Protein AF-A0A7C4BN73-F1 (afdb_monomer_lite)

pLDDT: mean 90.17, std 16.04, range [26.48, 98.81]

Radius of gyration: 32.13 Å; chains: 1; bounding box: 74×80×97 Å

Secondary structure (DSSP, 8-state):
-PPPTTSGGGSSSS-----SSTTSSSS-SS----S-EEEEEE--B--TTTT-SS-HHHHHHHHHHTT-SEEEE-PBSSEE-B-TTS-BTTTTB--BGGGSSS----SS--EETTEEPEEHHHHIIIIIHHHHHHHHHH-TTSEEEE-EEEE-TTS-EEEEEE-TTSSSSS---HHHHHHHHHH-SS---SSHHHHTT-----S-TTHHHHHHHHHHHHHH-TTTEEEEEESTTTTS---HHHHHHHHHH-TTT--EEEEE-S-TTSSSGGG--GGGT-TTSS-BTTB-HHHHSTTSHHHHHHHTT---EEEE---BS-TTT-PPTTTSEEEEEEES-TT-HHHHHHHHHHT-EEEEETTS-SEEEEEEEESS--S---EETT-EE--SS--EEEEEEEE--SS--S--SSS--S----EEEEEEEEE--PPPTTSGGGG----TT-EEEEEEESS---B-TT--B-EEPEE-STTEEEEEEEE---SSEEEEEEEEES--TT-TTTB-TTSPBPBGGGGPSP-HHHHHHS-EEEEPPEEE-SSHHHHHHHHHHH-TT-TT-S--EEE-----B--GGGEEE-SHHHHHHHHH--S--TTHHHHHHHHHHHHHHH--SEEEEES--BSS-BHHHHHHHHHHHHHHHTTSS-EEEEE--TTTBS-TT-EEEETTEEEE-PBBPHHHHHHHTIIIIISSEEEE-SSSS-EEEEEETTEEEEEE----GGGHHHHTS---S----HHHHHHHHHHHHHHHHTT-EEEEEESSBSS-SSTTHHHH-GGGB-TTHHHHHHHHHHHT---EE--SS-------EEPTTSS-EE-

Structure (mmCIF, N/CA/C/O backbone):
data_AF-A0A7C4BN73-F1
#
_entry.id   AF-A0A7C4BN73-F1
#
loop_
_atom_site.group_PDB
_atom_site.id
_atom_site.type_symbol
_atom_site.label_atom_id
_atom_site.label_alt_id
_atom_site.label_comp_id
_atom_site.label_asym_id
_atom_site.label_entity_id
_atom_site.label_seq_id
_atom_site.pdbx_PDB_ins_code
_atom_site.Cartn_x
_atom_site.Cartn_y
_atom_site.Cartn_z
_atom_site.occupancy
_atom_site.B_iso_or_equiv
_atom_site.auth_seq_id
_atom_site.auth_comp_id
_atom_site.auth_asym_id
_atom_site.auth_atom_id
_atom_site.pdbx_PDB_model_num
ATOM 1 N N . MET A 1 1 ? -32.381 -41.373 -34.565 1.00 36.59 1 MET A N 1
ATOM 2 C CA . MET A 1 1 ? -31.867 -42.638 -33.985 1.00 36.59 1 MET A CA 1
ATOM 3 C C . MET A 1 1 ? -30.921 -42.307 -32.837 1.00 36.59 1 MET A C 1
ATOM 5 O O . MET A 1 1 ? -29.964 -41.585 -33.066 1.00 36.59 1 MET A O 1
ATOM 9 N N . ARG A 1 2 ? -31.190 -42.766 -31.606 1.00 29.98 2 ARG A N 1
ATOM 10 C CA . ARG A 1 2 ? -30.279 -42.602 -30.453 1.00 29.98 2 ARG A CA 1
ATOM 11 C C . ARG A 1 2 ? -29.381 -43.839 -30.338 1.00 29.98 2 ARG A C 1
ATOM 13 O O . ARG A 1 2 ? -29.903 -44.927 -30.103 1.00 29.98 2 ARG A O 1
ATOM 20 N N . MET A 1 3 ? -28.063 -43.681 -30.475 1.00 30.33 3 MET A N 1
ATOM 21 C CA . MET A 1 3 ? -27.096 -44.742 -30.153 1.00 30.33 3 MET A CA 1
ATOM 22 C C . MET A 1 3 ? -26.883 -44.843 -28.638 1.00 30.33 3 MET A C 1
ATOM 24 O O . MET A 1 3 ? -26.876 -43.837 -27.928 1.00 30.33 3 MET A O 1
ATOM 28 N N . LYS A 1 4 ? -26.744 -46.075 -28.138 1.00 37.09 4 LYS A N 1
ATOM 29 C CA . LYS A 1 4 ? -26.616 -46.392 -26.711 1.00 37.09 4 LYS A CA 1
ATOM 30 C C . LYS A 1 4 ? -25.144 -46.400 -26.282 1.00 37.09 4 LYS A C 1
ATOM 32 O O . LYS A 1 4 ? -24.266 -46.854 -27.004 1.00 37.09 4 LYS A O 1
ATOM 37 N N . LYS A 1 5 ? -24.916 -45.991 -25.031 1.00 34.56 5 LYS A N 1
ATOM 38 C CA . LYS A 1 5 ? -23.640 -45.841 -24.295 1.00 34.56 5 LYS A CA 1
ATOM 39 C C . LYS A 1 5 ? -22.666 -47.045 -24.310 1.00 34.56 5 LYS A C 1
ATOM 41 O O . LYS A 1 5 ? -21.581 -46.931 -23.756 1.00 34.56 5 LYS A O 1
ATOM 46 N N . LYS A 1 6 ? -23.035 -48.193 -24.892 1.00 36.44 6 LYS A N 1
ATOM 47 C CA . LYS A 1 6 ? -22.225 -49.426 -24.902 1.00 36.44 6 LYS A CA 1
ATOM 48 C C . LYS A 1 6 ? -21.278 -49.543 -26.103 1.00 36.44 6 LYS A C 1
ATOM 50 O O . LYS A 1 6 ? -20.287 -50.257 -25.990 1.00 36.44 6 LYS A O 1
ATOM 55 N N . ASP A 1 7 ? -21.516 -48.806 -27.188 1.00 40.28 7 ASP A N 1
ATOM 56 C CA . ASP A 1 7 ? -20.699 -48.918 -28.409 1.00 40.28 7 ASP A CA 1
ATOM 57 C C . ASP A 1 7 ? -19.445 -48.023 -28.392 1.00 40.28 7 ASP A C 1
ATOM 59 O O . ASP A 1 7 ? -18.469 -48.303 -29.082 1.00 40.28 7 ASP A O 1
ATOM 63 N N . ILE A 1 8 ? -19.400 -47.017 -27.510 1.00 41.88 8 ILE A N 1
ATOM 64 C CA . ILE A 1 8 ? -18.224 -46.145 -27.310 1.00 41.88 8 ILE A CA 1
ATOM 65 C C . ILE A 1 8 ? -17.083 -46.885 -26.581 1.00 41.88 8 ILE A C 1
ATOM 67 O O . ILE A 1 8 ? -15.913 -46.541 -26.732 1.00 41.88 8 ILE A O 1
ATOM 71 N N . LEU A 1 9 ? -17.382 -47.962 -25.845 1.00 35.47 9 LEU A N 1
ATOM 72 C CA . LEU A 1 9 ? -16.394 -48.648 -25.003 1.00 35.47 9 LEU A CA 1
ATOM 73 C C . LEU A 1 9 ? -15.526 -49.679 -25.754 1.00 35.47 9 LEU A C 1
ATOM 75 O O . LEU A 1 9 ? -14.582 -50.214 -25.179 1.00 35.47 9 LEU A O 1
ATOM 79 N N . LYS A 1 10 ? -15.805 -49.967 -27.034 1.00 33.62 10 LYS A N 1
ATOM 80 C CA . LYS A 1 10 ? -15.037 -50.948 -27.830 1.00 33.62 10 LYS A CA 1
ATOM 81 C C . LYS A 1 10 ? -13.948 -50.344 -28.721 1.00 33.62 10 LYS A C 1
ATOM 83 O O . LYS A 1 10 ? -13.121 -51.096 -29.224 1.00 33.62 10 LYS A O 1
ATOM 88 N N . ILE A 1 11 ? -13.891 -49.019 -28.873 1.00 34.25 11 ILE A N 1
ATOM 89 C CA . ILE A 1 11 ? -12.892 -48.349 -29.731 1.00 34.25 11 ILE A CA 1
ATOM 90 C C . ILE A 1 11 ? -11.586 -48.021 -28.971 1.00 34.25 11 ILE A C 1
ATOM 92 O O . ILE A 1 11 ? -10.553 -47.793 -29.587 1.00 34.25 11 ILE A O 1
ATOM 96 N N . LEU A 1 12 ? -11.572 -48.106 -27.636 1.00 33.25 12 LEU A N 1
ATOM 97 C CA . LEU A 1 12 ? -10.432 -47.690 -26.799 1.00 33.25 12 LEU A CA 1
ATOM 98 C C . LEU A 1 12 ? -9.424 -48.800 -26.421 1.00 33.25 12 LEU A C 1
ATOM 100 O O . LEU A 1 12 ? -8.554 -48.567 -25.591 1.00 33.25 12 LEU A O 1
ATOM 104 N N . THR A 1 13 ? -9.494 -50.005 -27.003 1.00 32.34 13 THR A N 1
ATOM 105 C CA . THR A 1 13 ? -8.655 -51.155 -26.571 1.00 32.34 13 THR A CA 1
ATOM 106 C C . THR A 1 13 ? -7.479 -51.519 -27.486 1.00 32.34 13 THR A C 1
ATOM 108 O O . THR A 1 13 ? -6.888 -52.584 -27.317 1.00 32.34 13 THR A O 1
ATOM 111 N N . LYS A 1 14 ? -7.064 -50.659 -28.428 1.00 33.34 14 LYS A N 1
ATOM 112 C CA . LYS A 1 14 ? -5.874 -50.924 -29.262 1.00 33.34 14 LYS A CA 1
ATOM 113 C C . LYS A 1 14 ? -5.010 -49.683 -29.502 1.00 33.34 14 LYS A C 1
ATOM 115 O O . LYS A 1 14 ? -5.049 -49.128 -30.589 1.00 33.34 14 LYS A O 1
ATOM 120 N N . MET A 1 15 ? -4.205 -49.294 -28.510 1.00 30.91 15 MET A N 1
ATOM 121 C CA . MET A 1 15 ? -2.920 -48.594 -28.708 1.00 30.91 15 MET A CA 1
ATOM 122 C C . MET A 1 15 ? -2.142 -48.525 -27.377 1.00 30.91 15 MET A C 1
ATOM 124 O O . MET A 1 15 ? -2.587 -47.838 -26.460 1.00 30.91 15 MET A O 1
ATOM 128 N N . PRO A 1 16 ? -1.009 -49.238 -27.222 1.00 30.89 16 PRO A N 1
ATOM 129 C CA . PRO A 1 16 ? -0.291 -49.316 -25.957 1.00 30.89 16 PRO A CA 1
ATOM 130 C C . PRO A 1 16 ? 0.960 -48.426 -25.961 1.00 30.89 16 PRO A C 1
ATOM 132 O O . PRO A 1 16 ? 2.054 -48.959 -25.970 1.00 30.89 16 PRO A O 1
ATOM 135 N N . VAL A 1 17 ? 0.832 -47.094 -25.950 1.00 35.38 17 VAL A N 1
ATOM 136 C CA . VAL A 1 17 ? 1.925 -46.172 -25.555 1.00 35.38 17 VAL A CA 1
ATOM 137 C C . VAL A 1 17 ? 1.315 -44.834 -25.107 1.00 35.38 17 VAL A C 1
ATOM 139 O O . VAL A 1 17 ? 1.201 -43.933 -25.923 1.00 35.38 17 VAL A O 1
ATOM 142 N N . LEU A 1 18 ? 0.866 -44.721 -23.848 1.00 29.20 18 LEU A N 1
ATOM 143 C CA . LEU A 1 18 ? 0.820 -43.474 -23.044 1.00 29.20 18 LEU A CA 1
ATOM 144 C C . LEU A 1 18 ? 0.177 -43.748 -21.661 1.00 29.20 18 LEU A C 1
ATOM 146 O O . LEU A 1 18 ? -0.865 -43.207 -21.308 1.00 29.20 18 LEU A O 1
ATOM 150 N N . LEU A 1 19 ? 0.773 -44.626 -20.849 1.00 26.98 19 LEU A N 1
ATOM 151 C CA . LEU A 1 19 ? 0.310 -44.877 -19.473 1.00 26.98 19 LEU A CA 1
ATOM 152 C C . LEU A 1 19 ? 1.430 -44.619 -18.458 1.00 26.98 19 LEU A C 1
ATOM 154 O O . LEU A 1 19 ? 1.793 -45.486 -17.675 1.00 26.98 19 LEU A O 1
ATOM 158 N N . ALA A 1 20 ? 1.985 -43.407 -18.509 1.00 29.42 20 ALA A N 1
ATOM 159 C CA . ALA A 1 20 ? 2.851 -42.850 -17.464 1.00 29.42 20 ALA A CA 1
ATOM 160 C C . ALA A 1 20 ? 2.551 -41.365 -17.153 1.00 29.42 20 ALA A C 1
ATOM 162 O O . ALA A 1 20 ? 3.291 -40.742 -16.403 1.00 29.42 20 ALA A O 1
ATOM 163 N N . ILE A 1 21 ? 1.472 -40.782 -17.704 1.00 30.62 21 ILE A N 1
ATOM 164 C CA . ILE A 1 21 ? 1.154 -39.345 -17.537 1.00 30.62 21 ILE A CA 1
ATOM 165 C C . ILE A 1 21 ? -0.250 -39.098 -16.931 1.00 30.62 21 ILE A C 1
ATOM 167 O O . ILE A 1 21 ? -0.549 -37.995 -16.487 1.00 30.62 21 ILE A O 1
ATOM 171 N N . CYS A 1 22 ? -1.111 -40.113 -16.788 1.00 26.48 22 CYS A N 1
ATOM 172 C CA . CYS A 1 22 ? -2.506 -39.905 -16.351 1.00 26.48 22 CYS A CA 1
ATOM 173 C C . CYS A 1 22 ? -2.832 -40.229 -14.880 1.00 26.48 22 CYS A C 1
ATOM 175 O O . CYS A 1 22 ? -3.998 -40.163 -14.503 1.00 26.48 22 CYS A O 1
ATOM 177 N N . THR A 1 23 ? -1.851 -40.499 -14.015 1.00 26.88 23 THR A N 1
ATOM 178 C CA . THR A 1 23 ? -2.078 -40.597 -12.554 1.00 26.88 23 THR A CA 1
ATOM 179 C C . THR A 1 23 ? -1.884 -39.273 -11.802 1.00 26.88 23 THR A C 1
ATOM 181 O O . THR A 1 23 ? -2.045 -39.244 -10.588 1.00 26.88 23 THR A O 1
ATOM 184 N N . ALA A 1 24 ? -1.631 -38.161 -12.504 1.00 30.88 24 ALA A N 1
ATOM 185 C CA . ALA A 1 24 ? -1.492 -36.827 -11.905 1.00 30.88 24 ALA A CA 1
ATOM 186 C C . ALA A 1 24 ? -2.750 -35.930 -12.002 1.00 30.88 24 ALA A C 1
ATOM 188 O O . ALA A 1 24 ? -2.722 -34.807 -11.516 1.00 30.88 24 ALA A O 1
ATOM 189 N N . PHE A 1 25 ? -3.859 -36.390 -12.601 1.00 31.61 25 PHE A N 1
ATOM 190 C CA . PHE A 1 25 ? -4.995 -35.508 -12.945 1.00 31.61 25 PHE A CA 1
ATOM 191 C C . PHE A 1 25 ? -6.347 -35.831 -12.287 1.00 31.61 25 PHE A C 1
ATOM 193 O O . PHE A 1 25 ? -7.369 -35.284 -12.690 1.00 31.61 25 PHE A O 1
ATOM 200 N N . LEU A 1 26 ? -6.383 -36.665 -11.242 1.00 29.56 26 LEU A N 1
ATOM 201 C CA . LEU A 1 26 ? -7.618 -36.939 -10.480 1.00 29.56 26 LEU A CA 1
ATOM 202 C C . LEU A 1 26 ? -7.457 -36.786 -8.959 1.00 29.56 26 LEU A C 1
ATOM 204 O O . LEU A 1 26 ? -8.172 -37.408 -8.180 1.00 29.56 26 LEU A O 1
ATOM 208 N N . GLY A 1 27 ? -6.544 -35.914 -8.535 1.00 31.61 27 GLY A N 1
ATOM 209 C CA . GLY A 1 27 ? -6.328 -35.581 -7.130 1.00 31.61 27 GLY A CA 1
ATOM 210 C C . GLY A 1 27 ? -6.063 -34.096 -6.926 1.00 31.61 27 GLY A C 1
ATOM 211 O O . GLY A 1 27 ? -4.999 -33.753 -6.436 1.00 31.61 27 GLY A O 1
ATOM 212 N N . ASN A 1 28 ? -6.981 -33.218 -7.345 1.00 29.73 28 ASN A N 1
ATOM 213 C CA . ASN A 1 28 ? -7.044 -31.845 -6.824 1.00 29.73 28 ASN A CA 1
ATOM 214 C C . ASN A 1 28 ? -8.364 -31.151 -7.195 1.00 29.73 28 ASN A C 1
ATOM 216 O O . ASN A 1 28 ? -8.415 -30.224 -7.994 1.00 29.73 28 ASN A O 1
ATOM 220 N N . THR A 1 29 ? -9.471 -31.600 -6.607 1.00 32.28 29 THR A N 1
ATOM 221 C CA . THR A 1 29 ? -10.732 -30.835 -6.611 1.00 32.28 29 THR A CA 1
ATOM 222 C C . THR A 1 29 ? -11.151 -30.448 -5.197 1.00 32.28 29 THR A C 1
ATOM 224 O O . THR A 1 29 ? -12.337 -30.459 -4.903 1.00 32.28 29 THR A O 1
ATOM 227 N N . ASN A 1 30 ? -10.183 -30.141 -4.320 1.00 32.31 30 ASN A N 1
ATOM 228 C CA . ASN A 1 30 ? -10.411 -29.525 -3.004 1.00 32.31 30 ASN A CA 1
ATOM 229 C C . ASN A 1 30 ? -9.125 -28.884 -2.430 1.00 32.31 30 ASN A C 1
ATOM 231 O O . ASN A 1 30 ? -8.695 -29.207 -1.327 1.00 32.31 30 ASN A O 1
ATOM 235 N N . THR A 1 31 ? -8.509 -27.950 -3.163 1.00 30.16 31 THR A N 1
ATOM 236 C CA . THR A 1 31 ? -7.467 -27.052 -2.616 1.00 30.16 31 THR A CA 1
ATOM 237 C C . THR A 1 31 ? -7.703 -25.582 -2.966 1.00 30.16 31 THR A C 1
ATOM 239 O O . THR A 1 31 ? -6.758 -24.807 -3.032 1.00 30.16 31 THR A O 1
ATOM 242 N N . ASN A 1 32 ? -8.962 -25.149 -3.105 1.00 31.64 32 ASN A N 1
ATOM 243 C CA . ASN A 1 32 ? -9.311 -23.735 -2.898 1.00 31.64 32 ASN A CA 1
ATOM 244 C C . ASN A 1 32 ? -9.328 -23.440 -1.385 1.00 31.64 32 ASN A C 1
ATOM 246 O O . ASN A 1 32 ? -10.339 -23.033 -0.816 1.00 31.64 32 ASN A O 1
ATOM 250 N N . CYS A 1 33 ? -8.205 -23.694 -0.710 1.00 37.94 33 CYS A N 1
ATOM 251 C CA . CYS A 1 33 ? -7.929 -23.038 0.559 1.00 37.94 33 CYS A CA 1
ATOM 252 C C . CYS A 1 33 ? -7.683 -21.568 0.210 1.00 37.94 33 CYS A C 1
ATOM 254 O O . CYS A 1 33 ? -6.913 -21.284 -0.702 1.00 37.94 33 CYS A O 1
ATOM 256 N N . GLN A 1 34 ? -8.413 -20.648 0.834 1.00 53.56 34 GLN A N 1
ATOM 257 C CA . GLN A 1 34 ? -8.552 -19.274 0.352 1.00 53.56 34 GLN A CA 1
ATOM 258 C C . GLN A 1 34 ? -7.195 -18.604 0.055 1.00 53.56 34 GLN A C 1
ATOM 260 O O . GLN A 1 34 ? -6.381 -18.385 0.961 1.00 53.56 34 GLN A O 1
ATOM 265 N N . ASN A 1 35 ? -6.982 -18.237 -1.216 1.00 75.06 35 ASN A N 1
ATOM 266 C CA . ASN A 1 35 ? -5.818 -17.472 -1.679 1.00 75.06 35 ASN A CA 1
ATOM 267 C C . ASN A 1 35 ? -5.765 -16.046 -1.096 1.00 75.06 35 ASN A C 1
ATOM 269 O O . ASN A 1 35 ? -4.787 -15.351 -1.327 1.00 75.06 35 ASN A O 1
ATOM 273 N N . SER A 1 36 ? -6.755 -15.627 -0.299 1.00 87.00 36 SER A N 1
ATOM 274 C CA . SER A 1 36 ? -6.812 -14.335 0.393 1.00 87.00 36 SER A CA 1
ATOM 275 C C . SER A 1 36 ? -6.899 -14.472 1.919 1.00 87.00 36 SER A C 1
ATOM 277 O O . SER A 1 36 ? -7.209 -15.545 2.443 1.00 87.00 36 SER A O 1
ATOM 279 N N . GLY A 1 37 ? -6.643 -13.388 2.652 1.00 91.19 37 GLY A N 1
ATOM 280 C CA . GLY A 1 37 ? -6.858 -13.297 4.102 1.00 91.19 37 GLY A CA 1
ATOM 281 C C . GLY A 1 37 ? -5.882 -12.359 4.810 1.00 91.19 37 GLY A C 1
ATOM 282 O O . GLY A 1 37 ? -4.941 -11.864 4.195 1.00 91.19 37 GLY A O 1
ATOM 283 N N . TYR A 1 38 ? -6.094 -12.134 6.110 1.00 96.62 38 TYR A N 1
ATOM 284 C CA . TYR A 1 38 ? -5.131 -11.414 6.945 1.00 96.62 38 TYR A CA 1
ATOM 285 C C . TYR A 1 38 ? -3.873 -12.254 7.153 1.00 96.62 38 TYR A C 1
ATOM 287 O O . TYR A 1 38 ? -3.960 -13.397 7.601 1.00 96.62 38 TYR A O 1
ATOM 295 N N . LEU A 1 39 ? -2.722 -11.675 6.829 1.00 97.12 39 LEU A N 1
ATOM 296 C CA . LEU A 1 39 ? -1.406 -12.271 7.016 1.00 97.12 39 LEU A CA 1
ATOM 297 C C . LEU A 1 39 ? -0.564 -11.430 7.973 1.00 97.12 39 LEU A C 1
ATOM 299 O O . LEU A 1 39 ? -0.588 -10.199 7.898 1.00 97.12 39 LEU A O 1
ATOM 303 N N . LYS A 1 40 ? 0.199 -12.107 8.834 1.00 97.31 40 LYS A N 1
ATOM 304 C CA . LYS A 1 40 ? 1.104 -11.481 9.807 1.00 97.31 40 LYS A CA 1
ATOM 305 C C . LYS A 1 40 ? 2.393 -11.050 9.123 1.00 97.31 40 LYS A C 1
ATOM 307 O O . LYS A 1 40 ? 2.999 -11.867 8.426 1.00 97.31 40 LYS A O 1
ATOM 312 N N . GLY A 1 41 ? 2.852 -9.832 9.367 1.00 96.81 41 GLY A N 1
ATOM 313 C CA . GLY A 1 41 ? 4.158 -9.405 8.889 1.00 96.81 41 GLY A CA 1
ATOM 314 C C . GLY A 1 41 ? 4.848 -8.355 9.735 1.00 96.81 41 GLY A C 1
ATOM 315 O O . GLY A 1 41 ? 4.288 -7.847 10.710 1.00 96.81 41 GLY A O 1
ATOM 316 N N . ASP A 1 42 ? 6.081 -8.087 9.316 1.00 95.12 42 ASP A N 1
ATOM 317 C CA . ASP A 1 42 ? 7.015 -7.134 9.905 1.00 95.12 42 ASP A CA 1
ATOM 318 C C . ASP A 1 42 ? 7.756 -6.382 8.787 1.00 95.12 42 ASP A C 1
ATOM 320 O O . ASP A 1 42 ? 8.092 -6.960 7.747 1.00 95.12 42 ASP A O 1
ATOM 324 N N . PHE A 1 43 ? 7.974 -5.086 8.982 1.00 84.88 43 PHE A N 1
ATOM 325 C CA . PHE A 1 43 ? 8.518 -4.181 7.972 1.00 84.88 43 PHE A CA 1
ATOM 326 C C . PHE A 1 43 ? 9.966 -3.799 8.234 1.00 84.88 43 PHE A C 1
ATOM 328 O O . PHE A 1 43 ? 10.608 -3.297 7.316 1.00 84.88 43 PHE A O 1
ATOM 335 N N . HIS A 1 44 ? 10.460 -3.977 9.458 1.00 92.44 44 HIS A N 1
ATOM 336 C CA . HIS A 1 44 ? 11.616 -3.235 9.944 1.00 92.44 44 HIS A CA 1
ATOM 337 C C . HIS A 1 44 ? 12.414 -4.081 10.928 1.00 92.44 44 HIS A C 1
ATOM 339 O O . HIS A 1 44 ? 11.932 -4.444 12.000 1.00 92.44 44 HIS A O 1
ATOM 345 N N . GLN A 1 45 ? 13.626 -4.432 10.516 1.00 95.44 45 GLN A N 1
ATOM 346 C CA . GLN A 1 45 ? 14.541 -5.303 11.238 1.00 95.44 45 GLN A CA 1
ATOM 347 C C . GLN A 1 45 ? 15.952 -5.131 10.677 1.00 95.44 45 GLN A C 1
ATOM 349 O O . GLN A 1 45 ? 16.113 -4.825 9.490 1.00 95.44 45 GLN A O 1
ATOM 354 N N . HIS A 1 46 ? 16.939 -5.437 11.514 1.00 97.56 46 HIS A N 1
ATOM 355 C CA . HIS A 1 46 ? 18.355 -5.305 11.209 1.00 97.56 46 HIS A CA 1
ATOM 356 C C . HIS A 1 46 ? 19.124 -6.587 11.455 1.00 97.56 46 HIS A C 1
ATOM 358 O O . HIS A 1 46 ? 18.844 -7.375 12.362 1.00 97.56 46 HIS A O 1
ATOM 364 N N . SER A 1 47 ? 20.166 -6.757 10.661 1.00 97.75 47 SER A N 1
ATOM 365 C CA . SER A 1 47 ? 21.176 -7.788 10.811 1.00 97.75 47 SER A CA 1
ATOM 366 C C . SER A 1 47 ? 22.566 -7.160 10.781 1.00 97.75 47 SER A C 1
ATOM 368 O O . SER A 1 47 ? 22.744 -5.943 10.750 1.00 97.75 47 SER A O 1
ATOM 370 N N . THR A 1 48 ? 23.606 -7.987 10.770 1.00 97.69 48 THR A N 1
ATOM 371 C CA . THR A 1 48 ? 24.979 -7.481 10.642 1.00 97.69 48 THR A CA 1
ATOM 372 C C . THR A 1 48 ? 25.308 -6.853 9.285 1.00 97.69 48 THR A C 1
ATOM 374 O O . THR A 1 48 ? 26.445 -6.414 9.102 1.00 97.69 48 THR A O 1
ATOM 377 N N . TYR A 1 49 ? 24.362 -6.776 8.336 1.00 97.31 49 TYR A N 1
ATOM 378 C CA . TYR A 1 49 ? 24.524 -5.889 7.179 1.00 97.31 49 TYR A CA 1
ATOM 379 C C . TYR A 1 49 ? 24.682 -4.426 7.606 1.00 97.31 49 TYR A C 1
ATOM 381 O O . TYR A 1 49 ? 25.358 -3.674 6.902 1.00 97.31 49 TYR A O 1
ATOM 389 N N . THR A 1 50 ? 24.107 -4.049 8.751 1.00 97.25 50 THR A N 1
ATOM 390 C CA . THR A 1 50 ? 24.230 -2.718 9.345 1.00 97.25 50 THR A CA 1
ATOM 391 C C . THR A 1 50 ? 24.692 -2.828 10.798 1.00 97.25 50 THR A C 1
ATOM 393 O O . THR A 1 50 ? 25.786 -3.336 11.077 1.00 97.25 50 THR A O 1
ATOM 396 N N . ASP A 1 51 ? 23.905 -2.345 11.745 1.00 95.69 51 ASP A N 1
ATOM 397 C CA . ASP A 1 51 ? 24.174 -2.291 13.177 1.00 95.69 51 ASP A CA 1
ATOM 398 C C . ASP A 1 51 ? 23.459 -3.391 13.978 1.00 95.69 51 ASP A C 1
ATOM 400 O O . ASP A 1 51 ? 23.695 -3.520 15.180 1.00 95.69 51 ASP A O 1
ATOM 404 N N . GLY A 1 52 ? 22.712 -4.281 13.318 1.00 97.56 52 GLY A N 1
ATOM 405 C CA . GLY A 1 52 ? 22.162 -5.479 13.945 1.00 97.56 52 GLY A CA 1
ATOM 406 C C . GLY A 1 52 ? 23.247 -6.397 14.529 1.00 97.56 52 GLY A C 1
ATOM 407 O O . GLY A 1 52 ? 24.393 -6.451 14.071 1.00 97.56 52 GLY A O 1
ATOM 408 N N . SER A 1 53 ? 22.905 -7.140 15.578 1.00 97.88 53 SER A N 1
ATOM 409 C CA . SER A 1 53 ? 23.848 -7.993 16.320 1.00 97.88 53 SER A CA 1
ATOM 410 C C . SER A 1 53 ? 23.940 -9.427 15.796 1.00 97.88 53 SER A C 1
ATOM 412 O O . SER A 1 53 ? 24.884 -10.138 16.140 1.00 97.88 53 SER A O 1
ATOM 414 N N . TYR A 1 54 ? 22.995 -9.854 14.960 1.00 98.38 54 TYR A N 1
ATOM 415 C CA . TYR A 1 54 ? 22.876 -11.228 14.466 1.00 98.38 54 TYR A CA 1
ATOM 416 C C . TYR A 1 54 ? 23.025 -11.299 12.947 1.00 98.38 54 TYR A C 1
ATOM 418 O O . TYR A 1 54 ? 22.689 -10.348 12.237 1.00 98.38 54 TYR A O 1
ATOM 426 N N . SER A 1 55 ? 23.538 -12.420 12.436 1.00 98.06 55 SER A N 1
ATOM 427 C CA . SER A 1 55 ? 23.619 -12.646 10.989 1.00 98.06 55 SER A CA 1
ATOM 428 C C . SER A 1 55 ? 22.234 -12.593 10.331 1.00 98.06 55 SER A C 1
ATOM 430 O O . SER A 1 55 ? 21.222 -12.942 10.952 1.00 98.06 55 SER A O 1
ATOM 432 N N . ILE A 1 56 ? 22.179 -12.196 9.054 1.00 97.69 56 ILE A N 1
ATOM 433 C CA . ILE A 1 56 ? 20.911 -12.115 8.307 1.00 97.69 56 ILE A CA 1
ATOM 434 C C . ILE A 1 56 ? 20.155 -13.454 8.309 1.00 97.69 56 ILE A C 1
ATOM 436 O O . ILE A 1 56 ? 18.937 -13.486 8.469 1.00 97.69 56 ILE A O 1
ATOM 440 N N . ASP A 1 57 ? 20.872 -14.577 8.219 1.00 96.50 57 ASP A N 1
ATOM 441 C CA . ASP A 1 57 ? 20.267 -15.909 8.231 1.00 96.50 57 ASP A CA 1
ATOM 442 C C . ASP A 1 57 ? 19.544 -16.182 9.557 1.00 96.50 57 ASP A C 1
ATOM 444 O O . ASP A 1 57 ? 18.462 -16.771 9.556 1.00 96.50 57 ASP A O 1
ATOM 448 N N . THR A 1 58 ? 20.124 -15.767 10.685 1.00 97.88 58 THR A N 1
ATOM 449 C CA . THR A 1 58 ? 19.523 -15.945 12.013 1.00 97.88 58 THR A CA 1
ATOM 450 C C . THR A 1 58 ? 18.279 -15.079 12.174 1.00 97.88 58 THR A C 1
ATOM 452 O O . THR A 1 58 ? 17.238 -15.596 12.585 1.00 97.88 58 THR A O 1
ATOM 455 N N . VAL A 1 59 ? 18.342 -13.806 11.775 1.00 97.94 59 VAL A N 1
ATOM 456 C CA . VAL A 1 59 ? 17.192 -12.889 11.833 1.00 97.94 59 VAL A CA 1
ATOM 457 C C . VAL A 1 59 ? 16.035 -13.419 10.979 1.00 97.94 59 VAL A C 1
ATOM 459 O O . VAL A 1 59 ? 14.953 -13.684 11.498 1.00 97.94 59 VAL A O 1
ATOM 462 N N . LEU A 1 60 ? 16.267 -13.718 9.695 1.00 96.56 60 LEU A N 1
ATOM 463 C CA . LEU A 1 60 ? 15.198 -14.161 8.788 1.00 96.56 60 LEU A CA 1
ATOM 464 C C . LEU A 1 60 ? 14.626 -15.547 9.155 1.00 96.56 60 LEU A C 1
ATOM 466 O O . LEU A 1 60 ? 13.457 -15.827 8.880 1.00 96.56 60 LEU A O 1
ATOM 470 N N . LYS A 1 61 ? 15.403 -16.425 9.807 1.00 96.88 61 LYS A N 1
ATOM 471 C CA . LYS A 1 61 ? 14.878 -17.683 10.378 1.00 96.88 61 LYS A CA 1
ATOM 472 C C . LYS A 1 61 ? 14.014 -17.436 11.615 1.00 96.88 61 LYS A C 1
ATOM 474 O O . LYS A 1 61 ? 13.015 -18.140 11.784 1.00 96.88 61 LYS A O 1
ATOM 479 N N . SER A 1 62 ? 14.348 -16.452 12.449 1.00 97.00 62 SER A N 1
ATOM 480 C CA . SER A 1 62 ? 13.514 -16.055 13.589 1.00 97.00 62 SER A CA 1
ATOM 481 C C . SER A 1 62 ? 12.140 -15.551 13.138 1.00 97.00 62 SER A C 1
ATOM 483 O O . SER A 1 62 ? 11.138 -15.943 13.731 1.00 97.00 62 SER A O 1
ATOM 485 N N . ASN A 1 63 ? 12.054 -14.824 12.021 1.00 97.19 63 ASN A N 1
ATOM 486 C CA . ASN A 1 63 ? 10.776 -14.372 11.447 1.00 97.19 63 ASN A CA 1
ATOM 487 C C . ASN A 1 63 ? 9.828 -15.543 11.171 1.00 97.19 63 ASN A C 1
ATOM 489 O O . ASN A 1 63 ? 8.647 -15.522 11.526 1.00 97.19 63 ASN A O 1
ATOM 493 N N . HIS A 1 64 ? 10.366 -16.602 10.560 1.00 96.44 64 HIS A N 1
ATOM 494 C CA . HIS A 1 64 ? 9.622 -17.833 10.330 1.00 96.44 64 HIS A CA 1
ATOM 495 C C . HIS A 1 64 ? 9.244 -18.521 11.650 1.00 96.44 64 HIS A C 1
ATOM 497 O O . HIS A 1 64 ? 8.088 -18.916 11.819 1.00 96.44 64 HIS A O 1
ATOM 503 N N . LYS A 1 65 ? 10.194 -18.633 12.590 1.00 96.94 65 LYS A N 1
ATOM 504 C CA . LYS A 1 65 ? 9.997 -19.255 13.911 1.00 96.94 65 LYS A CA 1
ATOM 505 C C . LYS A 1 65 ? 8.845 -18.612 14.685 1.00 96.94 65 LYS A C 1
ATOM 507 O O . LYS A 1 65 ? 8.039 -19.336 15.261 1.00 96.94 65 LYS A O 1
ATOM 512 N N . PHE A 1 66 ? 8.741 -17.285 14.669 1.00 96.62 66 PHE A N 1
ATOM 513 C CA . PHE A 1 66 ? 7.673 -16.540 15.347 1.00 96.62 66 PHE A CA 1
ATOM 514 C C . PHE A 1 66 ? 6.431 -16.316 14.470 1.00 96.62 66 PHE A C 1
ATOM 516 O O . PHE A 1 66 ? 5.531 -15.540 14.795 1.00 96.62 66 PHE A O 1
ATOM 523 N N . GLY A 1 67 ? 6.328 -17.074 13.376 1.00 95.19 67 GLY A N 1
ATOM 524 C CA . GLY A 1 67 ? 5.086 -17.260 12.646 1.00 95.19 67 GLY A CA 1
ATOM 525 C C . GLY A 1 67 ? 4.694 -16.093 11.749 1.00 95.19 67 GLY A C 1
ATOM 526 O O . GLY A 1 67 ? 3.507 -15.990 11.432 1.00 95.19 67 GLY A O 1
ATOM 527 N N . LEU A 1 68 ? 5.635 -15.245 11.324 1.00 97.75 68 LEU A N 1
ATOM 528 C CA . LEU A 1 68 ? 5.371 -14.256 10.281 1.00 97.75 68 LEU A CA 1
ATOM 529 C C . LEU A 1 68 ? 5.076 -14.957 8.950 1.00 97.75 68 LEU A C 1
ATOM 531 O O . LEU A 1 68 ? 5.679 -15.977 8.603 1.00 97.75 68 LEU A O 1
ATOM 535 N N . ASP A 1 69 ? 4.108 -14.435 8.206 1.00 97.75 69 ASP A N 1
ATOM 536 C CA . ASP A 1 69 ? 3.720 -14.905 6.873 1.00 97.75 69 ASP A CA 1
ATOM 537 C C . ASP A 1 69 ? 4.459 -14.155 5.770 1.00 97.75 69 ASP A C 1
ATOM 539 O O . ASP A 1 69 ? 4.697 -14.701 4.689 1.00 97.75 69 ASP A O 1
ATOM 543 N N . TRP A 1 70 ? 4.859 -12.925 6.070 1.00 97.50 70 TRP A N 1
ATOM 544 C CA . TRP A 1 70 ? 5.692 -12.110 5.213 1.00 97.50 70 TRP A CA 1
ATOM 545 C C . TRP A 1 70 ? 6.571 -11.163 6.027 1.00 97.50 70 TRP A C 1
ATOM 547 O O . TRP A 1 70 ? 6.276 -10.896 7.189 1.00 97.50 70 TRP A O 1
ATOM 557 N N . TRP A 1 71 ? 7.658 -10.674 5.438 1.00 97.75 71 TRP A N 1
ATOM 558 C CA . TRP A 1 71 ? 8.486 -9.638 6.056 1.00 97.75 71 TRP A CA 1
ATOM 559 C C . TRP A 1 71 ? 9.299 -8.861 5.025 1.00 97.75 71 TRP A C 1
ATOM 561 O O . TRP A 1 71 ? 9.565 -9.350 3.923 1.00 97.75 71 TRP A O 1
ATOM 571 N N . ALA A 1 72 ? 9.722 -7.659 5.398 1.00 96.44 72 ALA A N 1
ATOM 572 C CA . ALA A 1 72 ? 10.683 -6.869 4.646 1.00 96.44 72 ALA A CA 1
ATOM 573 C C . ALA A 1 72 ? 12.034 -6.831 5.378 1.00 96.44 72 ALA A C 1
ATOM 575 O O . ALA A 1 72 ? 12.099 -6.725 6.599 1.00 96.44 72 ALA A O 1
ATOM 576 N N . ASN A 1 73 ? 13.128 -6.980 4.636 1.00 95.44 73 ASN A N 1
ATOM 577 C CA . ASN A 1 73 ? 14.472 -6.745 5.151 1.00 95.44 73 ASN A CA 1
ATOM 578 C C . ASN A 1 73 ? 14.828 -5.269 4.956 1.00 95.44 73 ASN A C 1
ATOM 580 O O . ASN A 1 73 ? 15.132 -4.884 3.825 1.00 95.44 73 ASN A O 1
ATOM 584 N N . SER A 1 74 ? 14.773 -4.473 6.023 1.00 92.50 74 SER A N 1
ATOM 585 C CA . SER A 1 74 ? 14.859 -3.004 5.980 1.00 92.50 74 SER A CA 1
ATOM 586 C C . SER A 1 74 ? 16.008 -2.505 6.844 1.00 92.50 74 SER A C 1
ATOM 588 O O . SER A 1 74 ? 15.816 -1.798 7.817 1.00 92.50 74 SER A O 1
ATOM 590 N N . GLU A 1 75 ? 17.210 -2.909 6.468 1.00 95.88 75 GLU A N 1
ATOM 591 C CA . GLU A 1 75 ? 18.456 -2.452 7.081 1.00 95.88 75 GLU A CA 1
ATOM 592 C C . GLU A 1 75 ? 18.678 -0.944 6.832 1.00 95.88 75 GLU A C 1
ATOM 594 O O . GLU A 1 75 ? 18.255 -0.440 5.784 1.00 95.88 75 GLU A O 1
ATOM 599 N N . HIS A 1 76 ? 19.420 -0.254 7.704 1.00 97.81 76 HIS A N 1
ATOM 600 C CA . HIS A 1 76 ? 19.821 1.151 7.515 1.00 97.81 76 HIS A CA 1
ATOM 601 C C . HIS A 1 76 ? 20.515 1.455 6.171 1.00 97.81 76 HIS A C 1
ATOM 603 O O . HIS A 1 76 ? 21.339 0.679 5.675 1.00 97.81 76 HIS A O 1
ATOM 609 N N . GLY A 1 77 ? 20.252 2.647 5.623 1.00 97.50 77 GLY A N 1
ATOM 610 C CA . GLY A 1 77 ? 21.058 3.269 4.561 1.00 97.50 77 GLY A CA 1
ATOM 611 C C . GLY A 1 77 ? 22.432 3.768 5.034 1.00 97.50 77 GLY A C 1
ATOM 612 O O . GLY A 1 77 ? 22.729 3.782 6.232 1.00 97.50 77 GLY A O 1
ATOM 613 N N . GLY A 1 78 ? 23.287 4.199 4.105 1.00 97.38 78 GLY A N 1
ATOM 614 C CA . GLY A 1 78 ? 24.643 4.681 4.387 1.00 97.38 78 GLY A CA 1
ATOM 615 C C . GLY A 1 78 ? 25.728 3.656 4.052 1.00 97.38 78 GLY A C 1
ATOM 616 O O . GLY A 1 78 ? 25.698 3.041 2.993 1.00 97.38 78 GLY A O 1
ATOM 617 N N . GLY A 1 79 ? 26.738 3.484 4.910 1.00 97.31 79 GLY A N 1
ATOM 618 C CA . GLY A 1 79 ? 27.864 2.583 4.634 1.00 97.31 79 GLY A CA 1
ATOM 619 C C . GLY A 1 79 ? 28.369 1.847 5.870 1.00 97.31 79 GLY A C 1
ATOM 620 O O . GLY A 1 79 ? 28.566 2.457 6.918 1.00 97.31 79 GLY A O 1
ATOM 621 N N . PHE A 1 80 ? 28.623 0.542 5.727 1.00 98.12 80 PHE A N 1
ATOM 622 C CA . PHE A 1 80 ? 28.925 -0.362 6.842 1.00 98.12 80 PHE A CA 1
ATOM 623 C C . PHE A 1 80 ? 30.091 -1.296 6.513 1.00 98.12 80 PHE A C 1
ATOM 625 O O . PHE A 1 80 ? 30.270 -1.705 5.366 1.00 98.12 80 PHE A O 1
ATOM 632 N N . ASN A 1 81 ? 30.904 -1.635 7.514 1.00 97.75 81 ASN A N 1
ATOM 633 C CA . ASN A 1 81 ? 32.142 -2.400 7.323 1.00 97.75 81 ASN A CA 1
ATOM 634 C C . ASN A 1 81 ? 31.981 -3.924 7.482 1.00 97.75 81 ASN A C 1
ATOM 636 O O . ASN A 1 81 ? 32.824 -4.672 6.985 1.00 97.75 81 ASN A O 1
ATOM 640 N N . ARG A 1 82 ? 30.923 -4.396 8.154 1.00 97.12 82 ARG A N 1
ATOM 641 C CA . ARG A 1 82 ? 30.689 -5.822 8.430 1.00 97.12 82 ARG A CA 1
ATOM 642 C C . ARG A 1 82 ? 29.978 -6.524 7.280 1.00 97.12 82 ARG A C 1
ATOM 644 O O . ARG A 1 82 ? 29.065 -5.979 6.668 1.00 97.12 82 ARG A O 1
ATOM 651 N N . HIS A 1 83 ? 30.352 -7.779 7.057 1.00 96.88 83 HIS A N 1
ATOM 652 C CA . HIS A 1 83 ? 29.656 -8.684 6.153 1.00 96.88 83 HIS A CA 1
ATOM 653 C C . HIS A 1 83 ? 28.422 -9.287 6.840 1.00 96.88 83 HIS A C 1
ATOM 655 O O . HIS A 1 83 ? 28.574 -10.020 7.820 1.00 96.88 83 HIS A O 1
ATOM 661 N N . GLY A 1 84 ? 27.227 -9.082 6.270 1.00 95.19 84 GLY A N 1
ATOM 662 C CA . GLY A 1 84 ? 25.938 -9.437 6.893 1.00 95.19 84 GLY A CA 1
ATOM 663 C C . GLY A 1 84 ? 25.675 -10.928 7.152 1.00 95.19 84 GLY A C 1
ATOM 664 O O . GLY A 1 84 ? 24.918 -11.306 8.047 1.00 95.19 84 GLY A O 1
ATOM 665 N N . LYS A 1 85 ? 26.312 -11.806 6.370 1.00 95.19 85 LYS A N 1
ATOM 666 C CA . LYS A 1 85 ? 26.220 -13.268 6.542 1.00 95.19 85 LYS A CA 1
ATOM 667 C C . LYS A 1 85 ? 27.283 -13.890 7.453 1.00 95.19 85 LYS A C 1
ATOM 669 O O . LYS A 1 85 ? 27.036 -14.927 8.053 1.00 95.19 85 LYS A O 1
ATOM 674 N N . PHE A 1 86 ? 28.475 -13.298 7.524 1.00 96.75 86 PHE A N 1
ATOM 675 C CA . PHE A 1 86 ? 29.654 -13.897 8.174 1.00 96.75 86 PHE A CA 1
ATOM 676 C C . PHE A 1 86 ? 30.073 -13.127 9.428 1.00 96.75 86 PHE A C 1
ATOM 678 O O . PHE A 1 86 ? 31.215 -13.219 9.877 1.00 96.75 86 PHE A O 1
ATOM 685 N N . SER A 1 87 ? 29.144 -12.349 9.975 1.00 97.88 87 SER A N 1
ATOM 686 C CA . SER A 1 87 ? 29.306 -11.607 11.215 1.00 97.88 87 SER A CA 1
ATOM 687 C C . SER A 1 87 ? 28.094 -11.838 12.107 1.00 97.88 87 SER A C 1
ATOM 689 O O . SER A 1 87 ? 26.987 -12.034 11.607 1.00 97.88 87 SER A O 1
ATOM 691 N N . GLY A 1 88 ? 28.291 -11.767 13.420 1.00 97.56 88 GLY A N 1
ATOM 692 C CA . GLY A 1 88 ? 27.196 -11.767 14.388 1.00 97.56 88 GLY A CA 1
ATOM 693 C C . GLY A 1 88 ? 27.530 -12.496 15.680 1.00 97.56 88 GLY A C 1
ATOM 694 O O . GLY A 1 88 ? 28.456 -13.309 15.743 1.00 97.56 88 GLY A O 1
ATOM 695 N N . LEU A 1 89 ? 26.747 -12.212 16.720 1.00 97.69 89 LEU A N 1
ATOM 696 C CA . LEU A 1 89 ? 26.832 -12.890 18.015 1.00 97.69 89 LEU A CA 1
ATOM 697 C C . LEU A 1 89 ? 26.570 -14.395 17.890 1.00 97.69 89 LEU A C 1
ATOM 699 O O . LEU A 1 89 ? 27.209 -15.185 18.578 1.00 97.69 89 LEU A O 1
ATOM 703 N N . ASP A 1 90 ? 25.693 -14.794 16.967 1.00 97.94 90 ASP A N 1
ATOM 704 C CA . ASP A 1 90 ? 25.408 -16.192 16.635 1.00 97.94 90 ASP A CA 1
ATOM 705 C C . ASP A 1 90 ? 26.607 -16.937 16.036 1.00 97.94 90 ASP A C 1
ATOM 707 O O . ASP A 1 90 ? 26.696 -18.158 16.161 1.00 97.94 90 ASP A O 1
ATOM 711 N N . LEU A 1 91 ? 27.539 -16.214 15.414 1.00 97.62 91 LEU A N 1
ATOM 712 C CA . LEU A 1 91 ? 28.745 -16.782 14.811 1.00 97.62 91 LEU A CA 1
ATOM 713 C C . LEU A 1 91 ? 29.991 -16.600 15.690 1.00 97.62 91 LEU A C 1
ATOM 715 O O . LEU A 1 91 ? 31.017 -17.229 15.437 1.00 97.62 91 LEU A O 1
ATOM 719 N N . GLY A 1 92 ? 29.922 -15.736 16.708 1.00 97.75 92 GLY A N 1
ATOM 720 C CA . GLY A 1 92 ? 31.048 -15.410 17.588 1.00 97.75 92 GLY A CA 1
ATOM 721 C C . GLY A 1 92 ? 32.199 -14.670 16.892 1.00 97.75 92 GLY A C 1
ATOM 722 O O . GLY A 1 92 ? 33.311 -14.643 17.417 1.00 97.75 92 GLY A O 1
ATOM 723 N N . ILE A 1 93 ? 31.959 -14.089 15.712 1.00 97.31 93 ILE A N 1
ATOM 724 C CA . ILE A 1 93 ? 32.971 -13.417 14.886 1.00 97.31 93 ILE A CA 1
ATOM 725 C C . ILE A 1 93 ? 32.365 -12.219 14.145 1.00 97.31 93 ILE A C 1
ATOM 727 O O . ILE A 1 93 ? 31.177 -12.212 13.831 1.00 97.31 93 ILE A O 1
ATOM 731 N N . ASN A 1 94 ? 33.190 -11.211 13.845 1.00 96.88 94 ASN A N 1
ATOM 732 C CA . ASN A 1 94 ? 32.885 -10.159 12.874 1.00 96.88 94 ASN A CA 1
ATOM 733 C C . ASN A 1 94 ? 33.852 -10.283 11.691 1.00 96.88 94 ASN A C 1
ATOM 735 O O . ASN A 1 94 ? 35.067 -10.231 11.884 1.00 96.88 94 ASN A O 1
ATOM 739 N N . THR A 1 95 ? 33.308 -10.429 10.485 1.00 97.38 95 THR A N 1
ATOM 740 C CA . THR A 1 95 ? 34.064 -10.475 9.227 1.00 97.38 95 THR A CA 1
ATOM 741 C C . THR A 1 95 ? 33.810 -9.186 8.452 1.00 97.38 95 THR A C 1
ATOM 743 O O . THR A 1 95 ? 32.663 -8.766 8.319 1.00 97.38 95 THR A O 1
ATOM 746 N N . TYR A 1 96 ? 34.857 -8.562 7.915 1.00 98.06 96 TYR A N 1
ATOM 747 C CA . TYR A 1 96 ? 34.765 -7.253 7.259 1.00 98.06 96 TYR A CA 1
ATOM 748 C C . TYR A 1 96 ? 34.888 -7.354 5.738 1.00 98.06 96 TYR A C 1
ATOM 750 O O . TYR A 1 96 ? 35.578 -8.238 5.227 1.00 98.06 96 TYR A O 1
ATOM 758 N N . TRP A 1 97 ? 34.241 -6.449 5.001 1.00 97.62 97 TRP A N 1
ATOM 759 C CA . TRP A 1 97 ? 34.236 -6.461 3.531 1.00 97.62 97 TRP A CA 1
ATOM 760 C C . TRP A 1 97 ? 35.636 -6.360 2.911 1.00 97.62 97 TRP A C 1
ATOM 762 O O . TRP A 1 97 ? 35.920 -7.025 1.919 1.00 97.62 97 TRP A O 1
ATOM 772 N N . ASP A 1 98 ? 36.528 -5.577 3.514 1.00 97.50 98 ASP A N 1
ATOM 773 C CA . ASP A 1 98 ? 37.900 -5.376 3.032 1.00 97.50 98 ASP A CA 1
ATOM 774 C C . ASP A 1 98 ? 38.862 -6.528 3.347 1.00 97.50 98 ASP A C 1
ATOM 776 O O . ASP A 1 98 ? 40.005 -6.520 2.890 1.00 97.50 98 ASP A O 1
ATOM 780 N N . SER A 1 99 ? 38.402 -7.543 4.084 1.00 96.50 99 SER A N 1
ATOM 781 C CA . SER A 1 99 ? 39.170 -8.767 4.324 1.00 96.50 99 SER A CA 1
ATOM 782 C C . SER A 1 99 ? 39.102 -9.766 3.159 1.00 96.50 99 SER A C 1
ATOM 784 O O . SER A 1 99 ? 39.899 -10.705 3.105 1.00 96.50 99 SER A O 1
ATOM 786 N N . PHE A 1 100 ? 38.180 -9.570 2.209 1.00 96.00 100 PHE A N 1
ATOM 787 C CA . PHE A 1 100 ? 38.015 -10.432 1.039 1.00 96.00 100 PHE A CA 1
ATOM 788 C C . PHE A 1 100 ? 38.972 -10.036 -0.095 1.00 96.00 100 PHE A C 1
ATOM 790 O O . PHE A 1 100 ? 39.251 -8.858 -0.316 1.00 96.00 100 PHE A O 1
ATOM 797 N N . LEU A 1 101 ? 39.461 -11.033 -0.843 1.00 93.00 101 LEU A N 1
ATOM 798 C CA . LEU A 1 101 ? 40.330 -10.837 -2.005 1.00 93.00 101 LEU A CA 1
ATOM 799 C C . LEU A 1 101 ? 39.697 -11.442 -3.273 1.00 93.00 101 LEU A C 1
ATOM 801 O O . LEU A 1 101 ? 39.427 -12.645 -3.286 1.00 93.00 101 LEU A O 1
ATOM 805 N N . PRO A 1 102 ? 39.512 -10.653 -4.352 1.00 94.75 102 PRO A N 1
ATOM 806 C CA . PRO A 1 102 ? 39.726 -9.200 -4.420 1.00 94.75 102 PRO A CA 1
ATOM 807 C C . PRO A 1 102 ? 38.749 -8.427 -3.515 1.00 94.75 102 PRO A C 1
ATOM 809 O O . PRO A 1 102 ? 37.662 -8.924 -3.229 1.00 94.75 102 PRO A O 1
ATOM 812 N N . ASN A 1 103 ? 39.134 -7.216 -3.086 1.00 96.06 103 ASN A N 1
ATOM 813 C CA . ASN A 1 103 ? 38.256 -6.356 -2.286 1.00 96.06 103 ASN A CA 1
ATOM 814 C C . ASN A 1 103 ? 36.984 -6.043 -3.103 1.00 96.06 103 ASN A C 1
ATOM 816 O O . ASN A 1 103 ? 37.099 -5.479 -4.195 1.00 96.06 103 ASN A O 1
ATOM 820 N N . PRO A 1 104 ? 35.789 -6.418 -2.614 1.00 97.00 104 PRO A N 1
ATOM 821 C CA . PRO A 1 104 ? 34.553 -6.301 -3.374 1.00 97.00 104 PRO A CA 1
ATOM 822 C C . PRO A 1 104 ? 33.988 -4.878 -3.439 1.00 97.00 104 PRO A C 1
ATOM 824 O O . PRO A 1 104 ? 33.027 -4.649 -4.169 1.00 97.00 104 PRO A O 1
ATOM 827 N N . ILE A 1 105 ? 34.500 -3.933 -2.651 1.00 97.94 105 ILE A N 1
ATOM 828 C CA . ILE A 1 105 ? 33.913 -2.597 -2.500 1.00 97.94 105 ILE A CA 1
ATOM 829 C C . ILE A 1 105 ? 34.230 -1.743 -3.731 1.00 97.94 105 ILE A C 1
ATOM 831 O O . ILE A 1 105 ? 35.397 -1.568 -4.082 1.00 97.94 105 ILE A O 1
ATOM 835 N N . ILE A 1 106 ? 33.196 -1.178 -4.365 1.00 96.69 106 ILE A N 1
ATOM 836 C CA . ILE A 1 106 ? 33.350 -0.386 -5.604 1.00 96.69 106 ILE A CA 1
ATOM 837 C C . ILE A 1 106 ? 32.981 1.094 -5.454 1.00 96.69 106 ILE A C 1
ATOM 839 O O . ILE A 1 106 ? 33.225 1.877 -6.371 1.00 96.69 106 ILE A O 1
ATOM 843 N N . GLY A 1 107 ? 32.369 1.487 -4.336 1.00 95.56 107 GLY A N 1
ATOM 844 C CA . GLY A 1 107 ? 32.033 2.888 -4.080 1.00 95.56 107 GLY A CA 1
ATOM 845 C C . GLY A 1 107 ? 33.197 3.707 -3.522 1.00 95.56 107 GLY A C 1
ATOM 846 O O . GLY A 1 107 ? 34.296 3.202 -3.286 1.00 95.56 107 GLY A O 1
ATOM 847 N N . THR A 1 108 ? 32.954 4.999 -3.311 1.00 97.25 108 THR A N 1
ATOM 848 C CA . THR A 1 108 ? 33.927 5.936 -2.740 1.00 97.25 108 THR A CA 1
ATOM 849 C C . THR A 1 108 ? 34.481 5.412 -1.415 1.00 97.25 108 THR A C 1
ATOM 851 O O . THR A 1 108 ? 33.723 4.952 -0.561 1.00 97.25 108 THR A O 1
ATOM 854 N N . LEU A 1 109 ? 35.804 5.512 -1.236 1.00 97.12 109 LEU A N 1
ATOM 855 C CA . LEU A 1 109 ? 36.491 5.094 -0.015 1.00 97.12 109 LEU A CA 1
ATOM 856 C C . LEU A 1 109 ? 35.875 5.777 1.215 1.00 97.12 109 LEU A C 1
ATOM 858 O O . LEU A 1 109 ? 35.881 7.001 1.329 1.00 97.12 109 LEU A O 1
ATOM 862 N N . SER A 1 110 ? 35.388 4.963 2.144 1.00 97.19 110 SER A N 1
ATOM 863 C CA . SER A 1 110 ? 34.850 5.365 3.441 1.00 97.19 110 SER A CA 1
ATOM 864 C C . SER A 1 110 ? 35.321 4.343 4.469 1.00 97.19 110 SER A C 1
ATOM 866 O O . SER A 1 110 ? 35.352 3.154 4.162 1.00 97.19 110 SER A O 1
ATOM 868 N N . MET A 1 111 ? 35.732 4.789 5.656 1.00 97.38 111 MET A N 1
ATOM 869 C CA . MET A 1 111 ? 36.307 3.925 6.691 1.00 97.38 111 MET A CA 1
ATOM 870 C C . MET A 1 111 ? 35.526 4.071 7.994 1.00 97.38 111 MET A C 1
ATOM 872 O O . MET A 1 111 ? 35.193 5.185 8.397 1.00 97.38 111 MET A O 1
ATOM 876 N N . SER A 1 112 ? 35.300 2.966 8.696 1.00 96.19 112 SER A N 1
ATOM 877 C CA . SER A 1 112 ? 34.832 2.970 10.082 1.00 96.19 112 SER A CA 1
ATOM 878 C C . SER A 1 112 ? 35.514 1.847 10.860 1.00 96.19 112 SER A C 1
ATOM 880 O O . SER A 1 112 ? 35.743 0.759 10.334 1.00 96.19 112 SER A O 1
ATOM 882 N N . SER A 1 113 ? 35.902 2.120 12.107 1.00 95.06 113 SER A N 1
ATOM 883 C CA . SER A 1 113 ? 36.5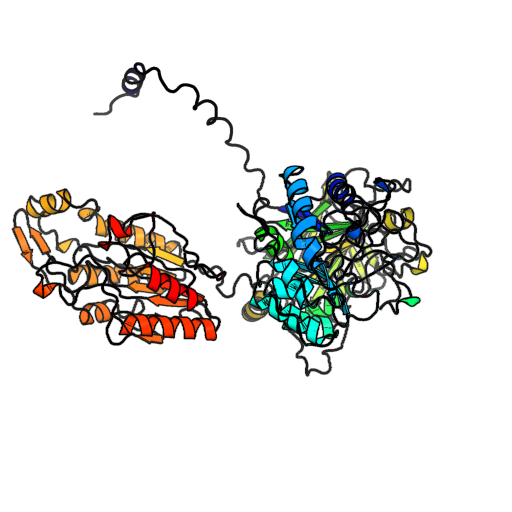63 1.141 12.990 1.00 95.06 113 SER A CA 1
ATOM 884 C C . SER A 1 113 ? 37.778 0.428 12.369 1.00 95.06 113 SER A C 1
ATOM 886 O O . SER A 1 113 ? 38.014 -0.744 12.635 1.00 95.06 113 SER A O 1
ATOM 888 N N . GLY A 1 114 ? 38.551 1.131 11.533 1.00 96.75 114 GLY A N 1
ATOM 889 C CA . GLY A 1 114 ? 39.744 0.585 10.873 1.00 96.75 114 GLY A CA 1
ATOM 890 C C . GLY A 1 114 ? 39.481 -0.236 9.606 1.00 96.75 114 GLY A C 1
ATOM 891 O O . GLY A 1 114 ? 40.447 -0.665 8.985 1.00 96.75 114 GLY A O 1
ATOM 892 N N . HIS A 1 115 ? 38.221 -0.391 9.196 1.00 98.00 115 HIS A N 1
ATOM 893 C CA . HIS A 1 115 ? 37.814 -1.169 8.026 1.00 98.00 115 HIS A CA 1
ATOM 894 C C . HIS A 1 115 ? 37.081 -0.315 6.991 1.00 98.00 115 HIS A C 1
ATOM 896 O O . HIS A 1 115 ? 36.416 0.666 7.337 1.00 98.00 115 HIS A O 1
ATOM 902 N N . GLN A 1 116 ? 37.191 -0.687 5.718 1.00 98.12 116 GLN A N 1
ATOM 903 C CA . GLN A 1 116 ? 36.470 -0.031 4.633 1.00 98.12 116 GLN A CA 1
ATOM 904 C C . GLN A 1 116 ? 34.976 -0.371 4.683 1.00 98.12 116 GLN A C 1
ATOM 906 O O . GLN A 1 116 ? 34.576 -1.529 4.803 1.00 98.12 116 GLN A O 1
ATOM 911 N N . ASN A 1 117 ? 34.147 0.660 4.558 1.00 98.12 117 ASN A N 1
ATOM 912 C CA . ASN A 1 117 ? 32.702 0.544 4.457 1.00 98.12 117 ASN A CA 1
ATOM 913 C C . ASN A 1 117 ? 32.291 0.161 3.031 1.00 98.12 117 ASN A C 1
ATOM 915 O O . ASN A 1 117 ? 32.771 0.751 2.061 1.00 98.12 117 ASN A O 1
ATOM 919 N N . MET A 1 118 ? 31.339 -0.760 2.912 1.00 98.38 118 MET A N 1
ATOM 920 C CA . MET A 1 118 ? 30.543 -0.943 1.704 1.00 98.38 118 MET A CA 1
ATOM 921 C C . MET A 1 118 ? 29.291 -0.069 1.801 1.00 98.38 118 MET A C 1
ATOM 923 O O . MET A 1 118 ? 28.580 -0.119 2.806 1.00 98.38 118 MET A O 1
ATOM 927 N N . TRP A 1 119 ? 29.017 0.721 0.762 1.00 98.38 119 TRP A N 1
ATOM 928 C CA . TRP A 1 119 ? 27.790 1.517 0.673 1.00 98.38 119 TRP A CA 1
ATOM 929 C C . TRP A 1 119 ? 26.558 0.621 0.554 1.00 98.38 119 TRP A C 1
ATOM 931 O O . TRP A 1 119 ? 26.614 -0.458 -0.050 1.00 98.38 119 TRP A O 1
ATOM 941 N N . ARG A 1 120 ? 25.441 1.047 1.141 1.00 98.00 120 ARG A N 1
ATOM 942 C CA . ARG A 1 120 ? 24.263 0.203 1.298 1.00 98.00 120 ARG A CA 1
ATOM 943 C C . ARG A 1 120 ? 23.612 -0.100 -0.044 1.00 98.00 120 ARG A C 1
ATOM 945 O O . ARG A 1 120 ? 23.252 -1.255 -0.241 1.00 98.00 120 ARG A O 1
ATOM 952 N N . TRP A 1 121 ? 23.561 0.821 -1.011 1.00 98.44 121 TRP A N 1
ATOM 953 C CA . TRP A 1 121 ? 23.095 0.500 -2.367 1.00 98.44 121 TRP A CA 1
ATOM 954 C C . TRP A 1 121 ? 23.855 -0.689 -2.971 1.00 98.44 121 TRP A C 1
ATOM 956 O O . TRP A 1 121 ? 23.252 -1.539 -3.632 1.00 98.44 121 TRP A O 1
ATOM 966 N N . GLN A 1 122 ? 25.167 -0.788 -2.714 1.00 98.50 122 GLN A N 1
ATOM 967 C CA . GLN A 1 122 ? 25.997 -1.879 -3.214 1.00 98.50 122 GLN A CA 1
ATOM 968 C C . GLN A 1 122 ? 25.655 -3.172 -2.476 1.00 98.50 122 GLN A C 1
ATOM 970 O O . GLN A 1 122 ? 25.389 -4.190 -3.115 1.00 98.50 122 GLN A O 1
ATOM 975 N N . SER A 1 123 ? 25.620 -3.141 -1.140 1.00 98.19 123 SER A N 1
ATOM 976 C CA . SER A 1 123 ? 25.309 -4.344 -0.366 1.00 98.19 123 SER A CA 1
ATOM 977 C C . SER A 1 123 ? 23.873 -4.827 -0.586 1.00 98.19 123 SER A C 1
ATOM 979 O O . SER A 1 123 ? 23.652 -6.033 -0.577 1.00 98.19 123 SER A O 1
ATOM 981 N N . ILE A 1 124 ? 22.914 -3.936 -0.873 1.00 98.31 124 ILE A N 1
ATOM 982 C CA . ILE A 1 124 ? 21.549 -4.276 -1.309 1.00 98.31 124 ILE A CA 1
ATOM 983 C C . ILE A 1 124 ? 21.597 -5.064 -2.613 1.00 98.31 124 ILE A C 1
ATOM 985 O O . ILE A 1 124 ? 21.049 -6.164 -2.692 1.00 98.31 124 ILE A O 1
ATOM 989 N N . ARG A 1 125 ? 22.251 -4.499 -3.631 1.00 97.81 125 ARG A N 1
ATOM 990 C CA . ARG A 1 125 ? 22.256 -5.037 -4.992 1.00 97.81 125 ARG A CA 1
ATOM 991 C C . ARG A 1 125 ? 23.020 -6.354 -5.106 1.00 97.81 125 ARG A C 1
ATOM 993 O O . ARG A 1 125 ? 22.535 -7.274 -5.759 1.00 97.81 125 ARG A O 1
ATOM 1000 N N . ASP A 1 126 ? 24.195 -6.427 -4.487 1.00 97.31 126 ASP A N 1
ATOM 1001 C CA . ASP A 1 126 ? 25.165 -7.494 -4.749 1.00 97.31 126 ASP A CA 1
ATOM 1002 C C . ASP A 1 126 ? 25.113 -8.627 -3.712 1.00 97.31 126 ASP A C 1
ATOM 1004 O O . ASP A 1 126 ? 25.506 -9.754 -4.022 1.00 97.31 126 ASP A O 1
ATOM 1008 N N . TYR A 1 127 ? 24.617 -8.362 -2.496 1.00 98.06 127 TYR A N 1
ATOM 1009 C CA . TYR A 1 127 ? 24.745 -9.294 -1.368 1.00 98.06 127 TYR A CA 1
ATOM 1010 C C . TYR A 1 127 ? 23.415 -9.580 -0.662 1.00 98.06 127 TYR A C 1
ATOM 1012 O O . TYR A 1 127 ? 22.907 -10.696 -0.769 1.00 98.06 127 TYR A O 1
ATOM 1020 N N . SER A 1 128 ? 22.796 -8.601 0.007 1.00 97.62 128 SER A N 1
ATOM 1021 C CA . SER A 1 128 ? 21.629 -8.864 0.859 1.00 97.62 128 SER A CA 1
ATOM 1022 C C . SER A 1 128 ? 20.438 -9.385 0.058 1.00 97.62 128 SER A C 1
ATOM 1024 O O . SER A 1 128 ? 19.727 -10.266 0.532 1.00 97.62 128 SER A O 1
ATOM 1026 N N . PHE A 1 129 ? 20.259 -8.950 -1.195 1.00 98.25 129 PHE A N 1
ATOM 1027 C CA . PHE A 1 129 ? 19.215 -9.509 -2.053 1.00 98.25 129 PHE A CA 1
ATOM 1028 C C . PHE A 1 129 ? 19.430 -10.990 -2.393 1.00 98.25 129 PHE A C 1
ATOM 1030 O O . PHE A 1 129 ? 18.459 -11.742 -2.463 1.00 98.25 129 PHE A O 1
ATOM 1037 N N . ASN A 1 130 ? 20.678 -11.445 -2.533 1.00 97.56 130 ASN A N 1
ATOM 1038 C CA . ASN A 1 130 ? 20.967 -12.866 -2.739 1.00 97.56 130 ASN A CA 1
ATOM 1039 C C . ASN A 1 130 ? 20.598 -13.699 -1.502 1.00 97.56 130 ASN A C 1
ATOM 1041 O O . ASN A 1 130 ? 20.047 -14.792 -1.645 1.00 97.56 130 ASN A O 1
ATOM 1045 N N . ASP A 1 131 ? 20.818 -13.171 -0.295 1.00 97.50 131 ASP A N 1
ATOM 1046 C CA . ASP A 1 131 ? 20.355 -13.816 0.940 1.00 97.50 131 ASP A CA 1
ATOM 1047 C C . ASP A 1 131 ? 18.816 -13.852 1.016 1.00 97.50 131 ASP A C 1
ATOM 1049 O O . ASP A 1 131 ? 18.234 -14.863 1.417 1.00 97.50 131 ASP A O 1
ATOM 1053 N N . ILE A 1 132 ? 18.129 -12.810 0.529 1.00 97.75 132 ILE A N 1
ATOM 1054 C CA . ILE A 1 132 ? 16.663 -12.809 0.402 1.00 97.75 132 ILE A CA 1
ATOM 1055 C C . ILE A 1 132 ? 16.179 -13.886 -0.575 1.00 97.75 132 ILE A C 1
ATOM 1057 O O . ILE A 1 132 ? 15.228 -14.608 -0.266 1.00 97.75 132 ILE A O 1
ATOM 1061 N N . LEU A 1 133 ? 16.833 -14.050 -1.730 1.00 97.56 133 LEU A N 1
ATOM 1062 C CA . LEU A 1 133 ? 16.513 -15.126 -2.674 1.00 97.56 133 LEU A CA 1
ATOM 1063 C C . LEU A 1 133 ? 16.723 -16.513 -2.046 1.00 97.56 133 LEU A C 1
ATOM 1065 O O . LEU A 1 133 ? 15.872 -17.391 -2.206 1.00 97.56 133 LEU A O 1
ATOM 1069 N N . ALA A 1 134 ? 17.803 -16.698 -1.282 1.00 96.75 134 ALA A N 1
ATOM 1070 C CA . ALA A 1 134 ? 18.069 -17.945 -0.568 1.00 96.75 134 ALA A CA 1
ATOM 1071 C C . ALA A 1 134 ? 16.986 -18.253 0.481 1.00 96.75 134 ALA A C 1
ATOM 1073 O O . ALA A 1 134 ? 16.517 -19.388 0.583 1.00 96.75 134 ALA A O 1
ATOM 1074 N N . ILE A 1 135 ? 16.526 -17.242 1.219 1.00 96.25 135 ILE A N 1
ATOM 1075 C CA . ILE A 1 135 ? 15.453 -17.398 2.206 1.00 96.25 135 ILE A CA 1
ATOM 1076 C C . ILE A 1 135 ? 14.097 -17.691 1.559 1.00 96.25 135 ILE A C 1
ATOM 1078 O O . ILE A 1 135 ? 13.359 -18.534 2.069 1.00 96.25 135 ILE A O 1
ATOM 1082 N N . ARG A 1 136 ? 13.776 -17.078 0.414 1.00 96.06 136 ARG A N 1
ATOM 1083 C CA . ARG A 1 136 ? 12.568 -17.427 -0.357 1.00 96.06 136 ARG A CA 1
ATOM 1084 C C . ARG A 1 136 ? 12.599 -18.882 -0.827 1.00 96.06 136 ARG A C 1
ATOM 1086 O O . ARG A 1 136 ? 11.570 -19.549 -0.800 1.00 96.06 136 ARG A O 1
ATOM 1093 N N . ALA A 1 137 ? 13.770 -19.391 -1.213 1.00 96.25 137 ALA A N 1
ATOM 1094 C CA . ALA A 1 137 ? 13.932 -20.799 -1.572 1.00 96.25 137 ALA A CA 1
ATOM 1095 C C . ALA A 1 137 ? 13.760 -21.737 -0.361 1.00 96.25 137 ALA A C 1
ATOM 1097 O O . ALA A 1 137 ? 13.198 -22.821 -0.504 1.00 96.25 137 ALA A O 1
ATOM 1098 N N . LEU A 1 138 ? 14.203 -21.316 0.829 1.00 96.75 138 LEU A N 1
ATOM 1099 C CA . LEU A 1 138 ? 14.037 -22.078 2.070 1.00 96.75 138 LEU A CA 1
ATOM 1100 C C . LEU A 1 138 ? 12.578 -22.094 2.561 1.00 96.75 138 LEU A C 1
ATOM 1102 O O . LEU A 1 138 ? 12.110 -23.110 3.075 1.00 96.75 138 LEU A O 1
ATOM 1106 N N . TYR A 1 139 ? 11.851 -20.989 2.380 1.00 96.12 139 TYR A N 1
ATOM 1107 C CA . TYR A 1 139 ? 10.465 -20.821 2.817 1.00 96.12 139 TYR A CA 1
ATOM 1108 C C . TYR A 1 139 ? 9.550 -20.390 1.655 1.00 96.12 139 TYR A C 1
ATOM 1110 O O . TYR A 1 139 ? 9.058 -19.262 1.648 1.00 96.12 139 TYR A O 1
ATOM 1118 N N . PRO A 1 140 ? 9.237 -21.285 0.698 1.00 92.19 140 PRO A N 1
ATOM 1119 C CA . PRO A 1 140 ? 8.522 -20.930 -0.538 1.00 92.19 140 PRO A CA 1
ATOM 1120 C C . PRO A 1 140 ? 7.078 -20.448 -0.328 1.00 92.19 140 PRO A C 1
ATOM 1122 O O . PRO A 1 140 ? 6.492 -19.845 -1.220 1.00 92.19 140 PRO A O 1
ATOM 1125 N N . ASN A 1 141 ? 6.501 -20.697 0.852 1.00 90.81 141 ASN A N 1
ATOM 1126 C CA . ASN A 1 141 ? 5.159 -20.238 1.225 1.00 90.81 141 ASN A CA 1
ATOM 1127 C C . ASN A 1 141 ? 5.166 -18.883 1.956 1.00 90.81 141 ASN A C 1
ATOM 1129 O O . ASN A 1 141 ? 4.124 -18.458 2.455 1.00 90.81 141 ASN A O 1
ATOM 1133 N N . LYS A 1 142 ? 6.333 -18.246 2.103 1.00 94.94 142 LYS A N 1
ATOM 1134 C CA . LYS A 1 142 ? 6.496 -16.947 2.761 1.00 94.94 142 LYS A CA 1
ATOM 1135 C C . LYS A 1 142 ? 6.824 -15.884 1.726 1.00 94.94 142 LYS A C 1
ATOM 1137 O O . LYS A 1 142 ? 7.551 -16.141 0.769 1.00 94.94 142 LYS A O 1
ATOM 1142 N N . MET A 1 143 ? 6.306 -14.679 1.941 1.00 96.50 143 MET A N 1
ATOM 1143 C CA . MET A 1 143 ? 6.618 -13.538 1.087 1.00 96.50 143 MET A CA 1
ATOM 1144 C C . MET A 1 143 ? 7.689 -12.677 1.750 1.00 96.50 143 MET A C 1
ATOM 1146 O O . MET A 1 143 ? 7.473 -12.111 2.814 1.00 96.50 143 MET A O 1
ATOM 1150 N N . VAL A 1 144 ? 8.859 -12.579 1.134 1.00 97.75 144 VAL A N 1
ATOM 1151 C CA . VAL A 1 144 ? 9.996 -11.856 1.717 1.00 97.75 144 VAL A CA 1
ATOM 1152 C C . VAL A 1 144 ? 10.422 -10.763 0.766 1.00 97.75 144 VAL A C 1
ATOM 1154 O O . VAL A 1 144 ? 10.658 -11.064 -0.398 1.00 97.75 144 VAL A O 1
ATOM 1157 N N . PHE A 1 145 ? 10.547 -9.523 1.218 1.00 98.00 145 PHE A N 1
ATOM 1158 C CA . PHE A 1 145 ? 10.965 -8.387 0.394 1.00 98.00 145 PHE A CA 1
ATOM 1159 C C . PHE A 1 145 ? 12.360 -7.911 0.790 1.00 98.00 145 PHE A C 1
ATOM 1161 O O . PHE A 1 145 ? 12.712 -7.936 1.968 1.00 98.00 145 PHE A O 1
ATOM 1168 N N . GLN A 1 146 ? 13.138 -7.430 -0.179 1.00 98.19 146 GLN A N 1
ATOM 1169 C CA . GLN A 1 146 ? 14.261 -6.551 0.130 1.00 98.19 146 GLN A CA 1
ATOM 1170 C C . GLN A 1 146 ? 13.743 -5.114 0.159 1.00 98.19 146 GLN A C 1
ATOM 1172 O O . GLN A 1 146 ? 13.114 -4.650 -0.788 1.00 98.19 146 GLN A O 1
ATOM 1177 N N . ALA A 1 147 ? 13.989 -4.421 1.253 1.00 97.56 147 ALA A N 1
ATOM 1178 C CA . ALA A 1 147 ? 13.568 -3.051 1.492 1.00 97.56 147 ALA A CA 1
ATOM 1179 C C . ALA A 1 147 ? 14.759 -2.268 2.071 1.00 97.56 147 ALA A C 1
ATOM 1181 O O . ALA A 1 147 ? 15.913 -2.692 1.917 1.00 97.56 147 ALA A O 1
ATOM 1182 N N . LEU A 1 148 ? 14.484 -1.112 2.663 1.00 97.44 148 LEU A N 1
ATOM 1183 C CA . LEU A 1 148 ? 15.459 -0.186 3.219 1.00 97.44 148 LEU A CA 1
ATOM 1184 C C . LEU A 1 148 ? 14.832 0.529 4.419 1.00 97.44 148 LEU A C 1
ATOM 1186 O O . LEU A 1 148 ? 13.731 1.068 4.299 1.00 97.44 148 LEU A O 1
ATOM 1190 N N . GLU A 1 149 ? 15.546 0.597 5.539 1.00 97.50 149 GLU A N 1
ATOM 1191 C CA . GLU A 1 149 ? 15.302 1.675 6.489 1.00 97.50 149 GLU A CA 1
ATOM 1192 C C . GLU A 1 149 ? 16.072 2.898 6.007 1.00 97.50 149 GLU A C 1
ATOM 1194 O O . GLU A 1 149 ? 17.292 3.024 6.135 1.00 97.50 149 GLU A O 1
ATOM 1199 N N . TRP A 1 150 ? 15.329 3.793 5.377 1.00 98.25 150 TRP A N 1
ATOM 1200 C CA . TRP A 1 150 ? 15.867 5.011 4.815 1.00 98.25 150 TRP A CA 1
ATOM 1201 C C . TRP A 1 150 ? 16.204 5.985 5.940 1.00 98.25 150 TRP A C 1
ATOM 1203 O O . TRP A 1 150 ? 15.328 6.340 6.736 1.00 98.25 150 TRP A O 1
ATOM 1213 N N . ASN A 1 151 ? 17.447 6.475 5.967 1.00 98.12 151 ASN A N 1
ATOM 1214 C CA . ASN A 1 151 ? 17.816 7.623 6.786 1.00 98.12 151 ASN A CA 1
ATOM 1215 C C . ASN A 1 151 ? 17.185 8.867 6.154 1.00 98.12 151 ASN A C 1
ATOM 1217 O O . ASN A 1 151 ? 17.765 9.487 5.255 1.00 98.12 151 ASN A O 1
ATOM 1221 N N . MET A 1 152 ? 15.969 9.200 6.581 1.00 97.62 152 MET A N 1
ATOM 1222 C CA . MET A 1 152 ? 15.117 10.185 5.928 1.00 97.62 152 MET A CA 1
ATOM 1223 C C . MET A 1 152 ? 15.656 11.611 6.169 1.00 97.62 152 MET A C 1
ATOM 1225 O O . MET A 1 152 ? 15.654 12.097 7.301 1.00 97.62 152 MET A O 1
ATOM 1229 N N . PRO A 1 153 ? 16.103 12.341 5.129 1.00 97.94 153 PRO A N 1
ATOM 1230 C CA . PRO A 1 153 ? 16.680 13.673 5.278 1.00 97.94 153 PRO A CA 1
ATOM 1231 C C . PRO A 1 153 ? 15.779 14.671 6.021 1.00 97.94 153 PRO A C 1
ATOM 1233 O O . PRO A 1 153 ? 14.650 14.952 5.614 1.00 97.94 153 PRO A O 1
ATOM 1236 N N . GLY A 1 154 ? 16.303 15.275 7.090 1.00 96.25 154 GLY A N 1
ATOM 1237 C CA . GLY A 1 154 ? 15.569 16.241 7.918 1.00 96.25 154 GLY A CA 1
ATOM 1238 C C . GLY A 1 154 ? 14.499 15.638 8.829 1.00 96.25 154 GLY A C 1
ATOM 1239 O O . GLY A 1 154 ? 13.798 16.399 9.491 1.00 96.25 154 GLY A O 1
ATOM 1240 N N . HIS A 1 155 ? 14.390 14.313 8.865 1.00 96.44 155 HIS A N 1
ATOM 1241 C CA . HIS A 1 155 ? 13.513 13.556 9.750 1.00 96.44 155 HIS A CA 1
ATOM 1242 C C . HIS A 1 155 ? 14.320 12.445 10.422 1.00 96.44 155 HIS A C 1
ATOM 1244 O O . HIS A 1 155 ? 15.550 12.482 10.442 1.00 96.44 155 HIS A O 1
ATOM 1250 N N . GLU A 1 156 ? 13.622 11.481 11.016 1.00 93.88 156 GLU A N 1
ATOM 1251 C CA . GLU A 1 156 ? 14.247 10.282 11.559 1.00 93.88 156 GLU A CA 1
ATOM 1252 C C . GLU A 1 156 ? 14.407 9.203 10.475 1.00 93.88 156 GLU A C 1
ATOM 1254 O O . GLU A 1 156 ? 15.016 9.461 9.440 1.00 93.88 156 GLU A O 1
ATOM 1259 N N . HIS A 1 157 ? 13.895 7.996 10.688 1.00 96.44 157 HIS A N 1
ATOM 1260 C CA . HIS A 1 157 ? 14.015 6.908 9.734 1.00 96.44 157 HIS A CA 1
ATOM 1261 C C . HIS A 1 157 ? 12.663 6.561 9.121 1.00 96.44 157 HIS A C 1
ATOM 1263 O O . HIS A 1 157 ? 11.613 7.065 9.532 1.00 96.44 157 HIS A O 1
ATOM 1269 N N . CYS A 1 158 ? 12.692 5.724 8.092 1.00 97.12 158 CYS A N 1
ATOM 1270 C CA . CYS A 1 158 ? 11.511 5.345 7.344 1.00 97.12 158 CYS A CA 1
ATOM 1271 C C . CYS A 1 158 ? 11.652 3.946 6.753 1.00 97.12 158 CYS A C 1
ATOM 1273 O O . CYS A 1 158 ? 12.565 3.696 5.969 1.00 97.12 158 CYS A O 1
ATOM 1275 N N . SER A 1 159 ? 10.670 3.089 7.013 1.00 97.25 159 SER A N 1
ATOM 1276 C CA . SER A 1 159 ? 10.489 1.821 6.313 1.00 97.25 159 SER A CA 1
ATOM 1277 C C . SER A 1 159 ? 10.076 2.088 4.867 1.00 97.25 159 SER A C 1
ATOM 1279 O O . SER A 1 159 ? 8.981 2.592 4.593 1.00 97.25 159 SER A O 1
ATOM 1281 N N . MET A 1 160 ? 10.956 1.774 3.919 1.00 97.44 160 MET A N 1
ATOM 1282 C CA . MET A 1 160 ? 10.771 2.055 2.497 1.00 97.44 160 MET A CA 1
ATOM 1283 C C . MET A 1 160 ? 11.046 0.813 1.651 1.00 97.44 160 MET A C 1
ATOM 1285 O O . MET A 1 160 ? 12.024 0.102 1.861 1.00 97.44 160 MET A O 1
ATOM 1289 N N . GLY A 1 161 ? 10.200 0.549 0.655 1.00 97.81 161 GLY A N 1
ATOM 1290 C CA . GLY A 1 161 ? 10.419 -0.558 -0.275 1.00 97.81 161 GLY A CA 1
ATOM 1291 C C . GLY A 1 161 ? 9.866 -0.295 -1.668 1.00 97.81 161 GLY A C 1
ATOM 1292 O O . GLY A 1 161 ? 8.907 0.455 -1.832 1.00 97.81 161 GLY A O 1
ATOM 1293 N N . ILE A 1 162 ? 10.474 -0.935 -2.671 1.00 98.31 162 ILE A N 1
ATOM 1294 C CA . ILE A 1 162 ? 10.040 -0.954 -4.078 1.00 98.31 162 ILE A CA 1
ATOM 1295 C C . ILE A 1 162 ? 10.137 -2.397 -4.574 1.00 98.31 162 ILE A C 1
ATOM 1297 O O . ILE A 1 162 ? 11.235 -2.953 -4.605 1.00 98.31 162 ILE A O 1
ATOM 1301 N N . ILE A 1 163 ? 9.020 -3.012 -4.970 1.00 96.69 163 ILE A N 1
ATOM 1302 C CA . ILE A 1 163 ? 8.993 -4.437 -5.349 1.00 96.69 163 ILE A CA 1
ATOM 1303 C C . ILE A 1 163 ? 9.340 -4.700 -6.817 1.00 96.69 163 ILE A C 1
ATOM 1305 O O . ILE A 1 163 ? 9.533 -5.861 -7.190 1.00 96.69 163 ILE A O 1
ATOM 1309 N N . ASP A 1 164 ? 9.419 -3.659 -7.652 1.00 91.44 164 ASP A N 1
ATOM 1310 C CA . ASP A 1 164 ? 9.797 -3.791 -9.059 1.00 91.44 164 ASP A CA 1
ATOM 1311 C C . ASP A 1 164 ? 11.106 -4.562 -9.213 1.00 91.44 164 ASP A C 1
ATOM 1313 O O . ASP A 1 164 ? 12.078 -4.350 -8.488 1.00 91.44 164 ASP A O 1
ATOM 1317 N N . ASN A 1 165 ? 11.110 -5.467 -10.190 1.00 93.06 165 ASN A N 1
ATOM 1318 C CA . ASN A 1 165 ? 12.196 -6.387 -10.522 1.00 93.06 165 ASN A CA 1
ATOM 1319 C C . ASN A 1 165 ? 12.574 -7.419 -9.449 1.00 93.06 165 ASN A C 1
ATOM 1321 O O . ASN A 1 165 ? 13.292 -8.359 -9.781 1.00 93.06 165 ASN A O 1
ATOM 1325 N N . GLN A 1 166 ? 12.087 -7.326 -8.207 1.00 97.06 166 GLN A N 1
ATOM 1326 C CA . GLN A 1 166 ? 12.477 -8.275 -7.154 1.00 97.06 166 GLN A CA 1
ATOM 1327 C C . GLN A 1 166 ? 11.940 -9.692 -7.370 1.00 97.06 166 GLN A C 1
ATOM 1329 O O . GLN A 1 166 ? 12.400 -10.636 -6.724 1.00 97.06 166 GLN A O 1
ATOM 1334 N N . PHE A 1 167 ? 10.949 -9.841 -8.243 1.00 91.75 167 PHE A N 1
ATOM 1335 C CA . PHE A 1 167 ? 10.272 -11.092 -8.552 1.00 91.75 167 PHE A CA 1
ATOM 1336 C C . PHE A 1 167 ? 10.276 -11.317 -10.067 1.00 91.75 167 PHE A C 1
ATOM 1338 O O . PHE A 1 167 ? 10.271 -10.363 -10.844 1.00 91.75 167 PHE A O 1
ATOM 1345 N N . GLY A 1 168 ? 10.277 -12.580 -10.494 1.00 85.88 168 GLY A N 1
ATOM 1346 C CA . GLY A 1 168 ? 10.327 -12.968 -11.905 1.00 85.88 168 GLY A CA 1
ATOM 1347 C C . GLY A 1 168 ? 11.455 -13.955 -12.196 1.00 85.88 168 GLY A C 1
ATOM 1348 O O . GLY A 1 168 ? 12.028 -14.539 -11.280 1.00 85.88 168 GLY A O 1
ATOM 1349 N N . THR A 1 169 ? 11.764 -14.156 -13.478 1.00 84.44 169 THR A N 1
ATOM 1350 C CA . THR A 1 169 ? 12.767 -15.142 -13.922 1.00 84.44 169 THR A CA 1
ATOM 1351 C C . THR A 1 169 ? 14.205 -14.709 -13.642 1.00 84.44 169 THR A C 1
ATOM 1353 O O . THR A 1 169 ? 15.030 -15.552 -13.316 1.00 84.44 169 THR A O 1
ATOM 1356 N N . ASN A 1 170 ? 14.488 -13.407 -13.737 1.00 89.62 170 ASN A N 1
ATOM 1357 C CA . ASN A 1 170 ? 15.807 -12.813 -13.503 1.00 89.62 170 ASN A CA 1
ATOM 1358 C C . ASN A 1 170 ? 15.682 -11.655 -12.498 1.00 89.62 170 ASN A C 1
ATOM 1360 O O . ASN A 1 170 ? 15.741 -10.486 -12.899 1.00 89.62 170 ASN A O 1
ATOM 1364 N N . PRO A 1 171 ? 15.415 -11.958 -11.217 1.00 93.62 171 PRO A N 1
ATOM 1365 C CA . PRO A 1 171 ? 15.112 -10.932 -10.235 1.00 93.62 171 PRO A CA 1
ATOM 1366 C C . PRO A 1 171 ? 16.341 -10.068 -9.914 1.00 93.62 171 PRO A C 1
ATOM 1368 O O . PRO A 1 171 ? 17.467 -10.557 -9.872 1.00 93.62 171 PRO A O 1
ATOM 1371 N N . ASN A 1 172 ? 16.118 -8.781 -9.653 1.00 95.25 172 ASN A N 1
ATOM 1372 C CA . ASN A 1 172 ? 17.108 -7.843 -9.119 1.00 95.25 172 ASN A CA 1
ATOM 1373 C C . ASN A 1 172 ? 16.432 -6.814 -8.201 1.00 95.25 172 ASN A C 1
ATOM 1375 O O . ASN A 1 172 ? 15.210 -6.756 -8.114 1.00 95.25 172 ASN A O 1
ATOM 1379 N N . VAL A 1 173 ? 17.229 -5.980 -7.537 1.00 97.44 173 VAL A N 1
ATOM 1380 C CA . VAL A 1 173 ? 16.740 -4.973 -6.581 1.00 97.44 173 VAL A CA 1
ATOM 1381 C C . VAL A 1 173 ? 17.281 -3.568 -6.877 1.00 97.44 173 VAL A C 1
ATOM 1383 O O . VAL A 1 173 ? 17.382 -2.710 -6.000 1.00 97.44 173 VAL A O 1
ATOM 1386 N N . ASN A 1 174 ? 17.622 -3.313 -8.143 1.00 97.94 174 ASN A N 1
ATOM 1387 C CA . ASN A 1 174 ? 18.177 -2.028 -8.568 1.00 97.94 174 ASN A CA 1
ATOM 1388 C C . ASN A 1 174 ? 17.313 -0.818 -8.173 1.00 97.94 174 ASN A C 1
ATOM 1390 O O . ASN A 1 174 ? 17.908 0.177 -7.782 1.00 97.94 174 ASN A O 1
ATOM 1394 N N . PRO A 1 175 ? 15.963 -0.862 -8.202 1.00 98.31 175 PRO A N 1
ATOM 1395 C CA . PRO A 1 175 ? 15.156 0.287 -7.787 1.00 98.31 175 PRO A CA 1
ATOM 1396 C C . PRO A 1 175 ? 15.384 0.741 -6.337 1.00 98.31 175 PRO A C 1
ATOM 1398 O O . PRO A 1 175 ? 15.463 1.941 -6.083 1.00 98.31 175 PRO A O 1
ATOM 1401 N N . VAL A 1 176 ? 15.520 -0.196 -5.389 1.00 98.62 176 VAL A N 1
ATOM 1402 C CA . VAL A 1 176 ? 15.785 0.137 -3.975 1.00 98.62 176 VAL A CA 1
ATOM 1403 C C . VAL A 1 176 ? 17.227 0.619 -3.805 1.00 98.62 176 VAL A C 1
ATOM 1405 O O . VAL A 1 176 ? 17.458 1.612 -3.124 1.00 98.62 176 VAL A O 1
ATOM 1408 N N . ALA A 1 177 ? 18.189 -0.035 -4.466 1.00 98.69 177 ALA A N 1
ATOM 1409 C CA . ALA A 1 177 ? 19.592 0.384 -4.443 1.00 98.69 177 ALA A CA 1
ATOM 1410 C C . ALA A 1 177 ? 19.789 1.790 -5.045 1.00 98.69 177 ALA A C 1
ATOM 1412 O O . ALA A 1 177 ? 20.489 2.618 -4.472 1.00 98.69 177 ALA A O 1
ATOM 1413 N N . GLU A 1 178 ? 19.129 2.089 -6.166 1.00 98.69 178 GLU A N 1
ATOM 1414 C CA . GLU A 1 178 ? 19.146 3.418 -6.773 1.00 98.69 178 GLU A CA 1
ATOM 1415 C C . GLU A 1 178 ? 18.547 4.459 -5.820 1.00 98.69 178 GLU A C 1
ATOM 1417 O O . GLU A 1 178 ? 19.116 5.537 -5.659 1.00 98.69 178 GLU A O 1
ATOM 1422 N N . PHE A 1 179 ? 17.412 4.159 -5.181 1.00 98.81 179 PHE A N 1
ATOM 1423 C CA . PHE A 1 179 ? 16.806 5.080 -4.221 1.00 98.81 179 PHE A CA 1
ATOM 1424 C C . PHE A 1 179 ? 17.750 5.400 -3.058 1.00 98.81 179 PHE A C 1
ATOM 1426 O O . PHE A 1 179 ? 17.929 6.575 -2.735 1.00 98.81 179 PHE A O 1
ATOM 1433 N N . GLU A 1 180 ? 18.362 4.370 -2.466 1.00 98.62 180 GLU A N 1
ATOM 1434 C CA . GLU A 1 180 ? 19.313 4.507 -1.359 1.00 98.62 180 GLU A CA 1
ATOM 1435 C C . GLU A 1 180 ? 20.460 5.444 -1.756 1.00 98.62 180 GLU A C 1
ATOM 1437 O O . GLU A 1 180 ? 20.625 6.503 -1.149 1.00 98.62 180 GLU A O 1
ATOM 1442 N N . TYR A 1 181 ? 21.125 5.153 -2.879 1.00 98.69 181 TYR A N 1
ATOM 1443 C CA . TYR A 1 181 ? 22.202 5.991 -3.402 1.00 98.69 181 TYR A CA 1
ATOM 1444 C C . TYR A 1 181 ? 21.757 7.441 -3.630 1.00 98.69 181 TYR A C 1
ATOM 1446 O O . TYR A 1 181 ? 22.509 8.380 -3.376 1.00 98.69 181 TYR A O 1
ATOM 1454 N N . LYS A 1 182 ? 20.547 7.666 -4.150 1.00 98.50 182 LYS A N 1
ATOM 1455 C CA . LYS A 1 182 ? 20.111 9.011 -4.553 1.00 98.50 182 LYS A CA 1
ATOM 1456 C C . LYS A 1 182 ? 19.675 9.880 -3.388 1.00 98.50 182 LYS A C 1
ATOM 1458 O O . LYS A 1 182 ? 19.900 11.094 -3.435 1.00 98.50 182 LYS A O 1
ATOM 1463 N N . PHE A 1 183 ? 19.023 9.286 -2.392 1.00 98.62 183 PHE A N 1
ATOM 1464 C CA . PHE A 1 183 ? 18.210 10.027 -1.432 1.00 98.62 183 PHE A CA 1
ATOM 1465 C C . PHE A 1 183 ? 18.521 9.738 0.033 1.00 98.62 183 PHE A C 1
ATOM 1467 O O . PHE A 1 183 ? 18.063 10.506 0.882 1.00 98.62 183 PHE A O 1
ATOM 1474 N N . ASP A 1 184 ? 19.300 8.710 0.366 1.00 98.56 184 ASP A N 1
ATOM 1475 C CA . ASP A 1 184 ? 19.681 8.473 1.757 1.00 98.56 184 ASP A CA 1
ATOM 1476 C C . ASP A 1 184 ? 20.479 9.662 2.322 1.00 98.56 184 ASP A C 1
ATOM 1478 O O . ASP A 1 184 ? 21.252 10.326 1.614 1.00 98.56 184 ASP A O 1
ATOM 1482 N N . ALA A 1 185 ? 20.223 10.018 3.584 1.00 97.94 185 ALA A N 1
ATOM 1483 C CA . ALA A 1 185 ? 20.931 11.111 4.247 1.00 97.94 185 ALA A CA 1
ATOM 1484 C C . ALA A 1 185 ? 22.390 10.752 4.566 1.00 97.94 185 ALA A C 1
ATOM 1486 O O . ALA A 1 185 ? 23.235 11.650 4.633 1.00 97.94 185 ALA A O 1
ATOM 1487 N N . SER A 1 186 ? 22.679 9.464 4.747 1.00 96.94 186 SER A N 1
ATOM 1488 C CA . SER A 1 186 ? 23.978 8.942 5.164 1.00 96.94 186 SER A CA 1
ATOM 1489 C C . SER A 1 186 ? 24.810 8.401 4.001 1.00 96.94 186 SER A C 1
ATOM 1491 O O . SER A 1 186 ? 25.985 8.097 4.206 1.00 96.94 186 SER A O 1
ATOM 1493 N N . ASP A 1 187 ? 24.261 8.303 2.784 1.00 97.44 187 ASP A N 1
ATOM 1494 C CA . ASP A 1 187 ? 25.039 7.899 1.611 1.00 97.44 187 ASP A CA 1
ATOM 1495 C C . ASP A 1 187 ? 25.877 9.068 1.054 1.00 97.44 187 ASP A C 1
ATOM 1497 O O . ASP A 1 187 ? 25.371 10.039 0.476 1.00 97.44 187 ASP A O 1
ATOM 1501 N N . LEU A 1 188 ? 27.202 8.951 1.182 1.00 96.12 188 LEU A N 1
ATOM 1502 C CA . LEU A 1 188 ? 28.185 9.916 0.677 1.00 96.12 188 LEU A CA 1
ATOM 1503 C C . LEU A 1 188 ? 28.975 9.381 -0.528 1.00 96.12 188 LEU A C 1
ATOM 1505 O O . LEU A 1 188 ? 29.986 9.974 -0.902 1.00 96.12 188 LEU A O 1
ATOM 1509 N N . ASP A 1 189 ? 28.533 8.290 -1.159 1.00 97.62 189 ASP A N 1
ATOM 1510 C CA . ASP A 1 189 ? 29.187 7.753 -2.351 1.00 97.62 189 ASP A CA 1
ATOM 1511 C C . ASP A 1 189 ? 29.098 8.734 -3.527 1.00 97.62 189 ASP A C 1
ATOM 1513 O O . ASP A 1 189 ? 28.040 9.292 -3.831 1.00 97.62 189 ASP A O 1
ATOM 1517 N N . LEU A 1 190 ? 30.209 8.935 -4.225 1.00 95.81 190 LEU A N 1
ATOM 1518 C CA . LEU A 1 190 ? 30.296 9.800 -5.403 1.00 95.81 190 LEU A CA 1
ATOM 1519 C C . LEU A 1 190 ? 30.681 9.029 -6.665 1.00 95.81 190 LEU A C 1
ATOM 1521 O O . LEU A 1 190 ? 30.536 9.559 -7.764 1.00 95.81 190 LEU A O 1
ATOM 1525 N N . LEU A 1 191 ? 31.191 7.805 -6.524 1.00 94.19 191 LEU A N 1
ATOM 1526 C CA . LEU A 1 191 ? 31.808 7.066 -7.624 1.00 94.19 191 LEU A CA 1
ATOM 1527 C C . LEU A 1 191 ? 31.015 5.816 -7.988 1.00 94.19 191 LEU A C 1
ATOM 1529 O O . LEU A 1 191 ? 30.752 5.577 -9.167 1.00 94.19 191 LEU A O 1
ATOM 1533 N N . GLY A 1 192 ? 30.628 5.022 -6.992 1.00 95.62 192 GLY A N 1
ATOM 1534 C CA . GLY A 1 192 ? 30.077 3.695 -7.224 1.00 95.62 192 GLY A CA 1
ATOM 1535 C C . GLY A 1 192 ? 28.691 3.750 -7.855 1.00 95.62 192 GLY A C 1
ATOM 1536 O O . GLY A 1 192 ? 28.532 3.278 -8.979 1.00 95.62 192 GLY A O 1
ATOM 1537 N N . GLY A 1 193 ? 27.717 4.394 -7.213 1.00 94.94 193 GLY A N 1
ATOM 1538 C CA . GLY A 1 193 ? 26.374 4.565 -7.781 1.00 94.94 193 GLY A CA 1
ATOM 1539 C C . GLY A 1 193 ? 26.379 5.347 -9.102 1.00 94.94 193 GLY A C 1
ATOM 1540 O O . GLY A 1 193 ? 25.669 4.989 -10.041 1.00 94.94 193 GLY A O 1
ATOM 1541 N N . ALA A 1 194 ? 27.269 6.335 -9.246 1.00 96.62 194 ALA A N 1
ATOM 1542 C CA . ALA A 1 194 ? 27.447 7.075 -10.499 1.00 96.62 194 ALA A CA 1
ATOM 1543 C C . ALA A 1 194 ? 27.918 6.168 -11.651 1.00 96.62 194 ALA A C 1
ATOM 1545 O O . ALA A 1 194 ? 27.434 6.293 -12.776 1.00 96.62 194 ALA A O 1
ATOM 1546 N N . SER A 1 195 ? 28.802 5.199 -11.379 1.00 96.50 195 SER A N 1
ATOM 1547 C CA . SER A 1 195 ? 29.222 4.197 -12.373 1.00 96.50 195 SER A CA 1
ATOM 1548 C C . SER A 1 195 ? 28.086 3.266 -12.822 1.00 96.50 195 SER A C 1
ATOM 1550 O O . SER A 1 195 ? 28.194 2.638 -13.873 1.00 96.50 195 SER A O 1
ATOM 1552 N N . GLN A 1 196 ? 26.980 3.212 -12.068 1.00 96.00 196 GLN A N 1
ATOM 1553 C CA . GLN A 1 196 ? 25.750 2.503 -12.444 1.00 96.00 196 GLN A CA 1
ATOM 1554 C C . GLN A 1 196 ? 24.808 3.355 -13.308 1.00 96.00 196 GLN A C 1
ATOM 1556 O O . GLN A 1 196 ? 23.749 2.882 -13.716 1.00 96.00 196 GLN A O 1
ATOM 1561 N N . GLY A 1 197 ? 25.178 4.608 -13.592 1.00 96.69 197 GLY A N 1
ATOM 1562 C CA . GLY A 1 197 ? 24.347 5.568 -14.317 1.00 96.69 197 GLY A CA 1
ATOM 1563 C C . GLY A 1 197 ? 23.316 6.287 -13.444 1.00 96.69 197 GLY A C 1
ATOM 1564 O O . GLY A 1 197 ? 22.428 6.948 -13.983 1.00 96.69 197 GLY A O 1
ATOM 1565 N N . TRP A 1 198 ? 23.406 6.175 -12.115 1.00 97.62 198 TRP A N 1
ATOM 1566 C CA . TRP A 1 198 ? 22.491 6.846 -11.192 1.00 97.62 198 TRP A CA 1
ATOM 1567 C C . TRP A 1 198 ? 22.946 8.270 -10.870 1.00 97.62 198 TRP A C 1
ATOM 1569 O O . TRP A 1 198 ? 24.137 8.570 -10.813 1.00 97.62 198 TRP A O 1
ATOM 1579 N N . ILE A 1 199 ? 21.977 9.158 -10.635 1.00 96.19 199 ILE A N 1
ATOM 1580 C CA . ILE A 1 199 ? 22.216 10.586 -10.388 1.00 96.19 199 ILE A CA 1
ATOM 1581 C C . ILE A 1 199 ? 21.758 10.935 -8.977 1.00 96.19 199 ILE A C 1
ATOM 1583 O O . ILE A 1 199 ? 20.557 10.945 -8.710 1.00 96.19 199 ILE A O 1
ATOM 1587 N N . LYS A 1 200 ? 22.709 11.240 -8.092 1.00 96.25 200 LYS A N 1
ATOM 1588 C CA . LYS A 1 200 ? 22.446 11.622 -6.700 1.00 96.25 200 LYS A CA 1
ATOM 1589 C C . LYS A 1 200 ? 21.703 12.963 -6.601 1.00 96.25 200 LYS A C 1
ATOM 1591 O O . LYS A 1 200 ? 21.931 13.858 -7.415 1.00 96.25 200 LYS A O 1
ATOM 1596 N N . SER A 1 201 ? 20.822 13.098 -5.606 1.00 97.38 201 SER A N 1
ATOM 1597 C CA . SER A 1 201 ? 20.131 14.364 -5.328 1.00 97.38 201 SER A CA 1
ATOM 1598 C C . SER A 1 201 ? 21.127 15.477 -4.985 1.00 97.38 201 SER A C 1
ATOM 1600 O O . SER A 1 201 ? 22.116 15.257 -4.284 1.00 97.38 201 SER A O 1
ATOM 1602 N N . THR A 1 202 ? 20.842 16.694 -5.449 1.00 96.56 202 THR A N 1
ATOM 1603 C CA . THR A 1 202 ? 21.605 17.906 -5.110 1.00 96.56 202 THR A CA 1
ATOM 1604 C C . THR A 1 202 ? 20.996 18.694 -3.948 1.00 96.56 202 THR A C 1
ATOM 1606 O O . THR A 1 202 ? 21.547 19.724 -3.558 1.00 96.56 202 THR A O 1
ATOM 1609 N N . ASN A 1 203 ? 19.848 18.267 -3.414 1.00 97.25 203 ASN A N 1
ATOM 1610 C CA . ASN A 1 203 ? 19.221 18.924 -2.270 1.00 97.25 203 ASN A CA 1
ATOM 1611 C C . ASN A 1 203 ? 20.001 18.636 -0.979 1.00 97.25 203 ASN A C 1
ATOM 1613 O O . ASN A 1 203 ? 20.596 17.572 -0.809 1.00 97.25 203 ASN A O 1
ATOM 1617 N N . GLY A 1 204 ? 19.982 19.588 -0.041 1.00 95.31 204 GLY A N 1
ATOM 1618 C CA . GLY A 1 204 ? 20.573 19.383 1.284 1.00 95.31 204 GLY A CA 1
ATOM 1619 C C . GLY A 1 204 ? 19.849 18.290 2.078 1.00 95.31 204 GLY A C 1
ATOM 1620 O O . GLY A 1 204 ? 18.689 17.990 1.807 1.00 95.31 204 GLY A O 1
ATOM 1621 N N . ASN A 1 205 ? 20.512 17.724 3.093 1.00 96.31 205 ASN A N 1
ATOM 1622 C CA . ASN A 1 205 ? 19.948 16.686 3.966 1.00 96.31 205 ASN A CA 1
ATOM 1623 C C . ASN A 1 205 ? 18.861 17.242 4.912 1.00 96.31 205 ASN A C 1
ATOM 1625 O O . ASN A 1 205 ? 19.056 17.359 6.119 1.00 96.31 205 ASN A O 1
ATOM 1629 N N . ASN A 1 206 ? 17.724 17.639 4.349 1.00 97.62 206 ASN A N 1
ATOM 1630 C CA . ASN A 1 206 ? 16.602 18.262 5.038 1.00 97.62 206 ASN A CA 1
ATOM 1631 C C . ASN A 1 206 ? 15.261 17.837 4.412 1.00 97.62 206 ASN A C 1
ATOM 1633 O O . ASN A 1 206 ? 15.225 17.079 3.440 1.00 97.62 206 ASN A O 1
ATOM 1637 N N . HIS A 1 207 ? 14.164 18.378 4.949 1.00 97.81 207 HIS A N 1
ATOM 1638 C CA . HIS A 1 207 ? 12.794 18.093 4.518 1.00 97.81 207 HIS A CA 1
ATOM 1639 C C . HIS A 1 207 ? 12.595 18.153 2.990 1.00 97.81 207 HIS A C 1
ATOM 1641 O O . HIS A 1 207 ? 11.898 17.311 2.431 1.00 97.81 207 HIS A O 1
ATOM 1647 N N . THR A 1 208 ? 13.248 19.084 2.285 1.00 98.31 208 THR A N 1
ATOM 1648 C CA . THR A 1 208 ? 13.123 19.229 0.824 1.00 98.31 208 THR A CA 1
ATOM 1649 C C . THR A 1 208 ? 13.628 17.999 0.071 1.00 98.31 208 THR A C 1
ATOM 1651 O O . THR A 1 208 ? 12.966 17.551 -0.864 1.00 98.31 208 THR A O 1
ATOM 1654 N N . LYS A 1 209 ? 14.760 17.414 0.488 1.00 98.50 209 LYS A N 1
ATOM 1655 C CA . LYS A 1 209 ? 15.278 16.169 -0.110 1.00 98.50 209 LYS A CA 1
ATOM 1656 C C . LYS A 1 209 ? 14.347 14.990 0.176 1.00 98.50 209 LYS A C 1
ATOM 1658 O O . LYS A 1 209 ? 14.166 14.138 -0.688 1.00 98.50 209 LYS A O 1
ATOM 1663 N N . THR A 1 210 ? 13.689 14.978 1.337 1.00 98.75 210 THR A N 1
ATOM 1664 C CA . THR A 1 210 ? 12.648 13.984 1.635 1.00 98.75 210 THR A CA 1
ATOM 1665 C C . THR A 1 210 ? 11.459 14.097 0.681 1.00 98.75 210 THR A C 1
ATOM 1667 O O . THR A 1 210 ? 11.031 13.092 0.115 1.00 98.75 210 THR A O 1
ATOM 1670 N N . LEU A 1 211 ? 10.948 15.309 0.438 1.00 98.69 211 LEU A N 1
ATOM 1671 C CA . LEU A 1 211 ? 9.841 15.508 -0.504 1.00 98.69 211 LEU A CA 1
ATOM 1672 C C . LEU A 1 211 ? 10.232 15.179 -1.949 1.00 98.69 211 LEU A C 1
ATOM 1674 O O . LEU A 1 211 ? 9.425 14.603 -2.675 1.00 98.69 211 LEU A O 1
ATOM 1678 N N . GLU A 1 212 ? 11.463 15.495 -2.359 1.00 98.69 212 GLU A N 1
ATOM 1679 C CA . GLU A 1 212 ? 12.003 15.093 -3.664 1.00 98.69 212 GLU A CA 1
ATOM 1680 C C . GLU A 1 212 ? 12.017 13.568 -3.814 1.00 98.69 212 GLU A C 1
ATOM 1682 O O . GLU A 1 212 ? 11.533 13.044 -4.817 1.00 98.69 212 GLU A O 1
ATOM 1687 N N . ALA A 1 213 ? 12.529 12.855 -2.810 1.00 98.81 213 ALA A N 1
ATOM 1688 C CA . ALA A 1 213 ? 12.602 11.401 -2.818 1.00 98.81 213 ALA A CA 1
ATOM 1689 C C . ALA A 1 213 ? 11.204 10.768 -2.900 1.00 98.81 213 ALA A C 1
ATOM 1691 O O . ALA A 1 213 ? 10.964 9.888 -3.729 1.00 98.81 213 ALA A O 1
ATOM 1692 N N . ILE A 1 214 ? 10.249 11.261 -2.104 1.00 98.75 214 ILE A N 1
ATOM 1693 C CA . ILE A 1 214 ? 8.854 10.804 -2.140 1.00 98.75 214 ILE A CA 1
ATOM 1694 C C . ILE A 1 214 ? 8.226 11.074 -3.511 1.00 98.75 214 ILE A C 1
ATOM 1696 O O . ILE A 1 214 ? 7.594 10.181 -4.077 1.00 98.75 214 ILE A O 1
ATOM 1700 N N . ALA A 1 215 ? 8.421 12.269 -4.075 1.00 95.75 215 ALA A N 1
ATOM 1701 C CA . ALA A 1 215 ? 7.916 12.613 -5.402 1.00 95.75 215 ALA A CA 1
ATOM 1702 C C . ALA A 1 215 ? 8.538 11.726 -6.495 1.00 95.75 215 ALA A C 1
ATOM 1704 O O . ALA A 1 215 ? 7.840 11.298 -7.416 1.00 95.75 215 ALA A O 1
ATOM 1705 N N . TRP A 1 216 ? 9.824 11.387 -6.371 1.00 98.06 216 TRP A N 1
ATOM 1706 C CA . TRP A 1 216 ? 10.497 10.462 -7.279 1.00 98.06 216 TRP A CA 1
ATOM 1707 C C . TRP A 1 216 ? 9.886 9.059 -7.203 1.00 98.06 216 TRP A C 1
ATOM 1709 O O . TRP A 1 216 ? 9.569 8.476 -8.240 1.00 98.06 216 TRP A O 1
ATOM 1719 N N . VAL A 1 217 ? 9.643 8.524 -6.004 1.00 96.38 217 VAL A N 1
ATOM 1720 C CA . VAL A 1 217 ? 8.994 7.211 -5.849 1.00 96.38 217 VAL A CA 1
ATOM 1721 C C . VAL A 1 217 ? 7.550 7.253 -6.364 1.00 96.38 217 VAL A C 1
ATOM 1723 O O . VAL A 1 217 ? 7.144 6.377 -7.121 1.00 96.38 217 VAL A O 1
ATOM 1726 N N . GLN A 1 218 ? 6.796 8.313 -6.064 1.00 92.06 218 GLN A N 1
ATOM 1727 C CA . GLN A 1 218 ? 5.440 8.534 -6.579 1.00 92.06 218 GLN A CA 1
ATOM 1728 C C . GLN A 1 218 ? 5.391 8.596 -8.115 1.00 92.06 218 GLN A C 1
ATOM 1730 O O . GLN A 1 218 ? 4.408 8.164 -8.719 1.00 92.06 218 GLN A O 1
ATOM 1735 N N . GLN A 1 219 ? 6.420 9.147 -8.758 1.00 84.50 219 GLN A N 1
ATOM 1736 C CA . GLN A 1 219 ? 6.500 9.246 -10.213 1.00 84.50 219 GLN A CA 1
ATOM 1737 C C . GLN A 1 219 ? 6.868 7.908 -10.868 1.00 84.50 219 GLN A C 1
ATOM 1739 O O . GLN A 1 219 ? 6.323 7.580 -11.923 1.00 84.50 219 GLN A O 1
ATOM 1744 N N . ASN A 1 220 ? 7.797 7.158 -10.271 1.00 83.06 220 ASN A N 1
ATOM 1745 C CA . ASN A 1 220 ? 8.404 5.986 -10.906 1.00 83.06 220 ASN A CA 1
ATOM 1746 C C . ASN A 1 220 ? 7.755 4.659 -10.483 1.00 83.06 220 ASN A C 1
ATOM 1748 O O . ASN A 1 220 ? 7.631 3.762 -11.313 1.00 83.06 220 ASN A O 1
ATOM 1752 N N . TYR A 1 221 ? 7.287 4.556 -9.236 1.00 90.06 221 TYR A N 1
ATOM 1753 C CA . TYR A 1 221 ? 6.777 3.322 -8.622 1.00 90.06 221 TYR A CA 1
ATOM 1754 C C . TYR A 1 221 ? 5.475 3.527 -7.813 1.00 90.06 221 TYR A C 1
ATOM 1756 O O . TYR A 1 221 ? 5.316 2.933 -6.751 1.00 90.06 221 TYR A O 1
ATOM 1764 N N . PRO A 1 222 ? 4.490 4.320 -8.290 1.00 84.25 222 PRO A N 1
ATOM 1765 C CA . PRO A 1 222 ? 3.328 4.756 -7.494 1.00 84.25 222 PRO A CA 1
ATOM 1766 C C . PRO A 1 222 ? 2.539 3.624 -6.820 1.00 84.25 222 PRO A C 1
ATOM 1768 O O . PRO A 1 222 ? 1.935 3.810 -5.767 1.00 84.25 222 PRO A O 1
ATOM 1771 N N . TYR A 1 223 ? 2.514 2.442 -7.438 1.00 85.88 223 TYR A N 1
ATOM 1772 C CA . TYR A 1 223 ? 1.689 1.324 -6.985 1.00 85.88 223 TYR A CA 1
ATOM 1773 C C . TYR A 1 223 ? 2.484 0.106 -6.536 1.00 85.88 223 TYR A C 1
ATOM 1775 O O . TYR A 1 223 ? 1.898 -0.856 -6.052 1.00 85.88 223 TYR A O 1
ATOM 1783 N N . SER A 1 224 ? 3.802 0.152 -6.606 1.00 90.81 224 SER A N 1
ATOM 1784 C CA . SER A 1 224 ? 4.689 -0.975 -6.314 1.00 90.81 224 SER A CA 1
ATOM 1785 C C . SER A 1 224 ? 5.694 -0.642 -5.207 1.00 90.81 224 SER A C 1
ATOM 1787 O O . SER A 1 224 ? 6.691 -1.338 -5.025 1.00 90.81 224 SER A O 1
ATOM 1789 N N . SER A 1 225 ? 5.416 0.407 -4.430 1.00 96.75 225 SER A N 1
ATOM 1790 C CA . SER A 1 225 ? 6.265 0.865 -3.334 1.00 96.75 225 SER A CA 1
ATOM 1791 C C . SER A 1 225 ? 5.480 1.332 -2.109 1.00 96.75 225 SER A C 1
ATOM 1793 O O . SER A 1 225 ? 4.274 1.592 -2.188 1.00 96.75 225 SER A O 1
ATOM 1795 N N . TRP A 1 226 ? 6.202 1.519 -1.005 1.00 97.88 226 TRP A N 1
ATOM 1796 C CA . TRP A 1 226 ? 5.736 2.175 0.218 1.00 97.88 226 TRP A CA 1
ATOM 1797 C C . TRP A 1 226 ? 6.856 3.008 0.862 1.00 97.88 226 TRP A C 1
ATOM 1799 O O . TRP A 1 226 ? 8.037 2.719 0.678 1.00 97.88 226 TRP A O 1
ATOM 1809 N N . ILE A 1 227 ? 6.463 4.037 1.613 1.00 98.12 227 ILE A N 1
ATOM 1810 C CA . ILE A 1 227 ? 7.292 4.937 2.425 1.00 98.12 227 ILE A CA 1
ATOM 1811 C C . ILE A 1 227 ? 6.515 5.205 3.716 1.00 98.12 227 ILE A C 1
ATOM 1813 O O . ILE A 1 227 ? 5.506 5.912 3.700 1.00 98.12 227 ILE A O 1
ATOM 1817 N N . ILE A 1 228 ? 6.970 4.636 4.825 1.00 97.81 228 ILE A N 1
ATOM 1818 C CA . ILE A 1 228 ? 6.299 4.673 6.125 1.00 97.81 228 ILE A CA 1
ATOM 1819 C C . ILE A 1 228 ? 7.302 5.196 7.166 1.00 97.81 228 ILE A C 1
ATOM 1821 O O . ILE A 1 228 ? 8.218 4.457 7.522 1.00 97.81 228 ILE A O 1
ATOM 1825 N N . PRO A 1 229 ? 7.190 6.454 7.647 1.00 97.75 229 PRO A N 1
ATOM 1826 C CA . PRO A 1 229 ? 8.061 6.970 8.700 1.00 97.75 229 PRO A CA 1
ATOM 1827 C C . PRO A 1 229 ? 8.062 6.048 9.922 1.00 97.75 229 PRO A C 1
ATOM 1829 O O . PRO A 1 229 ? 7.000 5.731 10.468 1.00 97.75 229 PRO A O 1
ATOM 1832 N N . ALA A 1 230 ? 9.257 5.626 10.325 1.00 95.94 230 ALA A N 1
ATOM 1833 C CA . ALA A 1 230 ? 9.479 4.687 11.411 1.00 95.94 230 ALA A CA 1
ATOM 1834 C C . ALA A 1 230 ? 9.643 5.439 12.734 1.00 95.94 230 ALA A C 1
ATOM 1836 O O . ALA A 1 230 ? 10.201 6.544 12.743 1.00 95.94 230 ALA A O 1
ATOM 1837 N N . HIS A 1 231 ? 9.110 4.861 13.822 1.00 95.25 231 HIS A N 1
ATOM 1838 C CA . HIS A 1 231 ? 9.193 5.358 15.208 1.00 95.25 231 HIS A CA 1
ATOM 1839 C C . HIS A 1 231 ? 9.220 6.903 15.320 1.00 95.25 231 HIS A C 1
ATOM 1841 O O . HIS A 1 231 ? 10.143 7.469 15.916 1.00 95.25 231 HIS A O 1
ATOM 1847 N N . PRO A 1 232 ? 8.255 7.618 14.708 1.00 95.88 232 PRO A N 1
ATOM 1848 C CA . PRO A 1 232 ? 8.454 9.007 14.309 1.00 95.88 232 PRO A CA 1
ATOM 1849 C C . PRO A 1 232 ? 8.565 9.999 15.472 1.00 95.88 232 PRO A C 1
ATOM 1851 O O . PRO A 1 232 ? 9.055 11.116 15.284 1.00 95.88 232 PRO A O 1
ATOM 1854 N N . GLU A 1 233 ? 8.108 9.616 16.661 1.00 96.19 233 GLU A N 1
ATOM 1855 C CA . GLU A 1 233 ? 8.204 10.407 17.879 1.00 96.19 233 GLU A CA 1
ATOM 1856 C C . GLU A 1 233 ? 9.607 10.409 18.500 1.00 96.19 233 GLU A C 1
ATOM 1858 O O . GLU A 1 233 ? 9.921 11.358 19.228 1.00 96.19 233 GLU A O 1
ATOM 1863 N N . ARG A 1 234 ? 10.446 9.390 18.239 1.00 94.88 234 ARG A N 1
ATOM 1864 C CA . ARG A 1 234 ? 11.650 9.085 19.036 1.00 94.88 234 ARG A CA 1
ATOM 1865 C C . ARG A 1 234 ? 12.610 10.265 19.115 1.00 94.88 234 ARG A C 1
ATOM 1867 O O . ARG A 1 234 ? 13.038 10.600 20.220 1.00 94.88 234 ARG A O 1
ATOM 1874 N N . LYS A 1 235 ? 12.888 10.940 17.992 1.00 94.00 235 LYS A N 1
ATOM 1875 C CA . LYS A 1 235 ? 13.779 12.122 17.952 1.00 94.00 235 LYS A CA 1
ATOM 1876 C C . LYS A 1 235 ? 13.075 13.486 17.907 1.00 94.00 235 LYS A C 1
ATOM 1878 O O . LYS A 1 235 ? 13.737 14.518 17.791 1.00 94.00 235 LYS A O 1
ATOM 1883 N N . GLY A 1 236 ? 11.740 13.515 17.934 1.00 90.38 236 GLY A N 1
ATOM 1884 C CA . GLY A 1 236 ? 10.955 14.756 17.836 1.00 90.38 236 GLY A CA 1
ATOM 1885 C C . GLY A 1 236 ? 11.154 15.540 16.527 1.00 90.38 236 GLY A C 1
ATOM 1886 O O . GLY A 1 236 ? 10.889 16.740 16.489 1.00 90.38 236 GLY A O 1
ATOM 1887 N N . MET A 1 237 ? 11.655 14.883 15.473 1.00 93.56 237 MET A N 1
ATOM 1888 C CA . MET A 1 237 ? 11.921 15.503 14.166 1.00 93.56 237 MET A CA 1
ATOM 1889 C C . MET A 1 237 ? 10.693 15.482 13.251 1.00 93.56 237 MET A C 1
ATOM 1891 O O . MET A 1 237 ? 10.493 16.405 12.464 1.00 93.56 237 MET A O 1
ATOM 1895 N N . ASN A 1 238 ? 9.844 14.460 13.382 1.00 95.50 238 ASN A N 1
ATOM 1896 C CA . ASN A 1 238 ? 8.576 14.400 12.669 1.00 95.50 238 ASN A CA 1
ATOM 1897 C C . ASN A 1 238 ? 7.522 15.265 13.366 1.00 95.50 238 ASN A C 1
ATOM 1899 O O . ASN A 1 238 ? 7.525 15.436 14.583 1.00 95.50 238 ASN A O 1
ATOM 1903 N N . ASN A 1 239 ? 6.592 15.804 12.585 1.00 95.38 239 ASN A N 1
ATOM 1904 C CA . ASN A 1 239 ? 5.431 16.530 13.083 1.00 95.38 239 ASN A CA 1
ATOM 1905 C C . ASN A 1 239 ? 4.292 16.442 12.060 1.00 95.38 239 ASN A C 1
ATOM 1907 O O . ASN A 1 239 ? 4.475 15.960 10.939 1.00 95.38 239 ASN A O 1
ATOM 1911 N N . ILE A 1 240 ? 3.106 16.922 12.439 1.00 97.69 240 ILE A N 1
ATOM 1912 C CA . ILE A 1 240 ? 1.922 16.785 11.590 1.00 97.69 240 ILE A CA 1
ATOM 1913 C C . ILE A 1 240 ? 2.049 17.511 10.244 1.00 97.69 240 ILE A C 1
ATOM 1915 O O . ILE A 1 240 ? 1.603 16.970 9.235 1.00 97.69 240 ILE A O 1
ATOM 1919 N N . ALA A 1 241 ? 2.680 18.689 10.197 1.00 97.62 241 ALA A N 1
ATOM 1920 C CA . ALA A 1 241 ? 2.902 19.404 8.941 1.00 97.62 241 ALA A CA 1
ATOM 1921 C C . ALA A 1 241 ? 3.807 18.587 8.011 1.00 97.62 241 ALA A C 1
ATOM 1923 O O . ALA A 1 241 ? 3.470 18.390 6.847 1.00 97.62 241 ALA A O 1
ATOM 1924 N N . GLY A 1 242 ? 4.873 17.995 8.560 1.00 97.75 242 GLY A N 1
ATOM 1925 C CA . GLY A 1 242 ? 5.754 17.093 7.827 1.00 97.75 242 GLY A CA 1
ATOM 1926 C C . GLY A 1 242 ? 5.013 15.896 7.228 1.00 97.75 242 GLY A C 1
ATOM 1927 O O . GLY A 1 242 ? 5.180 15.612 6.046 1.00 97.75 242 GLY A O 1
ATOM 1928 N N . PHE A 1 243 ? 4.134 15.239 7.990 1.00 98.38 243 PHE A N 1
ATOM 1929 C CA . PHE A 1 243 ? 3.315 14.136 7.466 1.00 98.38 243 PHE A CA 1
ATOM 1930 C C . PHE A 1 243 ? 2.327 14.581 6.385 1.00 98.38 243 PHE A C 1
ATOM 1932 O O . PHE A 1 243 ? 2.132 13.878 5.390 1.00 98.38 243 PHE A O 1
ATOM 1939 N N . ARG A 1 244 ? 1.716 15.761 6.544 1.00 97.81 244 ARG A N 1
ATOM 1940 C CA . ARG A 1 244 ? 0.840 16.346 5.520 1.00 97.81 244 ARG A CA 1
ATOM 1941 C C . ARG A 1 244 ? 1.620 16.597 4.228 1.00 97.81 244 ARG A C 1
ATOM 1943 O O . ARG A 1 244 ? 1.134 16.207 3.167 1.00 97.81 244 ARG A O 1
ATOM 1950 N N . ASP A 1 245 ? 2.821 17.165 4.317 1.00 98.31 245 ASP A N 1
ATOM 1951 C CA . ASP A 1 245 ? 3.696 17.440 3.172 1.00 98.31 245 ASP A CA 1
ATOM 1952 C C . ASP A 1 245 ? 4.133 16.151 2.466 1.00 98.31 245 ASP A C 1
ATOM 1954 O O . ASP A 1 245 ? 3.987 16.037 1.248 1.00 98.31 245 ASP A O 1
ATOM 1958 N N . MET A 1 246 ? 4.569 15.140 3.224 1.00 98.31 246 MET A N 1
ATOM 1959 C CA . MET A 1 246 ? 4.936 13.822 2.693 1.00 98.31 246 MET A CA 1
ATOM 1960 C C . MET A 1 246 ? 3.764 13.155 1.956 1.00 98.31 246 MET A C 1
ATOM 1962 O O . MET A 1 246 ? 3.909 12.711 0.815 1.00 98.31 246 MET A O 1
ATOM 1966 N N . ASN A 1 247 ? 2.573 13.135 2.564 1.00 96.94 247 ASN A N 1
ATOM 1967 C CA . ASN A 1 247 ? 1.379 12.571 1.932 1.00 96.94 247 ASN A CA 1
ATOM 1968 C C . ASN A 1 247 ? 0.917 13.389 0.713 1.00 96.94 247 ASN A C 1
ATOM 1970 O O . ASN A 1 247 ? 0.382 12.821 -0.235 1.00 96.94 247 ASN A O 1
ATOM 1974 N N . ASN A 1 248 ? 1.107 14.712 0.713 1.00 92.69 248 ASN A N 1
ATOM 1975 C CA . ASN A 1 248 ? 0.816 15.555 -0.449 1.00 92.69 248 ASN A CA 1
ATOM 1976 C C . ASN A 1 248 ? 1.786 15.268 -1.609 1.00 92.69 248 ASN A C 1
ATOM 1978 O O . ASN A 1 248 ? 1.350 15.226 -2.758 1.00 92.69 248 ASN A O 1
ATOM 1982 N N . ALA A 1 249 ? 3.073 15.052 -1.316 1.00 94.75 249 ALA A N 1
ATOM 1983 C CA . ALA A 1 249 ? 4.099 14.761 -2.317 1.00 94.75 249 ALA A CA 1
ATOM 1984 C C . ALA A 1 249 ? 3.927 13.377 -2.965 1.00 94.75 249 ALA A C 1
ATOM 1986 O O . ALA A 1 249 ? 4.206 13.213 -4.153 1.00 94.75 249 ALA A O 1
ATOM 1987 N N . GLY A 1 250 ? 3.445 12.386 -2.208 1.00 91.19 250 GLY A N 1
ATOM 1988 C CA . GLY A 1 250 ? 3.293 11.018 -2.698 1.00 91.19 250 GLY A CA 1
ATOM 1989 C C . GLY A 1 250 ? 2.149 10.251 -2.046 1.00 91.19 250 GLY A C 1
ATOM 1990 O O . GLY A 1 250 ? 2.413 9.304 -1.310 1.00 91.19 250 GLY A O 1
ATOM 1991 N N . PRO A 1 251 ? 0.876 10.580 -2.323 1.00 87.19 251 PRO A N 1
ATOM 1992 C CA . PRO A 1 251 ? -0.269 9.993 -1.621 1.00 87.19 251 PRO A CA 1
ATOM 1993 C C . PRO A 1 251 ? -0.451 8.487 -1.854 1.00 87.19 251 PRO A C 1
ATOM 1995 O O . PRO A 1 251 ? -1.174 7.841 -1.104 1.00 87.19 251 PRO A O 1
ATOM 1998 N N . THR A 1 252 ? 0.155 7.919 -2.903 1.00 84.31 252 THR A N 1
ATOM 1999 C CA . THR A 1 252 ? 0.068 6.471 -3.194 1.00 84.31 252 THR A CA 1
ATOM 2000 C C . THR A 1 252 ? 1.199 5.658 -2.580 1.00 84.31 252 THR A C 1
ATOM 2002 O O . THR A 1 252 ? 1.095 4.433 -2.502 1.00 84.31 252 THR A O 1
ATOM 2005 N N . VAL A 1 253 ? 2.252 6.340 -2.121 1.00 92.94 253 VAL A N 1
ATOM 2006 C CA . VAL A 1 253 ? 3.486 5.716 -1.635 1.00 92.94 253 VAL A CA 1
ATOM 2007 C C . VAL A 1 253 ? 3.750 6.046 -0.167 1.00 92.94 253 VAL A C 1
ATOM 2009 O O . VAL A 1 253 ? 4.217 5.174 0.549 1.00 92.94 253 VAL A O 1
ATOM 2012 N N . CYS A 1 254 ? 3.386 7.241 0.311 1.00 97.69 254 CYS A N 1
ATOM 2013 C CA . CYS A 1 254 ? 3.515 7.660 1.705 1.00 97.69 254 CYS A CA 1
ATOM 2014 C C . CYS A 1 254 ? 2.136 7.820 2.360 1.00 97.69 254 CYS A C 1
ATOM 2016 O O . CYS A 1 254 ? 1.460 8.843 2.203 1.00 97.69 254 CYS A O 1
ATOM 2018 N N . PHE A 1 255 ? 1.697 6.763 3.045 1.00 96.50 255 PHE A N 1
ATOM 2019 C CA . PHE A 1 255 ? 0.305 6.584 3.478 1.00 96.50 255 PHE A CA 1
ATOM 2020 C C . PHE A 1 255 ? 0.158 6.058 4.912 1.00 96.50 255 PHE A C 1
ATOM 2022 O O . PHE A 1 255 ? -0.874 5.494 5.262 1.00 96.50 255 PHE A O 1
ATOM 2029 N N . GLY A 1 256 ? 1.168 6.206 5.762 1.00 96.62 256 GLY A N 1
ATOM 2030 C CA . GLY A 1 256 ? 1.094 5.749 7.146 1.00 96.62 256 GLY A CA 1
ATOM 2031 C C . GLY A 1 256 ? 2.398 5.940 7.891 1.00 96.62 256 GLY A C 1
ATOM 2032 O O . GLY A 1 256 ? 3.328 6.517 7.341 1.00 96.62 256 GLY A O 1
ATOM 2033 N N . PHE A 1 257 ? 2.458 5.450 9.125 1.00 98.06 257 PHE A N 1
ATOM 2034 C CA . PHE A 1 257 ? 3.635 5.528 9.995 1.00 98.06 257 PHE A CA 1
ATOM 2035 C C . PHE A 1 257 ? 3.734 4.335 10.961 1.00 98.06 257 PHE A C 1
ATOM 2037 O O . PHE A 1 257 ? 2.770 3.590 11.148 1.00 98.06 257 PHE A O 1
ATOM 2044 N N . GLU A 1 258 ? 4.877 4.179 11.622 1.00 96.00 258 GLU A N 1
ATOM 2045 C CA . GLU A 1 258 ? 5.084 3.187 12.683 1.00 96.00 258 GLU A CA 1
ATOM 2046 C C . GLU A 1 258 ? 5.131 3.874 14.053 1.00 96.00 258 GLU A C 1
ATOM 2048 O O . GLU A 1 258 ? 6.161 3.939 14.718 1.00 96.00 258 GLU A O 1
ATOM 2053 N N . SER A 1 259 ? 3.986 4.416 14.480 1.00 95.75 259 SER A N 1
ATOM 2054 C CA . SER A 1 259 ? 3.799 4.966 15.837 1.00 95.75 259 SER A CA 1
ATOM 2055 C C . SER A 1 259 ? 3.583 3.850 16.879 1.00 95.75 259 SER A C 1
ATOM 2057 O O . SER A 1 259 ? 3.288 4.113 18.035 1.00 95.75 259 SER A O 1
ATOM 2059 N N . MET A 1 260 ? 3.755 2.581 16.508 1.00 93.88 260 MET A N 1
ATOM 2060 C CA . MET A 1 260 ? 3.966 1.469 17.438 1.00 93.88 260 MET A CA 1
ATOM 2061 C C . MET A 1 260 ? 5.408 0.975 17.245 1.00 93.88 260 MET A C 1
ATOM 2063 O O . MET A 1 260 ? 5.644 0.171 16.343 1.00 93.88 260 MET A O 1
ATOM 2067 N N . PRO A 1 261 ? 6.374 1.531 18.004 1.00 93.75 261 PRO A N 1
ATOM 2068 C CA . PRO A 1 261 ? 7.798 1.353 17.729 1.00 93.75 261 PRO A CA 1
ATOM 2069 C C . PRO A 1 261 ? 8.314 -0.035 18.126 1.00 93.75 261 PRO A C 1
ATOM 2071 O O . PRO A 1 261 ? 7.696 -0.739 18.931 1.00 93.75 261 PRO A O 1
ATOM 2074 N N . GLY A 1 262 ? 9.511 -0.370 17.640 1.00 94.25 262 GLY A N 1
ATOM 2075 C CA . GLY A 1 262 ? 10.336 -1.464 18.149 1.00 94.25 262 GLY A CA 1
ATOM 2076 C C . GLY A 1 262 ? 10.852 -1.259 19.572 1.00 94.25 262 GLY A C 1
ATOM 2077 O O . GLY A 1 262 ? 10.232 -0.558 20.366 1.00 94.25 262 GLY A O 1
ATOM 2078 N N . HIS A 1 263 ? 11.957 -1.915 19.943 1.00 95.81 263 HIS A N 1
ATOM 2079 C CA . HIS A 1 263 ? 12.602 -1.770 21.261 1.00 95.81 263 HIS A CA 1
ATOM 2080 C C . HIS A 1 263 ? 11.670 -1.905 22.483 1.00 95.81 263 HIS A C 1
ATOM 2082 O O . HIS A 1 263 ? 11.860 -1.293 23.542 1.00 95.81 263 HIS A O 1
ATOM 2088 N N . GLN A 1 264 ? 10.618 -2.714 22.354 1.00 95.88 264 GLN A N 1
ATOM 2089 C CA . GLN A 1 264 ? 9.562 -2.856 23.364 1.00 95.88 264 GLN A CA 1
ATOM 2090 C C . GLN A 1 264 ? 10.045 -3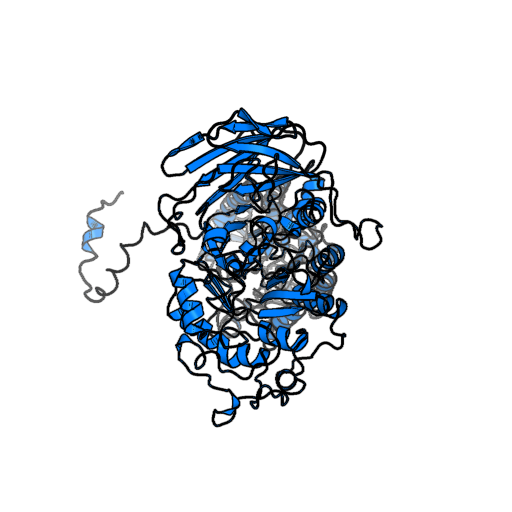.537 24.657 1.00 95.88 264 GLN A C 1
ATOM 2092 O O . GLN A 1 264 ? 9.361 -3.488 25.679 1.00 95.88 264 GLN A O 1
ATOM 2097 N N . LYS A 1 265 ? 11.223 -4.169 24.632 1.00 94.94 265 LYS A N 1
ATOM 2098 C CA . LYS A 1 265 ? 11.836 -4.853 25.777 1.00 94.94 265 LYS A CA 1
ATOM 2099 C C . LYS A 1 265 ? 12.808 -3.953 26.553 1.00 94.94 265 LYS A C 1
ATOM 2101 O O . LYS A 1 265 ? 13.080 -4.236 27.722 1.00 94.94 265 LYS A O 1
ATOM 2106 N N . GLY A 1 266 ? 13.291 -2.870 25.939 1.00 94.44 266 GLY A N 1
ATOM 2107 C CA . GLY A 1 266 ? 14.211 -1.912 26.550 1.00 94.44 266 GLY A CA 1
ATOM 2108 C C . GLY A 1 266 ? 13.633 -1.219 27.797 1.00 94.44 266 GLY A C 1
ATOM 2109 O O . GLY A 1 266 ? 12.411 -1.103 27.921 1.00 94.44 266 GLY A O 1
ATOM 2110 N N . PRO A 1 267 ? 14.488 -0.752 28.734 1.00 94.75 267 PRO A N 1
ATOM 2111 C CA . PRO A 1 267 ? 14.055 -0.103 29.979 1.00 94.75 267 PRO A CA 1
ATOM 2112 C C . PRO A 1 267 ? 13.326 1.225 29.739 1.00 94.75 267 PRO A C 1
ATOM 2114 O O . PRO A 1 267 ? 12.341 1.512 30.421 1.00 94.75 267 PRO A O 1
ATOM 2117 N N . ASP A 1 268 ? 13.785 1.991 28.748 1.00 94.12 268 ASP A N 1
ATOM 2118 C CA . ASP A 1 268 ? 13.012 3.036 28.084 1.00 94.12 268 ASP A CA 1
ATOM 2119 C C . ASP A 1 268 ? 12.248 2.358 26.940 1.00 94.12 268 ASP A C 1
ATOM 2121 O O . ASP A 1 268 ? 12.822 2.097 25.881 1.00 94.12 268 ASP A O 1
ATOM 2125 N N . ARG A 1 269 ? 10.986 1.984 27.169 1.00 94.69 269 ARG A N 1
ATOM 2126 C CA . ARG A 1 269 ? 10.187 1.238 26.185 1.00 94.69 269 ARG A CA 1
ATOM 2127 C C . ARG A 1 269 ? 10.075 2.029 24.876 1.00 94.69 269 ARG A C 1
ATOM 2129 O O . ARG A 1 269 ? 9.811 3.231 24.894 1.00 94.69 269 ARG A O 1
ATOM 2136 N N . GLY A 1 270 ? 10.353 1.371 23.749 1.00 93.75 270 GLY A N 1
ATOM 2137 C CA . GLY A 1 270 ? 10.420 2.032 22.440 1.00 93.75 270 GLY A CA 1
ATOM 2138 C C . GLY A 1 270 ? 11.699 2.834 22.181 1.00 93.75 270 GLY A C 1
ATOM 2139 O O . GLY A 1 270 ? 11.800 3.492 21.151 1.00 93.75 270 GLY A O 1
ATOM 2140 N N . GLU A 1 271 ? 12.651 2.839 23.121 1.00 93.00 271 GLU A N 1
ATOM 2141 C CA . GLU A 1 271 ? 13.759 3.805 23.205 1.00 93.00 271 GLU A CA 1
ATOM 2142 C C . GLU A 1 271 ? 13.311 5.275 23.232 1.00 93.00 271 GLU A C 1
ATOM 2144 O O . GLU A 1 271 ? 14.065 6.195 22.897 1.00 93.00 271 GLU A O 1
ATOM 2149 N N . TYR A 1 272 ? 12.076 5.520 23.671 1.00 93.75 272 TYR A N 1
ATOM 2150 C CA . TYR A 1 272 ? 11.527 6.864 23.794 1.00 93.75 272 TYR A CA 1
ATOM 2151 C C . TYR A 1 272 ? 11.943 7.435 25.142 1.00 93.75 272 TYR A C 1
ATOM 2153 O O . TYR A 1 272 ? 11.506 6.968 26.195 1.00 93.75 272 TYR A O 1
ATOM 2161 N N . LYS A 1 273 ? 12.814 8.445 25.106 1.00 90.31 273 LYS A N 1
ATOM 2162 C CA . LYS A 1 273 ? 13.417 9.035 26.301 1.00 90.31 273 LYS A CA 1
ATOM 2163 C C . LYS A 1 273 ? 13.726 10.508 26.101 1.00 90.31 273 LYS A C 1
ATOM 2165 O O . LYS A 1 273 ? 14.114 10.955 25.025 1.00 90.31 273 LYS A O 1
ATOM 2170 N N . THR A 1 274 ? 13.650 11.270 27.190 1.00 85.62 274 THR A N 1
ATOM 2171 C CA . THR A 1 274 ? 13.873 12.728 27.195 1.00 85.62 274 THR A CA 1
ATOM 2172 C C . THR A 1 274 ? 15.181 13.146 26.512 1.00 85.62 274 THR A C 1
ATOM 2174 O O . THR A 1 274 ? 15.211 14.168 25.831 1.00 85.62 274 THR A O 1
ATOM 2177 N N . ALA A 1 275 ? 16.251 12.352 26.642 1.00 87.69 275 ALA A N 1
ATOM 2178 C CA . ALA A 1 275 ? 17.553 12.640 26.035 1.00 87.69 275 ALA A CA 1
ATOM 2179 C C . ALA A 1 275 ? 17.530 12.690 24.494 1.00 87.69 275 ALA A C 1
ATOM 2181 O O . ALA A 1 275 ? 18.407 13.311 23.900 1.00 87.69 275 ALA A O 1
ATOM 2182 N N . TYR A 1 276 ? 16.539 12.069 23.849 1.00 87.88 276 TYR A N 1
ATOM 2183 C CA . TYR A 1 276 ? 16.350 12.106 22.396 1.00 87.88 276 TYR A CA 1
ATOM 2184 C C . TYR A 1 276 ? 15.390 13.204 21.944 1.00 87.88 276 TYR A C 1
ATOM 2186 O O . TYR A 1 276 ? 15.073 13.279 20.764 1.00 87.88 276 TYR A O 1
ATOM 2194 N N . ASN A 1 277 ? 14.940 14.077 22.853 1.00 89.19 277 ASN A N 1
ATOM 2195 C CA . ASN A 1 277 ? 13.902 15.063 22.558 1.00 89.19 277 ASN A CA 1
ATOM 2196 C C . ASN A 1 277 ? 12.612 14.398 22.028 1.00 89.19 277 ASN A C 1
ATOM 2198 O O . ASN A 1 277 ? 11.910 14.954 21.184 1.00 89.19 277 ASN A O 1
ATOM 2202 N N . THR A 1 278 ? 12.312 13.190 22.523 1.00 92.25 278 THR A N 1
ATOM 2203 C CA . THR A 1 278 ? 11.139 12.413 22.115 1.00 92.25 278 THR A CA 1
ATOM 2204 C C . THR A 1 278 ? 9.856 13.211 22.318 1.00 92.25 278 THR A C 1
ATOM 2206 O O . THR A 1 278 ? 9.576 13.705 23.419 1.00 92.25 278 THR A O 1
ATOM 2209 N N . TYR A 1 279 ? 9.029 13.289 21.277 1.00 92.69 279 TYR A N 1
ATOM 2210 C CA . TYR A 1 279 ? 7.700 13.874 21.397 1.00 92.69 279 TYR A CA 1
ATOM 2211 C C . TYR A 1 279 ? 6.811 12.974 22.267 1.00 92.69 279 TYR A C 1
ATOM 2213 O O . TYR A 1 279 ? 6.732 11.771 22.055 1.00 92.69 279 TYR A O 1
ATOM 2221 N N . GLY A 1 280 ? 6.156 13.536 23.286 1.00 91.06 280 GLY A N 1
ATOM 2222 C CA . GLY A 1 280 ? 5.425 12.736 24.282 1.00 91.06 280 GLY A CA 1
ATOM 2223 C C . GLY A 1 280 ? 6.308 12.054 25.333 1.00 91.06 280 GLY A C 1
ATOM 2224 O O . GLY A 1 280 ? 5.774 11.476 26.270 1.00 91.06 280 GLY A O 1
ATOM 2225 N N . ARG A 1 281 ? 7.642 12.194 25.247 1.00 91.75 281 ARG A N 1
ATOM 2226 C CA . ARG A 1 281 ? 8.667 11.711 26.199 1.00 91.75 281 ARG A CA 1
ATOM 2227 C C . ARG A 1 281 ? 8.822 10.191 26.342 1.00 91.75 281 ARG A C 1
ATOM 2229 O O . ARG A 1 281 ? 9.923 9.773 26.679 1.00 91.75 281 ARG A O 1
ATOM 2236 N N . THR A 1 282 ? 7.775 9.399 26.124 1.00 94.56 282 THR A N 1
ATOM 2237 C CA . THR A 1 282 ? 7.766 7.929 26.228 1.00 94.56 282 THR A CA 1
ATOM 2238 C C . THR A 1 282 ? 6.616 7.331 25.395 1.00 94.56 282 THR A C 1
ATOM 2240 O O . THR A 1 282 ? 5.891 8.070 24.721 1.00 94.56 282 THR A O 1
ATOM 2243 N N . THR A 1 283 ? 6.461 6.008 25.418 1.00 96.88 283 THR A N 1
ATOM 2244 C CA . THR A 1 283 ? 5.293 5.287 24.895 1.00 96.88 283 THR A CA 1
ATOM 2245 C C . THR A 1 283 ? 4.143 5.251 25.913 1.00 96.88 283 THR A C 1
ATOM 2247 O O . THR A 1 283 ? 4.303 5.587 27.085 1.00 96.88 283 THR A O 1
ATOM 2250 N N . TYR A 1 284 ? 2.958 4.879 25.443 1.00 97.94 284 TYR A N 1
ATOM 2251 C CA . TYR A 1 284 ? 1.710 4.798 26.192 1.00 97.94 284 TYR A CA 1
ATOM 2252 C C . TYR A 1 284 ? 1.045 3.468 25.847 1.00 97.94 284 TYR A C 1
ATOM 2254 O O . TYR A 1 284 ? 0.472 3.329 24.759 1.00 97.94 284 TYR A O 1
ATOM 2262 N N . GLY A 1 285 ? 1.161 2.469 26.716 1.00 96.62 285 GLY A N 1
ATOM 2263 C CA . GLY A 1 285 ? 0.724 1.119 26.369 1.00 96.62 285 GLY A CA 1
ATOM 2264 C C . GLY A 1 285 ? 1.631 0.459 25.320 1.00 96.62 285 GLY A C 1
ATOM 2265 O O . GLY A 1 285 ? 1.161 -0.287 24.459 1.00 96.62 285 GLY A O 1
ATOM 2266 N N . GLY A 1 286 ? 2.904 0.868 25.244 1.00 96.25 286 GLY A N 1
ATOM 2267 C CA . GLY A 1 286 ? 3.816 0.520 24.147 1.00 96.25 286 GLY A CA 1
ATOM 2268 C C . GLY A 1 286 ? 3.538 1.227 22.812 1.00 96.25 286 GLY A C 1
ATOM 2269 O O . GLY A 1 286 ? 4.284 1.022 21.857 1.00 96.25 286 GLY A O 1
ATOM 2270 N N . CYS A 1 287 ? 2.513 2.080 22.718 1.00 97.75 287 CYS A N 1
ATOM 2271 C CA . CYS A 1 287 ? 2.209 2.878 21.528 1.00 97.75 287 CYS A CA 1
ATOM 2272 C C . CYS A 1 287 ? 2.742 4.313 21.674 1.00 97.75 287 CYS A C 1
ATOM 2274 O O . CYS A 1 287 ? 2.631 4.935 22.727 1.00 97.75 287 CYS A O 1
ATOM 2276 N N . GLY A 1 288 ? 3.292 4.883 20.611 1.00 96.94 288 GLY A N 1
ATOM 2277 C CA . GLY A 1 288 ? 3.669 6.288 20.528 1.00 96.94 288 GLY A CA 1
ATOM 2278 C C . GLY A 1 288 ? 2.466 7.226 20.664 1.00 96.94 288 GLY A C 1
ATOM 2279 O O . GLY A 1 288 ? 1.321 6.888 20.335 1.00 96.94 288 GLY A O 1
ATOM 2280 N N . ILE A 1 289 ? 2.714 8.431 21.186 1.00 96.69 289 ILE A N 1
ATOM 2281 C CA . ILE A 1 289 ? 1.646 9.380 21.527 1.00 96.69 289 ILE A CA 1
ATOM 2282 C C . ILE A 1 289 ? 0.883 9.895 20.297 1.00 96.69 289 ILE A C 1
ATOM 2284 O O . ILE A 1 289 ? -0.258 10.343 20.442 1.00 96.69 289 ILE A O 1
ATOM 2288 N N . TYR A 1 290 ? 1.469 9.837 19.091 1.00 97.62 290 TYR A N 1
ATOM 2289 C CA . TYR A 1 290 ? 0.777 10.263 17.872 1.00 97.62 290 TYR A CA 1
ATOM 2290 C C . TYR A 1 290 ? -0.444 9.397 17.565 1.00 97.62 290 TYR A C 1
ATOM 2292 O O . TYR A 1 290 ? -1.428 9.936 17.051 1.00 97.62 290 TYR A O 1
ATOM 2300 N N . ALA A 1 291 ? -0.414 8.111 17.925 1.00 97.56 291 ALA A N 1
ATOM 2301 C CA . ALA A 1 291 ? -1.520 7.177 17.730 1.00 97.56 291 ALA A CA 1
ATOM 2302 C C . ALA A 1 291 ? -2.288 6.821 19.018 1.00 97.56 291 ALA A C 1
ATOM 2304 O O . ALA A 1 291 ? -3.510 6.643 18.966 1.00 97.56 291 ALA A O 1
ATOM 2305 N N . ALA A 1 292 ? -1.617 6.762 20.176 1.00 97.75 292 ALA A N 1
ATOM 2306 C CA . ALA A 1 292 ? -2.240 6.361 21.443 1.00 97.75 292 ALA A CA 1
ATOM 2307 C C . ALA A 1 292 ? -3.305 7.361 21.931 1.00 97.75 292 ALA A C 1
ATOM 2309 O O . ALA A 1 292 ? -4.342 6.973 22.484 1.00 97.75 292 ALA A O 1
ATOM 2310 N N . LYS A 1 293 ? -3.068 8.662 21.707 1.00 97.56 293 LYS A N 1
ATOM 2311 C CA . LYS A 1 293 ? -3.963 9.739 22.138 1.00 97.56 293 LYS A CA 1
ATOM 2312 C C . LYS A 1 293 ? -5.199 9.826 21.244 1.00 97.56 293 LYS A C 1
ATOM 2314 O O . LYS A 1 293 ? -5.095 10.098 20.051 1.00 97.56 293 LYS A O 1
ATOM 2319 N N . VAL A 1 294 ? -6.383 9.708 21.846 1.00 98.25 294 VAL A N 1
ATOM 2320 C CA . VAL A 1 294 ? -7.656 10.016 21.177 1.00 98.25 294 VAL A CA 1
ATOM 2321 C C . VAL A 1 294 ? -7.693 11.506 20.816 1.00 98.25 294 VAL A C 1
ATOM 2323 O O . VAL A 1 294 ? -7.503 12.365 21.676 1.00 98.25 294 VAL A O 1
ATOM 2326 N N . GLY A 1 295 ? -7.897 11.808 19.534 1.00 97.75 295 GLY A N 1
ATOM 2327 C CA . GLY A 1 295 ? -7.803 13.164 18.987 1.00 97.75 295 GLY A CA 1
ATOM 2328 C C . GLY A 1 295 ? -6.365 13.656 18.779 1.00 97.75 295 GLY A C 1
ATOM 2329 O O . GLY A 1 295 ? -6.168 14.859 18.630 1.00 97.75 295 GLY A O 1
ATOM 2330 N N . GLY A 1 296 ? -5.363 12.767 18.814 1.00 97.31 296 GLY A N 1
ATOM 2331 C CA . GLY A 1 296 ? -3.956 13.081 18.538 1.00 97.31 296 GLY A CA 1
ATOM 2332 C C . GLY A 1 296 ? -3.635 13.265 17.048 1.00 97.31 296 GLY A C 1
ATOM 2333 O O . GLY A 1 296 ? -4.530 13.434 16.219 1.00 97.31 296 GLY A O 1
ATOM 2334 N N . VAL A 1 297 ? -2.343 13.192 16.702 1.00 98.19 297 VAL A N 1
ATOM 2335 C CA . VAL A 1 297 ? -1.841 13.433 15.333 1.00 98.19 297 VAL A CA 1
ATOM 2336 C C . VAL A 1 297 ? -2.467 12.476 14.325 1.00 98.19 297 VAL A C 1
ATOM 2338 O O . VAL A 1 297 ? -2.866 12.908 13.244 1.00 98.19 297 VAL A O 1
ATOM 2341 N N . TRP A 1 298 ? -2.605 11.194 14.680 1.00 98.50 298 TRP A N 1
ATOM 2342 C CA . TRP A 1 298 ? -3.249 10.219 13.806 1.00 98.50 298 TRP A CA 1
ATOM 2343 C C . TRP A 1 298 ? -4.684 10.628 13.481 1.00 98.50 298 TRP A C 1
ATOM 2345 O O . TRP A 1 298 ? -5.064 10.734 12.319 1.00 98.50 298 TRP A O 1
ATOM 2355 N N . ASP A 1 299 ? -5.462 10.932 14.517 1.00 98.62 299 ASP A N 1
ATOM 2356 C CA . ASP A 1 299 ? -6.864 11.313 14.395 1.00 98.62 299 ASP A CA 1
ATOM 2357 C C . ASP A 1 299 ? -7.048 12.633 13.634 1.00 98.62 299 ASP A C 1
ATOM 2359 O O . ASP A 1 299 ? -8.012 12.773 12.880 1.00 98.62 299 ASP A O 1
ATOM 2363 N N . ALA A 1 300 ? -6.119 13.582 13.772 1.00 98.12 300 ALA A N 1
ATOM 2364 C CA . ALA A 1 300 ? -6.112 14.812 12.985 1.00 98.12 300 ALA A CA 1
ATOM 2365 C C . ALA A 1 300 ? -5.917 14.522 11.483 1.00 98.12 300 ALA A C 1
ATOM 2367 O O . ALA A 1 300 ? -6.687 15.022 10.663 1.00 98.12 300 ALA A O 1
ATOM 2368 N N . LEU A 1 301 ? -4.974 13.644 11.121 1.00 97.94 301 LEU A N 1
ATOM 2369 C CA . LEU A 1 301 ? -4.758 13.220 9.729 1.00 97.94 301 LEU A CA 1
ATOM 2370 C C . LEU A 1 301 ? -5.952 12.420 9.173 1.00 97.94 301 LEU A C 1
ATOM 2372 O O . LEU A 1 301 ? -6.355 12.625 8.026 1.00 97.94 301 LEU A O 1
ATOM 2376 N N . LEU A 1 302 ? -6.571 11.556 9.983 1.00 97.06 302 LEU A N 1
ATOM 2377 C CA . LEU A 1 302 ? -7.789 10.830 9.600 1.00 97.06 302 LEU A CA 1
ATOM 2378 C C . LEU A 1 302 ? -8.989 11.771 9.410 1.00 97.06 302 LEU A C 1
ATOM 2380 O O . LEU A 1 302 ? -9.768 11.601 8.472 1.00 97.06 302 LEU A O 1
ATOM 2384 N N . SER A 1 303 ? -9.106 12.808 10.243 1.00 95.94 303 SER A N 1
ATOM 2385 C CA . SER A 1 303 ? -10.135 13.856 10.129 1.00 95.94 303 SER A CA 1
ATOM 2386 C C . SER A 1 303 ? -9.972 14.718 8.871 1.00 95.94 303 SER A C 1
ATOM 2388 O O . SER A 1 303 ? -10.901 15.410 8.454 1.00 95.94 303 SER A O 1
ATOM 2390 N N . GLU A 1 304 ? -8.820 14.656 8.211 1.00 93.44 304 GLU A N 1
ATOM 2391 C CA . GLU A 1 304 ? -8.593 15.264 6.900 1.00 93.44 304 GLU A CA 1
ATOM 2392 C C . GLU A 1 304 ? -8.988 14.351 5.730 1.00 93.44 304 GLU A C 1
ATOM 2394 O O . GLU A 1 304 ? -8.932 14.769 4.572 1.00 93.44 304 GLU A O 1
ATOM 2399 N N . GLY A 1 305 ? -9.381 13.104 6.010 1.00 88.50 305 GLY A N 1
ATOM 2400 C CA . GLY A 1 305 ? -9.667 12.089 4.997 1.00 88.50 305 GLY A CA 1
ATOM 2401 C C . GLY A 1 305 ? -8.406 11.566 4.309 1.00 88.50 305 GLY A C 1
ATOM 2402 O O . GLY A 1 305 ? -8.480 11.079 3.181 1.00 88.50 305 GLY A O 1
ATOM 2403 N N . ARG A 1 306 ? -7.232 11.705 4.941 1.00 90.69 306 ARG A N 1
ATOM 2404 C CA . ARG A 1 306 ? -5.978 11.158 4.412 1.00 90.69 306 ARG A CA 1
ATOM 2405 C C . ARG A 1 306 ? -5.944 9.650 4.620 1.00 90.69 306 ARG A C 1
ATOM 2407 O O . ARG A 1 306 ? -6.268 9.165 5.703 1.00 90.69 306 ARG A O 1
ATOM 2414 N N . ALA A 1 307 ? -5.466 8.932 3.606 1.00 87.00 307 ALA A N 1
ATOM 2415 C CA . ALA A 1 307 ? -4.957 7.583 3.789 1.00 87.00 307 ALA A CA 1
ATOM 2416 C C . ALA A 1 307 ? -3.674 7.648 4.625 1.00 87.00 307 ALA A C 1
ATOM 2418 O O . ALA A 1 307 ? -2.590 7.856 4.082 1.00 87.00 307 ALA A O 1
ATOM 2419 N N . TRP A 1 308 ? -3.833 7.590 5.947 1.00 97.12 308 TRP A N 1
ATOM 2420 C CA . TRP A 1 308 ? -2.740 7.625 6.911 1.00 97.12 308 TRP A CA 1
ATOM 2421 C C . TRP A 1 308 ? -2.926 6.519 7.947 1.00 97.12 308 TRP A C 1
ATOM 2423 O O . TRP A 1 308 ? -3.702 6.637 8.898 1.00 97.12 308 TRP A O 1
ATOM 2433 N N . TRP A 1 309 ? -2.260 5.403 7.698 1.00 98.06 309 TRP A N 1
ATOM 2434 C CA . TRP A 1 309 ? -2.442 4.137 8.388 1.00 98.06 309 TRP A CA 1
ATOM 2435 C C . TRP A 1 309 ? -1.429 3.958 9.512 1.00 98.06 309 TRP A C 1
ATOM 2437 O O . TRP A 1 309 ? -0.294 4.430 9.432 1.00 98.06 309 TRP A O 1
ATOM 2447 N N . LEU A 1 310 ? -1.850 3.265 10.563 1.00 98.25 310 LEU A N 1
ATOM 2448 C CA . LEU A 1 310 ? -0.961 2.844 11.631 1.00 98.25 310 LEU A CA 1
ATOM 2449 C C . LEU A 1 310 ? -0.356 1.486 11.267 1.00 98.25 310 LEU A C 1
ATOM 2451 O O . LEU A 1 310 ? -1.074 0.568 10.858 1.00 98.25 310 LEU A O 1
ATOM 2455 N N . PHE A 1 311 ? 0.955 1.374 11.454 1.00 97.56 311 PHE A N 1
ATOM 2456 C CA . PHE A 1 311 ? 1.732 0.144 11.352 1.00 97.56 311 PHE A CA 1
ATOM 2457 C C . PHE A 1 311 ? 2.579 -0.057 12.616 1.00 97.56 311 PHE A C 1
ATOM 2459 O O . PHE A 1 311 ? 2.738 0.859 13.427 1.00 97.56 311 PHE A O 1
ATOM 2466 N N . ALA A 1 312 ? 3.095 -1.272 12.777 1.00 95.19 312 ALA A N 1
ATOM 2467 C CA . ALA A 1 312 ? 4.076 -1.627 13.793 1.00 95.19 312 ALA A CA 1
ATOM 2468 C C . ALA A 1 312 ? 5.169 -2.491 13.187 1.00 95.19 312 ALA A C 1
ATOM 2470 O O . ALA A 1 312 ? 4.931 -3.217 12.210 1.00 95.19 312 ALA A O 1
ATOM 2471 N N . SER A 1 313 ? 6.339 -2.440 13.803 1.00 93.25 313 SER A N 1
ATOM 2472 C CA . SER A 1 313 ? 7.525 -3.116 13.315 1.00 93.25 313 SER A CA 1
ATOM 2473 C C . SER A 1 313 ? 8.467 -3.458 14.464 1.00 93.25 313 SER A C 1
ATOM 2475 O O . SER A 1 313 ? 8.454 -2.804 15.507 1.00 93.25 313 SER A O 1
ATOM 2477 N N . SER A 1 314 ? 9.258 -4.522 14.306 1.00 95.06 314 SER A N 1
ATOM 2478 C CA . SER A 1 314 ? 10.132 -4.976 15.389 1.00 95.06 314 SER A CA 1
ATOM 2479 C C . SER A 1 314 ? 11.241 -3.991 15.746 1.00 95.06 314 SER A C 1
ATOM 2481 O O . SER A 1 314 ? 11.636 -3.963 16.913 1.00 95.06 314 SER A O 1
ATOM 2483 N N . ASP A 1 315 ? 11.731 -3.232 14.757 1.00 95.75 315 ASP A N 1
ATOM 2484 C CA . ASP A 1 315 ? 12.999 -2.489 14.797 1.00 95.75 315 ASP A CA 1
ATOM 2485 C C . ASP A 1 315 ? 14.119 -3.336 15.432 1.00 95.75 315 ASP A C 1
ATOM 2487 O O . ASP A 1 315 ? 14.886 -2.884 16.282 1.00 95.75 315 ASP A O 1
ATOM 2491 N N . PHE A 1 316 ? 14.141 -4.636 15.112 1.00 97.62 316 PHE A N 1
ATOM 2492 C CA . PHE A 1 316 ? 15.017 -5.583 15.791 1.00 97.62 316 PHE A CA 1
ATOM 2493 C C . PHE A 1 316 ? 16.480 -5.295 15.456 1.00 97.62 316 PHE A C 1
ATOM 2495 O O . PHE A 1 316 ? 16.884 -5.459 14.309 1.00 97.62 316 PHE A O 1
ATOM 2502 N N . HIS A 1 317 ? 17.283 -4.973 16.466 1.00 97.19 317 HIS A N 1
ATOM 2503 C CA . HIS A 1 317 ? 18.737 -4.856 16.376 1.00 97.19 317 HIS A CA 1
ATOM 2504 C C . HIS A 1 317 ? 19.435 -5.951 17.189 1.00 97.19 317 HIS A C 1
ATOM 2506 O O . HIS A 1 317 ? 20.484 -6.467 16.788 1.00 97.19 317 HIS A O 1
ATOM 2512 N N . SER A 1 318 ? 18.886 -6.322 18.350 1.00 96.75 318 SER A N 1
ATOM 2513 C CA . SER A 1 318 ? 19.418 -7.401 19.188 1.00 96.75 318 SER A CA 1
ATOM 2514 C C . SER A 1 318 ? 18.385 -7.933 20.178 1.00 96.75 318 SER A C 1
ATOM 2516 O O . SER A 1 318 ? 17.468 -7.239 20.590 1.00 96.75 318 SER A O 1
ATOM 2518 N N . ASP A 1 319 ? 18.582 -9.145 20.684 1.00 94.25 319 ASP A N 1
ATOM 2519 C CA . ASP A 1 319 ? 17.683 -9.771 21.658 1.00 94.25 319 ASP A CA 1
ATOM 2520 C C . ASP A 1 319 ? 17.789 -9.188 23.081 1.00 94.25 319 ASP A C 1
ATOM 2522 O O . ASP A 1 319 ? 17.236 -9.759 24.023 1.00 94.25 319 ASP A O 1
ATOM 2526 N N . SER A 1 320 ? 18.483 -8.061 23.268 1.00 93.00 320 SER A N 1
ATOM 2527 C CA . SER A 1 320 ? 18.584 -7.361 24.552 1.00 93.00 320 SER A CA 1
ATOM 2528 C C . SER A 1 320 ? 17.473 -6.306 24.729 1.00 93.00 320 SER A C 1
ATOM 2530 O O . SER A 1 320 ? 16.616 -6.533 25.589 1.00 93.00 320 SER A O 1
ATOM 2532 N N . PRO A 1 321 ? 17.406 -5.209 23.941 1.00 93.94 321 PRO A N 1
ATOM 2533 C CA . PRO A 1 321 ? 16.305 -4.247 23.986 1.00 93.94 321 PRO A CA 1
ATOM 2534 C C . PRO A 1 321 ? 15.096 -4.660 23.131 1.00 93.94 321 PRO A C 1
ATOM 2536 O O . PRO A 1 321 ? 14.030 -4.057 23.288 1.00 93.94 321 PRO A O 1
ATOM 2539 N N . ASP A 1 322 ? 15.227 -5.692 22.286 1.00 96.88 322 ASP A N 1
ATOM 2540 C CA . ASP A 1 322 ? 14.195 -6.086 21.325 1.00 96.88 322 ASP A CA 1
ATOM 2541 C C . ASP A 1 322 ? 13.626 -7.473 21.600 1.00 96.88 322 ASP A C 1
ATOM 2543 O O . ASP A 1 322 ? 14.278 -8.373 22.143 1.00 96.88 322 ASP A O 1
ATOM 2547 N N . PHE A 1 323 ? 12.381 -7.638 21.170 1.00 97.50 323 PHE A N 1
ATOM 2548 C CA . PHE A 1 323 ? 11.817 -8.949 20.886 1.00 97.50 323 PHE A CA 1
ATOM 2549 C C . PHE A 1 323 ? 12.131 -9.311 19.439 1.00 97.50 323 PHE A C 1
ATOM 2551 O O . PHE A 1 323 ? 12.178 -8.429 18.581 1.00 97.50 323 PHE A O 1
ATOM 2558 N N . TRP A 1 324 ? 12.301 -10.600 19.156 1.00 97.69 324 TRP A N 1
ATOM 2559 C CA . TRP A 1 324 ? 12.510 -11.062 17.785 1.00 97.69 324 TRP A CA 1
ATOM 2560 C C . TRP A 1 324 ? 11.337 -10.648 16.878 1.00 97.69 324 TRP A C 1
ATOM 2562 O O . TRP A 1 324 ? 10.199 -10.557 17.357 1.00 97.69 324 TRP A O 1
ATOM 2572 N N . PRO A 1 325 ? 11.555 -10.447 15.565 1.00 97.50 325 PRO A N 1
ATOM 2573 C CA . PRO A 1 325 ? 10.472 -10.072 14.664 1.00 97.50 325 PRO A CA 1
ATOM 2574 C C . PRO A 1 325 ? 9.325 -11.092 14.701 1.00 97.50 325 PRO A C 1
ATOM 2576 O O . PRO A 1 325 ? 9.523 -12.296 14.517 1.00 97.50 325 PRO A O 1
ATOM 2579 N N . GLY A 1 326 ? 8.114 -10.605 14.986 1.00 96.25 326 GLY A N 1
ATOM 2580 C CA . GLY A 1 326 ? 6.911 -11.415 15.191 1.00 96.25 326 GLY A CA 1
ATOM 2581 C C . GLY A 1 326 ? 6.728 -12.032 16.585 1.00 96.25 326 GLY A C 1
ATOM 2582 O O . GLY A 1 326 ? 5.645 -12.545 16.866 1.00 96.25 326 GLY A O 1
ATOM 2583 N N . GLU A 1 327 ? 7.716 -11.987 17.482 1.00 97.12 327 GLU A N 1
ATOM 2584 C CA . GLU A 1 327 ? 7.601 -12.559 18.835 1.00 97.12 327 GLU A CA 1
ATOM 2585 C C . GLU A 1 327 ? 6.569 -11.804 19.681 1.00 97.12 327 GLU A C 1
ATOM 2587 O O . GLU A 1 327 ? 5.696 -12.422 20.292 1.00 97.12 327 GLU A O 1
ATOM 2592 N N . TYR A 1 328 ? 6.640 -10.472 19.667 1.00 96.62 328 TYR A N 1
ATOM 2593 C CA . TYR A 1 328 ? 5.779 -9.599 20.464 1.00 96.62 328 TYR A CA 1
ATOM 2594 C C . TYR A 1 328 ? 4.776 -8.830 19.606 1.00 96.62 328 TYR A C 1
ATOM 2596 O O . TYR A 1 328 ? 3.576 -8.924 19.839 1.00 96.62 328 TYR A O 1
ATOM 2604 N N . GLN A 1 329 ? 5.242 -8.102 18.595 1.00 94.44 329 GLN A N 1
ATOM 2605 C CA . GLN A 1 329 ? 4.395 -7.251 17.762 1.00 94.44 329 GLN A CA 1
ATOM 2606 C C . GLN A 1 329 ? 4.195 -7.834 16.370 1.00 94.44 329 GLN A C 1
ATOM 2608 O O . GLN A 1 329 ? 5.112 -8.415 15.787 1.00 94.44 329 GLN A O 1
ATOM 2613 N N . LYS A 1 330 ? 2.973 -7.700 15.850 1.00 95.56 330 LYS A N 1
ATOM 2614 C CA . LYS A 1 330 ? 2.596 -8.176 14.518 1.00 95.56 330 LYS A CA 1
ATOM 2615 C C . LYS A 1 330 ? 1.652 -7.183 13.854 1.00 95.56 330 LYS A C 1
ATOM 2617 O O . LYS A 1 330 ? 0.641 -6.796 14.443 1.00 95.56 3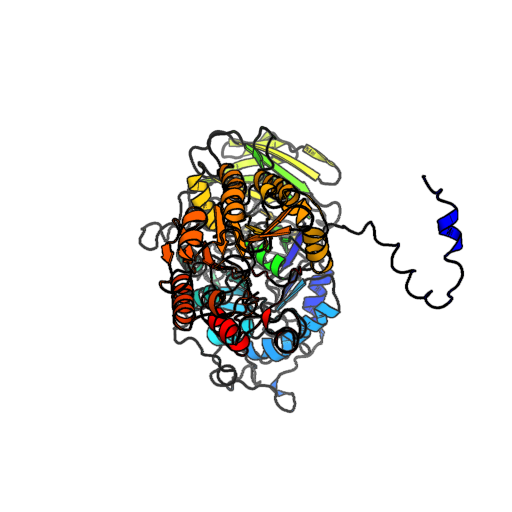30 LYS A O 1
ATOM 2622 N N . THR A 1 331 ? 1.924 -6.859 12.593 1.00 97.19 331 THR A N 1
ATOM 2623 C CA . THR A 1 331 ? 0.948 -6.200 11.720 1.00 97.19 331 THR A CA 1
ATOM 2624 C C . THR A 1 331 ? 0.199 -7.262 10.917 1.00 97.19 331 THR A C 1
ATOM 2626 O O . THR A 1 331 ? 0.804 -8.037 10.177 1.00 97.19 331 THR A O 1
ATOM 2629 N N . TYR A 1 332 ? -1.125 -7.295 11.035 1.00 98.31 332 TYR A N 1
ATOM 2630 C CA . TYR A 1 332 ? -2.006 -8.129 10.223 1.00 98.31 332 TYR A CA 1
ATOM 2631 C C . TYR A 1 332 ? -2.540 -7.308 9.055 1.00 98.31 332 TYR A C 1
ATOM 2633 O O . TYR A 1 332 ? -3.250 -6.333 9.273 1.00 98.31 332 TYR A O 1
ATOM 2641 N N . THR A 1 333 ? -2.260 -7.726 7.821 1.00 97.69 333 THR A N 1
ATOM 2642 C CA . THR A 1 333 ? -2.708 -7.033 6.599 1.00 97.69 333 THR A CA 1
ATOM 2643 C C . THR A 1 333 ? -3.500 -7.983 5.716 1.00 97.69 333 THR A C 1
ATOM 2645 O O . THR A 1 333 ? -3.089 -9.125 5.507 1.00 97.69 333 THR A O 1
ATOM 2648 N N . TYR A 1 334 ? -4.642 -7.534 5.194 1.00 95.88 334 TYR A N 1
ATOM 2649 C CA . TYR A 1 334 ? -5.448 -8.343 4.283 1.00 95.88 334 TYR A CA 1
ATOM 2650 C C . TYR A 1 334 ? -4.805 -8.429 2.896 1.00 95.88 334 TYR A C 1
ATOM 2652 O O . TYR A 1 334 ? -4.683 -7.427 2.193 1.00 95.88 334 TYR A O 1
ATOM 2660 N N . ILE A 1 335 ? -4.452 -9.643 2.480 1.00 93.50 335 ILE A N 1
ATOM 2661 C CA . ILE A 1 335 ? -3.855 -9.941 1.177 1.00 93.50 335 ILE A CA 1
ATOM 2662 C C . ILE A 1 335 ? -4.902 -10.607 0.286 1.00 93.50 335 ILE A C 1
ATOM 2664 O O . ILE A 1 335 ? -5.585 -11.537 0.716 1.00 93.50 335 ILE A O 1
ATOM 2668 N N . THR A 1 336 ? -5.057 -10.128 -0.949 1.00 83.94 336 THR A N 1
ATOM 2669 C CA . THR A 1 336 ? -6.050 -10.643 -1.913 1.00 83.94 336 THR A CA 1
ATOM 2670 C C . THR A 1 336 ? -5.582 -11.893 -2.653 1.00 83.94 336 THR A C 1
ATOM 2672 O O . THR A 1 336 ? -6.405 -12.739 -2.991 1.00 83.94 336 THR A O 1
ATOM 2675 N N . ASP A 1 337 ? -4.276 -12.020 -2.867 1.00 84.31 337 ASP A N 1
ATOM 2676 C CA . ASP A 1 337 ? -3.630 -13.188 -3.454 1.00 84.31 337 ASP A CA 1
ATOM 2677 C C . ASP A 1 337 ? -2.256 -13.389 -2.803 1.00 84.31 337 ASP A C 1
ATOM 2679 O O . ASP A 1 337 ? -1.320 -12.628 -3.036 1.00 84.31 337 ASP A O 1
ATOM 2683 N N . LYS A 1 338 ? -2.134 -14.419 -1.964 1.00 89.25 338 LYS A N 1
ATOM 2684 C CA . LYS A 1 338 ? -0.901 -14.748 -1.226 1.00 89.25 338 LYS A CA 1
ATOM 2685 C C . LYS A 1 338 ? 0.266 -15.129 -2.142 1.00 89.25 338 LYS A C 1
ATOM 2687 O O . LYS A 1 338 ? 1.410 -15.115 -1.701 1.00 89.25 338 LYS A O 1
ATOM 2692 N N . THR A 1 339 ? -0.007 -15.481 -3.399 1.00 85.81 339 THR A N 1
ATOM 2693 C CA . THR A 1 339 ? 1.023 -15.845 -4.382 1.00 85.81 339 THR A CA 1
ATOM 2694 C C . THR A 1 339 ? 1.540 -14.645 -5.171 1.00 85.81 339 THR A C 1
ATOM 2696 O O . THR A 1 339 ? 2.591 -14.736 -5.804 1.00 85.81 339 THR A O 1
ATOM 2699 N N . ASN A 1 340 ? 0.840 -13.509 -5.107 1.00 85.94 340 ASN A N 1
ATOM 2700 C CA . ASN A 1 340 ? 1.171 -12.307 -5.854 1.00 85.94 340 ASN A CA 1
ATOM 2701 C C . ASN A 1 340 ? 1.861 -11.267 -4.949 1.00 85.94 340 ASN A C 1
ATOM 2703 O O . ASN A 1 340 ? 1.211 -10.690 -4.075 1.00 85.94 340 ASN A O 1
ATOM 2707 N N . PRO A 1 341 ? 3.148 -10.942 -5.173 1.00 89.00 341 PRO A N 1
ATOM 2708 C CA . PRO A 1 341 ? 3.852 -9.906 -4.413 1.00 89.00 341 PRO A CA 1
ATOM 2709 C C . PRO A 1 341 ? 3.154 -8.540 -4.429 1.00 89.00 341 PRO A C 1
ATOM 2711 O O . PRO A 1 341 ? 3.169 -7.825 -3.428 1.00 89.00 341 PRO A O 1
ATOM 2714 N N . GLN A 1 342 ? 2.488 -8.193 -5.536 1.00 91.38 342 GLN A N 1
ATOM 2715 C CA . GLN A 1 342 ? 1.752 -6.936 -5.674 1.00 91.38 342 GLN A CA 1
ATOM 2716 C C . GLN A 1 342 ? 0.599 -6.830 -4.665 1.00 91.38 342 GLN A C 1
ATOM 2718 O O . GLN A 1 342 ? 0.353 -5.755 -4.118 1.00 91.38 342 GLN A O 1
ATOM 2723 N N . SER A 1 343 ? -0.053 -7.950 -4.340 1.00 87.62 343 SER A N 1
ATOM 2724 C CA . SER A 1 343 ? -1.156 -7.985 -3.376 1.00 87.62 343 SER A CA 1
ATOM 2725 C C . SER A 1 343 ? -0.731 -7.608 -1.955 1.00 87.62 343 SER A C 1
ATOM 2727 O O . SER A 1 343 ? -1.577 -7.167 -1.181 1.00 87.62 343 SER A O 1
ATOM 2729 N N . TYR A 1 344 ? 0.554 -7.738 -1.607 1.00 95.06 344 TYR A N 1
ATOM 2730 C CA . TYR A 1 344 ? 1.087 -7.280 -0.321 1.00 95.06 344 TYR A CA 1
ATOM 2731 C C . TYR A 1 344 ? 1.184 -5.761 -0.273 1.00 95.06 344 TYR A C 1
ATOM 2733 O O . TYR A 1 344 ? 0.642 -5.149 0.642 1.00 95.06 344 TYR A O 1
ATOM 2741 N N . VAL A 1 345 ? 1.781 -5.141 -1.294 1.00 92.88 345 VAL A N 1
ATOM 2742 C CA . VAL A 1 345 ? 1.876 -3.675 -1.390 1.00 92.88 345 VAL A CA 1
ATOM 2743 C C . VAL A 1 345 ? 0.485 -3.042 -1.459 1.00 92.88 345 VAL A C 1
ATOM 2745 O O . VAL A 1 345 ? 0.211 -2.047 -0.790 1.00 92.88 345 VAL A O 1
ATOM 2748 N N . ASP A 1 346 ? -0.422 -3.648 -2.223 1.00 88.38 346 ASP A N 1
ATOM 2749 C CA . ASP A 1 346 ? -1.811 -3.205 -2.312 1.00 88.38 346 ASP A CA 1
ATOM 2750 C C . ASP A 1 346 ? -2.558 -3.361 -0.984 1.00 88.38 346 ASP A C 1
ATOM 2752 O O . ASP A 1 346 ? -3.293 -2.456 -0.589 1.00 88.38 346 ASP A O 1
ATOM 2756 N N . GLY A 1 347 ? -2.336 -4.468 -0.267 1.00 91.88 347 GLY A N 1
ATOM 2757 C CA . GLY A 1 347 ? -2.880 -4.689 1.072 1.00 91.88 347 GLY A CA 1
ATOM 2758 C C . GLY A 1 347 ? -2.443 -3.596 2.047 1.00 91.88 347 GLY A C 1
ATOM 2759 O O . GLY A 1 347 ? -3.289 -2.989 2.702 1.00 91.88 347 GLY A O 1
ATOM 2760 N N . LEU A 1 348 ? -1.147 -3.277 2.071 1.00 95.31 348 LEU A N 1
ATOM 2761 C CA . LEU A 1 348 ? -0.582 -2.199 2.887 1.00 95.31 348 LEU A CA 1
ATOM 2762 C C . LEU A 1 348 ? -1.197 -0.840 2.548 1.00 95.31 348 LEU A C 1
ATOM 2764 O O . LEU A 1 348 ? -1.696 -0.142 3.432 1.00 95.31 348 LEU A O 1
ATOM 2768 N N . ARG A 1 349 ? -1.225 -0.486 1.258 1.00 94.75 349 ARG A N 1
ATOM 2769 C CA . ARG A 1 349 ? -1.789 0.784 0.783 1.00 94.75 349 ARG A CA 1
ATOM 2770 C C . ARG A 1 349 ? -3.278 0.904 1.080 1.00 94.75 349 ARG A C 1
ATOM 2772 O O . ARG A 1 349 ? -3.756 2.004 1.349 1.00 94.75 349 ARG A O 1
ATOM 2779 N N . SER A 1 350 ? -4.012 -0.209 1.039 1.00 93.19 350 SER A N 1
ATOM 2780 C CA . SER A 1 350 ? -5.454 -0.213 1.289 1.00 93.19 350 SER A CA 1
ATOM 2781 C C . SER A 1 350 ? -5.816 0.217 2.705 1.00 93.19 350 SER A C 1
ATOM 2783 O O . SER A 1 350 ? -6.945 0.637 2.918 1.00 93.19 350 SER A O 1
ATOM 2785 N N . GLY A 1 351 ? -4.895 0.089 3.667 1.00 95.62 351 GLY A N 1
ATOM 2786 C CA . GLY A 1 351 ? -5.176 0.333 5.079 1.00 95.62 351 GLY A CA 1
ATOM 2787 C C . GLY A 1 351 ? -6.011 -0.763 5.732 1.00 95.62 351 GLY A C 1
ATOM 2788 O O . GLY A 1 351 ? -6.373 -0.621 6.897 1.00 95.62 351 GLY A O 1
ATOM 2789 N N . ASN A 1 352 ? -6.300 -1.870 5.037 1.00 96.69 352 ASN A N 1
ATOM 2790 C CA . ASN A 1 352 ? -7.002 -3.012 5.611 1.00 96.69 352 ASN A CA 1
ATOM 2791 C C . ASN A 1 352 ? -6.071 -3.846 6.505 1.00 96.69 352 ASN A C 1
ATOM 2793 O O . ASN A 1 352 ? -5.746 -5.002 6.207 1.00 96.69 352 ASN A O 1
ATOM 2797 N N . SER A 1 353 ? -5.647 -3.215 7.599 1.00 97.56 353 SER A N 1
ATOM 2798 C CA . SER A 1 353 ? -4.673 -3.732 8.546 1.00 97.56 353 SER A CA 1
ATOM 2799 C C . SER A 1 353 ? -5.042 -3.400 9.987 1.00 97.56 353 SER A C 1
ATOM 2801 O O . SER A 1 353 ? -5.717 -2.409 10.274 1.00 97.56 353 SER A O 1
ATOM 2803 N N . PHE A 1 354 ? -4.559 -4.232 10.899 1.00 98.50 354 PHE A N 1
ATOM 2804 C CA . PHE A 1 354 ? -4.597 -4.000 12.337 1.00 98.50 354 PHE A CA 1
ATOM 2805 C C . PHE A 1 354 ? -3.306 -4.520 12.969 1.00 98.50 354 PHE A C 1
ATOM 2807 O O . PHE A 1 354 ? -2.614 -5.359 12.392 1.00 98.50 354 PHE A O 1
ATOM 2814 N N . ILE A 1 355 ? -2.974 -4.013 14.146 1.00 97.62 355 ILE A N 1
ATOM 2815 C CA . ILE A 1 355 ? -1.739 -4.334 14.859 1.00 97.62 355 ILE A CA 1
ATOM 2816 C C . ILE A 1 355 ? -2.084 -4.963 16.187 1.00 97.62 355 ILE A C 1
ATOM 2818 O O . ILE A 1 355 ? -3.061 -4.559 16.818 1.00 97.62 355 ILE A O 1
ATOM 2822 N N . VAL A 1 356 ? -1.259 -5.913 16.612 1.00 97.56 356 VAL A N 1
ATOM 2823 C CA . VAL A 1 356 ? -1.415 -6.608 17.883 1.00 97.56 356 VAL A CA 1
ATOM 2824 C C . VAL A 1 356 ? -0.071 -6.743 18.586 1.00 97.56 356 VAL A C 1
ATOM 2826 O O . VAL A 1 356 ? 0.904 -7.185 17.973 1.00 97.56 356 VAL A O 1
ATOM 2829 N N . ASN A 1 357 ? -0.066 -6.461 19.889 1.00 97.19 357 ASN A N 1
ATOM 2830 C CA . ASN A 1 357 ? 1.026 -6.799 20.794 1.00 97.19 357 ASN A CA 1
ATOM 2831 C C . ASN A 1 357 ? 0.691 -8.060 21.603 1.00 97.19 357 ASN A C 1
ATOM 2833 O O . ASN A 1 357 ? -0.442 -8.256 22.045 1.00 97.19 357 ASN A O 1
ATOM 2837 N N . GLY A 1 358 ? 1.695 -8.907 21.815 1.00 96.12 358 GLY A N 1
ATOM 2838 C CA . GLY A 1 358 ? 1.654 -10.083 22.684 1.00 96.12 358 GLY A CA 1
ATOM 2839 C C . GLY A 1 358 ? 0.606 -11.129 22.313 1.00 96.12 358 GLY A C 1
ATOM 2840 O O . GLY A 1 358 ? 0.167 -11.862 23.195 1.00 96.12 358 GLY A O 1
ATOM 2841 N N . ASP A 1 359 ? 0.190 -11.181 21.043 1.00 96.19 359 ASP A N 1
ATOM 2842 C CA . ASP A 1 359 ? -0.891 -12.052 20.562 1.00 96.19 359 ASP A CA 1
ATOM 2843 C C . ASP A 1 359 ? -2.200 -11.904 21.360 1.00 96.19 359 ASP A C 1
ATOM 2845 O O . ASP A 1 359 ? -2.941 -12.867 21.517 1.00 96.19 359 ASP A O 1
ATOM 2849 N N . LEU A 1 360 ? -2.515 -10.687 21.832 1.00 97.94 360 LEU A N 1
ATOM 2850 C CA . LEU A 1 360 ? -3.768 -10.399 22.546 1.00 97.94 360 LEU A CA 1
ATOM 2851 C C . LEU A 1 360 ? -5.017 -10.794 21.737 1.00 97.94 360 LEU A C 1
ATOM 2853 O O . LEU A 1 360 ? -6.031 -11.204 22.296 1.00 97.94 360 LEU A O 1
ATOM 2857 N N . ILE A 1 361 ? -4.950 -10.639 20.413 1.00 98.12 361 ILE A N 1
ATOM 2858 C CA . ILE A 1 361 ? -5.941 -11.146 19.462 1.00 98.12 361 ILE A CA 1
ATOM 2859 C C . ILE A 1 361 ? -5.219 -11.751 18.254 1.00 98.12 361 ILE A C 1
ATOM 2861 O O . ILE A 1 361 ? -4.139 -11.300 17.878 1.00 98.12 361 ILE A O 1
ATOM 2865 N N . ASP A 1 362 ? -5.822 -12.727 17.584 1.00 96.44 362 ASP A N 1
ATOM 2866 C CA . ASP A 1 362 ? -5.240 -13.338 16.375 1.00 96.44 362 ASP A CA 1
ATOM 2867 C C . ASP A 1 362 ? -6.160 -13.245 15.145 1.00 96.44 362 ASP A C 1
ATOM 2869 O O . ASP A 1 362 ? -5.845 -13.747 14.062 1.00 96.44 362 ASP A O 1
ATOM 2873 N N . SER A 1 363 ? -7.334 -12.629 15.295 1.00 97.31 363 SER A N 1
ATOM 2874 C CA . SER A 1 363 ? -8.295 -12.406 14.214 1.00 97.31 363 SER A CA 1
ATOM 2875 C C . SER A 1 363 ? -9.218 -11.234 14.522 1.00 97.31 363 SER A C 1
ATOM 2877 O O . SER A 1 363 ? -9.732 -11.108 15.633 1.00 97.31 363 SER A O 1
ATOM 2879 N N . LEU A 1 364 ? -9.492 -10.426 13.496 1.00 98.44 364 LEU A N 1
ATOM 2880 C CA . LEU A 1 364 ? -10.432 -9.313 13.545 1.00 98.44 364 LEU A CA 1
ATOM 2881 C C . LEU A 1 364 ? -11.261 -9.268 12.257 1.00 98.44 364 LEU A C 1
ATOM 2883 O O . LEU A 1 364 ? -10.729 -9.287 11.149 1.00 98.44 364 LEU A O 1
ATOM 2887 N N . ILE A 1 365 ? -12.575 -9.176 12.416 1.00 97.00 365 ILE A N 1
ATOM 2888 C CA . ILE A 1 365 ? -13.517 -8.726 11.399 1.00 97.00 365 ILE A CA 1
ATOM 2889 C C . ILE A 1 365 ? -14.061 -7.403 11.910 1.00 97.00 365 ILE A C 1
ATOM 2891 O O . ILE A 1 365 ? -14.668 -7.347 12.979 1.00 97.00 365 ILE A O 1
ATOM 2895 N N . PHE A 1 366 ? -13.818 -6.348 11.148 1.00 97.75 366 PHE A N 1
ATOM 2896 C CA . PHE A 1 366 ? -14.317 -5.018 11.431 1.00 97.75 366 PHE A CA 1
ATOM 2897 C C . PHE A 1 366 ? -14.915 -4.468 10.144 1.00 97.75 366 PHE A C 1
ATOM 2899 O O . PHE A 1 366 ? -14.206 -4.284 9.150 1.00 97.75 366 PHE A O 1
ATOM 2906 N N . GLU A 1 367 ? -16.231 -4.288 10.145 1.00 93.94 367 GLU A N 1
ATOM 2907 C CA . GLU A 1 367 ? -16.974 -3.904 8.953 1.00 93.94 367 GLU A CA 1
ATOM 2908 C C . GLU A 1 367 ? -18.185 -3.031 9.284 1.00 93.94 367 GLU A C 1
ATOM 2910 O O . GLU A 1 367 ? -18.769 -3.126 10.365 1.00 93.94 367 GLU A O 1
ATOM 2915 N N . ILE A 1 368 ? -18.564 -2.165 8.347 1.00 90.31 368 ILE A N 1
ATOM 2916 C CA . ILE A 1 368 ? -19.776 -1.349 8.428 1.00 90.31 368 ILE A CA 1
ATOM 2917 C C . ILE A 1 368 ? -20.654 -1.673 7.225 1.00 90.31 368 ILE A C 1
ATOM 2919 O O . ILE A 1 368 ? -20.193 -1.638 6.081 1.00 90.31 368 ILE A O 1
ATOM 2923 N N . ALA A 1 369 ? -21.927 -1.955 7.493 1.00 85.75 369 ALA A N 1
ATOM 2924 C CA . ALA A 1 369 ? -22.922 -2.305 6.488 1.00 85.75 369 ALA A CA 1
ATOM 2925 C C . ALA A 1 369 ? -24.246 -1.537 6.697 1.00 85.75 369 ALA A C 1
ATOM 2927 O O . ALA A 1 369 ? -24.531 -1.046 7.798 1.00 85.75 369 ALA A O 1
ATOM 2928 N N . PRO A 1 370 ? -25.088 -1.404 5.657 1.00 78.69 370 PRO A N 1
ATOM 2929 C CA . PRO A 1 370 ? -26.479 -0.986 5.797 1.00 78.69 370 PRO A CA 1
ATOM 2930 C C . PRO A 1 370 ? -27.266 -1.926 6.717 1.00 78.69 370 PRO A C 1
ATOM 2932 O O . PRO A 1 370 ? -27.129 -3.142 6.634 1.00 78.69 370 PRO A O 1
ATOM 2935 N N . GLN A 1 371 ? -28.144 -1.371 7.560 1.00 76.75 371 GLN A N 1
ATOM 2936 C CA . GLN A 1 371 ? -28.977 -2.171 8.470 1.00 76.75 371 GLN A CA 1
ATOM 2937 C C . GLN A 1 371 ? -29.929 -3.125 7.725 1.00 76.75 371 GLN A C 1
ATOM 2939 O O . GLN A 1 371 ? -30.144 -4.258 8.154 1.00 76.75 371 GLN A O 1
ATOM 2944 N N . ASN A 1 372 ? -30.493 -2.673 6.602 1.00 67.00 372 ASN A N 1
ATOM 2945 C CA . ASN A 1 372 ? -31.337 -3.494 5.741 1.00 67.00 372 ASN A CA 1
ATOM 2946 C C . ASN A 1 372 ? -30.429 -4.194 4.727 1.00 67.00 372 ASN A C 1
ATOM 2948 O O . ASN A 1 372 ? -29.962 -3.576 3.773 1.00 67.00 372 ASN A O 1
ATOM 2952 N N . ASN A 1 373 ? -30.157 -5.471 4.986 1.00 50.84 373 ASN A N 1
ATOM 2953 C CA . ASN A 1 373 ? -29.151 -6.320 4.342 1.00 50.84 373 ASN A CA 1
ATOM 2954 C C . ASN A 1 373 ? -29.503 -6.715 2.885 1.00 50.84 373 ASN A C 1
ATOM 2956 O O . ASN A 1 373 ? -29.440 -7.881 2.506 1.00 50.84 373 ASN A O 1
ATOM 2960 N N . THR A 1 374 ? -29.960 -5.760 2.070 1.00 44.91 374 THR A N 1
ATOM 2961 C CA . THR A 1 374 ? -30.427 -5.972 0.688 1.00 44.91 374 THR A CA 1
ATOM 2962 C C . THR A 1 374 ? -29.378 -5.612 -0.367 1.00 44.91 374 THR A C 1
ATOM 2964 O O . THR A 1 374 ? -29.677 -5.652 -1.558 1.00 44.91 374 THR A O 1
ATOM 2967 N N . SER A 1 375 ? -28.161 -5.233 0.033 1.00 51.16 375 SER A N 1
ATOM 2968 C CA . SER A 1 375 ? -27.070 -4.876 -0.880 1.00 51.16 375 SER A CA 1
ATOM 2969 C C . SER A 1 375 ? -25.729 -5.445 -0.407 1.00 51.16 375 SER A C 1
ATOM 2971 O O . SER A 1 375 ? -25.455 -5.498 0.786 1.00 51.16 375 SER A O 1
ATOM 2973 N N . ASN A 1 376 ? -24.854 -5.822 -1.348 1.00 55.34 376 ASN A N 1
ATOM 2974 C CA . ASN A 1 376 ? -23.472 -6.262 -1.084 1.00 55.34 376 ASN A CA 1
ATOM 2975 C C . ASN A 1 376 ? -22.539 -5.101 -0.651 1.00 55.34 376 ASN A C 1
ATOM 2977 O O . ASN A 1 376 ? -21.332 -5.149 -0.881 1.00 55.34 376 ASN A O 1
ATOM 2981 N N . LEU A 1 377 ? -23.086 -4.015 -0.095 1.00 68.88 377 LEU A N 1
ATOM 2982 C CA . LEU A 1 377 ? -22.342 -2.807 0.258 1.00 68.88 377 LEU A CA 1
ATOM 2983 C C . LEU A 1 377 ? -21.794 -2.934 1.682 1.00 68.88 377 LEU A C 1
ATOM 2985 O O . LEU A 1 377 ? -22.456 -2.558 2.642 1.00 68.88 377 LEU A O 1
ATOM 2989 N N . VAL A 1 378 ? -20.576 -3.452 1.811 1.00 79.06 378 VAL A N 1
ATOM 2990 C CA . VAL A 1 378 ? -19.853 -3.560 3.085 1.00 79.06 378 VAL A CA 1
ATOM 2991 C C . VAL A 1 378 ? -18.525 -2.826 2.955 1.00 79.06 378 VAL A C 1
ATOM 2993 O O . VAL A 1 378 ? -17.791 -3.063 1.996 1.00 79.06 378 VAL A O 1
ATOM 2996 N N . ALA A 1 379 ? -18.211 -1.951 3.910 1.00 86.38 379 ALA A N 1
ATOM 2997 C CA . ALA A 1 379 ? -16.898 -1.320 4.011 1.00 86.38 379 ALA A CA 1
ATOM 2998 C C . ALA A 1 379 ? -16.081 -1.962 5.132 1.00 86.38 379 ALA A C 1
ATOM 3000 O O . ALA A 1 379 ? -16.596 -2.209 6.221 1.00 86.38 379 ALA A O 1
ATOM 3001 N N . LYS A 1 380 ? -14.802 -2.206 4.853 1.00 90.06 380 LYS A N 1
ATOM 3002 C CA . LYS A 1 380 ? -13.793 -2.725 5.788 1.00 90.06 380 LYS A CA 1
ATOM 3003 C C . LYS A 1 380 ? -12.748 -1.654 6.094 1.00 90.06 380 LYS A C 1
ATOM 3005 O O . LYS A 1 380 ? -12.836 -0.542 5.578 1.00 90.06 380 LYS A O 1
ATOM 3010 N N . MET A 1 381 ? -11.762 -1.980 6.930 1.00 94.75 381 MET A N 1
ATOM 3011 C CA . MET A 1 381 ? -10.663 -1.067 7.271 1.00 94.75 381 MET A CA 1
ATOM 3012 C C . MET A 1 381 ? -10.012 -0.476 6.014 1.00 94.75 381 MET A C 1
ATOM 3014 O O . MET A 1 381 ? -9.815 -1.169 5.015 1.00 94.75 381 MET A O 1
ATOM 3018 N N . GLY A 1 382 ? -9.752 0.826 6.066 1.00 90.44 382 GLY A N 1
ATOM 3019 C CA . GLY A 1 382 ? -9.318 1.667 4.960 1.00 90.44 382 GLY A CA 1
ATOM 3020 C C . GLY A 1 382 ? -10.433 2.092 4.003 1.00 90.44 382 GLY A C 1
ATOM 3021 O O . GLY A 1 382 ? -10.334 3.131 3.371 1.00 90.44 382 GLY A O 1
ATOM 3022 N N . GLN A 1 383 ? -11.543 1.368 3.890 1.00 86.69 383 GLN A N 1
ATOM 3023 C CA . GLN A 1 383 ? -12.570 1.685 2.897 1.00 86.69 383 GLN A CA 1
ATOM 3024 C C . GLN A 1 383 ? -13.536 2.777 3.367 1.00 86.69 383 GLN A C 1
ATOM 3026 O O . GLN A 1 383 ? -13.787 2.957 4.560 1.00 86.69 383 GLN A O 1
ATOM 3031 N N . THR A 1 384 ? -14.147 3.448 2.390 1.00 82.38 384 THR A N 1
ATOM 3032 C CA . THR A 1 384 ? -15.256 4.380 2.595 1.00 82.38 384 THR A CA 1
ATOM 3033 C C . THR A 1 384 ? -16.560 3.742 2.148 1.00 82.38 384 THR A C 1
ATOM 3035 O O . THR A 1 384 ? -16.693 3.356 0.987 1.00 82.38 384 THR A O 1
ATOM 3038 N N . LEU A 1 385 ? -17.551 3.686 3.037 1.00 79.19 385 LEU A N 1
ATOM 3039 C CA . LEU A 1 385 ? -18.918 3.338 2.671 1.00 79.19 385 LEU A CA 1
ATOM 3040 C C . LEU A 1 385 ? -19.650 4.587 2.142 1.00 79.19 385 LEU A C 1
ATOM 3042 O O . LEU A 1 385 ? -19.839 5.541 2.906 1.00 79.19 385 LEU A O 1
ATOM 3046 N N . PRO A 1 386 ? -20.080 4.615 0.866 1.00 68.88 386 PRO A N 1
ATOM 3047 C CA . PRO A 1 386 ? -20.856 5.727 0.336 1.00 68.88 386 PRO A CA 1
ATOM 3048 C C . PRO A 1 386 ? -22.308 5.712 0.863 1.00 68.88 386 PRO A C 1
ATOM 3050 O O . PRO A 1 386 ? -22.931 4.658 0.979 1.00 68.88 386 PRO A O 1
ATOM 3053 N N . VAL A 1 387 ? -22.869 6.912 1.060 1.00 63.41 387 VAL A N 1
ATOM 3054 C CA . VAL A 1 387 ? -24.307 7.285 1.003 1.00 63.41 387 VAL A CA 1
ATOM 3055 C C . VAL A 1 387 ? -25.041 7.614 2.321 1.00 63.41 387 VAL A C 1
ATOM 3057 O O . VAL A 1 387 ? -25.046 6.853 3.289 1.00 63.41 387 VAL A O 1
ATOM 3060 N N . CYS A 1 388 ? -25.745 8.758 2.217 1.00 51.03 388 CYS A N 1
ATOM 3061 C CA . CYS A 1 388 ? -26.571 9.567 3.122 1.00 51.03 388 CYS A CA 1
ATOM 3062 C C . CYS A 1 388 ? -27.530 8.870 4.088 1.00 51.03 388 CYS A C 1
ATOM 3064 O O . CYS A 1 388 ? -28.364 8.068 3.671 1.00 51.03 388 CYS A O 1
ATOM 3066 N N . GLY A 1 389 ? -27.550 9.382 5.328 1.00 55.94 389 GLY A N 1
ATOM 3067 C CA . GLY A 1 389 ? -28.763 9.558 6.147 1.00 55.94 389 GLY A CA 1
ATOM 3068 C C . GLY A 1 389 ? -29.508 8.298 6.589 1.00 55.94 389 GLY A C 1
ATOM 3069 O O . GLY A 1 389 ? -30.554 8.394 7.220 1.00 55.94 389 GLY A O 1
ATOM 3070 N N . GLN A 1 390 ? -28.991 7.122 6.258 1.00 67.81 390 GLN A N 1
ATOM 3071 C CA . GLN A 1 390 ? -29.585 5.839 6.591 1.00 67.81 390 GLN A CA 1
ATOM 3072 C C . GLN A 1 390 ? -28.818 5.195 7.743 1.00 67.81 390 GLN A C 1
ATOM 3074 O O . GLN A 1 390 ? -27.593 5.307 7.827 1.00 67.81 390 GLN A O 1
ATOM 3079 N N . THR A 1 391 ? -29.535 4.462 8.587 1.00 80.00 391 THR A N 1
ATOM 3080 C CA . THR A 1 391 ? -28.937 3.696 9.677 1.00 80.00 391 THR A CA 1
ATOM 3081 C C . THR A 1 391 ? -27.910 2.692 9.147 1.00 80.00 391 THR A C 1
ATOM 3083 O O . THR A 1 391 ? -28.110 2.014 8.128 1.00 80.00 391 THR A O 1
ATOM 3086 N N . ARG A 1 392 ? -26.775 2.622 9.839 1.00 85.25 392 ARG A N 1
ATOM 3087 C CA . ARG A 1 392 ? -25.695 1.665 9.585 1.00 85.25 392 ARG A CA 1
ATOM 3088 C C . ARG A 1 392 ? -25.513 0.778 10.798 1.00 85.25 392 ARG A C 1
ATOM 3090 O O . ARG A 1 392 ? -25.896 1.141 11.909 1.00 85.25 392 ARG A O 1
ATOM 3097 N N . VAL A 1 393 ? -24.907 -0.375 10.576 1.00 90.44 393 VAL A N 1
ATOM 3098 C CA . VAL A 1 393 ? -24.475 -1.252 11.654 1.00 90.44 393 VAL A CA 1
ATOM 3099 C C . VAL A 1 393 ? -22.990 -1.496 11.487 1.00 90.44 393 VAL A C 1
ATOM 3101 O O . VAL A 1 393 ? -22.518 -1.889 10.422 1.00 90.44 393 VAL A O 1
ATOM 3104 N N . LEU A 1 394 ? -22.261 -1.197 12.550 1.00 94.94 394 LEU A N 1
ATOM 3105 C CA . LEU A 1 394 ? -20.867 -1.550 12.706 1.00 94.94 394 LEU A CA 1
ATOM 3106 C C . LEU A 1 394 ? -20.820 -2.929 13.350 1.00 94.94 394 LEU A C 1
ATOM 3108 O O . LEU A 1 394 ? -21.382 -3.124 14.428 1.00 94.94 394 LEU A O 1
ATOM 3112 N N . HIS A 1 395 ? -20.161 -3.868 12.687 1.00 96.44 395 HIS A N 1
ATOM 3113 C CA . HIS A 1 395 ? -19.965 -5.230 13.152 1.00 96.44 395 HIS A CA 1
ATOM 3114 C C . HIS A 1 395 ? -18.502 -5.428 13.532 1.00 96.44 395 HIS A C 1
ATOM 3116 O O . HIS A 1 395 ? -17.593 -5.122 12.756 1.00 96.44 395 HIS A O 1
ATOM 3122 N N . ILE A 1 396 ? -18.285 -5.949 14.739 1.00 98.56 396 ILE A N 1
ATOM 3123 C CA . ILE A 1 396 ? -16.965 -6.367 15.203 1.00 98.56 396 ILE A CA 1
ATOM 3124 C C . ILE A 1 396 ? -17.060 -7.835 15.574 1.00 98.56 396 ILE A C 1
ATOM 3126 O O . ILE A 1 396 ? -17.950 -8.245 16.322 1.00 98.56 396 ILE A O 1
ATOM 3130 N N . LYS A 1 397 ? -16.120 -8.624 15.073 1.00 98.25 397 LYS A N 1
ATOM 3131 C CA . LYS A 1 397 ? -15.884 -9.978 15.547 1.00 98.25 397 LYS A CA 1
ATOM 3132 C C . LYS A 1 397 ? -14.393 -10.159 15.759 1.00 98.25 397 LYS A C 1
ATOM 3134 O O . LYS A 1 397 ? -13.613 -9.984 14.830 1.00 98.25 397 LYS A O 1
ATOM 3139 N N . VAL A 1 398 ? -13.999 -10.495 16.974 1.00 98.56 398 VAL A N 1
ATOM 3140 C CA . VAL A 1 398 ? -12.595 -10.610 17.377 1.00 98.56 398 VAL A CA 1
ATOM 3141 C C . VAL A 1 398 ? -12.356 -11.982 17.988 1.00 98.56 398 VAL A C 1
ATOM 3143 O O . VAL A 1 398 ? -13.272 -12.539 18.597 1.00 98.56 398 VAL A O 1
ATOM 3146 N N . ARG A 1 399 ? -11.157 -12.542 17.813 1.00 98.12 399 ARG A N 1
ATOM 3147 C CA . ARG A 1 399 ? -10.756 -13.772 18.498 1.00 98.12 399 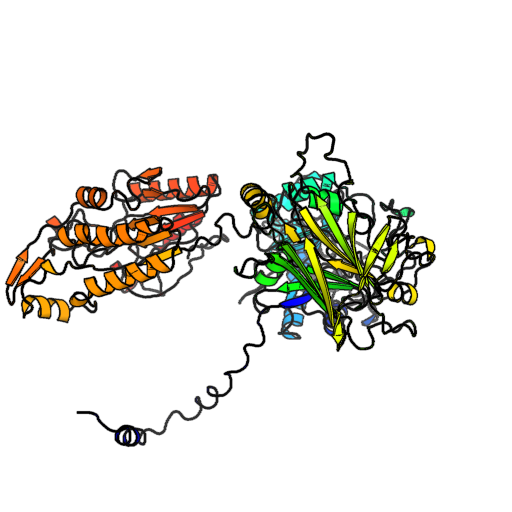ARG A CA 1
ATOM 3148 C C . ARG A 1 399 ? -9.604 -13.501 19.451 1.00 98.12 399 ARG A C 1
ATOM 3150 O O . ARG A 1 399 ? -8.534 -13.070 19.034 1.00 98.12 399 ARG A O 1
ATOM 3157 N N . ASP A 1 400 ? -9.882 -13.778 20.713 1.00 96.38 400 ASP A N 1
ATOM 3158 C CA . ASP A 1 400 ? -8.929 -13.911 21.807 1.00 96.38 400 ASP A CA 1
ATOM 3159 C C . ASP A 1 400 ? -8.369 -15.352 21.754 1.00 96.38 400 ASP A C 1
ATOM 3161 O O . ASP A 1 400 ? -9.138 -16.305 21.964 1.00 96.38 400 ASP A O 1
ATOM 3165 N N . PRO A 1 401 ? -7.119 -15.564 21.300 1.00 94.56 401 PRO A N 1
ATOM 3166 C CA . PRO A 1 401 ? -6.618 -16.897 20.989 1.00 94.56 401 PRO A CA 1
ATOM 3167 C C . PRO A 1 401 ? -6.618 -17.797 22.223 1.00 94.56 401 PRO A C 1
ATOM 3169 O O . PRO A 1 401 ? -6.322 -17.389 23.336 1.00 94.56 401 PRO A O 1
ATOM 3172 N N . GLN A 1 402 ? -6.947 -19.070 22.021 1.00 87.38 402 GLN A N 1
ATOM 3173 C CA . GLN A 1 402 ? -6.904 -20.046 23.103 1.00 87.38 402 GLN A CA 1
ATOM 3174 C C . GLN A 1 402 ? -5.467 -20.551 23.274 1.00 87.38 402 GLN A C 1
ATOM 3176 O O . GLN A 1 402 ? -4.943 -21.203 22.370 1.00 87.38 402 GLN A O 1
ATOM 3181 N N . GLY A 1 403 ? -4.855 -20.310 24.435 1.00 84.69 403 GLY A N 1
ATOM 3182 C CA . GLY A 1 403 ? -3.563 -20.891 24.806 1.00 84.69 403 GLY A CA 1
ATOM 3183 C C . GLY A 1 403 ? -2.464 -19.861 25.047 1.00 84.69 403 GLY A C 1
ATOM 3184 O O . GLY A 1 403 ? -2.689 -18.660 25.023 1.00 84.69 403 GLY A O 1
ATOM 3185 N N . ILE A 1 404 ? -1.253 -20.353 25.313 1.00 91.31 404 ILE A N 1
ATOM 3186 C CA . ILE A 1 404 ? -0.142 -19.483 25.700 1.00 91.31 404 ILE A CA 1
ATOM 3187 C C . ILE A 1 404 ? 0.446 -18.719 24.502 1.00 91.31 404 ILE A C 1
ATOM 3189 O O . ILE A 1 404 ? 0.627 -19.288 23.425 1.00 91.31 404 ILE A O 1
ATOM 3193 N N . ASN A 1 405 ? 0.780 -17.447 24.706 1.00 94.38 405 ASN A N 1
ATOM 3194 C CA . ASN A 1 405 ? 1.537 -16.612 23.781 1.00 94.38 405 ASN A CA 1
ATOM 3195 C C . ASN A 1 405 ? 3.058 -16.835 23.939 1.00 94.38 405 ASN A C 1
ATOM 3197 O O . ASN A 1 405 ? 3.513 -17.726 24.659 1.00 94.38 405 ASN A O 1
ATOM 3201 N N . ASN A 1 406 ? 3.864 -16.001 23.275 1.00 95.31 406 ASN A N 1
ATOM 3202 C CA . ASN A 1 406 ? 5.329 -16.090 23.313 1.00 95.31 406 ASN A CA 1
ATOM 3203 C C . ASN A 1 406 ? 5.972 -15.574 24.619 1.00 95.31 406 ASN A C 1
ATOM 3205 O O . ASN A 1 406 ? 7.197 -15.478 24.693 1.00 95.31 406 ASN A O 1
ATOM 3209 N N . ASN A 1 407 ? 5.198 -15.230 25.656 1.00 96.25 407 ASN A N 1
ATOM 3210 C CA . ASN A 1 407 ? 5.767 -14.742 26.907 1.00 96.25 407 ASN A CA 1
ATOM 3211 C C . ASN A 1 407 ? 6.455 -15.872 27.691 1.00 96.25 407 ASN A C 1
ATOM 3213 O O . ASN A 1 407 ? 5.820 -16.648 28.405 1.00 96.25 407 ASN A O 1
ATOM 3217 N N . ILE A 1 408 ? 7.783 -15.909 27.603 1.00 95.88 408 ILE A N 1
ATOM 3218 C CA . ILE A 1 408 ? 8.649 -16.789 28.402 1.00 95.88 408 ILE A CA 1
ATOM 3219 C C . ILE A 1 408 ? 9.255 -16.087 29.629 1.00 95.88 408 ILE A C 1
ATOM 3221 O O . ILE A 1 408 ? 10.046 -16.681 30.359 1.00 95.88 408 ILE A O 1
ATOM 3225 N N . TYR A 1 409 ? 8.928 -14.810 29.841 1.00 95.94 409 TYR A N 1
ATOM 3226 C CA . TYR A 1 409 ? 9.575 -13.934 30.822 1.00 95.94 409 TYR A CA 1
ATOM 3227 C C . TYR A 1 409 ? 8.804 -13.831 32.141 1.00 95.94 409 TYR A C 1
ATOM 3229 O O . TYR A 1 409 ? 9.328 -13.316 33.128 1.00 95.94 409 TYR A O 1
ATOM 3237 N N . SER A 1 410 ? 7.562 -14.312 32.173 1.00 96.56 410 SER A N 1
ATOM 3238 C CA . SER A 1 410 ? 6.750 -14.435 33.381 1.00 96.56 410 SER A CA 1
ATOM 3239 C C . SER A 1 410 ? 5.739 -15.575 33.242 1.00 96.56 410 SER A C 1
ATOM 3241 O O . SER A 1 410 ? 5.616 -16.194 32.189 1.00 96.56 410 SER A O 1
ATOM 3243 N N . SER A 1 411 ? 4.990 -15.859 34.309 1.00 95.25 411 SER A N 1
ATOM 3244 C CA . SER A 1 411 ? 3.883 -16.821 34.266 1.00 95.25 411 SER A CA 1
ATOM 3245 C C . SER A 1 411 ? 2.607 -16.263 33.618 1.00 95.25 411 SER A C 1
ATOM 3247 O O . SER A 1 411 ? 1.640 -17.005 33.472 1.00 95.25 411 SER A O 1
ATOM 3249 N N . TYR A 1 412 ? 2.565 -14.972 33.262 1.00 94.12 412 TYR A N 1
ATOM 3250 C CA . TYR A 1 412 ? 1.415 -14.340 32.606 1.00 94.12 412 TYR A CA 1
ATOM 3251 C C . TYR A 1 412 ? 1.509 -14.516 31.087 1.00 94.12 412 TYR A C 1
ATOM 3253 O O . TYR A 1 412 ? 1.870 -13.599 30.356 1.00 94.12 412 TYR A O 1
ATOM 3261 N N . ASN A 1 413 ? 1.251 -15.731 30.614 1.00 92.75 413 ASN A N 1
ATOM 3262 C CA . ASN A 1 413 ? 1.453 -16.113 29.216 1.00 92.75 413 ASN A CA 1
ATOM 3263 C C . ASN A 1 413 ? 0.157 -16.431 28.466 1.00 92.75 413 ASN A C 1
ATOM 3265 O O . ASN A 1 413 ? 0.224 -16.881 27.338 1.00 92.75 413 ASN A O 1
ATOM 3269 N N . ASN A 1 414 ? -1.012 -16.186 29.053 1.00 93.06 414 ASN A N 1
ATOM 3270 C CA . ASN A 1 414 ? -2.313 -16.316 28.394 1.00 93.06 414 ASN A CA 1
ATOM 3271 C C . ASN A 1 414 ? -3.129 -15.047 28.695 1.00 93.06 414 ASN A C 1
ATOM 3273 O O . ASN A 1 414 ? -3.955 -15.067 29.612 1.00 93.06 414 ASN A O 1
ATOM 3277 N N . PRO A 1 415 ? -2.796 -13.910 28.056 1.00 93.19 415 PRO A N 1
ATOM 3278 C CA . PRO A 1 415 ? -3.491 -12.655 28.299 1.00 93.19 415 PRO A CA 1
ATOM 3279 C C . PRO A 1 415 ? -4.932 -12.742 27.796 1.00 93.19 415 PRO A C 1
ATOM 3281 O O . PRO A 1 415 ? -5.192 -13.357 26.771 1.00 93.19 415 PRO A O 1
ATOM 3284 N N . GLU A 1 416 ? -5.856 -12.090 28.495 1.00 95.56 416 GLU A N 1
ATOM 3285 C CA . GLU A 1 416 ? -7.263 -12.037 28.096 1.00 95.56 416 GLU A CA 1
ATOM 3286 C C . GLU A 1 416 ? -7.612 -10.629 27.624 1.00 95.56 416 GLU A C 1
ATOM 3288 O O . GLU A 1 416 ? -7.290 -9.639 28.286 1.00 95.56 416 GLU A O 1
ATOM 3293 N N . LEU A 1 417 ? -8.321 -10.523 26.502 1.00 98.19 417 LEU A N 1
ATOM 3294 C CA . LEU A 1 417 ? -8.841 -9.243 26.035 1.00 98.19 417 LEU A CA 1
ATOM 3295 C C . LEU A 1 417 ? -9.947 -8.753 26.983 1.00 98.19 417 LEU A C 1
ATOM 3297 O O . LEU A 1 417 ? -11.015 -9.374 27.065 1.00 98.19 417 LEU A O 1
ATOM 3301 N N . ASN A 1 418 ? -9.704 -7.613 27.637 1.00 98.25 418 ASN A N 1
ATOM 3302 C CA . ASN A 1 418 ? -10.588 -7.016 28.636 1.00 98.25 418 ASN A CA 1
ATOM 3303 C C . ASN A 1 418 ? -11.734 -6.229 27.999 1.00 98.25 418 ASN A C 1
ATOM 3305 O O . ASN A 1 418 ? -12.898 -6.506 28.287 1.00 98.25 418 ASN A O 1
ATOM 3309 N N . HIS A 1 419 ? -11.409 -5.272 27.127 1.00 98.62 419 HIS A N 1
ATOM 3310 C CA . HIS A 1 419 ? -12.405 -4.449 26.450 1.00 98.62 419 HIS A CA 1
ATOM 3311 C C . HIS A 1 419 ? -11.931 -3.951 25.079 1.00 98.62 419 HIS A C 1
ATOM 3313 O O . HIS A 1 419 ? -10.741 -3.974 24.754 1.00 98.62 419 HIS A O 1
ATOM 3319 N N . ILE A 1 420 ? -12.891 -3.499 24.267 1.00 98.81 420 ILE A N 1
ATOM 3320 C CA . ILE A 1 420 ? -12.667 -2.822 22.985 1.00 98.81 420 ILE A CA 1
ATOM 3321 C C . ILE A 1 420 ? -13.415 -1.493 22.975 1.00 98.81 420 ILE A C 1
ATOM 3323 O O . ILE A 1 420 ? -14.633 -1.457 23.163 1.00 98.81 420 ILE A O 1
ATOM 3327 N N . ASP A 1 421 ? -12.687 -0.429 22.664 1.00 98.81 421 ASP A N 1
ATOM 3328 C CA . ASP A 1 421 ? -13.196 0.907 22.395 1.00 98.81 421 ASP A CA 1
ATOM 3329 C C . ASP A 1 421 ? -13.467 1.095 20.901 1.00 98.81 421 ASP A C 1
ATOM 3331 O O . ASP A 1 421 ? -12.617 0.807 20.054 1.00 98.81 421 ASP A O 1
ATOM 3335 N N . VAL A 1 422 ? -14.631 1.660 20.580 1.00 98.69 422 VAL A N 1
ATOM 3336 C CA . VAL A 1 422 ? -14.936 2.220 19.259 1.00 98.69 422 VAL A CA 1
ATOM 3337 C C . VAL A 1 422 ? -14.696 3.721 19.318 1.00 98.69 422 VAL A C 1
ATOM 3339 O O . VAL A 1 422 ? -15.418 4.452 20.000 1.00 98.69 422 VAL A O 1
ATOM 3342 N N . ILE A 1 423 ? -13.690 4.187 18.585 1.00 98.69 423 ILE A N 1
ATOM 3343 C CA . ILE A 1 423 ? -13.296 5.594 18.506 1.00 98.69 423 ILE A CA 1
ATOM 3344 C C . ILE A 1 423 ? -13.808 6.170 17.191 1.00 98.69 423 ILE A C 1
ATOM 3346 O O . ILE A 1 423 ? -13.641 5.563 16.134 1.00 98.69 423 ILE A O 1
ATOM 3350 N N . CYS A 1 424 ? -14.430 7.343 17.253 1.00 96.62 424 CYS A N 1
ATOM 3351 C CA . CYS A 1 424 ? -15.042 7.990 16.102 1.00 96.62 424 CYS A CA 1
ATOM 3352 C C . CYS A 1 424 ? -14.667 9.469 16.031 1.00 96.62 424 CYS A C 1
ATOM 3354 O O . CYS A 1 424 ? -14.676 10.152 17.057 1.00 96.62 424 CYS A O 1
ATOM 3356 N N . GLY A 1 425 ? -14.381 9.959 14.823 1.00 95.25 425 GLY A N 1
ATOM 3357 C CA . GLY A 1 425 ? -14.094 11.365 14.537 1.00 95.25 425 GLY A CA 1
ATOM 3358 C C . GLY A 1 425 ? -14.755 11.841 13.243 1.00 95.25 425 GLY A C 1
ATOM 3359 O O . GLY A 1 425 ? -15.162 11.035 12.404 1.00 95.25 425 GLY A O 1
ATOM 3360 N N . ARG A 1 426 ? -14.897 13.165 13.101 1.00 93.06 426 ARG A N 1
ATOM 3361 C CA . ARG A 1 426 ? -15.479 13.813 11.914 1.00 93.06 426 ARG A CA 1
ATOM 3362 C C . ARG A 1 426 ? -14.406 14.065 10.864 1.00 93.06 426 ARG A C 1
ATOM 3364 O O . ARG A 1 426 ? -13.334 14.557 11.195 1.00 93.06 426 ARG A O 1
ATOM 3371 N N . VAL A 1 427 ? -14.737 13.835 9.602 1.00 91.50 427 VAL A N 1
ATOM 3372 C CA . VAL A 1 427 ? -13.891 14.168 8.457 1.00 91.50 427 VAL A CA 1
ATOM 3373 C C . VAL A 1 427 ? -14.324 15.514 7.879 1.00 91.50 427 VAL A C 1
ATOM 3375 O O . VAL A 1 427 ? -15.469 15.674 7.462 1.00 91.50 427 VAL A O 1
ATOM 3378 N N . LYS A 1 428 ? -13.408 16.486 7.859 1.00 85.94 428 LYS A N 1
ATOM 3379 C CA . LYS A 1 428 ? -13.632 17.862 7.375 1.00 85.94 428 LYS A CA 1
ATOM 3380 C C . LYS A 1 428 ? -12.894 18.187 6.070 1.00 85.94 428 LYS A C 1
ATOM 3382 O O . LYS A 1 428 ? -13.120 19.251 5.502 1.00 85.94 428 LYS A O 1
ATOM 3387 N N . GLY A 1 429 ? -12.051 17.272 5.589 1.00 85.31 429 GLY A N 1
ATOM 3388 C CA . GLY A 1 429 ? -11.226 17.446 4.389 1.00 85.31 429 GLY A CA 1
ATOM 3389 C C . GLY A 1 429 ? -9.814 17.959 4.690 1.00 85.31 429 GLY A C 1
ATOM 3390 O O . GLY A 1 429 ? -9.517 18.382 5.806 1.00 85.31 429 GLY A O 1
ATOM 3391 N N . LYS A 1 430 ? -8.926 17.878 3.691 1.00 87.38 430 LYS A N 1
ATOM 3392 C CA . LYS A 1 430 ? -7.501 18.210 3.839 1.00 87.38 430 LYS A CA 1
ATOM 3393 C C . LYS A 1 430 ? -7.282 19.690 4.118 1.00 87.38 430 LYS A C 1
ATOM 3395 O O . LYS A 1 430 ? -7.787 20.550 3.396 1.00 87.38 430 LYS A O 1
ATOM 3400 N N . ILE A 1 431 ? -6.437 19.960 5.105 1.00 89.06 431 ILE A N 1
ATOM 3401 C CA . ILE A 1 431 ? -5.981 21.310 5.420 1.00 89.06 431 ILE A CA 1
ATOM 3402 C C . ILE A 1 431 ? -4.902 21.697 4.400 1.00 89.06 431 ILE A C 1
ATOM 3404 O O . ILE A 1 431 ? -3.996 20.909 4.119 1.00 89.06 431 ILE A O 1
ATOM 3408 N N . GLN A 1 432 ? -5.024 22.885 3.805 1.00 91.38 432 GLN A N 1
ATOM 3409 C CA . GLN A 1 432 ? -4.055 23.387 2.826 1.00 91.38 432 GLN A CA 1
ATOM 3410 C C . GLN A 1 432 ? -2.804 23.939 3.530 1.00 91.38 432 GLN A C 1
ATOM 3412 O O . GLN A 1 432 ? -2.935 24.466 4.634 1.00 91.38 432 GLN A O 1
ATOM 3417 N N . PRO A 1 433 ? -1.608 23.892 2.907 1.00 93.44 433 PRO A N 1
ATOM 3418 C CA . PRO A 1 433 ? -0.359 24.344 3.538 1.00 93.44 433 PRO A CA 1
ATOM 3419 C C . PRO A 1 433 ? -0.358 25.791 4.054 1.00 93.44 433 PRO A C 1
ATOM 3421 O O . PRO A 1 433 ? 0.404 26.131 4.951 1.00 93.44 433 PRO A O 1
ATOM 3424 N N . ASN A 1 434 ? -1.197 26.658 3.485 1.00 93.38 434 ASN A N 1
ATOM 3425 C CA . ASN A 1 434 ? -1.329 28.059 3.884 1.00 93.38 434 ASN A CA 1
ATOM 3426 C C . ASN A 1 434 ? -2.376 28.303 4.988 1.00 93.38 434 ASN A C 1
ATOM 3428 O O . ASN A 1 434 ? -2.562 29.449 5.397 1.00 93.38 434 ASN A O 1
ATOM 3432 N N . ASP A 1 435 ? -3.078 27.268 5.452 1.00 95.81 435 ASP A N 1
ATOM 3433 C CA . ASP A 1 435 ? -4.059 27.379 6.529 1.00 95.81 435 ASP A CA 1
ATOM 3434 C C . ASP A 1 435 ? -3.352 27.488 7.898 1.00 95.81 435 ASP A C 1
ATOM 3436 O O . ASP A 1 435 ? -2.425 26.717 8.170 1.00 95.81 435 ASP A O 1
ATOM 3440 N N . PRO A 1 436 ? -3.788 28.382 8.805 1.00 92.88 436 PRO A N 1
ATOM 3441 C CA . PRO A 1 436 ? -3.221 28.493 10.153 1.00 92.88 436 PRO A CA 1
ATOM 3442 C C . PRO A 1 436 ? -3.224 27.181 10.954 1.00 92.88 436 PRO A C 1
ATOM 3444 O O . PRO A 1 436 ? -2.362 26.980 11.809 1.00 92.88 436 PRO A O 1
ATOM 3447 N N . ASN A 1 437 ? -4.158 26.272 10.665 1.00 93.56 437 ASN A N 1
ATOM 3448 C CA . ASN A 1 437 ? -4.288 24.983 11.342 1.00 93.56 437 ASN A CA 1
ATOM 3449 C C . ASN A 1 437 ? -3.388 23.889 10.737 1.00 93.56 437 ASN A C 1
ATOM 3451 O O . ASN A 1 437 ? -3.399 22.754 11.216 1.00 93.56 437 ASN A O 1
ATOM 3455 N N . TYR A 1 438 ? -2.567 24.190 9.721 1.00 96.31 438 TYR A N 1
ATOM 3456 C CA . TYR A 1 438 ? -1.671 23.206 9.092 1.00 96.31 438 TYR A CA 1
ATOM 3457 C C . TYR A 1 438 ? -0.573 22.674 10.028 1.00 96.31 438 TYR A C 1
ATOM 3459 O O . TYR A 1 438 ? 0.057 21.661 9.730 1.00 96.31 438 TYR A O 1
ATOM 3467 N N . ASN A 1 439 ? -0.382 23.288 11.195 1.00 96.44 439 ASN A N 1
ATOM 3468 C CA . ASN A 1 439 ? 0.511 22.788 12.243 1.00 96.44 439 ASN A CA 1
ATOM 3469 C C . ASN A 1 439 ? -0.230 22.208 13.456 1.00 96.44 439 ASN A C 1
ATOM 3471 O O . ASN A 1 439 ? 0.429 21.729 14.372 1.00 96.44 439 ASN A O 1
ATOM 3475 N N . GLU A 1 440 ? -1.567 22.235 13.483 1.00 96.19 440 GLU A N 1
ATOM 3476 C CA . GLU A 1 440 ? -2.355 21.775 14.632 1.00 96.19 440 GLU A CA 1
ATOM 3477 C C . GLU A 1 440 ? -2.304 20.241 14.738 1.00 96.19 440 GLU A C 1
ATOM 3479 O O . GLU A 1 440 ? -2.820 19.574 13.834 1.00 96.19 440 GLU A O 1
ATOM 3484 N N . PRO A 1 441 ? -1.686 19.666 15.794 1.00 94.75 441 PRO A N 1
ATOM 3485 C CA . PRO A 1 441 ? -1.463 18.225 15.920 1.00 94.75 441 PRO A CA 1
ATOM 3486 C C . PRO A 1 441 ? -2.642 17.478 16.555 1.00 94.75 441 PRO A C 1
ATOM 3488 O O . PRO A 1 441 ? -2.505 16.294 16.869 1.00 94.75 441 PRO A O 1
ATOM 3491 N N . SER A 1 442 ? -3.766 18.149 16.816 1.00 95.38 442 SER A N 1
ATOM 3492 C CA . SER A 1 442 ? -4.909 17.551 17.495 1.00 95.38 442 SER A CA 1
ATOM 3493 C C . SER A 1 442 ? -6.250 17.902 16.861 1.00 95.38 442 SER A C 1
ATOM 3495 O O . SER A 1 442 ? -6.395 18.867 16.114 1.00 95.38 442 SER A O 1
ATOM 3497 N N . VAL A 1 443 ? -7.262 17.091 17.161 1.00 96.06 443 VAL A N 1
ATOM 3498 C CA . VAL A 1 443 ? -8.632 17.319 16.709 1.00 96.06 443 VAL A CA 1
ATOM 3499 C C . VAL A 1 443 ? -9.622 16.991 17.824 1.00 96.06 443 VAL A C 1
ATOM 3501 O O . VAL A 1 443 ? -9.642 15.898 18.383 1.00 96.06 443 VAL A O 1
ATOM 3504 N N . SER A 1 444 ? -10.485 17.952 18.150 1.00 95.62 444 SER A N 1
ATOM 3505 C CA . SER A 1 444 ? -11.441 17.833 19.261 1.00 95.62 444 SER A CA 1
ATOM 3506 C C . SER A 1 444 ? -12.694 17.023 18.927 1.00 95.62 444 SER A C 1
ATOM 3508 O O . SER A 1 444 ? -13.483 16.702 19.813 1.00 95.62 444 SER A O 1
ATOM 3510 N N . THR A 1 445 ? -12.918 16.700 17.651 1.00 94.44 445 THR A N 1
ATOM 3511 C CA . THR A 1 445 ? -14.116 15.966 17.219 1.00 94.44 445 THR A CA 1
ATOM 3512 C C . THR A 1 445 ? -14.040 14.468 17.479 1.00 94.44 445 THR A C 1
ATOM 3514 O O . THR A 1 445 ? -15.052 13.789 17.307 1.00 94.44 445 THR A O 1
ATOM 3517 N N . THR A 1 446 ? -12.867 13.956 17.851 1.00 97.56 446 THR A N 1
ATOM 3518 C CA . THR A 1 446 ? -12.641 12.524 18.032 1.00 97.56 446 THR A CA 1
ATOM 3519 C C . THR A 1 446 ? -12.855 12.104 19.478 1.00 97.56 446 THR A C 1
ATOM 3521 O O . THR A 1 446 ? -12.353 12.743 20.398 1.00 97.56 446 THR A O 1
ATOM 3524 N N . LYS A 1 447 ? -13.604 11.018 19.680 1.00 96.81 447 LYS A N 1
ATOM 3525 C CA . LYS A 1 447 ? -13.932 10.479 21.006 1.00 96.81 447 LYS A CA 1
ATOM 3526 C C . LYS A 1 447 ? -14.226 8.982 20.962 1.00 96.81 447 LYS A C 1
ATOM 3528 O O . LYS A 1 447 ? -14.580 8.448 19.910 1.00 96.81 447 LYS A O 1
ATOM 3533 N N . VAL A 1 448 ? -14.146 8.325 22.116 1.00 98.25 448 VAL A N 1
ATOM 3534 C CA . VAL A 1 448 ? -14.721 6.987 22.309 1.00 98.25 448 VAL A CA 1
ATOM 3535 C C . VAL A 1 448 ? -16.248 7.122 22.311 1.00 98.25 448 VAL A C 1
ATOM 3537 O O . VAL A 1 448 ? -16.796 7.971 23.013 1.00 98.25 448 VAL A O 1
ATOM 3540 N N . ILE A 1 449 ? -16.936 6.337 21.482 1.00 96.75 449 ILE A N 1
ATOM 3541 C CA . ILE A 1 449 ? -18.405 6.376 21.343 1.00 96.75 449 ILE A CA 1
ATOM 3542 C C . ILE A 1 449 ? -19.097 5.107 21.837 1.00 96.75 449 ILE A C 1
ATOM 3544 O O . ILE A 1 449 ? -20.306 5.122 22.053 1.00 96.75 449 ILE A O 1
ATOM 3548 N N . ALA A 1 450 ? -18.354 4.014 21.982 1.00 98.25 450 ALA A N 1
ATOM 3549 C CA . ALA A 1 450 ? -18.839 2.761 22.533 1.00 98.25 450 ALA A CA 1
ATOM 3550 C C . ALA A 1 450 ? -17.668 1.984 23.126 1.00 98.25 450 ALA A C 1
ATOM 3552 O O . ALA A 1 450 ? -16.547 2.071 22.624 1.00 98.25 450 ALA A O 1
ATOM 3553 N N . ARG A 1 451 ? -17.961 1.196 24.157 1.00 98.56 451 ARG A N 1
ATOM 3554 C CA . ARG A 1 451 ? -17.041 0.239 24.764 1.00 98.56 451 ARG A CA 1
ATOM 3555 C C . ARG A 1 451 ? -17.740 -1.103 24.876 1.00 98.56 451 ARG A C 1
ATOM 3557 O O . ARG A 1 451 ? -18.911 -1.147 25.256 1.00 98.56 451 ARG A O 1
ATOM 3564 N N . PHE A 1 452 ? -17.031 -2.177 24.563 1.00 98.75 452 PHE A N 1
ATOM 3565 C CA . PHE A 1 452 ? -17.526 -3.539 24.719 1.00 98.75 452 PHE A CA 1
ATOM 3566 C C . PHE A 1 452 ? -16.609 -4.349 25.625 1.00 98.75 452 PHE A C 1
ATOM 3568 O O . PHE A 1 452 ? -15.397 -4.294 25.439 1.00 98.75 452 PHE A O 1
ATOM 3575 N N . ASP A 1 453 ? -17.183 -5.102 26.561 1.00 98.44 453 ASP A N 1
ATOM 3576 C CA . ASP A 1 453 ? -16.452 -5.992 27.473 1.00 98.44 453 ASP A CA 1
ATOM 3577 C C . ASP A 1 453 ? -17.267 -7.263 27.811 1.00 98.44 453 ASP A C 1
ATOM 3579 O O . ASP A 1 453 ? -18.363 -7.483 27.280 1.00 98.44 453 ASP A O 1
ATOM 3583 N N . SER A 1 454 ? -16.725 -8.136 28.665 1.00 97.19 454 SER A N 1
ATOM 3584 C CA . SER A 1 454 ? -17.354 -9.407 29.059 1.00 97.19 454 SER A CA 1
ATOM 3585 C C . SER A 1 454 ? -18.516 -9.265 30.051 1.00 97.19 454 SER A C 1
ATOM 3587 O O . SER A 1 454 ? -19.354 -10.172 30.157 1.00 97.19 454 SER A O 1
ATOM 3589 N N . ASN A 1 455 ? -18.599 -8.141 30.761 1.00 96.19 455 ASN A N 1
ATOM 3590 C CA . ASN A 1 455 ? -19.549 -7.909 31.846 1.00 96.19 455 ASN A CA 1
ATOM 3591 C C . ASN A 1 455 ? -20.751 -7.065 31.389 1.00 96.19 455 ASN A C 1
ATOM 3593 O O . ASN A 1 455 ? -21.895 -7.409 31.688 1.00 96.19 455 ASN A O 1
ATOM 3597 N N . GLY A 1 456 ? -20.497 -6.005 30.621 1.00 96.44 456 GLY A N 1
ATOM 3598 C CA . GLY A 1 456 ? -21.389 -4.877 30.386 1.00 96.44 456 GLY A CA 1
ATOM 3599 C C . GLY A 1 456 ? -21.618 -4.040 31.648 1.00 96.44 456 GLY A C 1
ATOM 3600 O O . GLY A 1 456 ? -21.397 -4.490 32.771 1.00 96.44 456 GLY A O 1
ATOM 3601 N N . GLY A 1 457 ? -22.113 -2.815 31.474 1.00 97.19 457 GLY A N 1
ATOM 3602 C CA . GLY A 1 457 ? -22.562 -1.974 32.587 1.00 97.19 457 GLY A CA 1
ATOM 3603 C C . GLY A 1 457 ? -21.454 -1.240 33.350 1.00 97.19 457 GLY A C 1
ATOM 3604 O O . GLY A 1 457 ? -21.753 -0.614 34.364 1.00 97.19 457 GLY A O 1
ATOM 3605 N N . ILE A 1 458 ? -20.201 -1.283 32.887 1.00 95.88 458 ILE A N 1
ATOM 3606 C CA . ILE A 1 458 ? -19.092 -0.536 33.496 1.00 95.88 458 ILE A CA 1
ATOM 3607 C C . ILE A 1 458 ? -19.089 0.877 32.911 1.00 95.88 458 ILE A C 1
ATOM 3609 O O . ILE A 1 458 ? -18.970 1.039 31.699 1.00 95.88 458 ILE A O 1
ATOM 3613 N N . THR A 1 459 ? -19.227 1.893 33.761 1.00 96.56 459 THR A N 1
ATOM 3614 C CA . THR A 1 459 ? -19.285 3.302 33.343 1.00 96.56 459 THR A CA 1
ATOM 3615 C C . THR A 1 459 ? -17.968 4.005 33.634 1.00 96.56 459 THR A C 1
ATOM 3617 O O . THR A 1 459 ? -17.471 3.924 34.757 1.00 96.56 459 THR A O 1
ATOM 3620 N N . ASP A 1 460 ? -17.419 4.690 32.634 1.00 95.56 460 ASP A N 1
ATOM 3621 C CA . ASP A 1 460 ? -16.221 5.514 32.797 1.00 95.56 460 ASP A CA 1
ATOM 3622 C C . ASP A 1 460 ? -16.519 6.921 33.346 1.00 95.56 460 ASP A C 1
ATOM 3624 O O . ASP A 1 460 ? -17.676 7.303 33.547 1.00 95.56 460 ASP A O 1
ATOM 3628 N N . ASN A 1 461 ? -15.476 7.719 33.589 1.00 94.88 461 ASN A N 1
ATOM 3629 C CA . ASN A 1 461 ? -15.632 9.067 34.146 1.00 94.88 461 ASN A CA 1
ATOM 3630 C C . ASN A 1 461 ? -16.267 10.071 33.155 1.00 94.88 461 ASN A C 1
ATOM 3632 O O . ASN A 1 461 ? -16.770 11.119 33.558 1.00 94.88 461 ASN A O 1
ATOM 3636 N N . ASN A 1 462 ? -16.314 9.740 31.861 1.00 94.06 462 ASN A N 1
ATOM 3637 C CA . ASN A 1 462 ? -17.045 10.503 30.845 1.00 94.06 462 ASN A CA 1
ATOM 3638 C C . ASN A 1 462 ? -18.519 10.071 30.715 1.00 94.06 462 ASN A C 1
ATOM 3640 O O . ASN A 1 462 ? -19.253 10.631 29.894 1.00 94.06 462 ASN A O 1
ATOM 3644 N N . GLY A 1 463 ? -18.966 9.095 31.510 1.00 96.12 463 GLY A N 1
ATOM 3645 C CA . GLY A 1 463 ? -20.334 8.585 31.501 1.00 96.12 463 GLY A CA 1
ATOM 3646 C C . GLY A 1 463 ? -20.621 7.560 30.401 1.00 96.12 463 GLY A C 1
ATOM 3647 O O . GLY A 1 463 ? -21.789 7.251 30.159 1.00 96.12 463 GLY A O 1
ATOM 3648 N N . LEU A 1 464 ? -19.601 7.025 29.721 1.00 97.50 464 LEU A N 1
ATOM 3649 C CA . LEU A 1 464 ? -19.770 5.952 28.744 1.00 97.50 464 LEU A CA 1
ATOM 3650 C C . LEU A 1 464 ? -19.911 4.610 29.469 1.00 97.50 464 LEU A C 1
ATOM 3652 O O . LEU A 1 464 ? -18.971 4.136 30.103 1.00 97.50 464 LEU A O 1
ATOM 3656 N N . THR A 1 465 ? -21.074 3.973 29.335 1.00 98.06 465 THR A N 1
ATOM 3657 C CA . THR A 1 465 ? -21.334 2.632 29.876 1.00 98.06 465 THR A CA 1
ATOM 3658 C C . THR A 1 465 ? -21.030 1.551 28.842 1.00 98.06 465 THR A C 1
ATOM 3660 O O . THR A 1 465 ? -21.531 1.595 27.715 1.00 98.06 465 THR A O 1
ATOM 3663 N N . SER A 1 466 ? -20.237 0.553 29.227 1.00 98.31 466 SER A N 1
ATOM 3664 C CA . SER A 1 466 ? -19.878 -0.564 28.361 1.00 98.31 466 SER A CA 1
ATOM 3665 C C . SER A 1 466 ? -21.063 -1.481 28.048 1.00 98.31 466 SER A C 1
ATOM 3667 O O . SER A 1 466 ? -21.976 -1.684 28.853 1.00 98.31 466 SER A O 1
ATOM 3669 N N . THR A 1 467 ? -21.046 -2.069 26.855 1.00 98.62 467 THR A N 1
ATOM 3670 C CA . THR A 1 467 ? -22.017 -3.073 26.413 1.00 98.62 467 THR A CA 1
ATOM 3671 C C . THR A 1 467 ? -21.382 -4.455 26.442 1.00 98.62 467 THR A C 1
ATOM 3673 O O . THR A 1 467 ? -20.277 -4.652 25.943 1.00 98.62 467 THR A O 1
ATOM 3676 N N . LYS A 1 468 ? -22.098 -5.441 26.981 1.00 98.50 468 LYS A N 1
ATOM 3677 C CA . LYS A 1 468 ? -21.623 -6.823 26.982 1.00 98.50 468 LYS A CA 1
ATOM 3678 C C . LYS A 1 468 ? -21.538 -7.370 25.552 1.00 98.50 468 LYS A C 1
ATOM 3680 O O . LYS A 1 468 ? -22.524 -7.301 24.815 1.00 98.50 468 LYS A O 1
ATOM 3685 N N . TRP A 1 469 ? -20.398 -7.936 25.160 1.00 98.31 469 TRP A N 1
ATOM 3686 C CA . TRP A 1 469 ? -20.288 -8.661 23.889 1.00 98.31 469 TRP A CA 1
ATOM 3687 C C . TRP A 1 469 ? -20.950 -10.041 23.950 1.00 98.31 469 TRP A C 1
ATOM 3689 O O . TRP A 1 469 ? -21.145 -10.627 25.017 1.00 98.31 469 TRP A O 1
ATOM 3699 N N . VAL A 1 470 ? -21.261 -10.596 22.781 1.00 98.44 470 VAL A N 1
ATOM 3700 C CA . VAL A 1 470 ? -21.715 -11.983 22.652 1.00 98.44 470 VAL A CA 1
ATOM 3701 C C . VAL A 1 470 ? -20.492 -12.889 22.557 1.00 98.44 470 VAL A C 1
ATOM 3703 O O . VAL A 1 470 ? -19.716 -12.780 21.609 1.00 98.44 470 VAL A O 1
ATOM 3706 N N . ASP A 1 471 ? -20.328 -13.787 23.524 1.00 97.06 471 ASP A N 1
ATOM 3707 C CA . ASP A 1 471 ? -19.335 -14.860 23.460 1.00 97.06 471 ASP A CA 1
ATOM 3708 C C . ASP A 1 471 ? -19.864 -15.992 22.566 1.00 97.06 471 ASP A C 1
ATOM 3710 O O . ASP A 1 471 ? -20.949 -16.530 22.796 1.00 97.06 471 ASP A O 1
ATOM 3714 N N . LEU A 1 472 ? -19.119 -16.316 21.512 1.00 97.31 472 LEU A N 1
ATOM 3715 C CA . LEU A 1 472 ? -19.444 -17.365 20.544 1.00 97.31 472 LEU A CA 1
ATOM 3716 C C . LEU A 1 472 ? -18.684 -18.674 20.819 1.00 97.31 472 LEU A C 1
ATOM 3718 O O . LEU A 1 472 ? -18.799 -19.622 20.037 1.00 97.31 472 LEU A O 1
ATOM 3722 N N . GLY A 1 473 ? -17.909 -18.731 21.903 1.00 95.06 473 GLY A N 1
ATOM 3723 C CA . GLY A 1 473 ? -17.020 -19.834 22.241 1.00 95.06 473 GLY A CA 1
ATOM 3724 C C . GLY A 1 473 ? -15.705 -19.814 21.457 1.00 95.06 473 GLY A C 1
ATOM 3725 O O . GLY A 1 473 ? -15.558 -19.146 20.430 1.00 95.06 473 GLY A O 1
ATOM 3726 N N . ASN A 1 474 ? -14.724 -20.584 21.944 1.00 94.25 474 ASN A N 1
ATOM 3727 C CA . ASN A 1 474 ? -13.376 -20.689 21.364 1.00 94.25 474 ASN A CA 1
ATOM 3728 C C . ASN A 1 474 ? -12.692 -19.320 21.171 1.00 94.25 474 ASN A C 1
ATOM 3730 O O . ASN A 1 474 ? -12.057 -19.077 20.144 1.00 94.25 474 ASN A O 1
ATOM 3734 N N . GLY A 1 475 ? -12.886 -18.411 22.132 1.00 95.19 475 GLY A N 1
ATOM 3735 C CA . GLY A 1 475 ? -12.290 -17.075 22.130 1.00 95.19 475 GLY A CA 1
ATOM 3736 C C . GLY A 1 475 ? -12.960 -16.049 21.213 1.00 95.19 475 GLY A C 1
ATOM 3737 O O . GLY A 1 475 ? -12.572 -14.881 21.220 1.00 95.19 475 GLY A O 1
ATOM 3738 N N . TRP A 1 476 ? -13.959 -16.441 20.416 1.00 97.88 476 TRP A N 1
ATOM 3739 C CA . TRP A 1 476 ? -14.660 -15.518 19.527 1.00 97.88 476 TRP A CA 1
ATOM 3740 C C . TRP A 1 476 ? -15.658 -14.647 20.291 1.00 97.88 476 TRP A C 1
ATOM 3742 O O . TRP A 1 476 ? -16.601 -15.148 20.896 1.00 97.88 476 TRP A O 1
ATOM 3752 N N . LYS A 1 477 ? -15.507 -13.329 20.164 1.00 98.19 477 LYS A N 1
ATOM 3753 C CA . LYS A 1 477 ? -16.389 -12.307 20.738 1.00 98.19 477 LYS A CA 1
ATOM 3754 C C . LYS A 1 477 ? -17.029 -11.521 19.593 1.00 98.19 477 LYS A C 1
ATOM 3756 O O . LYS A 1 477 ? -16.343 -11.154 18.636 1.00 98.19 477 LYS A O 1
ATOM 3761 N N . GLN A 1 478 ? -18.338 -11.289 19.655 1.00 98.38 478 GLN A N 1
ATOM 3762 C CA . GLN A 1 478 ? -19.094 -10.552 18.641 1.00 98.38 478 GLN A CA 1
ATOM 3763 C C . GLN A 1 478 ? -19.798 -9.340 19.250 1.00 98.38 478 GLN A C 1
ATOM 3765 O O . GLN A 1 478 ? -20.475 -9.435 20.274 1.00 98.38 478 GLN A O 1
ATOM 3770 N N . MET A 1 479 ? -19.681 -8.203 18.568 1.00 98.12 479 MET A N 1
ATOM 3771 C CA . MET A 1 479 ? -20.294 -6.935 18.944 1.00 98.12 479 MET A CA 1
ATOM 3772 C C . MET A 1 479 ? -20.989 -6.304 17.745 1.00 98.12 479 MET A C 1
ATOM 3774 O O . MET A 1 479 ? -20.655 -6.557 16.583 1.00 98.12 479 MET A O 1
ATOM 3778 N N . SER A 1 480 ? -21.988 -5.473 18.013 1.00 96.19 480 SER A N 1
ATOM 3779 C CA . SER A 1 480 ? -22.618 -4.656 16.983 1.00 96.19 480 SER A CA 1
ATOM 3780 C C . SER A 1 480 ? -23.042 -3.317 17.560 1.00 96.19 480 SER A C 1
ATOM 3782 O O . SER A 1 480 ? -23.520 -3.247 18.690 1.00 96.19 480 SER A O 1
ATOM 3784 N N . LEU A 1 481 ? -22.862 -2.261 16.775 1.00 95.25 481 LEU A N 1
ATOM 3785 C CA . LEU A 1 481 ? -23.241 -0.905 17.139 1.00 95.25 481 LEU A CA 1
ATOM 3786 C C . LEU A 1 481 ? -24.098 -0.318 16.023 1.00 95.25 481 LEU A C 1
ATOM 3788 O O . LEU A 1 481 ? -23.659 -0.217 14.877 1.00 95.25 481 LEU A O 1
ATOM 3792 N N . VAL A 1 482 ? -25.325 0.068 16.364 1.00 92.19 482 VAL A N 1
ATOM 3793 C CA . VAL A 1 482 ? -26.190 0.809 15.447 1.00 92.19 482 VAL A CA 1
ATOM 3794 C C . VAL A 1 482 ? -25.701 2.246 15.395 1.00 92.19 482 VAL A C 1
ATOM 3796 O O . VAL A 1 482 ? -25.579 2.914 16.420 1.00 92.19 482 VAL A O 1
ATOM 3799 N N . LEU A 1 483 ? -25.441 2.722 14.190 1.00 87.88 483 LEU A N 1
ATOM 3800 C CA . LEU A 1 483 ? -24.980 4.069 13.944 1.00 87.88 483 LEU A CA 1
ATOM 3801 C C . LEU A 1 483 ? -26.087 4.852 13.223 1.00 87.88 483 LEU A C 1
ATOM 3803 O O . LEU A 1 483 ? -26.525 4.481 12.131 1.00 87.88 483 LEU A O 1
ATOM 3807 N N . ASN A 1 484 ? -26.559 5.922 13.860 1.00 77.69 484 ASN A N 1
ATOM 3808 C CA . ASN A 1 484 ? -27.703 6.713 13.409 1.00 77.69 484 ASN A CA 1
ATOM 3809 C C . ASN A 1 484 ? -27.279 8.123 12.977 1.00 77.69 484 ASN A C 1
ATOM 3811 O O . ASN A 1 484 ? -26.365 8.692 13.566 1.00 77.69 484 ASN A O 1
ATOM 3815 N N . ASN A 1 485 ? -28.029 8.701 12.028 1.00 60.91 485 ASN A N 1
ATOM 3816 C CA . ASN A 1 485 ? -28.046 10.131 11.687 1.00 60.91 485 ASN A CA 1
ATOM 3817 C C . ASN A 1 485 ? -26.671 10.780 11.459 1.00 60.91 485 ASN A C 1
ATOM 3819 O O . ASN A 1 485 ? -26.165 11.519 12.303 1.00 60.91 485 ASN A O 1
ATOM 3823 N N . TYR A 1 486 ? -26.114 10.590 10.264 1.00 64.75 486 TYR A N 1
ATOM 3824 C CA . TYR A 1 486 ? -24.899 11.286 9.840 1.00 64.75 486 TYR A CA 1
ATOM 3825 C C . TYR A 1 486 ? -25.232 12.538 9.037 1.00 64.75 486 TYR A C 1
ATOM 3827 O O . TYR A 1 486 ? -25.655 12.440 7.885 1.00 64.75 486 TYR A O 1
ATOM 3835 N N . SER A 1 487 ? -25.028 13.712 9.635 1.00 66.94 487 SER A N 1
ATOM 3836 C CA . SER A 1 487 ? -24.900 14.960 8.871 1.00 66.94 487 SER A CA 1
ATOM 3837 C C . SER A 1 487 ? -23.504 15.114 8.262 1.00 66.94 487 SER A C 1
ATOM 3839 O O . SER A 1 487 ? -23.359 15.768 7.234 1.00 66.94 487 SER A O 1
ATOM 3841 N N . ASP A 1 488 ? -22.500 14.483 8.881 1.00 80.62 488 ASP A N 1
ATOM 3842 C CA . ASP A 1 488 ? -21.078 14.667 8.592 1.00 80.62 488 ASP A CA 1
ATOM 3843 C C . ASP A 1 488 ? -20.443 13.336 8.154 1.00 80.62 488 ASP A C 1
ATOM 3845 O O . ASP A 1 488 ? -20.919 12.258 8.521 1.00 80.62 488 ASP A O 1
ATOM 3849 N N . THR A 1 489 ? -19.354 13.402 7.385 1.00 86.56 489 THR A N 1
ATOM 3850 C CA . THR A 1 489 ? -18.521 12.228 7.091 1.00 86.56 489 THR A CA 1
ATOM 3851 C C . THR A 1 489 ? -17.751 11.848 8.350 1.00 86.56 489 THR A C 1
ATOM 3853 O O . THR A 1 489 ? -17.212 12.715 9.036 1.00 86.56 489 THR A O 1
ATOM 3856 N N . MET A 1 490 ? -17.688 10.556 8.659 1.00 90.44 490 MET A N 1
ATOM 3857 C CA . MET A 1 490 ? -17.091 10.036 9.889 1.00 90.44 490 MET A CA 1
ATOM 3858 C C . MET A 1 490 ? -16.044 8.970 9.579 1.00 90.44 490 MET A C 1
ATOM 3860 O O . MET A 1 490 ? -16.119 8.299 8.550 1.00 90.44 490 MET A O 1
ATOM 3864 N N . TYR A 1 491 ? -15.114 8.759 10.504 1.00 94.75 491 TYR A N 1
ATOM 3865 C CA . TYR A 1 491 ? -14.290 7.554 10.543 1.00 94.75 491 TYR A CA 1
ATOM 3866 C C . TYR A 1 491 ? -14.471 6.821 11.876 1.00 94.75 491 TYR A C 1
ATOM 3868 O O . TYR A 1 491 ? -14.827 7.435 12.885 1.00 94.75 491 TYR A O 1
ATOM 3876 N N . TYR A 1 492 ? -14.223 5.512 11.870 1.00 96.94 492 TYR A N 1
ATOM 3877 C CA . TYR A 1 492 ? -14.335 4.618 13.023 1.00 96.94 492 TYR A CA 1
ATOM 3878 C C . TYR A 1 492 ? -13.100 3.742 13.116 1.00 96.94 492 TYR A C 1
ATOM 3880 O O . TYR A 1 492 ? -12.816 3.021 12.166 1.00 96.94 492 TYR A O 1
ATOM 3888 N N . ARG A 1 493 ? -12.403 3.749 14.248 1.00 98.50 493 ARG A N 1
ATOM 3889 C CA . ARG A 1 493 ? -11.272 2.851 14.523 1.00 98.50 493 ARG A CA 1
ATOM 3890 C C . ARG A 1 493 ? -11.455 2.150 15.859 1.00 98.50 493 ARG A C 1
ATOM 3892 O O . ARG A 1 493 ? -12.211 2.624 16.708 1.00 98.50 493 ARG A O 1
ATOM 3899 N N . LEU A 1 494 ? -10.756 1.040 16.041 1.00 98.81 494 LEU A N 1
ATOM 3900 C CA . LEU A 1 494 ? -10.790 0.258 17.268 1.00 98.81 494 LEU A CA 1
ATOM 3901 C C . LEU A 1 494 ? -9.476 0.392 18.032 1.00 98.81 494 LEU A C 1
ATOM 3903 O O . LEU A 1 494 ? -8.401 0.507 17.436 1.00 98.81 494 LEU A O 1
ATOM 3907 N N . ARG A 1 495 ? -9.586 0.322 19.354 1.00 98.56 495 ARG A N 1
ATOM 3908 C CA . ARG A 1 495 ? -8.476 0.085 20.279 1.00 98.56 495 ARG A CA 1
ATOM 3909 C C . ARG A 1 495 ? -8.951 -0.922 21.318 1.00 98.56 495 ARG A C 1
ATOM 3911 O O . ARG A 1 495 ? -10.061 -0.776 21.819 1.00 98.56 495 ARG A O 1
ATOM 3918 N N . GLY A 1 496 ? -8.145 -1.917 21.654 1.00 98.62 496 GLY A N 1
ATOM 3919 C CA . GLY A 1 496 ? -8.454 -2.831 22.755 1.00 98.62 496 GLY A CA 1
ATOM 3920 C C . GLY A 1 496 ? -7.218 -3.201 23.555 1.00 98.62 496 GLY A C 1
ATOM 3921 O O . GLY A 1 496 ? -6.099 -3.039 23.071 1.00 98.62 496 GLY A O 1
ATOM 3922 N N . THR A 1 497 ? -7.437 -3.671 24.780 1.00 98.75 497 THR A N 1
ATOM 3923 C CA . THR A 1 497 ? -6.377 -3.969 25.753 1.00 98.75 497 THR A CA 1
ATOM 3924 C C . THR A 1 497 ? -6.775 -5.113 26.686 1.00 98.75 497 THR A C 1
ATOM 3926 O O . THR A 1 497 ? -7.957 -5.446 26.813 1.00 98.75 497 THR A O 1
ATOM 3929 N N . ASN A 1 498 ? -5.788 -5.722 27.341 1.00 98.31 498 ASN A N 1
ATOM 3930 C CA . ASN A 1 498 ? -5.986 -6.632 28.468 1.00 98.31 498 ASN A CA 1
ATOM 3931 C C . ASN A 1 498 ? -6.223 -5.906 29.810 1.00 98.31 498 ASN A C 1
ATOM 3933 O O . ASN A 1 498 ? -6.558 -6.555 30.803 1.00 98.31 498 ASN A O 1
ATOM 3937 N N . HIS A 1 499 ? -6.095 -4.577 29.862 1.00 97.94 499 HIS A N 1
ATOM 3938 C CA . HIS A 1 499 ? -6.338 -3.794 31.072 1.00 97.94 499 HIS A CA 1
ATOM 3939 C C . HIS A 1 499 ? -7.803 -3.377 31.247 1.00 97.94 499 HIS A C 1
ATOM 3941 O O . HIS A 1 499 ? -8.521 -3.095 30.290 1.00 97.94 499 HIS A O 1
ATOM 3947 N N . GLY A 1 500 ? -8.245 -3.332 32.507 1.00 97.31 500 GLY A N 1
ATOM 3948 C CA . GLY A 1 500 ? -9.502 -2.688 32.892 1.00 97.31 500 GLY A CA 1
ATOM 3949 C C . GLY A 1 500 ? -9.397 -1.161 32.871 1.00 97.31 500 GLY A C 1
ATOM 3950 O O . GLY A 1 500 ? -8.414 -0.599 32.404 1.00 97.31 500 GLY A O 1
ATOM 3951 N N . LEU A 1 501 ? -10.406 -0.483 33.418 1.00 97.44 501 LEU A N 1
ATOM 3952 C CA . LEU A 1 501 ? -10.359 0.969 33.624 1.00 97.44 501 LEU A CA 1
ATOM 3953 C C . LEU A 1 501 ? -9.639 1.299 34.933 1.00 97.44 501 LEU A C 1
ATOM 3955 O O . LEU A 1 501 ? -9.739 0.538 35.897 1.00 97.44 501 LEU A O 1
ATOM 3959 N N . ASN A 1 502 ? -8.981 2.459 34.987 1.00 97.25 502 ASN A N 1
ATOM 3960 C CA . ASN A 1 502 ? -8.306 2.976 36.179 1.00 97.25 502 ASN A CA 1
ATOM 3961 C C . ASN A 1 502 ? -7.293 1.995 36.805 1.00 97.25 502 ASN A C 1
ATOM 3963 O O . ASN A 1 502 ? -7.103 1.959 38.024 1.00 97.25 502 ASN A O 1
ATOM 3967 N N . VAL A 1 503 ? -6.667 1.151 35.984 1.00 97.94 503 VAL A N 1
ATOM 3968 C CA . VAL A 1 503 ? -5.558 0.302 36.423 1.00 97.94 503 VAL A CA 1
ATOM 3969 C C . VAL A 1 503 ? -4.370 1.198 36.739 1.00 97.94 503 VAL A C 1
ATOM 3971 O O . VAL A 1 503 ? -3.878 1.917 35.868 1.00 97.94 503 VAL A O 1
ATOM 3974 N N . GLN A 1 504 ? -3.914 1.144 37.991 1.00 97.81 504 GLN A N 1
ATOM 3975 C CA . GLN A 1 504 ? -2.811 1.956 38.490 1.00 97.81 504 GLN A CA 1
ATOM 3976 C C . GLN A 1 504 ? -1.621 1.929 37.523 1.00 97.81 504 GLN A C 1
ATOM 3978 O O . GLN A 1 504 ? -1.114 0.859 37.204 1.00 97.81 504 GLN A O 1
ATOM 3983 N N . ASN A 1 505 ? -1.172 3.119 37.117 1.00 97.50 505 ASN A N 1
ATOM 3984 C CA . ASN A 1 505 ? -0.039 3.372 36.220 1.00 97.50 505 ASN A CA 1
ATOM 3985 C C . ASN A 1 505 ? -0.175 2.883 34.765 1.00 97.50 505 ASN A C 1
ATOM 3987 O O . ASN A 1 505 ? 0.642 3.307 33.957 1.00 97.50 505 ASN A O 1
ATOM 3991 N N . GLU A 1 506 ? -1.193 2.092 34.422 1.00 97.94 506 GLU A N 1
ATOM 3992 C CA . GLU A 1 506 ? -1.378 1.525 33.073 1.00 97.94 506 GLU A CA 1
ATOM 3993 C C . GLU A 1 506 ? -2.515 2.211 32.303 1.00 97.94 506 GLU A C 1
ATOM 3995 O O . GLU A 1 506 ? -2.375 2.540 31.128 1.00 97.94 506 GLU A O 1
ATOM 4000 N N . THR A 1 507 ? -3.646 2.490 32.962 1.00 98.44 507 THR A N 1
ATOM 4001 C CA . THR A 1 507 ? -4.819 3.108 32.316 1.00 98.44 507 THR A CA 1
ATOM 4002 C C . THR A 1 507 ? -5.459 4.186 33.183 1.00 98.44 507 THR A C 1
ATOM 4004 O O . THR A 1 507 ? -5.523 4.044 34.403 1.00 98.44 507 THR A O 1
ATOM 4007 N N . ASP A 1 508 ? -5.978 5.243 32.559 1.00 98.00 508 ASP A N 1
ATOM 4008 C CA . ASP A 1 508 ? -6.760 6.269 33.253 1.00 98.00 508 ASP A CA 1
ATOM 4009 C C . ASP A 1 508 ? -8.194 5.796 33.580 1.00 98.00 508 ASP A C 1
ATOM 4011 O O . ASP A 1 508 ? -8.624 4.697 33.219 1.00 98.00 508 ASP A O 1
ATOM 4015 N N . GLU A 1 509 ? -8.970 6.648 34.254 1.00 97.38 509 GLU A N 1
ATOM 4016 C CA . GLU A 1 509 ? -10.379 6.390 34.606 1.00 97.38 509 GLU A CA 1
ATOM 4017 C C . GLU A 1 509 ? -11.296 6.166 33.392 1.00 97.38 509 GLU A C 1
ATOM 4019 O O . GLU A 1 509 ? -12.408 5.656 33.533 1.00 97.38 509 GLU A O 1
ATOM 4024 N N . ASN A 1 510 ? -10.831 6.534 32.198 1.00 97.06 510 ASN A N 1
ATOM 4025 C CA . ASN A 1 510 ? -11.522 6.355 30.932 1.00 97.06 510 ASN A CA 1
ATOM 4026 C C . ASN A 1 510 ? -10.962 5.189 30.111 1.00 97.06 510 ASN A C 1
ATOM 4028 O O . ASN A 1 510 ? -11.421 4.988 28.990 1.00 97.06 510 ASN A O 1
ATOM 4032 N N . GLY A 1 511 ? -10.005 4.417 30.635 1.00 96.88 511 GLY A N 1
ATOM 4033 C CA . GLY A 1 511 ? -9.375 3.294 29.936 1.00 96.88 511 GLY A CA 1
ATOM 4034 C C . GLY A 1 511 ? -8.367 3.700 28.857 1.00 96.88 511 GLY A C 1
ATOM 4035 O O . GLY A 1 511 ? -8.008 2.876 28.022 1.00 96.88 511 GLY A O 1
ATOM 4036 N N . ASN A 1 512 ? -7.915 4.957 28.817 1.00 98.12 512 ASN A N 1
ATOM 4037 C CA . ASN A 1 512 ? -6.809 5.344 27.939 1.00 98.12 512 ASN A CA 1
ATOM 4038 C C . ASN A 1 512 ? -5.478 4.873 28.528 1.00 98.12 512 ASN A C 1
ATOM 4040 O O . ASN A 1 512 ? -5.330 4.930 29.750 1.00 98.12 512 ASN A O 1
ATOM 4044 N N . PRO A 1 513 ? -4.497 4.490 27.691 1.00 98.12 513 PRO A N 1
ATOM 4045 C CA . PRO A 1 513 ? -3.172 4.146 28.181 1.00 98.12 513 PRO A CA 1
ATOM 4046 C C . PRO A 1 513 ? -2.520 5.352 28.864 1.00 98.12 513 PRO A C 1
ATOM 4048 O O . PRO A 1 513 ? -2.588 6.485 28.370 1.00 98.12 513 PRO A O 1
ATOM 4051 N N . LEU A 1 514 ? -1.878 5.101 30.000 1.00 98.12 514 LEU A N 1
ATOM 4052 C CA . LEU A 1 514 ? -1.031 6.065 30.689 1.00 98.12 514 LEU A CA 1
ATOM 4053 C C . LEU A 1 514 ? 0.405 6.008 30.153 1.00 98.12 514 LEU A C 1
ATOM 4055 O O . LEU A 1 514 ? 0.751 5.200 29.304 1.00 98.12 514 LEU A O 1
ATOM 4059 N N . SER A 1 515 ? 1.227 6.947 30.617 1.00 97.19 515 SER A N 1
ATOM 4060 C CA . SER A 1 515 ? 2.640 7.060 30.251 1.00 97.19 515 SER A CA 1
ATOM 4061 C C . SER A 1 515 ? 3.438 5.873 30.797 1.00 97.19 515 SER A C 1
ATOM 4063 O O . SER A 1 515 ? 3.493 5.704 32.017 1.00 97.19 515 SER A O 1
ATOM 4065 N N . ASP A 1 516 ? 4.157 5.139 29.943 1.00 96.81 516 ASP A N 1
ATOM 4066 C CA . ASP A 1 516 ? 4.945 3.957 30.343 1.00 96.81 516 ASP A CA 1
ATOM 4067 C C . ASP A 1 516 ? 6.086 4.310 31.318 1.00 96.81 516 ASP A C 1
ATOM 4069 O O . ASP A 1 516 ? 6.598 3.464 32.053 1.00 96.81 516 ASP A O 1
ATOM 4073 N N . SER A 1 517 ? 6.440 5.596 31.422 1.00 95.00 517 SER A N 1
ATOM 4074 C CA . SER A 1 517 ? 7.350 6.111 32.452 1.00 95.00 517 SER A CA 1
ATOM 4075 C C . SER A 1 517 ? 6.861 5.853 33.883 1.00 95.00 517 SER A C 1
ATOM 4077 O O . SER A 1 517 ? 7.672 5.832 34.806 1.00 95.00 517 SER A O 1
ATOM 4079 N N . LEU A 1 518 ? 5.549 5.684 34.094 1.00 96.38 518 LEU A N 1
ATOM 4080 C CA . LEU A 1 518 ? 4.978 5.328 35.399 1.00 96.38 518 LEU A CA 1
ATOM 4081 C C . LEU A 1 518 ? 5.321 3.888 35.806 1.00 96.38 518 LEU A C 1
ATOM 4083 O O . LEU A 1 518 ? 5.280 3.558 36.991 1.00 96.38 518 LEU A O 1
ATOM 4087 N N . MET A 1 519 ? 5.707 3.060 34.834 1.00 95.06 519 MET A N 1
ATOM 4088 C CA . MET A 1 519 ? 6.122 1.672 35.011 1.00 95.06 519 MET A CA 1
ATOM 4089 C C . MET A 1 519 ? 7.635 1.473 34.827 1.00 95.06 519 MET A C 1
ATOM 4091 O O . MET A 1 519 ? 8.104 0.332 34.779 1.00 95.06 519 MET A O 1
ATOM 4095 N N . TYR A 1 520 ? 8.423 2.554 34.798 1.00 94.44 520 TYR A N 1
ATOM 4096 C CA . TYR A 1 520 ? 9.880 2.505 34.641 1.00 94.44 520 TYR A CA 1
ATOM 4097 C C . TYR A 1 520 ? 10.600 1.784 35.814 1.00 94.44 520 TYR A C 1
ATOM 4099 O O . TYR A 1 520 ? 10.200 1.930 36.972 1.00 94.44 520 TYR A O 1
ATOM 4107 N N . PRO A 1 521 ? 11.699 1.041 35.559 1.00 95.62 521 PRO A N 1
ATOM 4108 C CA . PRO A 1 521 ? 12.160 0.630 34.237 1.00 95.62 521 PRO A CA 1
ATOM 4109 C C . PRO A 1 521 ? 11.233 -0.437 33.659 1.00 95.62 521 PRO A C 1
ATOM 4111 O O . PRO A 1 521 ? 10.750 -1.317 34.387 1.00 95.62 521 PRO A O 1
ATOM 4114 N N . ASN A 1 522 ? 11.002 -0.365 32.352 1.00 97.12 522 ASN A N 1
ATOM 4115 C CA . ASN A 1 522 ? 10.316 -1.427 31.634 1.00 97.12 522 ASN A CA 1
ATOM 4116 C C . ASN A 1 522 ? 11.160 -2.719 31.642 1.00 97.12 522 ASN A C 1
ATOM 4118 O O . ASN A 1 522 ? 12.380 -2.700 31.814 1.00 97.12 522 ASN A O 1
ATOM 4122 N N . THR A 1 523 ? 10.487 -3.858 31.509 1.00 96.94 523 THR A N 1
ATOM 4123 C CA . THR A 1 523 ? 11.094 -5.191 31.401 1.00 96.94 523 THR A CA 1
ATOM 4124 C C . THR A 1 523 ? 10.281 -6.007 30.397 1.00 96.94 523 THR A C 1
ATOM 4126 O O . THR A 1 523 ? 9.108 -5.696 30.187 1.00 96.94 523 THR A O 1
ATOM 4129 N N . PRO A 1 524 ? 10.814 -7.098 29.818 1.00 96.75 524 PRO A N 1
ATOM 4130 C CA . PRO A 1 524 ? 10.022 -7.922 28.904 1.00 96.75 524 PRO A CA 1
ATOM 4131 C C . PRO A 1 524 ? 8.747 -8.481 29.556 1.00 96.75 524 PRO A C 1
ATOM 4133 O O . PRO A 1 524 ? 7.705 -8.550 28.914 1.00 96.75 524 PRO A O 1
ATOM 4136 N N . ALA A 1 525 ? 8.801 -8.822 30.849 1.00 97.06 525 ALA A N 1
ATOM 4137 C CA . ALA A 1 525 ? 7.633 -9.277 31.600 1.00 97.06 525 ALA A CA 1
ATOM 4138 C C . ALA A 1 525 ? 6.561 -8.184 31.754 1.00 97.06 525 ALA A C 1
ATOM 4140 O O . ALA A 1 525 ? 5.378 -8.503 31.699 1.00 97.06 525 ALA A O 1
ATOM 4141 N N . LYS A 1 526 ? 6.963 -6.916 31.935 1.00 96.94 526 LYS A N 1
ATOM 4142 C CA . LYS A 1 526 ? 6.039 -5.771 31.970 1.00 96.94 526 LYS A CA 1
ATOM 4143 C C . LYS A 1 526 ? 5.446 -5.497 30.588 1.00 96.94 526 LYS A C 1
ATOM 4145 O O . LYS A 1 526 ? 4.236 -5.378 30.476 1.00 96.94 526 LYS A O 1
ATOM 4150 N N . ALA A 1 527 ? 6.262 -5.525 29.535 1.00 97.19 527 ALA A N 1
ATOM 4151 C CA . ALA A 1 527 ? 5.782 -5.351 28.165 1.00 97.19 527 ALA A CA 1
ATOM 4152 C C . ALA A 1 527 ? 4.737 -6.409 27.761 1.00 97.19 527 ALA A C 1
ATOM 4154 O O . ALA A 1 527 ? 3.767 -6.079 27.088 1.00 97.19 527 ALA A O 1
ATOM 4155 N N . PHE A 1 528 ? 4.894 -7.670 28.188 1.00 97.38 528 PHE A N 1
ATOM 4156 C CA . PHE A 1 528 ? 3.884 -8.718 27.974 1.00 97.38 528 PHE A CA 1
ATOM 4157 C C . PHE A 1 528 ? 2.671 -8.640 28.914 1.00 97.38 528 PHE A C 1
ATOM 4159 O O . PHE A 1 528 ? 1.662 -9.291 28.645 1.00 97.38 528 PHE A O 1
ATOM 4166 N N . ALA A 1 529 ? 2.757 -7.880 30.006 1.00 97.00 529 ALA A N 1
ATOM 4167 C CA . ALA A 1 529 ? 1.631 -7.629 30.901 1.00 97.00 529 ALA A CA 1
ATOM 4168 C C . ALA A 1 529 ? 0.755 -6.457 30.436 1.00 97.00 529 ALA A C 1
ATOM 4170 O O . ALA A 1 529 ? -0.401 -6.402 30.845 1.00 97.00 529 ALA A O 1
ATOM 4171 N N . ASP A 1 530 ? 1.281 -5.586 29.572 1.00 97.38 530 ASP A N 1
ATOM 4172 C CA . ASP A 1 530 ? 0.601 -4.407 29.039 1.00 97.38 530 ASP A CA 1
ATOM 4173 C C . ASP A 1 530 ? 0.477 -4.482 27.510 1.00 97.38 530 ASP A C 1
ATOM 4175 O O . ASP A 1 530 ? 1.396 -4.148 26.748 1.00 97.38 530 ASP A O 1
ATOM 4179 N N . LEU A 1 531 ? -0.668 -5.015 27.070 1.00 98.06 531 LEU A N 1
ATOM 4180 C CA . LEU A 1 531 ? -0.933 -5.393 25.689 1.00 98.06 531 LEU A CA 1
ATOM 4181 C C . LEU A 1 531 ? -2.079 -4.587 25.095 1.00 98.06 531 LEU A C 1
ATOM 4183 O O . LEU A 1 531 ? -3.146 -4.417 25.692 1.00 98.06 531 LEU A O 1
ATOM 4187 N N . TRP A 1 532 ? -1.870 -4.168 23.852 1.00 98.50 532 TRP A N 1
ATOM 4188 C CA . TRP A 1 532 ? -2.823 -3.381 23.088 1.00 98.50 532 TRP A CA 1
ATOM 4189 C C . TRP A 1 532 ? -2.936 -3.902 21.659 1.00 98.50 532 TRP A C 1
ATOM 4191 O O . TRP A 1 532 ? -1.985 -4.444 21.090 1.00 98.50 532 TRP A O 1
ATOM 4201 N N . PHE A 1 533 ? -4.107 -3.701 21.063 1.00 98.56 533 PHE A N 1
ATOM 4202 C CA . PHE A 1 533 ? -4.300 -3.819 19.625 1.00 98.56 533 PHE A CA 1
ATOM 4203 C C . PHE A 1 533 ? -4.991 -2.564 19.085 1.00 98.56 533 PHE A C 1
ATOM 4205 O O . PHE A 1 533 ? -5.812 -1.943 19.768 1.00 98.56 533 PHE A O 1
ATOM 4212 N N . TYR A 1 534 ? -4.680 -2.215 17.839 1.00 98.75 534 TYR A N 1
ATOM 4213 C CA . TYR A 1 534 ? -5.239 -1.058 17.141 1.00 98.75 534 TYR A CA 1
ATOM 4214 C C . TYR A 1 534 ? -5.685 -1.463 15.739 1.00 98.75 534 TYR A C 1
ATOM 4216 O O . TYR A 1 534 ? -4.970 -2.177 15.038 1.00 98.75 534 TYR A O 1
ATOM 4224 N N . SER A 1 535 ? -6.856 -0.994 15.307 1.00 98.75 535 SER A N 1
ATOM 4225 C CA . SER A 1 535 ? -7.319 -1.168 13.927 1.00 98.75 535 SER A CA 1
ATOM 4226 C C . SER A 1 535 ? -7.133 0.119 13.129 1.00 98.75 535 SER A C 1
ATOM 4228 O O . SER A 1 535 ? -7.352 1.212 13.656 1.00 98.75 535 SER A O 1
ATOM 4230 N N . ASN A 1 536 ? -6.842 0.009 11.833 1.00 98.62 536 ASN A N 1
ATOM 4231 C CA . ASN A 1 536 ? -7.054 1.136 10.924 1.00 98.62 536 ASN A CA 1
ATOM 4232 C C . ASN A 1 536 ? -8.556 1.475 10.811 1.00 98.62 536 ASN A C 1
ATOM 4234 O O . ASN A 1 536 ? -9.409 0.658 11.189 1.00 98.62 536 ASN A O 1
ATOM 4238 N N . PRO A 1 537 ? -8.911 2.690 10.353 1.00 97.88 537 PRO A N 1
ATOM 4239 C CA . PRO A 1 537 ? -10.291 3.152 10.394 1.00 97.88 537 PRO A CA 1
ATOM 4240 C C . PRO A 1 537 ? -11.148 2.641 9.230 1.00 97.88 537 PRO A C 1
ATOM 4242 O O . PRO A 1 537 ? -10.636 2.348 8.158 1.00 97.88 537 PRO A O 1
ATOM 4245 N N . ILE A 1 538 ? -12.467 2.628 9.409 1.00 94.81 538 ILE A N 1
ATOM 4246 C CA . ILE A 1 538 ? -13.474 2.556 8.339 1.00 94.81 538 ILE A CA 1
ATOM 4247 C C . ILE A 1 538 ? -14.118 3.933 8.207 1.00 94.81 538 ILE A C 1
ATOM 4249 O O . ILE A 1 538 ? -14.471 4.537 9.222 1.00 94.81 538 ILE A O 1
ATOM 4253 N N . PHE A 1 539 ? -14.311 4.421 6.985 1.00 90.31 539 PHE A N 1
ATOM 4254 C CA . PHE A 1 539 ? -14.949 5.710 6.722 1.00 90.31 539 PHE A CA 1
ATOM 4255 C C . PHE A 1 539 ? -16.417 5.534 6.320 1.00 90.31 539 PHE A C 1
ATOM 4257 O O . PHE A 1 539 ? -16.789 4.584 5.630 1.00 90.31 539 PHE A O 1
ATOM 4264 N N . VAL A 1 540 ? -17.264 6.481 6.719 1.00 86.62 540 VAL A N 1
ATOM 4265 C CA . VAL A 1 540 ? -18.681 6.553 6.341 1.00 86.62 540 VAL A CA 1
ATOM 4266 C C . VAL A 1 540 ? -18.965 7.958 5.827 1.00 86.62 540 VAL A C 1
ATOM 4268 O O . VAL A 1 540 ? -18.863 8.926 6.579 1.00 86.62 540 VAL A O 1
ATOM 4271 N N . ALA A 1 541 ? -19.310 8.074 4.546 1.00 80.00 541 ALA A N 1
ATOM 4272 C CA . ALA A 1 541 ? -19.540 9.363 3.902 1.00 80.00 541 ALA A CA 1
ATOM 4273 C C . ALA A 1 541 ? -20.955 9.905 4.159 1.00 80.00 541 ALA A C 1
ATOM 4275 O O . ALA A 1 541 ? -21.944 9.185 4.001 1.00 80.00 541 ALA A O 1
ATOM 4276 N N . SER A 1 542 ? -21.057 11.201 4.474 1.00 74.38 542 SER A N 1
ATOM 4277 C CA . SER A 1 542 ? -22.332 11.916 4.669 1.00 74.38 542 SER A CA 1
ATOM 4278 C C . SER A 1 542 ? -23.180 11.991 3.403 1.00 74.38 542 SER A C 1
ATOM 4280 O O . SER A 1 542 ? -24.407 12.039 3.487 1.00 74.38 542 SER A O 1
ATOM 4282 N N . ASN A 1 543 ? -22.557 11.998 2.223 1.00 63.59 543 ASN A N 1
ATOM 4283 C CA . ASN A 1 543 ? -23.239 11.950 0.934 1.00 63.59 543 ASN A CA 1
ATOM 4284 C C . ASN A 1 543 ? -22.357 11.309 -0.156 1.00 63.59 543 ASN A C 1
ATOM 4286 O O . ASN A 1 543 ? -21.185 11.008 0.063 1.00 63.59 543 ASN A O 1
ATOM 4290 N N . ILE A 1 544 ? -22.938 11.067 -1.337 1.00 53.72 544 ILE A N 1
ATOM 4291 C CA . ILE A 1 544 ? -22.231 10.443 -2.470 1.00 53.72 544 ILE A CA 1
ATOM 4292 C C . ILE A 1 544 ? -21.064 11.317 -2.964 1.00 53.72 544 ILE A C 1
ATOM 4294 O O . ILE A 1 544 ? -20.027 10.780 -3.339 1.00 53.72 544 ILE A O 1
ATOM 4298 N N . ASN A 1 545 ? -21.162 12.645 -2.916 1.00 49.97 545 ASN A N 1
ATOM 4299 C CA . ASN A 1 545 ? -20.083 13.530 -3.370 1.00 49.97 545 ASN A CA 1
ATOM 4300 C C . ASN A 1 545 ? -18.899 13.537 -2.392 1.00 49.97 545 ASN A C 1
ATOM 4302 O O . ASN A 1 545 ? -17.749 13.488 -2.821 1.00 49.97 545 ASN A O 1
ATOM 4306 N N . ASP A 1 546 ? -19.173 13.481 -1.089 1.00 51.03 546 ASP A N 1
ATOM 4307 C CA . ASP A 1 546 ? -18.162 13.288 -0.049 1.00 51.03 546 ASP A CA 1
ATOM 4308 C C . ASP A 1 546 ? -17.553 11.898 -0.144 1.00 51.03 546 ASP A C 1
ATOM 4310 O O . ASP A 1 546 ? -16.380 11.735 0.166 1.00 51.03 546 ASP A O 1
ATOM 4314 N N . SER A 1 547 ? -18.312 10.906 -0.621 1.00 45.06 547 SER A N 1
ATOM 4315 C CA . SER A 1 547 ? -17.766 9.595 -0.954 1.00 45.06 547 SER A CA 1
ATOM 4316 C C . SER A 1 547 ? -16.859 9.648 -2.174 1.00 45.06 547 SER A C 1
ATOM 4318 O O . SER A 1 547 ? -15.897 8.915 -2.193 1.00 45.06 547 SER A O 1
ATOM 4320 N N . ILE A 1 548 ? -17.073 10.534 -3.151 1.00 37.31 548 ILE A N 1
ATOM 4321 C CA . ILE A 1 548 ? -16.135 10.722 -4.270 1.00 37.31 548 ILE A CA 1
ATOM 4322 C C . ILE A 1 548 ? -14.886 11.469 -3.793 1.00 37.31 548 ILE A C 1
ATOM 4324 O O . ILE A 1 548 ? -13.789 11.099 -4.192 1.00 37.31 548 ILE A O 1
ATOM 4328 N N . ALA A 1 549 ? -15.022 12.445 -2.891 1.00 36.53 549 ALA A N 1
ATOM 4329 C CA . ALA A 1 549 ? -13.879 13.089 -2.252 1.00 36.53 549 ALA A CA 1
ATOM 4330 C C . ALA A 1 549 ? -13.102 12.076 -1.392 1.00 36.53 549 ALA A C 1
ATOM 4332 O O . ALA A 1 549 ? -11.954 11.797 -1.680 1.00 36.53 549 ALA A O 1
ATOM 4333 N N . THR A 1 550 ? -13.712 11.426 -0.403 1.00 38.28 550 THR A N 1
ATOM 4334 C CA . THR A 1 550 ? -13.034 10.442 0.468 1.00 38.28 550 THR A CA 1
ATOM 4335 C C . THR A 1 550 ? -12.655 9.126 -0.228 1.00 38.28 550 THR A C 1
ATOM 4337 O O . THR A 1 550 ? -11.619 8.559 0.107 1.00 38.28 550 THR A O 1
ATOM 4340 N N . ALA A 1 551 ? -13.395 8.646 -1.235 1.00 36.03 551 ALA A N 1
ATOM 4341 C CA . ALA A 1 551 ? -12.994 7.491 -2.053 1.00 36.03 551 ALA A CA 1
ATOM 4342 C C . ALA A 1 551 ? -11.918 7.843 -3.085 1.00 36.03 551 ALA A C 1
ATOM 4344 O O . ALA A 1 551 ? -11.108 6.972 -3.380 1.00 36.03 551 ALA A O 1
ATOM 4345 N N . GLN A 1 552 ? -11.786 9.099 -3.541 1.00 35.12 552 GLN A N 1
ATOM 4346 C CA . GLN A 1 552 ? -10.562 9.537 -4.235 1.00 35.12 552 GLN A CA 1
ATOM 4347 C C . GLN A 1 552 ? -9.316 9.397 -3.345 1.00 35.12 552 GLN A C 1
ATOM 4349 O O . GLN A 1 552 ? -8.208 9.304 -3.870 1.00 35.12 552 GLN A O 1
ATOM 4354 N N . TYR A 1 553 ? -9.472 9.349 -2.015 1.00 39.59 553 TYR A N 1
ATOM 4355 C CA . TYR A 1 553 ? -8.350 9.389 -1.075 1.00 39.59 553 TYR A CA 1
ATOM 4356 C C . TYR A 1 553 ? -7.973 8.054 -0.427 1.00 39.59 553 TYR A C 1
ATOM 4358 O O . TYR A 1 553 ? -6.877 7.976 0.120 1.00 39.59 553 TYR A O 1
ATOM 4366 N N . VAL A 1 554 ? -8.773 6.991 -0.582 1.00 34.53 554 VAL A N 1
ATOM 4367 C CA . VAL A 1 554 ? -8.332 5.601 -0.312 1.00 34.53 554 VAL A CA 1
ATOM 4368 C C . VAL A 1 554 ? -8.321 4.728 -1.575 1.00 34.53 554 VAL A C 1
ATOM 4370 O O . VAL A 1 554 ? -7.723 3.655 -1.606 1.00 34.53 554 VAL A O 1
ATOM 4373 N N . GLN A 1 555 ? -8.871 5.222 -2.687 1.00 34.66 555 GLN A N 1
ATOM 4374 C CA . GLN A 1 555 ? -8.730 4.597 -3.995 1.00 34.66 555 GLN A CA 1
ATOM 4375 C C . GLN A 1 555 ? -7.893 5.439 -4.963 1.00 34.66 555 GLN A C 1
ATOM 4377 O O . GLN A 1 555 ? -8.344 5.816 -6.040 1.00 34.66 555 GLN A O 1
ATOM 4382 N N . ASN A 1 556 ? -6.592 5.540 -4.705 1.00 31.30 556 ASN A N 1
ATOM 4383 C CA . ASN A 1 556 ? -5.660 5.504 -5.839 1.00 31.30 556 ASN A CA 1
ATOM 4384 C C . ASN A 1 556 ? -5.452 4.067 -6.363 1.00 31.30 556 ASN A C 1
ATOM 4386 O O . ASN A 1 556 ? -4.512 3.784 -7.085 1.00 31.30 556 ASN A O 1
ATOM 4390 N N . GLN A 1 557 ? -6.387 3.162 -6.069 1.00 37.09 557 GLN A N 1
ATOM 4391 C CA . GLN A 1 557 ? -6.702 2.032 -6.939 1.00 37.09 557 GLN A CA 1
ATOM 4392 C C . GLN A 1 557 ? -7.855 2.330 -7.928 1.00 37.09 557 GLN A C 1
ATOM 4394 O O . GLN A 1 557 ? -8.285 1.412 -8.618 1.00 37.09 557 GLN A O 1
ATOM 4399 N N . SER A 1 558 ? -8.386 3.564 -8.050 1.00 36.94 558 SER A N 1
ATOM 4400 C CA . SER A 1 558 ? -9.590 3.782 -8.879 1.00 36.94 558 SER A CA 1
ATOM 4401 C C . SER A 1 558 ? -9.775 5.164 -9.539 1.00 36.94 558 SER A C 1
ATOM 4403 O O . SER A 1 558 ? -10.899 5.602 -9.774 1.00 36.94 558 SER A O 1
ATOM 4405 N N . VAL A 1 559 ? -8.727 5.819 -10.048 1.00 36.78 559 VAL A N 1
ATOM 4406 C CA . VAL A 1 559 ? -8.962 6.934 -11.007 1.00 36.78 559 VAL A CA 1
ATOM 4407 C C . VAL A 1 559 ? -9.637 6.450 -12.318 1.00 36.78 559 VAL A C 1
ATOM 4409 O O . VAL A 1 559 ? -10.061 7.248 -13.153 1.00 36.78 559 VAL A O 1
ATOM 4412 N N . LEU A 1 560 ? -9.842 5.138 -12.469 1.00 38.22 560 LEU A N 1
ATOM 4413 C CA . LEU A 1 560 ? -10.736 4.552 -13.463 1.00 38.22 560 LEU A CA 1
ATOM 4414 C C . LEU A 1 560 ? -12.077 4.061 -12.884 1.00 38.22 560 LEU A C 1
ATOM 4416 O O . LEU A 1 560 ? -12.944 3.672 -13.653 1.00 38.22 560 LEU A O 1
ATOM 4420 N N . GLY A 1 561 ? -12.313 4.025 -11.571 1.00 43.28 561 GLY A N 1
ATOM 4421 C CA . GLY A 1 561 ? -13.277 3.069 -11.010 1.00 43.28 561 GLY A CA 1
ATOM 4422 C C . GLY A 1 561 ? -12.877 1.626 -11.371 1.00 43.28 561 GLY A C 1
ATOM 4423 O O . GLY A 1 561 ? -11.903 1.397 -12.091 1.00 43.28 561 GLY A O 1
ATOM 4424 N N . ASN A 1 562 ? -13.666 0.633 -10.968 1.00 60.88 562 ASN A N 1
ATOM 4425 C CA . ASN A 1 562 ? -13.744 -0.578 -11.785 1.00 60.88 562 ASN A CA 1
ATOM 4426 C C . ASN A 1 562 ? -14.496 -0.188 -13.069 1.00 60.88 562 ASN A C 1
ATOM 4428 O O . ASN A 1 562 ? -15.687 -0.473 -13.163 1.00 60.88 562 ASN A O 1
ATOM 4432 N N . THR A 1 563 ? -13.848 0.513 -14.021 1.00 74.06 563 THR A N 1
ATOM 4433 C CA . THR A 1 563 ? -14.464 0.701 -15.344 1.00 74.06 563 THR A CA 1
ATOM 4434 C C . THR A 1 563 ? -14.618 -0.681 -15.933 1.00 74.06 563 THR A C 1
ATOM 4436 O O . THR A 1 563 ? -13.644 -1.305 -16.351 1.00 74.06 563 THR A O 1
ATOM 4439 N N . LYS A 1 564 ? -15.852 -1.174 -15.935 1.00 85.12 564 LYS A N 1
ATOM 4440 C CA . LYS A 1 564 ? -16.176 -2.431 -16.584 1.00 85.12 564 LYS A CA 1
ATOM 4441 C C . LYS A 1 564 ? -16.163 -2.169 -18.084 1.00 85.12 564 LYS A C 1
ATOM 4443 O O . LYS A 1 564 ? -17.021 -1.453 -18.593 1.00 85.12 564 LYS A O 1
ATOM 4448 N N . ILE A 1 565 ? -15.152 -2.700 -18.760 1.00 92.94 565 ILE A N 1
ATOM 4449 C CA . ILE A 1 565 ? -14.964 -2.570 -20.205 1.00 92.94 565 ILE A CA 1
ATOM 4450 C C . ILE A 1 565 ? -15.333 -3.908 -20.835 1.00 92.94 565 ILE A C 1
ATOM 4452 O O . ILE A 1 565 ? -14.886 -4.957 -20.373 1.00 92.94 565 ILE A O 1
ATOM 4456 N N . ALA A 1 566 ? -16.142 -3.865 -21.883 1.00 96.50 566 ALA A N 1
ATOM 4457 C CA . ALA A 1 566 ? -16.346 -4.978 -22.792 1.00 96.50 566 ALA A CA 1
ATOM 4458 C C . ALA A 1 566 ? -15.625 -4.693 -24.113 1.00 96.50 566 ALA A C 1
ATOM 4460 O O . ALA A 1 566 ? -15.506 -3.541 -24.535 1.00 96.50 566 ALA A O 1
ATOM 4461 N N . VAL A 1 567 ? -15.156 -5.748 -24.770 1.00 96.94 567 VAL A N 1
ATOM 4462 C CA . VAL A 1 567 ? -14.547 -5.677 -26.100 1.00 96.94 567 VAL A CA 1
ATOM 4463 C C . VAL A 1 567 ? -15.174 -6.771 -26.951 1.00 96.94 567 VAL A C 1
ATOM 4465 O O . VAL A 1 567 ? -15.277 -7.912 -26.503 1.00 96.94 567 VAL A O 1
ATOM 4468 N N . ALA A 1 568 ? -15.614 -6.419 -28.153 1.00 96.88 568 ALA A N 1
ATOM 4469 C CA . ALA A 1 568 ? -16.127 -7.358 -29.143 1.00 96.88 568 ALA A CA 1
ATOM 4470 C C . ALA A 1 568 ? -15.608 -6.933 -30.514 1.00 96.88 568 ALA A C 1
ATOM 4472 O O . ALA A 1 568 ? -15.686 -5.763 -30.841 1.00 96.88 568 ALA A O 1
ATOM 4473 N N . THR A 1 569 ? -15.075 -7.846 -31.310 1.00 97.31 569 THR A N 1
ATOM 4474 C CA . THR A 1 569 ? -14.447 -7.535 -32.602 1.00 97.31 569 THR A CA 1
ATOM 4475 C C . THR A 1 569 ? -14.869 -8.556 -33.638 1.00 97.31 569 THR A C 1
ATOM 4477 O O . THR A 1 569 ? -15.331 -9.634 -33.254 1.00 97.31 569 THR A O 1
ATOM 4480 N N . ASP A 1 570 ? -14.708 -8.224 -34.920 1.00 97.81 570 ASP A N 1
ATOM 4481 C CA . ASP A 1 570 ? -14.934 -9.155 -36.025 1.00 97.81 570 ASP A CA 1
ATOM 4482 C C . ASP A 1 570 ? -16.348 -9.749 -35.965 1.00 97.81 570 ASP A C 1
ATOM 4484 O O . ASP A 1 570 ? -16.566 -10.961 -36.043 1.00 97.81 570 ASP A O 1
ATOM 4488 N N . LEU A 1 571 ? -17.324 -8.855 -35.775 1.00 98.00 571 LEU A N 1
ATOM 4489 C CA . LEU A 1 571 ? -18.738 -9.203 -35.673 1.00 98.00 571 LEU A CA 1
ATOM 4490 C C . LEU A 1 571 ? -19.236 -9.833 -36.974 1.00 98.00 571 LEU A C 1
ATOM 4492 O O . LEU A 1 571 ? -20.114 -10.696 -36.933 1.00 98.00 571 LEU A O 1
ATOM 4496 N N . HIS A 1 572 ? -18.680 -9.389 -38.112 1.00 98.25 572 HIS A N 1
ATOM 4497 C CA . HIS A 1 572 ? -19.022 -9.856 -39.457 1.00 98.25 572 HIS A CA 1
ATOM 4498 C C . HIS A 1 572 ? -20.545 -9.950 -39.666 1.00 98.25 572 HIS A C 1
ATOM 4500 O O . HIS A 1 572 ? -21.057 -10.914 -40.239 1.00 98.25 572 HIS A O 1
ATOM 4506 N N . TYR A 1 573 ? -21.289 -8.957 -39.159 1.00 98.56 573 TYR A N 1
ATOM 4507 C CA . TYR A 1 573 ? -22.749 -8.960 -39.204 1.00 98.56 573 TYR A CA 1
ATOM 4508 C C . TYR A 1 573 ? -23.243 -8.918 -40.654 1.00 98.56 573 TYR A C 1
ATOM 4510 O O . TYR A 1 573 ? -22.853 -8.042 -41.433 1.00 98.56 573 TYR A O 1
ATOM 4518 N N . MET A 1 574 ? -24.129 -9.850 -41.002 1.00 98.31 574 MET A N 1
ATOM 4519 C CA . MET A 1 574 ? -24.843 -9.873 -42.273 1.00 98.31 574 MET A CA 1
ATOM 4520 C C . MET A 1 574 ? -26.336 -9.717 -42.005 1.00 98.31 574 MET A C 1
ATOM 4522 O O . MET A 1 574 ? -26.935 -10.506 -41.272 1.00 98.31 574 MET A O 1
ATOM 4526 N N . ASP A 1 575 ? -26.953 -8.719 -42.633 1.00 98.31 575 ASP A N 1
ATOM 4527 C CA . ASP A 1 575 ? -28.393 -8.554 -42.519 1.00 98.31 575 ASP A CA 1
ATOM 4528 C C . ASP A 1 575 ? -29.153 -9.748 -43.133 1.00 98.31 575 ASP A C 1
ATOM 4530 O O . ASP A 1 575 ? -28.856 -10.133 -44.270 1.00 98.31 575 ASP A O 1
ATOM 4534 N N . PRO A 1 576 ? -30.169 -10.316 -42.449 1.00 97.88 576 PRO A N 1
ATOM 4535 C CA . PRO A 1 576 ? -30.921 -11.454 -42.972 1.00 97.88 576 PRO A CA 1
ATOM 4536 C C . PRO A 1 576 ? -31.560 -11.213 -44.345 1.00 97.88 576 PRO A C 1
ATOM 4538 O O . PRO A 1 576 ? -31.714 -12.161 -45.113 1.00 97.88 576 PRO A O 1
ATOM 4541 N N . SER A 1 577 ? -31.900 -9.963 -44.695 1.00 97.88 577 SER A N 1
ATOM 4542 C CA . SER A 1 577 ? -32.481 -9.636 -46.007 1.00 97.88 577 SER A CA 1
ATOM 4543 C C . SER A 1 577 ? -31.521 -9.864 -47.180 1.00 97.88 577 SER A C 1
ATOM 4545 O O . SER A 1 577 ? -31.965 -10.008 -48.321 1.00 97.88 577 SER A O 1
ATOM 4547 N N . LEU A 1 578 ? -30.214 -9.955 -46.914 1.00 98.12 578 LEU A N 1
ATOM 4548 C CA . LEU A 1 578 ? -29.201 -10.263 -47.920 1.00 98.12 578 LEU A CA 1
ATOM 4549 C C . LEU A 1 578 ? -29.178 -11.751 -48.299 1.00 98.12 578 LEU A C 1
ATOM 4551 O O . LEU A 1 578 ? -28.554 -12.104 -49.297 1.00 98.12 578 LEU A O 1
ATOM 4555 N N . LEU A 1 579 ? -29.872 -12.623 -47.560 1.00 97.56 579 LEU A N 1
ATOM 4556 C CA . LEU A 1 579 ? -30.104 -14.019 -47.927 1.00 97.56 579 LEU A CA 1
ATOM 4557 C C . LEU A 1 579 ? -31.571 -14.209 -48.342 1.00 97.56 579 LEU A C 1
ATOM 4559 O O . LEU A 1 579 ? -32.405 -14.651 -47.558 1.00 97.56 579 LEU A O 1
ATOM 4563 N N . ILE A 1 580 ? -31.885 -13.885 -49.598 1.00 97.12 580 ILE A N 1
ATOM 4564 C CA . ILE A 1 580 ? -33.251 -13.968 -50.146 1.00 97.12 580 ILE A CA 1
ATOM 4565 C C . ILE A 1 580 ? -33.699 -15.430 -50.243 1.00 97.12 580 ILE A C 1
ATOM 4567 O O . ILE A 1 580 ? -34.785 -15.788 -49.798 1.00 97.12 580 ILE A O 1
ATOM 4571 N N . ASN A 1 581 ? -32.849 -16.275 -50.831 1.00 95.12 581 ASN A N 1
ATOM 4572 C CA . ASN A 1 581 ? -33.020 -17.724 -50.860 1.00 95.12 581 ASN A CA 1
ATOM 4573 C C . ASN A 1 581 ? -31.657 -18.377 -50.641 1.00 95.12 581 ASN A C 1
ATOM 4575 O O . ASN A 1 581 ? -30.692 -18.047 -51.336 1.00 95.12 581 ASN A O 1
ATOM 4579 N N . ASP A 1 582 ? -31.589 -19.328 -49.713 1.00 94.94 582 ASP A N 1
ATOM 4580 C CA . ASP A 1 582 ? -30.397 -20.151 -49.520 1.00 94.94 582 ASP A CA 1
ATOM 4581 C C . ASP A 1 582 ? -30.162 -21.052 -50.746 1.00 94.94 582 ASP A C 1
ATOM 4583 O O . ASP A 1 582 ? -31.104 -21.498 -51.406 1.00 94.94 582 ASP A O 1
ATOM 4587 N N . GLY A 1 583 ? -28.902 -21.305 -51.085 1.00 94.69 583 GLY A N 1
ATOM 4588 C CA . GLY A 1 583 ? -28.541 -22.066 -52.274 1.00 94.69 583 GLY A CA 1
ATOM 4589 C C . GLY A 1 583 ? -27.060 -21.996 -52.615 1.00 94.69 583 GLY A C 1
ATOM 4590 O O . GLY A 1 583 ? -26.245 -21.486 -51.847 1.00 94.69 583 GLY A O 1
ATOM 4591 N N . VAL A 1 584 ? -26.706 -22.536 -53.785 1.00 96.50 584 VAL A N 1
ATOM 4592 C CA . VAL A 1 584 ? -25.312 -22.761 -54.207 1.00 96.50 584 VAL A CA 1
ATOM 4593 C C . VAL A 1 584 ? -24.445 -21.506 -54.086 1.00 96.50 584 VAL A C 1
ATOM 4595 O O . VAL A 1 584 ? -23.290 -21.628 -53.692 1.00 96.50 584 VAL A O 1
ATOM 4598 N N . ALA A 1 585 ? -24.976 -20.311 -54.358 1.00 95.50 585 ALA A N 1
ATOM 4599 C CA . ALA A 1 585 ? -24.204 -19.073 -54.268 1.00 95.50 585 ALA A CA 1
ATOM 4600 C C . ALA A 1 585 ? -23.720 -18.781 -52.835 1.00 95.50 585 ALA A C 1
ATOM 4602 O O . ALA A 1 585 ? -22.534 -18.528 -52.624 1.00 95.50 585 ALA A O 1
ATOM 4603 N N . PHE A 1 586 ? -24.614 -18.870 -51.847 1.00 96.19 586 PHE A N 1
ATOM 4604 C CA . PHE A 1 586 ? -24.272 -18.623 -50.444 1.00 96.19 586 PHE A CA 1
ATOM 4605 C C . PHE A 1 586 ? -23.507 -19.798 -49.824 1.00 96.19 586 PHE A C 1
ATOM 4607 O O . PHE A 1 586 ? -22.525 -19.596 -49.118 1.00 96.19 586 PHE A O 1
ATOM 4614 N N . GLN A 1 587 ? -23.879 -21.037 -50.159 1.00 95.56 587 GLN A N 1
ATOM 4615 C CA . GLN A 1 587 ? -23.169 -22.231 -49.686 1.00 95.56 587 GLN A CA 1
ATOM 4616 C C . GLN A 1 587 ? -21.729 -22.299 -50.214 1.00 95.56 587 GLN A C 1
ATOM 4618 O O . GLN A 1 587 ? -20.834 -22.737 -49.498 1.00 95.56 587 GLN A O 1
ATOM 4623 N N . THR A 1 588 ? -21.476 -21.817 -51.437 1.00 94.56 588 THR A N 1
ATOM 4624 C CA . THR A 1 588 ? -20.109 -21.702 -51.972 1.00 94.56 588 THR A CA 1
ATOM 4625 C C . THR A 1 588 ? -19.300 -20.668 -51.196 1.00 94.56 588 THR A C 1
ATOM 4627 O O . THR A 1 588 ? -18.141 -20.927 -50.898 1.00 94.56 588 THR A O 1
ATOM 4630 N N . TYR A 1 589 ? -19.901 -19.533 -50.820 1.00 92.94 589 TYR A N 1
ATOM 4631 C CA . TYR A 1 589 ? -19.249 -18.555 -49.943 1.00 92.94 589 TYR A CA 1
ATOM 4632 C C . TYR A 1 589 ? -18.883 -19.191 -48.587 1.00 92.94 589 TYR A C 1
ATOM 4634 O O . TYR A 1 589 ? -17.721 -19.164 -48.188 1.00 92.94 589 TYR A O 1
ATOM 4642 N N . LEU A 1 590 ? -19.843 -19.851 -47.926 1.00 93.00 590 LEU A N 1
ATOM 4643 C CA . LEU A 1 590 ? -19.627 -20.498 -46.624 1.00 93.00 590 LEU A CA 1
ATOM 4644 C C . LEU A 1 590 ? -18.610 -21.648 -46.674 1.00 93.00 590 LEU A C 1
ATOM 4646 O O . LEU A 1 590 ? -17.966 -21.935 -45.675 1.00 93.00 590 LEU A O 1
ATOM 4650 N N . ALA A 1 591 ? -18.420 -22.306 -47.819 1.00 92.44 591 ALA A N 1
ATOM 4651 C CA . ALA A 1 591 ? -17.423 -23.370 -47.945 1.00 92.44 591 ALA A CA 1
ATOM 4652 C C . ALA A 1 591 ? -15.975 -22.873 -47.748 1.00 92.44 591 ALA A C 1
ATOM 4654 O O . ALA A 1 591 ? -15.101 -23.666 -47.390 1.00 92.44 591 ALA A O 1
ATOM 4655 N N . TYR A 1 592 ? -15.723 -21.579 -47.968 1.00 85.44 592 TYR A N 1
ATOM 4656 C CA . TYR A 1 592 ? -14.411 -20.946 -47.804 1.00 85.44 592 TYR A CA 1
ATOM 4657 C C . TYR A 1 592 ? -14.326 -20.020 -46.583 1.00 85.44 592 TYR A C 1
ATOM 4659 O O . TYR A 1 592 ? -13.244 -19.515 -46.288 1.00 85.44 592 TYR A O 1
ATOM 4667 N N . ASP A 1 593 ? -15.426 -19.833 -45.850 1.00 85.44 593 ASP A N 1
ATOM 4668 C CA . ASP A 1 593 ? -15.493 -18.988 -44.661 1.00 85.44 593 ASP A CA 1
ATOM 4669 C C . ASP A 1 593 ? -15.824 -19.839 -43.424 1.00 85.44 593 ASP A C 1
ATOM 4671 O O . ASP A 1 593 ? -16.730 -20.666 -43.426 1.00 85.44 593 ASP A O 1
ATOM 4675 N N . ARG A 1 594 ? -15.062 -19.662 -42.344 1.00 85.62 594 ARG A N 1
ATOM 4676 C CA . ARG A 1 594 ? -15.246 -20.420 -41.094 1.00 85.62 594 ARG A CA 1
ATOM 4677 C C . ARG A 1 594 ? -16.202 -19.730 -40.120 1.00 85.62 594 ARG A C 1
ATOM 4679 O O . ARG A 1 594 ? -16.462 -20.275 -39.048 1.00 85.62 594 ARG A O 1
ATOM 4686 N N . LYS A 1 595 ? -16.691 -18.535 -40.459 1.00 93.06 595 LYS A N 1
ATOM 4687 C CA . LYS A 1 595 ? -17.609 -17.745 -39.635 1.00 93.06 595 LYS A CA 1
ATOM 4688 C C . LYS A 1 595 ? -19.042 -18.260 -39.756 1.00 93.06 595 LYS A C 1
ATOM 4690 O O . LYS A 1 595 ? -19.487 -18.704 -40.813 1.00 93.06 595 LYS A O 1
ATOM 4695 N N . LEU A 1 596 ? -19.805 -18.106 -38.678 1.00 94.38 596 LEU A N 1
ATOM 4696 C CA . LEU A 1 596 ? -21.235 -18.422 -38.623 1.00 94.38 596 LEU A CA 1
ATOM 4697 C C . LEU A 1 596 ? -22.075 -17.278 -39.219 1.00 94.38 596 LEU A C 1
ATOM 4699 O O . LEU A 1 596 ? -22.891 -16.662 -38.540 1.00 94.38 596 LEU A O 1
ATOM 4703 N N . ILE A 1 597 ? -21.830 -16.948 -40.492 1.00 95.94 597 ILE A N 1
ATOM 4704 C CA . ILE A 1 597 ? -22.425 -15.780 -41.164 1.00 95.94 597 ILE A CA 1
ATOM 4705 C C . ILE A 1 597 ? -23.950 -15.878 -41.244 1.00 95.94 597 ILE A C 1
ATOM 4707 O O . ILE A 1 597 ? -24.642 -14.883 -41.025 1.00 95.94 597 ILE A O 1
ATOM 4711 N N . LYS A 1 598 ? -24.488 -17.073 -41.514 1.00 94.75 598 LYS A N 1
ATOM 4712 C CA . LYS A 1 598 ? -25.939 -17.301 -41.571 1.00 94.75 598 LYS A CA 1
ATOM 4713 C C . LYS A 1 598 ? -26.607 -17.026 -40.222 1.00 94.75 598 LYS A C 1
ATOM 4715 O O . LYS A 1 598 ? -27.725 -16.523 -40.173 1.00 94.75 598 LYS A O 1
ATOM 4720 N N . GLU A 1 599 ? -25.910 -17.336 -39.135 1.00 96.94 599 GLU A N 1
ATOM 4721 C CA . GLU A 1 599 ? -26.359 -17.141 -37.761 1.00 96.94 599 GLU A CA 1
ATOM 4722 C C . GLU A 1 599 ? -25.943 -15.777 -37.183 1.00 96.94 599 GLU A C 1
ATOM 4724 O O . GLU A 1 599 ? -26.300 -15.479 -36.043 1.00 96.94 599 GLU A O 1
ATOM 4729 N N . SER A 1 600 ? -25.231 -14.930 -37.940 1.00 97.44 600 SER A N 1
ATOM 4730 C CA . SER A 1 600 ? -24.650 -13.669 -37.442 1.00 97.44 600 SER A CA 1
ATOM 4731 C C . SER A 1 600 ? -25.684 -12.745 -36.792 1.00 97.44 600 SER A C 1
ATOM 4733 O O . SER A 1 600 ? -25.404 -12.147 -35.756 1.00 97.44 600 SER A O 1
ATOM 4735 N N . HIS A 1 601 ? -26.911 -12.690 -37.318 1.00 97.69 601 HIS A N 1
ATOM 4736 C CA . HIS A 1 601 ? -27.998 -11.926 -36.704 1.00 97.69 601 HIS A CA 1
ATOM 4737 C C . HIS A 1 601 ? -28.431 -12.477 -35.340 1.00 97.69 601 HIS A C 1
ATOM 4739 O O . HIS A 1 601 ? -28.572 -11.709 -34.392 1.00 97.69 601 HIS A O 1
ATOM 4745 N N . ALA A 1 602 ? -28.592 -13.796 -35.212 1.00 97.06 602 ALA A N 1
ATOM 4746 C CA . ALA A 1 602 ? -28.944 -14.427 -33.939 1.00 97.06 602 ALA A CA 1
ATOM 4747 C C . ALA A 1 602 ? -27.807 -14.299 -32.910 1.00 97.06 602 ALA A C 1
ATOM 4749 O O . ALA A 1 602 ? -28.054 -14.086 -31.725 1.00 97.06 602 ALA A O 1
ATOM 4750 N N . ILE A 1 603 ? -26.553 -14.377 -33.366 1.00 97.69 603 ILE A N 1
ATOM 4751 C CA . ILE A 1 603 ? -25.373 -14.135 -32.529 1.00 97.69 603 ILE A CA 1
ATOM 4752 C C . ILE A 1 603 ? -25.356 -12.682 -32.044 1.00 97.69 603 ILE A C 1
ATOM 4754 O O . ILE A 1 603 ? -25.119 -12.451 -30.861 1.00 97.69 603 ILE A O 1
ATOM 4758 N N . MET A 1 604 ? -25.646 -11.712 -32.917 1.00 97.94 604 MET A N 1
ATOM 4759 C CA . MET A 1 604 ? -25.703 -10.297 -32.543 1.00 97.94 604 MET A CA 1
ATOM 4760 C C . MET A 1 604 ? -26.845 -9.979 -31.581 1.00 97.94 604 MET A C 1
ATOM 4762 O O . MET A 1 604 ? -26.626 -9.212 -30.644 1.00 97.94 604 MET A O 1
ATOM 4766 N N . GLN A 1 605 ? -28.018 -10.595 -31.754 1.00 96.56 605 GLN A N 1
ATOM 4767 C CA . GLN A 1 605 ? -29.108 -10.517 -30.777 1.00 96.56 605 GLN A CA 1
ATOM 4768 C C . GLN A 1 605 ? -28.608 -10.942 -29.394 1.00 96.56 605 GLN A C 1
ATOM 4770 O O . GLN A 1 605 ? -28.618 -10.139 -28.461 1.00 96.56 605 GLN A O 1
ATOM 4775 N N . GLU A 1 606 ? -28.046 -12.144 -29.287 1.00 97.19 606 GLU A N 1
ATOM 4776 C CA . GLU A 1 606 ? -27.630 -12.695 -27.997 1.00 97.19 606 GLU A CA 1
ATOM 4777 C C . GLU A 1 606 ? -26.421 -11.973 -27.381 1.00 97.19 606 GLU A C 1
ATOM 4779 O O . GLU A 1 606 ? -26.342 -11.775 -26.166 1.00 97.19 606 GLU A O 1
ATOM 4784 N N . LEU A 1 607 ? -25.471 -11.532 -28.210 1.00 96.31 607 LEU A N 1
ATOM 4785 C CA . LEU A 1 607 ? -24.354 -10.702 -27.766 1.00 96.31 607 LEU A CA 1
ATOM 4786 C C . LEU A 1 607 ? -24.859 -9.367 -27.207 1.00 96.31 607 LEU A C 1
ATOM 4788 O O . LEU A 1 607 ? -24.412 -8.943 -26.139 1.00 96.31 607 LEU A O 1
ATOM 4792 N N . SER A 1 608 ? -25.800 -8.722 -27.902 1.00 95.06 608 SER A N 1
ATOM 4793 C CA . SER A 1 608 ? -26.362 -7.442 -27.472 1.00 95.06 608 SER A CA 1
ATOM 4794 C C . SER A 1 608 ? -27.143 -7.563 -26.161 1.00 95.06 608 SER A C 1
ATOM 4796 O O . SER A 1 608 ? -26.949 -6.733 -25.275 1.00 95.06 608 SER A O 1
ATOM 4798 N N . GLU A 1 609 ? -27.922 -8.635 -25.971 1.00 91.31 609 GLU A N 1
ATOM 4799 C CA . GLU A 1 609 ? -28.624 -8.920 -24.713 1.00 91.31 609 GLU A CA 1
ATOM 4800 C C . GLU A 1 609 ? -27.650 -9.145 -23.551 1.00 91.31 609 GLU A C 1
ATOM 4802 O O . GLU A 1 609 ? -27.822 -8.588 -22.463 1.00 91.31 609 GLU A O 1
ATOM 4807 N N . LYS A 1 610 ? -26.581 -9.918 -23.771 1.00 93.00 610 LYS A N 1
ATOM 4808 C CA . LYS A 1 610 ? -25.555 -10.146 -22.743 1.00 93.00 610 LYS A CA 1
ATOM 4809 C C . LYS A 1 610 ? -24.869 -8.852 -22.333 1.00 93.00 610 LYS A C 1
ATOM 4811 O O . LYS A 1 610 ? -24.774 -8.570 -21.142 1.00 93.00 610 LYS A O 1
ATOM 4816 N N . ILE A 1 611 ? -24.427 -8.044 -23.295 1.00 93.88 611 ILE A N 1
ATOM 4817 C CA . ILE A 1 611 ? -23.762 -6.769 -23.001 1.00 93.88 611 ILE A CA 1
ATOM 4818 C C . ILE A 1 611 ? -24.729 -5.810 -22.294 1.00 93.88 611 ILE A C 1
ATOM 4820 O O . ILE A 1 611 ? -24.350 -5.193 -21.296 1.00 93.88 611 ILE A O 1
ATOM 4824 N N . TYR A 1 612 ? -25.981 -5.726 -22.753 1.00 92.94 612 TYR A N 1
ATOM 4825 C CA . TYR A 1 612 ? -27.021 -4.912 -22.124 1.00 92.94 612 TYR A CA 1
ATOM 4826 C C . TYR A 1 612 ? -27.181 -5.244 -20.632 1.00 92.94 612 TYR A C 1
ATOM 4828 O O . TYR A 1 612 ? -27.191 -4.336 -19.795 1.00 92.94 612 TYR A O 1
ATOM 4836 N N . ASN A 1 613 ? -27.248 -6.537 -20.298 1.00 82.38 613 ASN A N 1
ATOM 4837 C CA . ASN A 1 613 ? -27.433 -7.034 -18.933 1.00 82.38 613 ASN A CA 1
ATOM 4838 C C . ASN A 1 613 ? -26.177 -6.906 -18.059 1.00 82.38 613 ASN A C 1
ATOM 4840 O O . ASN A 1 613 ? -26.279 -6.612 -16.869 1.00 82.38 613 ASN A O 1
ATOM 4844 N N . GLU A 1 614 ? -24.990 -7.085 -18.639 1.00 87.00 614 GLU A N 1
ATOM 4845 C CA . GLU A 1 614 ? -23.713 -6.945 -17.931 1.00 87.00 614 GLU A CA 1
ATOM 4846 C C . GLU A 1 614 ? -23.366 -5.483 -17.607 1.00 87.00 614 GLU A C 1
ATOM 4848 O O . GLU A 1 614 ? -22.535 -5.238 -16.725 1.00 87.00 614 GLU A O 1
ATOM 4853 N N . ARG A 1 615 ? -23.998 -4.520 -18.296 1.00 90.56 615 ARG A N 1
ATOM 4854 C CA . ARG A 1 615 ? -23.863 -3.066 -18.090 1.00 90.56 615 ARG A CA 1
ATOM 4855 C C . ARG A 1 615 ? -22.399 -2.587 -17.995 1.00 90.56 615 ARG A C 1
ATOM 4857 O O . ARG A 1 615 ? -22.055 -1.908 -17.022 1.00 90.56 615 ARG A O 1
ATOM 4864 N N . PRO A 1 616 ? -21.506 -2.931 -18.948 1.00 94.06 616 PRO A N 1
ATOM 4865 C CA . PRO A 1 616 ? -20.182 -2.319 -18.987 1.00 94.06 616 PRO A CA 1
ATOM 4866 C C . PRO A 1 616 ? -20.321 -0.808 -19.210 1.00 94.06 616 PRO A C 1
ATOM 4868 O O . PRO A 1 616 ? -21.231 -0.367 -19.902 1.00 94.06 616 PRO A O 1
ATOM 4871 N N . GLU A 1 617 ? -19.425 -0.003 -18.652 1.00 95.06 617 GLU A N 1
ATOM 4872 C CA . GLU A 1 617 ? -19.416 1.446 -18.896 1.00 95.06 617 GLU A CA 1
ATOM 4873 C C . GLU A 1 617 ? -18.911 1.774 -20.309 1.00 95.06 617 GLU A C 1
ATOM 4875 O O . GLU A 1 617 ? -19.302 2.779 -20.895 1.00 95.06 617 GLU A O 1
ATOM 4880 N N . ILE A 1 618 ? -18.052 0.918 -20.870 1.00 97.12 618 ILE A N 1
ATOM 4881 C CA . ILE A 1 618 ? -17.445 1.095 -22.193 1.00 97.12 618 ILE A CA 1
ATOM 4882 C C . ILE A 1 618 ? -17.536 -0.221 -22.970 1.00 97.12 618 ILE A C 1
ATOM 4884 O O . ILE A 1 618 ? -17.158 -1.268 -22.445 1.00 97.12 618 ILE A O 1
ATOM 4888 N N . LEU A 1 619 ? -17.980 -0.160 -24.226 1.00 98.38 619 LEU A N 1
ATOM 4889 C CA . LEU A 1 619 ? -17.849 -1.229 -25.217 1.00 98.38 619 LEU A CA 1
ATOM 4890 C C . LEU A 1 619 ? -16.926 -0.760 -26.348 1.00 98.38 619 LEU A C 1
ATOM 4892 O O . LEU A 1 619 ? -17.217 0.238 -27.005 1.00 98.38 619 LEU A O 1
ATOM 4896 N N . LEU A 1 620 ? -15.832 -1.485 -26.583 1.00 98.62 620 LEU A N 1
ATOM 4897 C CA . LEU A 1 620 ? -14.908 -1.240 -27.695 1.00 98.62 620 LEU A CA 1
ATOM 4898 C C . LEU A 1 620 ? -15.143 -2.255 -28.819 1.00 98.62 620 LEU A C 1
ATOM 4900 O O . LEU A 1 620 ? -15.216 -3.455 -28.547 1.00 98.62 620 LEU A O 1
ATOM 4904 N N . ILE A 1 621 ? -15.219 -1.776 -30.066 1.00 98.69 621 ILE A N 1
ATOM 4905 C CA . ILE A 1 621 ? -15.386 -2.614 -31.262 1.00 98.69 621 ILE A CA 1
ATOM 4906 C C . ILE A 1 621 ? -14.290 -2.314 -32.298 1.00 98.69 621 ILE A C 1
ATOM 4908 O O . ILE A 1 621 ? -14.475 -1.424 -33.134 1.00 98.69 621 ILE A O 1
ATOM 4912 N N . PRO A 1 622 ? -13.133 -3.011 -32.248 1.00 97.94 622 PRO A N 1
ATOM 4913 C CA . PRO A 1 622 ? -11.996 -2.766 -33.136 1.00 97.94 622 PRO A CA 1
ATOM 4914 C C . PRO A 1 622 ? -12.149 -3.420 -34.526 1.00 97.94 622 PRO A C 1
ATOM 4916 O O . PRO A 1 622 ? -11.302 -4.193 -34.962 1.00 97.94 622 PRO A O 1
ATOM 4919 N N . GLY A 1 623 ? -13.191 -3.047 -35.270 1.00 97.31 623 GLY A N 1
ATOM 4920 C CA . GLY A 1 623 ? -13.309 -3.360 -36.699 1.00 97.31 623 GLY A CA 1
ATOM 4921 C C . GLY A 1 623 ? -14.000 -4.670 -37.068 1.00 97.31 623 GLY A C 1
ATOM 4922 O O . GLY A 1 623 ? -14.379 -5.472 -36.213 1.00 97.31 623 GLY A O 1
ATOM 4923 N N . ASP A 1 624 ? -14.194 -4.813 -38.381 1.00 98.25 624 ASP A N 1
ATOM 4924 C CA . ASP A 1 624 ? -14.946 -5.863 -39.069 1.00 98.25 624 ASP A CA 1
ATOM 4925 C C . ASP A 1 624 ? -16.356 -6.010 -38.493 1.00 98.25 624 ASP A C 1
ATOM 4927 O O . ASP A 1 624 ? -16.799 -7.054 -38.003 1.00 98.25 624 ASP A O 1
ATOM 4931 N N . LEU A 1 625 ? -17.070 -4.886 -38.529 1.00 98.69 625 LEU A N 1
ATOM 4932 C CA . LEU A 1 625 ? -18.438 -4.767 -38.040 1.00 98.69 625 LEU A CA 1
ATOM 4933 C C . LEU A 1 625 ? -19.411 -5.580 -38.901 1.00 98.69 625 LEU A C 1
ATOM 4935 O O . LEU A 1 625 ? -20.357 -6.172 -38.380 1.00 98.69 625 LEU A O 1
ATOM 4939 N N . THR A 1 626 ? -19.186 -5.611 -40.212 1.00 98.50 626 THR A N 1
ATOM 4940 C CA . THR A 1 626 ? -20.048 -6.284 -41.191 1.00 98.50 626 THR A CA 1
ATOM 4941 C C . THR A 1 626 ? -19.300 -7.357 -41.966 1.00 98.50 626 THR A C 1
ATOM 4943 O O . THR A 1 626 ? -18.074 -7.367 -41.992 1.00 98.50 626 THR A O 1
ATOM 4946 N N . LYS A 1 627 ? -20.045 -8.278 -42.588 1.00 96.56 627 LYS A N 1
ATOM 4947 C CA . LYS A 1 627 ? -19.482 -9.366 -43.398 1.00 96.56 627 LYS A CA 1
ATOM 4948 C C . LYS A 1 627 ? -18.608 -8.828 -44.536 1.00 96.56 627 LYS A C 1
ATOM 4950 O O . LYS A 1 627 ? -17.445 -9.201 -44.631 1.00 96.56 627 LYS A O 1
ATOM 4955 N N . ASP A 1 628 ? -19.174 -7.997 -45.416 1.00 96.69 628 ASP A N 1
ATOM 4956 C CA . ASP A 1 628 ? -18.454 -7.418 -46.558 1.00 96.69 628 ASP A CA 1
ATOM 4957 C C . ASP A 1 628 ? -18.925 -5.987 -46.877 1.00 96.69 628 ASP A C 1
ATOM 4959 O O . ASP A 1 628 ? -19.123 -5.619 -48.037 1.00 96.69 628 ASP A O 1
ATOM 4963 N N . GLY A 1 629 ? -19.114 -5.161 -45.846 1.00 97.88 629 GLY A N 1
ATOM 4964 C CA . GLY A 1 629 ? -19.339 -3.721 -45.997 1.00 97.88 629 GLY A CA 1
ATOM 4965 C C . GLY A 1 629 ? -20.721 -3.347 -46.521 1.00 97.88 629 GLY A C 1
ATOM 4966 O O . GLY A 1 629 ? -20.926 -2.212 -46.962 1.00 97.88 629 GLY A O 1
ATOM 4967 N N . GLU A 1 630 ? -21.683 -4.279 -46.508 1.00 98.62 630 GLU A N 1
ATOM 4968 C CA . GLU A 1 630 ? -23.021 -4.039 -47.037 1.00 98.62 630 GLU A CA 1
ATOM 4969 C C . GLU A 1 630 ? -23.712 -2.912 -46.252 1.00 98.62 630 GLU A C 1
ATOM 4971 O O . GLU A 1 630 ? -23.874 -2.968 -45.030 1.00 98.62 630 GLU A O 1
ATOM 4976 N N . LYS A 1 631 ? -24.174 -1.875 -46.959 1.00 98.62 631 LYS A N 1
ATOM 4977 C CA . LYS A 1 631 ? -24.760 -0.673 -46.348 1.00 98.62 631 LYS A CA 1
ATOM 4978 C C . LYS A 1 631 ? -25.951 -0.986 -45.444 1.00 98.62 631 LYS A C 1
ATOM 4980 O O . LYS A 1 631 ? -26.072 -0.390 -44.376 1.00 98.62 631 LYS A O 1
ATOM 4985 N N . ILE A 1 632 ? -26.792 -1.941 -45.841 1.00 98.38 632 ILE A N 1
ATOM 4986 C CA . ILE A 1 632 ? -27.934 -2.386 -45.032 1.00 98.38 632 ILE A CA 1
ATOM 4987 C C . ILE A 1 632 ? -27.488 -3.085 -43.738 1.00 98.38 632 ILE A C 1
ATOM 4989 O O . ILE A 1 632 ? -28.073 -2.840 -42.684 1.00 98.38 632 ILE A O 1
ATOM 4993 N N . SER A 1 633 ? -26.411 -3.879 -43.783 1.00 98.81 633 SER A N 1
ATOM 4994 C CA . SER A 1 633 ? -25.828 -4.517 -42.597 1.00 98.81 633 SER A CA 1
ATOM 4995 C C . SER A 1 633 ? -25.306 -3.465 -41.623 1.00 98.81 633 SER A C 1
ATOM 4997 O O . SER A 1 633 ? -25.633 -3.520 -40.440 1.00 98.81 633 SER A O 1
ATOM 4999 N N . HIS A 1 634 ? -24.581 -2.453 -42.112 1.00 98.75 634 HIS A N 1
ATOM 5000 C CA . HIS A 1 634 ? -24.127 -1.337 -41.279 1.00 98.75 634 HIS A CA 1
ATOM 5001 C C . HIS A 1 634 ? -25.295 -0.599 -40.618 1.00 98.75 634 HIS A C 1
ATOM 5003 O O . HIS A 1 634 ? -25.279 -0.372 -39.408 1.00 98.75 634 HIS A O 1
ATOM 5009 N N . GLN A 1 635 ? -26.328 -0.257 -41.394 1.00 98.38 635 GLN A N 1
ATOM 5010 C CA . GLN A 1 635 ? -27.509 0.447 -40.892 1.00 98.38 635 GLN A CA 1
ATOM 5011 C C . GLN A 1 635 ? -28.231 -0.356 -39.805 1.00 98.38 635 GLN A C 1
ATOM 5013 O O . GLN A 1 635 ? -28.560 0.199 -38.758 1.00 98.38 635 GLN A O 1
ATOM 5018 N N . ASN A 1 636 ? -28.428 -1.659 -40.003 1.00 98.19 636 ASN A N 1
ATOM 5019 C CA . ASN A 1 636 ? -29.156 -2.490 -39.045 1.00 98.19 636 ASN A CA 1
ATOM 5020 C C . ASN A 1 636 ? -28.310 -2.881 -37.830 1.00 98.19 636 ASN A C 1
ATOM 5022 O O . ASN A 1 636 ? -28.854 -2.999 -36.734 1.00 98.19 636 ASN A O 1
ATOM 5026 N N . LEU A 1 637 ? -26.983 -2.966 -37.965 1.00 98.62 637 LEU A N 1
ATOM 5027 C CA . LEU A 1 637 ? -26.094 -3.163 -36.822 1.00 98.62 637 LEU A CA 1
ATOM 5028 C C . LEU A 1 637 ? -26.216 -2.026 -35.797 1.00 98.62 637 LEU A C 1
ATOM 5030 O O . LEU A 1 637 ? -26.172 -2.283 -34.594 1.00 98.62 637 LEU A O 1
ATOM 5034 N N . THR A 1 638 ? -26.439 -0.782 -36.244 1.00 98.38 638 THR A N 1
ATOM 5035 C CA . THR A 1 638 ? -26.618 0.349 -35.313 1.00 98.38 638 THR A CA 1
ATOM 5036 C C . THR A 1 638 ? -27.802 0.164 -34.369 1.00 98.38 638 THR A C 1
ATOM 5038 O O . THR A 1 638 ? -27.746 0.653 -33.248 1.00 98.38 638 THR A O 1
ATOM 5041 N N . GLN A 1 639 ? -28.827 -0.608 -34.746 1.00 97.56 639 GLN A N 1
ATOM 5042 C CA . GLN A 1 639 ? -29.974 -0.883 -33.877 1.00 97.56 639 GLN A CA 1
ATOM 5043 C C . GLN A 1 639 ? -29.570 -1.718 -32.652 1.00 97.56 639 GLN A C 1
ATOM 5045 O O . GLN A 1 639 ? -30.007 -1.416 -31.542 1.00 97.56 639 GLN A O 1
ATOM 5050 N N . PHE A 1 640 ? -28.683 -2.708 -32.819 1.00 98.56 640 PHE A N 1
ATOM 5051 C CA . PHE A 1 640 ? -28.123 -3.476 -31.699 1.00 98.56 640 PHE A CA 1
ATOM 5052 C C . PHE A 1 640 ? -27.243 -2.608 -30.798 1.00 98.56 640 PHE A C 1
ATOM 5054 O O . PHE A 1 640 ? -27.320 -2.706 -29.575 1.00 98.56 640 PHE A O 1
ATOM 5061 N N . LEU A 1 641 ? -26.426 -1.732 -31.390 1.00 98.56 641 LEU A N 1
ATOM 5062 C CA . LEU A 1 641 ? -25.556 -0.834 -30.628 1.00 98.56 641 LEU A CA 1
ATOM 5063 C C . LEU A 1 641 ? -26.372 0.207 -29.844 1.00 98.56 641 LEU A C 1
ATOM 5065 O O . LEU A 1 641 ? -26.115 0.423 -28.663 1.00 98.56 641 LEU A O 1
ATOM 5069 N N . SER A 1 642 ? -27.409 0.785 -30.455 1.00 98.06 642 SER A N 1
ATOM 5070 C CA . SER A 1 642 ? -28.351 1.679 -29.775 1.00 98.06 642 SER A CA 1
ATOM 5071 C C . SER A 1 642 ? -29.127 0.967 -28.669 1.00 98.06 642 SER A C 1
ATOM 5073 O O . SER A 1 642 ? -29.356 1.564 -27.621 1.00 98.06 642 SER A O 1
ATOM 5075 N N . TYR A 1 643 ? -29.510 -0.300 -28.866 1.00 97.12 643 TYR A N 1
ATOM 5076 C CA . TYR A 1 643 ? -30.121 -1.111 -27.810 1.00 97.12 643 TYR A CA 1
ATOM 5077 C C . TYR A 1 643 ? -29.176 -1.273 -26.612 1.00 97.12 643 TYR A C 1
ATOM 5079 O O . TYR A 1 643 ? -29.591 -1.062 -25.477 1.00 97.12 643 TYR A O 1
ATOM 5087 N N . ILE A 1 644 ? -27.891 -1.554 -26.849 1.00 97.81 644 ILE A N 1
ATOM 5088 C CA . ILE A 1 644 ? -26.881 -1.620 -25.783 1.00 97.81 644 ILE A CA 1
ATOM 5089 C C . ILE A 1 644 ? -26.783 -0.281 -25.031 1.00 97.81 644 ILE A C 1
ATOM 5091 O O . ILE A 1 644 ? -26.880 -0.269 -23.804 1.00 97.81 644 ILE A O 1
ATOM 5095 N N . GLU A 1 645 ? -26.646 0.851 -25.733 1.00 96.88 645 GLU A N 1
ATOM 5096 C CA . GLU A 1 645 ? -26.564 2.176 -25.088 1.00 96.88 645 GLU A CA 1
ATOM 5097 C C . GLU A 1 645 ? -27.853 2.571 -24.351 1.00 96.88 645 GLU A C 1
ATOM 5099 O O . GLU A 1 645 ? -27.815 3.335 -23.380 1.00 96.88 645 GLU A O 1
ATOM 5104 N N . SER A 1 646 ? -29.005 2.012 -24.739 1.00 91.94 646 SER A N 1
ATOM 5105 C CA . SER A 1 646 ? -30.286 2.301 -24.092 1.00 91.94 646 SER A CA 1
ATOM 5106 C C . SER A 1 646 ? -30.374 1.784 -22.649 1.00 91.94 646 SER A C 1
ATOM 5108 O O . SER A 1 646 ? -31.343 2.096 -21.955 1.00 91.94 646 SER A O 1
ATOM 5110 N N . ASN A 1 647 ? -29.386 1.021 -22.157 1.00 84.88 647 ASN A N 1
ATOM 5111 C CA . ASN A 1 647 ? -29.279 0.672 -20.734 1.00 84.88 647 ASN A CA 1
ATOM 5112 C C . ASN A 1 647 ? -28.886 1.869 -19.835 1.00 84.88 647 ASN A C 1
ATOM 5114 O O . ASN A 1 647 ? -28.972 1.764 -18.603 1.00 84.88 647 ASN A O 1
ATOM 5118 N N . GLY A 1 648 ? -28.469 2.993 -20.437 1.00 86.31 648 GLY A N 1
ATOM 5119 C CA . GLY A 1 648 ? -28.124 4.250 -19.769 1.00 86.31 648 GLY A CA 1
ATOM 5120 C C . GLY A 1 648 ? -26.741 4.282 -19.108 1.00 86.31 648 GLY A C 1
ATOM 5121 O O . GLY A 1 648 ? -26.440 5.237 -18.397 1.00 86.31 648 GLY A O 1
ATOM 5122 N N . VAL A 1 649 ? -25.921 3.245 -19.298 1.00 88.31 649 VAL A N 1
ATOM 5123 C CA . VAL A 1 649 ? -24.579 3.102 -18.705 1.00 88.31 649 VAL A CA 1
ATOM 5124 C C . VAL A 1 649 ? -23.510 2.899 -19.772 1.00 88.31 649 VAL A C 1
ATOM 5126 O O . VAL A 1 649 ? -22.455 3.520 -19.690 1.00 88.31 649 VAL A O 1
ATOM 5129 N N . THR A 1 650 ? -23.760 2.038 -20.757 1.00 96.56 650 THR A N 1
ATOM 5130 C CA . THR A 1 650 ? -22.756 1.659 -21.753 1.00 96.56 650 THR A CA 1
ATOM 5131 C C . THR A 1 650 ? -22.567 2.744 -22.801 1.00 96.56 650 THR A C 1
ATOM 5133 O O . THR A 1 650 ? -23.536 3.210 -23.395 1.00 96.56 650 THR A O 1
ATOM 5136 N N . LYS A 1 651 ? -21.304 3.096 -23.056 1.00 97.81 651 LYS A N 1
ATOM 5137 C CA . LYS A 1 651 ? -20.875 3.894 -24.207 1.00 97.81 651 LYS A CA 1
ATOM 5138 C C . LYS A 1 651 ? -20.138 3.037 -25.222 1.00 97.81 651 LYS A C 1
ATOM 5140 O O . LYS A 1 651 ? -19.190 2.338 -24.857 1.00 97.81 651 LYS A O 1
ATOM 5145 N N . VAL A 1 652 ? -20.580 3.072 -26.476 1.00 98.62 652 VAL A N 1
ATOM 5146 C CA . VAL A 1 652 ? -20.027 2.243 -27.554 1.00 98.62 652 VAL A CA 1
ATOM 5147 C C . VAL A 1 652 ? -19.055 3.057 -28.406 1.00 98.62 652 VAL A C 1
ATOM 5149 O O . VAL A 1 652 ? -19.363 4.160 -28.849 1.00 98.62 652 VAL A O 1
ATOM 5152 N N . TYR A 1 653 ? -17.886 2.484 -28.680 1.00 98.75 653 TYR A N 1
ATOM 5153 C CA . TYR A 1 653 ? -16.863 3.062 -29.547 1.00 98.75 653 TYR A CA 1
ATOM 5154 C C . TYR A 1 653 ? -16.488 2.063 -30.639 1.00 98.75 653 TYR A C 1
ATOM 5156 O O . TYR A 1 653 ? -16.108 0.934 -30.327 1.00 98.75 653 TYR A O 1
ATOM 5164 N N . VAL A 1 654 ? -16.548 2.484 -31.905 1.00 98.75 654 VAL A N 1
ATOM 5165 C CA . VAL A 1 654 ? -16.228 1.624 -33.058 1.00 98.75 654 VAL A CA 1
ATOM 5166 C C . VAL A 1 654 ? -14.995 2.103 -33.832 1.00 98.75 654 VAL A C 1
ATOM 5168 O O . VAL A 1 654 ? -14.722 3.299 -33.934 1.00 98.75 654 VAL A O 1
ATOM 5171 N N . ALA A 1 655 ? -14.254 1.165 -34.412 1.00 98.25 655 ALA A N 1
ATOM 5172 C CA . ALA A 1 655 ? -13.273 1.406 -35.470 1.00 98.25 655 ALA A CA 1
ATOM 5173 C C . ALA A 1 655 ? -13.679 0.601 -36.716 1.00 98.25 655 ALA A C 1
ATOM 5175 O O . ALA A 1 655 ? -14.354 -0.414 -36.555 1.00 98.25 655 ALA A O 1
ATOM 5176 N N . PRO A 1 656 ? -13.311 1.012 -37.942 1.00 98.06 656 PRO A N 1
ATOM 5177 C CA . PRO A 1 656 ? -13.519 0.182 -39.126 1.00 98.06 656 PRO A CA 1
ATOM 5178 C C . PRO A 1 656 ? -12.503 -0.967 -39.185 1.00 98.06 656 PRO A C 1
ATOM 5180 O O . PRO A 1 656 ? -11.357 -0.805 -38.762 1.00 98.06 656 PRO A O 1
ATOM 5183 N N . GLY A 1 657 ? -12.900 -2.099 -39.762 1.00 98.00 657 GLY A N 1
ATOM 5184 C CA . GLY A 1 657 ? -11.998 -3.163 -40.205 1.00 98.00 657 GLY A CA 1
ATOM 5185 C C . GLY A 1 657 ? -11.832 -3.198 -41.719 1.00 98.00 657 GLY A C 1
ATOM 5186 O O . GLY A 1 657 ? -12.328 -2.327 -42.445 1.00 98.00 657 GLY A O 1
ATOM 5187 N N . ASN A 1 658 ? -11.086 -4.186 -42.209 1.00 96.94 658 ASN A N 1
ATOM 5188 C CA . ASN A 1 658 ? -10.767 -4.274 -43.631 1.00 96.94 658 ASN A CA 1
ATOM 5189 C C . ASN A 1 658 ? -11.967 -4.706 -44.495 1.00 96.94 658 ASN A C 1
ATOM 5191 O O . ASN A 1 658 ? -11.922 -4.509 -45.712 1.00 96.94 658 ASN A O 1
ATOM 5195 N N . HIS A 1 659 ? -13.029 -5.259 -43.898 1.00 97.38 659 HIS A N 1
ATOM 5196 C CA . HIS A 1 659 ? -14.249 -5.646 -44.615 1.00 97.38 659 HIS A CA 1
ATOM 5197 C C . HIS A 1 659 ? -15.299 -4.534 -44.730 1.00 97.38 659 HIS A C 1
ATOM 5199 O O . HIS A 1 659 ? -16.198 -4.652 -45.560 1.00 97.38 659 HIS A O 1
ATOM 5205 N N . ASP A 1 660 ? -15.191 -3.454 -43.957 1.00 98.38 660 ASP A N 1
ATOM 5206 C CA . ASP A 1 660 ? -16.318 -2.538 -43.746 1.00 98.38 660 ASP A CA 1
ATOM 5207 C C . ASP A 1 660 ? -16.500 -1.480 -44.846 1.00 98.38 660 ASP A C 1
ATOM 5209 O O . ASP A 1 660 ? -17.619 -1.115 -45.184 1.00 98.38 660 ASP A O 1
ATOM 5213 N N . ILE A 1 661 ? -15.419 -0.940 -45.416 1.00 98.00 661 ILE A N 1
ATOM 5214 C CA . ILE A 1 661 ? -15.488 0.294 -46.220 1.00 98.00 661 ILE A CA 1
ATOM 5215 C C . ILE A 1 661 ? -15.057 0.062 -47.664 1.00 98.00 661 ILE A C 1
ATOM 5217 O O . ILE A 1 661 ? -14.064 -0.616 -47.938 1.00 98.00 661 ILE A O 1
ATOM 5221 N N . ASN A 1 662 ? -15.781 0.688 -48.601 1.00 97.31 662 ASN A N 1
ATOM 5222 C CA . ASN A 1 662 ? -15.563 0.589 -50.046 1.00 97.31 662 ASN A CA 1
ATOM 5223 C C . ASN A 1 662 ? -15.369 -0.868 -50.503 1.00 97.31 662 ASN A C 1
ATOM 5225 O O . ASN A 1 662 ? -14.529 -1.152 -51.361 1.00 97.31 662 ASN A O 1
ATOM 5229 N N . ASN A 1 663 ? -16.084 -1.810 -49.890 1.00 96.94 663 ASN A N 1
ATOM 5230 C CA . ASN A 1 663 ? -15.895 -3.220 -50.156 1.00 96.94 663 ASN A CA 1
ATOM 5231 C C . ASN A 1 663 ? -16.631 -3.591 -51.447 1.00 96.94 663 ASN A C 1
ATOM 5233 O O . ASN A 1 663 ? -17.856 -3.533 -51.561 1.00 96.94 663 ASN A O 1
ATOM 5237 N N . VAL A 1 664 ? -15.862 -3.972 -52.464 1.00 95.50 664 VAL A N 1
ATOM 5238 C CA . VAL A 1 664 ? -16.404 -4.362 -53.771 1.00 95.50 664 VAL A CA 1
ATOM 5239 C C . VAL A 1 664 ? -17.167 -5.691 -53.735 1.00 95.50 664 VAL A C 1
ATOM 5241 O O . VAL A 1 664 ? -17.831 -6.015 -54.722 1.00 95.50 664 VAL A O 1
ATOM 5244 N N . HIS A 1 665 ? -17.073 -6.441 -52.630 1.00 95.12 665 HIS A N 1
ATOM 5245 C CA . HIS A 1 665 ? -17.706 -7.743 -52.417 1.00 95.12 665 HIS A CA 1
ATOM 5246 C C . HIS A 1 665 ? -19.016 -7.679 -51.610 1.00 95.12 665 HIS A C 1
ATOM 5248 O O . HIS A 1 665 ? -19.510 -8.712 -51.159 1.00 95.12 665 HIS A O 1
ATOM 5254 N N . ALA A 1 666 ? -19.615 -6.495 -51.473 1.00 97.25 666 ALA A N 1
ATOM 5255 C CA . ALA A 1 666 ? -20.947 -6.342 -50.903 1.00 97.25 666 ALA A CA 1
ATOM 5256 C C . ALA A 1 666 ? -22.005 -7.019 -51.802 1.00 97.25 666 ALA A C 1
ATOM 5258 O O . ALA A 1 666 ? -22.309 -6.545 -52.906 1.00 97.25 666 ALA A O 1
ATOM 5259 N N . TYR A 1 667 ? -22.583 -8.134 -51.338 1.00 97.81 667 TYR A N 1
ATOM 5260 C CA . TYR A 1 667 ? -23.517 -8.952 -52.119 1.00 97.81 667 TYR A CA 1
ATOM 5261 C C . TYR A 1 667 ? -24.752 -9.408 -51.329 1.00 97.81 667 TYR A C 1
ATOM 5263 O O . TYR A 1 667 ? -24.716 -9.588 -50.117 1.00 97.81 667 TYR A O 1
ATOM 5271 N N . SER A 1 668 ? -25.834 -9.682 -52.061 1.00 98.00 668 SER A N 1
ATOM 5272 C CA . SER A 1 668 ? -26.967 -10.501 -51.616 1.00 98.00 668 SER A CA 1
ATOM 5273 C C . SER A 1 668 ? -27.038 -11.803 -52.418 1.00 98.00 668 SER A C 1
ATOM 5275 O O . SER A 1 668 ? -26.556 -11.886 -53.553 1.00 98.00 668 SER A O 1
ATOM 5277 N N . TYR A 1 669 ? -27.664 -12.820 -51.834 1.00 98.00 669 TYR A N 1
ATOM 5278 C CA . TYR A 1 669 ? -27.700 -14.183 -52.347 1.00 98.00 669 TYR A CA 1
ATOM 5279 C C . TYR A 1 669 ? -29.143 -14.646 -52.560 1.00 98.00 669 TYR A C 1
ATOM 5281 O O . TYR A 1 669 ? -29.989 -14.554 -51.669 1.00 98.00 669 TYR A O 1
ATOM 5289 N N . ASN A 1 670 ? -29.424 -15.164 -53.756 1.00 97.62 670 ASN A N 1
ATOM 5290 C CA . ASN A 1 670 ? -30.728 -15.697 -54.134 1.00 97.62 670 ASN A CA 1
ATOM 5291 C C . ASN A 1 670 ? -30.551 -17.018 -54.898 1.00 97.62 670 ASN A C 1
ATOM 5293 O O . ASN A 1 670 ? -30.396 -17.034 -56.122 1.00 97.62 670 ASN A O 1
ATOM 5297 N N . GLY A 1 671 ? -30.519 -18.133 -54.167 1.00 97.31 671 GLY A N 1
ATOM 5298 C CA . GLY A 1 671 ? -30.320 -19.467 -54.725 1.00 97.31 671 GLY A CA 1
ATOM 5299 C C . GLY A 1 671 ? -28.930 -19.615 -55.350 1.00 97.31 671 GLY A C 1
ATOM 5300 O O . GLY A 1 671 ? -27.927 -19.748 -54.650 1.00 97.31 671 GLY A O 1
ATOM 5301 N N . SER A 1 672 ? -28.859 -19.607 -56.682 1.00 96.69 672 SER A N 1
ATOM 5302 C CA . SER A 1 672 ? -27.605 -19.667 -57.449 1.00 96.69 672 SER A CA 1
ATOM 5303 C C . SER A 1 672 ? -27.090 -18.299 -57.912 1.00 96.69 672 SER A C 1
ATOM 5305 O O . SER A 1 672 ? -26.061 -18.245 -58.581 1.00 96.69 672 SER A O 1
ATOM 5307 N N . ILE A 1 673 ? -27.800 -17.207 -57.609 1.00 96.81 673 ILE A N 1
ATOM 5308 C CA . ILE A 1 673 ? -27.495 -15.856 -58.101 1.00 96.81 673 ILE A CA 1
ATOM 5309 C C . ILE A 1 673 ? -26.878 -15.016 -56.977 1.00 96.81 673 ILE A C 1
ATOM 5311 O O . ILE A 1 673 ? -27.380 -15.010 -55.852 1.00 96.81 673 ILE A O 1
ATOM 5315 N N . ILE A 1 674 ? -25.814 -14.283 -57.313 1.00 97.06 674 ILE A N 1
ATOM 5316 C CA . ILE A 1 674 ? -25.196 -13.246 -56.479 1.00 97.06 674 ILE A CA 1
ATOM 5317 C C . ILE A 1 674 ? -25.575 -11.889 -57.079 1.00 97.06 674 ILE A C 1
ATOM 5319 O O . ILE A 1 674 ? -25.343 -11.665 -58.266 1.00 97.06 674 ILE A O 1
ATOM 5323 N N . ASN A 1 675 ? -26.136 -10.983 -56.278 1.00 97.44 675 ASN A N 1
ATOM 5324 C CA . ASN A 1 675 ? -26.459 -9.620 -56.706 1.00 97.44 675 ASN A CA 1
ATOM 5325 C C . ASN A 1 675 ? -25.624 -8.617 -55.920 1.00 97.44 675 ASN A C 1
ATOM 5327 O O . ASN A 1 675 ? -25.576 -8.685 -54.693 1.00 97.44 675 ASN A O 1
ATOM 5331 N N . LYS A 1 676 ? -24.995 -7.668 -56.617 1.00 97.44 676 LYS A N 1
ATOM 5332 C CA . LYS A 1 676 ? -24.259 -6.573 -55.978 1.00 97.44 676 LYS A CA 1
ATOM 5333 C C . LYS A 1 676 ? -25.214 -5.686 -55.186 1.00 97.44 676 LYS A C 1
ATOM 5335 O O . LYS A 1 676 ? -26.283 -5.345 -55.688 1.00 97.44 676 LYS A O 1
ATOM 5340 N N . VAL A 1 677 ? -24.821 -5.331 -53.969 1.00 98.19 677 VAL A N 1
ATOM 5341 C CA . VAL A 1 677 ? -25.525 -4.356 -53.128 1.00 98.19 677 VAL A CA 1
ATOM 5342 C C . VAL A 1 677 ? -24.584 -3.206 -52.787 1.00 98.19 677 VAL A C 1
ATOM 5344 O O . VAL A 1 677 ? -23.375 -3.290 -53.006 1.00 98.19 677 VAL A O 1
ATOM 5347 N N . ASP A 1 678 ? -25.145 -2.110 -52.289 1.00 97.81 678 ASP A N 1
ATOM 5348 C CA . ASP A 1 678 ? -24.352 -0.938 -51.934 1.00 97.81 678 ASP A CA 1
ATOM 5349 C C . ASP A 1 678 ? -23.409 -1.247 -50.765 1.00 97.81 678 ASP A C 1
ATOM 5351 O O . ASP A 1 678 ? -23.818 -1.829 -49.757 1.00 97.81 678 ASP A O 1
ATOM 5355 N N . SER A 1 679 ? -22.162 -0.792 -50.890 1.00 97.44 679 SER A N 1
ATOM 5356 C CA . SER A 1 679 ? -21.204 -0.682 -49.786 1.00 97.44 679 SER A CA 1
ATOM 5357 C C . SER A 1 679 ? -21.249 0.729 -49.187 1.00 97.44 679 SER A C 1
ATOM 5359 O O . SER A 1 679 ? -21.822 1.647 -49.778 1.00 97.44 679 SER A O 1
ATOM 5361 N N . VAL A 1 680 ? -20.617 0.935 -48.030 1.00 97.88 680 VAL A N 1
ATOM 5362 C CA . VAL A 1 680 ? -20.426 2.276 -47.443 1.00 97.88 680 VAL A CA 1
ATOM 5363 C C . VAL A 1 680 ? -19.116 2.938 -47.884 1.00 97.88 680 VAL A C 1
ATOM 5365 O O . VAL A 1 680 ? -18.081 2.280 -47.987 1.00 97.88 680 VAL A O 1
ATOM 5368 N N . SER A 1 681 ? -19.152 4.255 -48.112 1.00 98.00 681 SER A N 1
ATOM 5369 C CA . SER A 1 681 ? -17.953 5.103 -48.187 1.00 98.00 681 SER A CA 1
ATOM 5370 C C . SER A 1 681 ? -17.422 5.455 -46.784 1.00 98.00 681 SER A C 1
ATOM 5372 O O . SER A 1 681 ? -18.158 5.310 -45.805 1.00 98.00 681 SER A O 1
ATOM 5374 N N . PRO A 1 682 ? -16.198 6.005 -46.637 1.00 97.50 682 PRO A N 1
ATOM 5375 C CA . PRO A 1 682 ? -15.711 6.475 -45.334 1.00 97.50 682 PRO A CA 1
ATOM 5376 C C . PRO A 1 682 ? -16.636 7.532 -44.704 1.00 97.50 682 PRO A C 1
ATOM 5378 O O . PRO A 1 682 ? -16.875 7.535 -43.496 1.00 97.50 682 PRO A O 1
ATOM 5381 N N . SER A 1 683 ? -17.211 8.415 -45.530 1.00 97.44 683 SER A N 1
ATOM 5382 C CA . SER A 1 683 ? -18.206 9.400 -45.093 1.00 97.44 683 SER A CA 1
ATOM 5383 C C . SER A 1 683 ? -19.524 8.765 -44.657 1.00 97.44 683 SER A C 1
ATOM 5385 O O . SER A 1 683 ? -20.099 9.203 -43.658 1.00 97.44 683 SER A O 1
ATOM 5387 N N . ASP A 1 684 ? -19.994 7.734 -45.366 1.00 98.25 684 ASP A N 1
ATOM 5388 C CA . ASP A 1 684 ? -21.189 6.989 -44.960 1.00 98.25 684 ASP A CA 1
ATOM 5389 C C . ASP A 1 684 ? -20.943 6.284 -43.625 1.00 98.25 684 ASP A C 1
ATOM 5391 O O . ASP A 1 684 ? -21.771 6.404 -42.731 1.00 98.25 684 ASP A O 1
ATOM 5395 N N . PHE A 1 685 ? -19.793 5.623 -43.448 1.00 98.69 685 PHE A N 1
ATOM 5396 C CA . PHE A 1 685 ? -19.430 4.939 -42.204 1.00 98.69 685 PHE A CA 1
ATOM 5397 C C . PHE A 1 685 ? -19.446 5.901 -41.010 1.00 98.69 685 PHE A C 1
ATOM 5399 O O . PHE A 1 685 ? -20.135 5.659 -40.020 1.00 98.69 685 PHE A O 1
ATOM 5406 N N . LYS A 1 686 ? -18.763 7.049 -41.131 1.00 97.44 686 LYS A N 1
ATOM 5407 C CA . LYS A 1 686 ? -18.754 8.092 -40.092 1.00 97.44 686 LYS A CA 1
ATOM 5408 C C . LYS A 1 686 ? -20.156 8.621 -39.774 1.00 97.44 686 LYS A C 1
ATOM 5410 O O . LYS A 1 686 ? -20.432 8.975 -38.630 1.00 97.44 686 LYS A O 1
ATOM 5415 N N . THR A 1 687 ? -21.027 8.695 -40.779 1.00 98.19 687 THR A N 1
ATOM 5416 C CA . THR A 1 687 ? -22.411 9.158 -40.619 1.00 98.19 687 THR A CA 1
ATOM 5417 C C . THR A 1 687 ? -23.273 8.103 -39.929 1.00 98.19 687 THR A C 1
ATOM 5419 O O . THR A 1 687 ? -23.957 8.420 -38.960 1.00 98.19 687 THR A O 1
ATOM 5422 N N . ILE A 1 688 ? -23.211 6.849 -40.385 1.00 98.69 688 ILE A N 1
ATOM 5423 C CA . ILE A 1 688 ? -23.974 5.722 -39.832 1.00 98.69 688 ILE A CA 1
ATOM 5424 C C . ILE A 1 688 ? -23.595 5.494 -38.366 1.00 98.69 688 ILE A C 1
ATOM 5426 O O . ILE A 1 688 ? -24.476 5.392 -37.518 1.00 98.69 688 ILE A O 1
ATOM 5430 N N . TYR A 1 689 ? -22.300 5.497 -38.045 1.00 98.69 689 TYR A N 1
ATOM 5431 C CA . TYR A 1 689 ? -21.815 5.278 -36.681 1.00 98.69 689 TYR A CA 1
ATOM 5432 C C . TYR A 1 689 ? -21.601 6.566 -35.885 1.00 98.69 689 TYR A C 1
ATOM 5434 O O . TYR A 1 689 ? -20.881 6.558 -34.889 1.00 98.69 689 TYR A O 1
ATOM 5442 N N . SER A 1 690 ? -22.218 7.682 -36.292 1.00 98.12 690 SER A N 1
ATOM 5443 C CA . SER A 1 690 ? -21.956 8.998 -35.700 1.00 98.12 690 SER A CA 1
ATOM 5444 C C . SER A 1 690 ? -22.067 9.002 -34.168 1.00 98.12 690 SER A C 1
ATOM 5446 O O . SER A 1 690 ? -21.211 9.577 -33.501 1.00 98.12 690 SER A O 1
ATOM 5448 N N . GLN A 1 691 ? -23.055 8.307 -33.599 1.00 96.50 691 GLN A N 1
ATOM 5449 C CA . GLN A 1 691 ? -23.283 8.249 -32.149 1.00 96.50 691 GLN A CA 1
ATOM 5450 C C . GLN A 1 691 ? -22.268 7.377 -31.392 1.00 96.50 691 GLN A C 1
ATOM 5452 O O . GLN A 1 691 ? -22.041 7.607 -30.212 1.00 96.50 691 GLN A O 1
ATOM 5457 N N . PHE A 1 692 ? -21.591 6.447 -32.065 1.00 98.12 692 PHE A N 1
ATOM 5458 C CA . PHE A 1 692 ? -20.730 5.442 -31.432 1.00 98.12 692 PHE A CA 1
ATOM 5459 C C . PHE A 1 692 ? -19.252 5.850 -31.490 1.00 98.12 692 PHE A C 1
ATOM 5461 O O . PHE A 1 692 ? -18.387 5.143 -32.014 1.00 98.12 692 PHE A O 1
ATOM 5468 N N . GLY A 1 693 ? -18.984 7.060 -30.994 1.00 97.12 693 GLY A N 1
ATOM 5469 C CA . GLY A 1 693 ? -17.647 7.632 -30.845 1.00 97.12 693 GLY A CA 1
ATOM 5470 C C . GLY A 1 693 ? -17.356 8.862 -31.704 1.00 97.12 693 GLY A C 1
ATOM 5471 O O . GLY A 1 693 ? -16.720 9.790 -31.211 1.00 97.12 693 GLY A O 1
ATOM 5472 N N . TYR A 1 694 ? -17.838 8.940 -32.949 1.00 97.56 694 TYR A N 1
ATOM 5473 C CA . TYR A 1 694 ? -17.470 10.036 -33.863 1.00 97.56 694 TYR A CA 1
ATOM 5474 C C . TYR A 1 694 ? -18.031 11.409 -33.460 1.00 97.56 694 TYR A C 1
ATOM 5476 O O . TYR A 1 694 ? -17.322 12.408 -33.575 1.00 97.56 694 TYR A O 1
ATOM 5484 N N . ALA A 1 695 ? -19.279 11.478 -32.993 1.00 96.38 695 ALA A N 1
ATOM 5485 C CA . ALA A 1 695 ? -19.898 12.697 -32.464 1.00 96.38 695 ALA A CA 1
ATOM 5486 C C . ALA A 1 695 ? -19.424 13.013 -31.037 1.00 96.38 695 ALA A C 1
ATOM 5488 O O . ALA A 1 695 ? -19.435 14.169 -30.623 1.00 96.38 695 ALA A O 1
ATOM 5489 N N . GLU A 1 696 ? -18.976 11.991 -30.303 1.00 94.75 696 GLU A N 1
ATOM 5490 C CA . GLU A 1 696 ? -18.419 12.105 -28.948 1.00 94.75 696 GLU A CA 1
ATOM 5491 C C . GLU A 1 696 ? -16.914 12.437 -28.951 1.00 94.75 696 GLU A C 1
ATOM 5493 O O . GLU A 1 696 ? -16.292 12.630 -27.900 1.00 94.75 696 GLU A O 1
ATOM 5498 N N . ALA A 1 697 ? -16.301 12.481 -30.135 1.00 97.44 697 ALA A N 1
ATOM 5499 C CA . ALA A 1 697 ? -14.875 12.671 -30.293 1.00 97.44 697 ALA A CA 1
ATOM 5500 C C . ALA A 1 697 ? -14.460 14.088 -29.887 1.00 97.44 697 ALA A C 1
ATOM 5502 O O . ALA A 1 697 ? -14.877 15.088 -30.465 1.00 97.44 697 ALA A O 1
ATOM 5503 N N . SER A 1 698 ? -13.522 14.165 -28.947 1.00 97.19 698 SER A N 1
ATOM 5504 C CA . SER A 1 698 ? -12.840 15.413 -28.601 1.00 97.19 698 SER A CA 1
ATOM 5505 C C . SER A 1 698 ? -11.913 15.899 -29.720 1.00 97.19 698 SER A C 1
ATOM 5507 O O . SER A 1 698 ? -11.695 17.100 -29.868 1.00 97.19 698 SER A O 1
ATOM 5509 N N . LYS A 1 699 ? -11.348 14.967 -30.501 1.00 97.94 699 LYS A N 1
ATOM 5510 C CA . LYS A 1 699 ? -10.500 15.233 -31.668 1.00 97.94 699 LYS A CA 1
ATOM 5511 C C . LYS A 1 699 ? -10.707 14.146 -32.712 1.00 97.94 699 LYS A C 1
ATOM 5513 O O . LYS A 1 699 ? -10.829 12.976 -32.364 1.00 97.94 699 LYS A O 1
ATOM 5518 N N . THR A 1 700 ? -10.669 14.526 -33.982 1.00 97.69 700 THR A N 1
ATOM 5519 C CA . THR A 1 700 ? -10.704 13.600 -35.122 1.00 97.69 700 THR A CA 1
ATOM 5520 C C . THR A 1 700 ? -9.458 13.799 -35.979 1.00 97.69 700 THR A C 1
ATOM 5522 O O . THR A 1 700 ? -8.902 14.902 -36.018 1.00 97.69 700 THR A O 1
ATOM 5525 N N . ASP A 1 701 ? -8.974 12.729 -36.602 1.00 97.88 701 ASP A N 1
ATOM 5526 C CA . ASP A 1 701 ? -7.971 12.833 -37.660 1.00 97.88 701 ASP A CA 1
ATOM 5527 C C . ASP A 1 701 ? -8.646 13.297 -38.959 1.00 97.88 701 ASP A C 1
ATOM 5529 O O . ASP A 1 701 ? -9.811 12.994 -39.217 1.00 97.88 701 ASP A O 1
ATOM 5533 N N . THR A 1 702 ? -7.937 14.074 -39.775 1.00 94.75 702 THR A N 1
ATOM 5534 C CA . THR A 1 702 ? -8.517 14.688 -40.981 1.00 94.75 702 THR A CA 1
ATOM 5535 C C . THR A 1 702 ? -8.375 13.822 -42.229 1.00 94.75 702 THR A C 1
ATOM 5537 O O . THR A 1 702 ? -9.004 14.122 -43.241 1.00 94.75 702 THR A O 1
ATOM 5540 N N . VAL A 1 703 ? -7.560 12.763 -42.178 1.00 93.75 703 VAL A N 1
ATOM 5541 C CA . VAL A 1 703 ? -7.236 11.917 -43.343 1.00 93.75 703 VAL A CA 1
ATOM 5542 C C . VAL A 1 703 ? -7.584 10.432 -43.166 1.00 93.75 703 VAL A C 1
ATOM 5544 O O . VAL A 1 703 ? -7.322 9.629 -44.067 1.00 93.75 703 VAL A O 1
ATOM 5547 N N . SER A 1 704 ? -8.133 10.064 -42.009 1.00 97.19 704 SER A N 1
ATOM 5548 C CA . SER A 1 704 ? -8.579 8.712 -41.656 1.00 97.19 704 SER A CA 1
ATOM 5549 C C . SER A 1 704 ? -9.834 8.787 -40.785 1.00 97.19 704 SER A C 1
ATOM 5551 O O . SER A 1 704 ? -10.246 9.874 -40.370 1.00 97.19 704 SER A O 1
ATOM 5553 N N . LEU A 1 705 ? -10.425 7.638 -40.462 1.00 98.12 705 LEU A N 1
ATOM 5554 C CA . LEU A 1 705 ? -11.527 7.540 -39.503 1.00 98.12 705 LEU A CA 1
ATOM 5555 C C . LEU A 1 705 ? -11.062 7.430 -38.038 1.00 98.12 705 LEU A C 1
ATOM 5557 O O . LEU A 1 705 ? -11.843 7.032 -37.174 1.00 98.12 705 LEU A O 1
ATOM 5561 N N . SER A 1 706 ? -9.817 7.810 -37.739 1.00 98.69 706 SER A N 1
ATOM 5562 C CA . SER A 1 706 ? -9.283 7.829 -36.371 1.00 98.69 706 SER A CA 1
ATOM 5563 C C . SER A 1 706 ? -9.882 8.964 -35.533 1.00 98.69 706 SER A C 1
ATOM 5565 O O . SER A 1 706 ? -10.113 10.078 -36.021 1.00 98.69 706 SER A O 1
ATOM 5567 N N . TYR A 1 707 ? -10.089 8.721 -34.238 1.00 98.75 707 TYR A N 1
ATOM 5568 C CA . TYR A 1 707 ? -10.603 9.729 -33.308 1.00 98.75 707 TYR A CA 1
ATOM 5569 C C . TYR A 1 707 ? -10.187 9.475 -31.854 1.00 98.75 707 TYR A C 1
ATOM 5571 O O . TYR A 1 707 ? -9.792 8.378 -31.468 1.00 98.75 707 TYR A O 1
ATOM 5579 N N . LEU A 1 708 ? -10.266 10.530 -31.039 1.00 98.56 708 LEU A N 1
ATOM 5580 C CA . LEU A 1 708 ? -10.013 10.503 -29.601 1.00 98.56 708 LEU A CA 1
ATOM 5581 C C . LEU A 1 708 ? -11.287 10.896 -28.849 1.00 98.56 708 LEU A C 1
ATOM 5583 O O . LEU A 1 708 ? -11.702 12.059 -28.904 1.00 98.56 708 LEU A O 1
ATOM 5587 N N . ALA A 1 709 ? -11.859 9.966 -28.092 1.00 97.88 709 ALA A N 1
ATOM 5588 C CA . ALA A 1 709 ? -12.961 10.218 -27.167 1.00 97.88 709 ALA A CA 1
ATOM 5589 C C . ALA A 1 709 ? -12.452 10.264 -25.716 1.00 97.88 709 ALA A C 1
ATOM 5591 O O . ALA A 1 709 ? -11.459 9.623 -25.366 1.00 97.88 709 ALA A O 1
ATOM 5592 N N . LYS A 1 710 ? -13.124 11.040 -24.861 1.00 96.00 710 LYS A N 1
ATOM 5593 C CA . LYS A 1 710 ? -12.755 11.219 -23.445 1.00 96.00 710 LYS A CA 1
ATOM 5594 C C . LYS A 1 710 ? -13.948 10.851 -22.548 1.00 96.00 710 LYS A C 1
ATOM 5596 O O . LYS A 1 710 ? -14.523 11.750 -21.939 1.00 96.00 710 LYS A O 1
ATOM 5601 N N . PRO A 1 711 ? -14.350 9.562 -22.483 1.00 89.75 711 PRO A N 1
ATOM 5602 C CA . PRO A 1 711 ? -15.523 9.134 -21.710 1.00 89.75 711 PRO A CA 1
ATOM 5603 C C . PRO A 1 711 ? -15.418 9.477 -20.221 1.00 89.75 711 PRO A C 1
ATOM 5605 O O . PRO A 1 711 ? -16.433 9.678 -19.561 1.00 89.75 711 PRO A O 1
ATOM 5608 N N . LYS A 1 712 ? -14.194 9.574 -19.684 1.00 86.81 712 LYS A N 1
ATOM 5609 C CA . LYS A 1 712 ? -13.930 10.093 -18.337 1.00 86.81 712 LYS A CA 1
ATOM 5610 C C . LYS A 1 712 ? -12.750 11.061 -18.370 1.00 86.81 712 LYS A C 1
ATOM 5612 O O . LYS A 1 712 ? -11.909 11.018 -19.266 1.00 86.81 712 LYS A O 1
ATOM 5617 N N . GLN A 1 713 ? -12.631 11.898 -17.338 1.00 80.25 713 GLN A N 1
ATOM 5618 C CA . GLN A 1 713 ? -11.576 12.918 -17.238 1.00 80.25 713 GLN A CA 1
ATOM 5619 C C . GLN A 1 713 ? -10.156 12.342 -17.410 1.00 80.25 713 GLN A C 1
ATOM 5621 O O . GLN A 1 713 ? -9.304 12.970 -18.039 1.00 80.25 713 GLN A O 1
ATOM 5626 N N . LYS A 1 714 ? -9.915 11.138 -16.875 1.00 84.50 714 LYS A N 1
ATOM 5627 C CA . LYS A 1 714 ? -8.608 10.460 -16.853 1.00 84.50 714 LYS A CA 1
ATOM 5628 C C . LYS A 1 714 ? -8.589 9.122 -17.608 1.00 84.50 714 LYS A C 1
ATOM 5630 O O . LYS A 1 714 ? -7.591 8.413 -17.528 1.00 84.50 714 LYS A O 1
ATOM 5635 N N . LEU A 1 715 ? -9.653 8.795 -18.350 1.00 90.50 715 LEU A N 1
ATOM 5636 C CA . LEU A 1 715 ? -9.739 7.610 -19.213 1.00 90.50 715 LEU A CA 1
ATOM 5637 C C . LEU A 1 715 ? -10.169 8.021 -20.614 1.00 90.50 715 LEU A C 1
ATOM 5639 O O . LEU A 1 715 ? -11.287 8.507 -20.804 1.00 90.50 715 LEU A O 1
ATOM 5643 N N . TRP A 1 716 ? -9.277 7.854 -21.581 1.00 96.06 716 TRP A N 1
ATOM 5644 C CA . TRP A 1 716 ? -9.497 8.243 -22.968 1.00 96.06 716 TRP A CA 1
ATOM 5645 C C . TRP A 1 716 ? -9.510 7.005 -23.862 1.00 96.06 716 TRP A C 1
ATOM 5647 O O . TRP A 1 716 ? -8.789 6.043 -23.605 1.00 96.06 716 TRP A O 1
ATOM 5657 N N . VAL A 1 717 ? -10.310 7.041 -24.924 1.00 98.19 717 VAL A N 1
ATOM 5658 C CA . VAL A 1 717 ? -10.350 6.003 -25.960 1.00 98.19 717 VAL A CA 1
ATOM 5659 C C . VAL A 1 717 ? -9.742 6.585 -27.226 1.00 98.19 717 VAL A C 1
ATOM 5661 O O . VAL A 1 717 ? -10.207 7.615 -27.723 1.00 98.19 717 VAL A O 1
ATOM 5664 N N . LEU A 1 718 ? -8.696 5.940 -27.736 1.00 98.62 718 LEU A N 1
ATOM 5665 C CA . LEU A 1 718 ? -8.018 6.316 -28.970 1.00 98.62 718 LEU A CA 1
ATOM 5666 C C . LEU A 1 718 ? -8.290 5.254 -30.037 1.00 98.62 718 LEU A C 1
ATOM 5668 O O . LEU A 1 718 ? -7.680 4.188 -30.022 1.00 98.62 718 LEU A O 1
ATOM 5672 N N . SER A 1 719 ? -9.208 5.572 -30.949 1.00 98.56 719 SER A N 1
ATOM 5673 C CA . SER A 1 719 ? -9.543 4.750 -32.113 1.00 98.56 719 SER A CA 1
ATOM 5674 C C . SER A 1 719 ? -8.593 5.066 -33.262 1.00 98.56 719 SER A C 1
ATOM 5676 O O . SER A 1 719 ? -8.467 6.235 -33.645 1.00 98.56 719 SER A O 1
ATOM 5678 N N . ILE A 1 720 ? -7.922 4.047 -33.799 1.00 98.50 720 ILE A N 1
ATOM 5679 C CA . ILE A 1 720 ? -6.973 4.174 -34.907 1.00 98.50 720 ILE A CA 1
ATOM 5680 C C . ILE A 1 720 ? -7.504 3.402 -36.114 1.00 98.50 720 ILE A C 1
ATOM 5682 O O . ILE A 1 720 ? -7.653 2.183 -36.076 1.00 98.50 720 ILE A O 1
ATOM 5686 N N . ASP A 1 721 ? -7.740 4.125 -37.204 1.00 98.00 721 ASP A N 1
ATOM 5687 C CA . ASP A 1 721 ? -8.041 3.555 -38.512 1.00 98.00 721 ASP A CA 1
ATOM 5688 C C . ASP A 1 721 ? -6.731 3.271 -39.259 1.00 98.00 721 ASP A C 1
ATOM 5690 O O . ASP A 1 721 ? -6.036 4.183 -39.719 1.00 98.00 721 ASP A O 1
ATOM 5694 N N . ALA A 1 722 ? -6.391 1.986 -39.340 1.00 95.25 722 ALA A N 1
ATOM 5695 C CA . ALA A 1 722 ? -5.243 1.479 -40.081 1.00 95.25 722 ALA A CA 1
ATOM 5696 C C . ALA A 1 722 ? -5.659 0.718 -41.350 1.00 95.25 722 ALA A C 1
ATOM 5698 O O . ALA A 1 722 ? -4.837 -0.002 -41.908 1.00 95.25 722 ALA A O 1
ATOM 5699 N N . CYS A 1 723 ? -6.900 0.859 -41.818 1.00 95.56 723 CYS A N 1
ATOM 5700 C CA . CYS A 1 723 ? -7.426 0.100 -42.950 1.00 95.56 723 CYS A CA 1
ATOM 5701 C C . CYS A 1 723 ? -7.097 0.766 -44.300 1.00 95.56 723 CYS A C 1
ATOM 5703 O O . CYS A 1 723 ? -6.999 1.987 -44.415 1.00 95.56 723 CYS A O 1
ATOM 5705 N N . SER A 1 724 ? -6.942 -0.046 -45.351 1.00 92.56 724 SER A N 1
ATOM 5706 C CA . SER A 1 724 ? -6.508 0.393 -46.692 1.00 92.56 724 SER A CA 1
ATOM 5707 C C . SER A 1 724 ? -7.643 0.387 -47.726 1.00 92.56 724 SER A C 1
ATOM 5709 O O . SER A 1 724 ? -7.499 -0.169 -48.811 1.00 92.56 724 SER A O 1
ATOM 5711 N N . TYR A 1 725 ? -8.788 0.998 -47.424 1.00 94.31 725 TYR A N 1
ATOM 5712 C CA . TYR A 1 725 ? -9.987 0.908 -48.275 1.00 94.31 725 TYR A CA 1
ATOM 5713 C C . TYR A 1 725 ? -10.033 1.890 -49.466 1.00 94.31 725 TYR A C 1
ATOM 5715 O O . TYR A 1 725 ? -10.902 1.771 -50.334 1.00 94.31 725 TYR A O 1
ATOM 5723 N N . ASP A 1 726 ? -9.118 2.864 -49.547 1.00 90.31 726 ASP A N 1
ATOM 5724 C CA . ASP A 1 726 ? -9.095 3.878 -50.621 1.00 90.31 726 ASP A CA 1
ATOM 5725 C C . ASP A 1 726 ? -8.810 3.262 -52.007 1.00 90.31 726 ASP A C 1
ATOM 5727 O O . ASP A 1 726 ? -9.238 3.782 -53.038 1.00 90.31 726 ASP A O 1
ATOM 5731 N N . SER A 1 727 ? -8.100 2.131 -52.043 1.00 89.31 727 SER A N 1
ATOM 5732 C CA . SER A 1 727 ? -7.715 1.433 -53.273 1.00 89.31 727 SER A CA 1
ATOM 5733 C C . SER A 1 727 ? -8.640 0.269 -53.637 1.00 89.31 727 SER A C 1
ATOM 5735 O O . SER A 1 727 ? -8.513 -0.257 -54.743 1.00 89.31 727 SER A O 1
ATOM 5737 N N . ASN A 1 728 ? -9.601 -0.105 -52.781 1.00 94.25 728 ASN A N 1
ATOM 5738 C CA . ASN A 1 728 ? -10.453 -1.287 -52.973 1.00 94.25 728 ASN A CA 1
ATOM 5739 C C . ASN A 1 728 ? -11.197 -1.279 -54.317 1.00 94.25 728 ASN A C 1
ATOM 5741 O O . ASN A 1 728 ? -11.227 -2.285 -55.026 1.00 94.25 728 ASN A O 1
ATOM 5745 N N . MET A 1 729 ? -11.751 -0.124 -54.702 1.00 89.38 729 MET A N 1
ATOM 5746 C CA . MET A 1 729 ? -12.482 0.040 -55.965 1.00 89.38 729 MET A CA 1
ATOM 5747 C C . MET A 1 729 ? -11.575 -0.106 -57.193 1.00 89.38 729 MET A C 1
ATOM 5749 O O . MET A 1 729 ? -12.001 -0.640 -58.212 1.00 89.38 729 MET A O 1
ATOM 5753 N N . ILE A 1 730 ? -10.324 0.356 -57.094 1.00 90.00 730 ILE A N 1
ATOM 5754 C CA . ILE A 1 730 ? -9.340 0.305 -58.186 1.00 90.00 730 ILE A CA 1
ATOM 5755 C C . ILE A 1 730 ? -8.755 -1.104 -58.309 1.00 90.00 730 ILE A C 1
ATOM 5757 O O . ILE A 1 730 ? -8.601 -1.622 -59.412 1.00 90.00 730 ILE A O 1
ATOM 5761 N N . LEU A 1 731 ? -8.439 -1.733 -57.176 1.00 90.75 731 LEU A N 1
ATOM 5762 C CA . LEU A 1 731 ? -7.891 -3.088 -57.110 1.00 90.75 731 LEU A CA 1
ATOM 5763 C C . LEU A 1 731 ? -8.957 -4.169 -57.324 1.00 90.75 731 LEU A C 1
ATOM 5765 O O . LEU A 1 731 ? -8.607 -5.336 -57.494 1.00 90.75 731 LEU A O 1
ATOM 5769 N N . ASN A 1 732 ? -10.237 -3.783 -57.303 1.00 91.88 732 ASN A N 1
ATOM 5770 C CA . ASN A 1 732 ? -11.400 -4.662 -57.366 1.00 91.88 732 ASN A CA 1
ATOM 5771 C C . ASN A 1 732 ? -11.310 -5.838 -56.375 1.00 91.88 732 ASN A C 1
ATOM 5773 O O . ASN A 1 732 ? -11.635 -6.976 -56.709 1.00 91.88 732 ASN A O 1
ATOM 5777 N N . LYS A 1 733 ? -10.844 -5.548 -55.157 1.00 92.81 733 LYS A N 1
ATOM 5778 C CA . LYS A 1 733 ? -10.834 -6.454 -54.001 1.00 92.81 733 LYS A CA 1
ATOM 5779 C C . LYS A 1 733 ? -10.692 -5.643 -52.706 1.00 92.81 733 LYS A C 1
ATOM 5781 O O . LYS A 1 733 ? -10.057 -4.588 -52.755 1.00 92.81 733 LYS A O 1
ATOM 5786 N N . PRO A 1 734 ? -11.210 -6.115 -51.561 1.00 91.44 734 PRO A N 1
ATOM 5787 C CA . PRO A 1 734 ? -10.872 -5.533 -50.269 1.00 91.44 734 PRO A CA 1
ATOM 5788 C C . PRO A 1 734 ? -9.397 -5.803 -49.936 1.00 91.44 734 PRO A C 1
ATOM 5790 O O . PRO A 1 734 ? -8.912 -6.930 -50.067 1.00 91.44 734 PRO A O 1
ATOM 5793 N N . VAL A 1 735 ? -8.661 -4.763 -49.545 1.00 94.25 735 VAL A N 1
ATOM 5794 C CA . VAL A 1 735 ? -7.270 -4.884 -49.093 1.00 94.25 735 VAL A CA 1
ATOM 5795 C C . VAL A 1 735 ? -7.241 -5.356 -47.642 1.00 94.25 735 VAL A C 1
ATOM 5797 O O . VAL A 1 735 ? -7.724 -4.659 -46.758 1.00 94.25 735 VAL A O 1
ATOM 5800 N N . THR A 1 736 ? -6.651 -6.527 -47.403 1.00 92.00 736 THR A N 1
ATOM 5801 C CA . THR A 1 736 ? -6.524 -7.128 -46.064 1.00 92.00 736 THR A CA 1
ATOM 5802 C C . THR A 1 736 ? -5.453 -6.443 -45.212 1.00 92.00 736 THR A C 1
ATOM 5804 O O . THR A 1 736 ? -5.639 -6.261 -44.016 1.00 92.00 736 THR A O 1
ATOM 5807 N N . GLU A 1 737 ? -4.341 -6.026 -45.823 1.00 89.00 737 GLU A N 1
ATOM 5808 C CA . GLU A 1 737 ? -3.195 -5.434 -45.122 1.00 89.00 737 GLU A CA 1
ATOM 5809 C C . GLU A 1 737 ? -3.443 -4.003 -44.603 1.00 89.00 737 GLU A C 1
ATOM 5811 O O . GLU A 1 737 ? -4.187 -3.203 -45.183 1.00 89.00 737 GLU A O 1
ATOM 5816 N N . SER A 1 738 ? -2.742 -3.653 -43.521 1.00 88.38 738 SER A N 1
ATOM 5817 C CA . SER A 1 738 ? -2.801 -2.313 -42.922 1.00 88.38 738 SER A CA 1
ATOM 5818 C C . SER A 1 738 ? -2.211 -1.199 -43.811 1.00 88.38 738 SER A C 1
ATOM 5820 O O . SER A 1 738 ? -1.285 -1.423 -44.594 1.00 88.38 738 SER A O 1
ATOM 5822 N N . GLY A 1 739 ? -2.687 0.033 -43.614 1.00 77.88 739 GLY A N 1
ATOM 5823 C CA . GLY A 1 739 ? -2.344 1.230 -44.386 1.00 77.88 739 GLY A CA 1
ATOM 5824 C C . GLY A 1 739 ? -2.245 2.508 -43.553 1.00 77.88 739 GLY A C 1
ATOM 5825 O O . GLY A 1 739 ? -2.681 3.566 -44.008 1.00 77.88 739 GLY A O 1
ATOM 5826 N N . LEU A 1 740 ? -1.683 2.440 -42.337 1.00 90.81 740 LEU A N 1
ATOM 5827 C CA . LEU A 1 740 ? -1.555 3.609 -41.457 1.00 90.81 740 LEU A CA 1
ATOM 5828 C C . LEU A 1 740 ? -0.778 4.749 -42.140 1.00 90.81 740 LEU A C 1
ATOM 5830 O O . LEU A 1 740 ? 0.440 4.690 -42.332 1.00 90.81 740 LEU A O 1
ATOM 5834 N N . LYS A 1 741 ? -1.496 5.823 -42.477 1.00 90.69 741 LYS A N 1
ATOM 5835 C CA . LYS A 1 741 ? -0.942 7.012 -43.135 1.00 90.69 741 LYS A CA 1
ATOM 5836 C C . LYS A 1 741 ? 0.033 7.725 -42.191 1.00 90.69 741 LYS A C 1
ATOM 5838 O O . LYS A 1 741 ? -0.220 7.850 -40.993 1.00 90.69 741 LYS A O 1
ATOM 5843 N N . LEU A 1 742 ? 1.131 8.272 -42.722 1.00 89.62 742 LEU A N 1
ATOM 5844 C CA . LEU A 1 742 ? 2.147 8.966 -41.911 1.00 89.62 742 LEU A CA 1
ATOM 5845 C C . LEU A 1 742 ? 1.572 10.151 -41.111 1.00 89.62 742 LEU A C 1
ATOM 5847 O O . LEU A 1 742 ? 2.012 10.418 -39.993 1.00 89.62 742 LEU A O 1
ATOM 5851 N N . SER A 1 743 ? 0.600 10.874 -41.672 1.00 91.06 743 SER A N 1
ATOM 5852 C CA . SER A 1 743 ? -0.103 11.956 -40.973 1.00 91.06 743 SER A CA 1
ATOM 5853 C C . SER A 1 743 ? -0.941 11.434 -39.806 1.00 91.06 743 SER A C 1
ATOM 5855 O O . SER A 1 743 ? -0.868 12.012 -38.726 1.00 91.06 743 SER A O 1
ATOM 5857 N N . THR A 1 744 ? -1.639 10.309 -39.977 1.00 96.62 744 THR A N 1
ATOM 5858 C CA . THR A 1 744 ? -2.390 9.636 -38.905 1.00 96.62 744 THR A CA 1
ATOM 5859 C C . THR A 1 744 ? -1.450 9.114 -37.820 1.00 96.62 744 THR A C 1
ATOM 5861 O O . THR A 1 744 ? -1.688 9.344 -36.641 1.00 96.62 744 THR A O 1
ATOM 5864 N N . TYR A 1 745 ? -0.319 8.508 -38.193 1.00 95.81 745 TYR A N 1
ATOM 5865 C CA . TYR A 1 745 ? 0.724 8.092 -37.250 1.00 95.81 745 TYR A CA 1
ATOM 5866 C C . TYR A 1 745 ? 1.226 9.257 -36.378 1.00 95.81 745 TYR A C 1
ATOM 5868 O O . TYR A 1 745 ? 1.289 9.141 -35.153 1.00 95.81 745 TYR A O 1
ATOM 5876 N N . LYS A 1 746 ? 1.543 10.408 -36.990 1.00 93.44 746 LYS A N 1
ATOM 5877 C CA . LYS A 1 746 ? 1.945 11.621 -36.254 1.00 93.44 746 LYS A CA 1
ATOM 5878 C C . LYS A 1 746 ? 0.817 12.133 -35.362 1.00 93.44 746 LYS A C 1
ATOM 5880 O O . LYS A 1 746 ? 1.053 12.449 -34.200 1.00 93.44 746 LYS A O 1
ATOM 5885 N N . TRP A 1 747 ? -0.407 12.152 -35.884 1.00 98.19 747 TRP A N 1
ATOM 5886 C CA . TRP A 1 747 ? -1.587 12.553 -35.129 1.00 98.19 747 TRP A CA 1
ATOM 5887 C C . TRP A 1 747 ? -1.777 11.678 -33.882 1.00 98.19 747 TRP A C 1
ATOM 5889 O O . TRP A 1 747 ? -1.988 12.224 -32.802 1.00 98.19 747 TRP A O 1
ATOM 5899 N N . VAL A 1 748 ? -1.620 10.354 -33.992 1.00 98.19 748 VAL A N 1
ATOM 5900 C CA . VAL A 1 748 ? -1.690 9.409 -32.862 1.00 98.19 748 VAL A CA 1
ATOM 5901 C C . VAL A 1 748 ? -0.630 9.722 -31.808 1.00 98.19 748 VAL A C 1
ATOM 5903 O O . VAL A 1 748 ? -0.964 9.829 -30.628 1.00 98.19 748 VAL A O 1
ATOM 5906 N N . LEU A 1 749 ? 0.629 9.930 -32.211 1.00 95.69 749 LEU A N 1
ATOM 5907 C CA . LEU A 1 749 ? 1.698 10.301 -31.277 1.00 95.69 749 LEU A CA 1
ATOM 5908 C C . LEU A 1 749 ? 1.372 11.587 -30.513 1.00 95.69 749 LEU A C 1
ATOM 5910 O O . LEU A 1 749 ? 1.584 11.649 -29.301 1.00 95.69 749 LEU A O 1
ATOM 5914 N N . ASP A 1 750 ? 0.809 12.587 -31.190 1.00 95.25 750 ASP A N 1
ATOM 5915 C CA . ASP A 1 750 ? 0.410 13.832 -30.542 1.00 95.25 750 ASP A CA 1
ATOM 5916 C C . ASP A 1 750 ? -0.753 13.628 -29.557 1.00 95.25 750 ASP A C 1
ATOM 5918 O O . ASP A 1 750 ? -0.792 14.292 -28.521 1.00 95.25 750 ASP A O 1
ATOM 5922 N N . ARG A 1 751 ? -1.703 12.721 -29.845 1.00 97.88 751 ARG A N 1
ATOM 5923 C CA . ARG A 1 751 ? -2.801 12.387 -28.913 1.00 97.88 751 ARG A CA 1
ATOM 5924 C C . ARG A 1 751 ? -2.297 11.633 -27.687 1.00 97.88 751 ARG A C 1
ATOM 5926 O O . ARG A 1 751 ? -2.727 11.935 -26.578 1.00 97.88 751 ARG A O 1
ATOM 5933 N N . LEU A 1 752 ? -1.378 10.688 -27.871 1.00 94.50 752 LEU A N 1
ATOM 5934 C CA . LEU A 1 752 ? -0.758 9.944 -26.771 1.00 94.50 752 LEU A CA 1
ATOM 5935 C C . LEU A 1 752 ? 0.079 10.865 -25.880 1.00 94.50 752 LEU A C 1
ATOM 5937 O O . LEU A 1 752 ? -0.046 10.818 -24.657 1.00 94.50 752 LEU A O 1
ATOM 5941 N N . LYS A 1 753 ? 0.850 11.774 -26.488 1.00 89.00 753 LYS A N 1
ATOM 5942 C CA . LYS A 1 753 ? 1.565 12.830 -25.769 1.00 89.00 753 LYS A CA 1
ATOM 5943 C C . LYS A 1 753 ? 0.607 13.717 -24.971 1.00 89.00 753 LYS A C 1
ATOM 5945 O O . LYS A 1 753 ? 0.830 13.915 -23.785 1.00 89.00 753 LYS A O 1
ATOM 5950 N N . GLU A 1 754 ? -0.474 14.195 -25.588 1.00 90.25 754 GLU A N 1
ATOM 5951 C CA . GLU A 1 754 ? -1.506 14.991 -24.906 1.00 90.25 754 GLU A CA 1
ATOM 5952 C C . GLU A 1 754 ? -2.112 14.238 -23.709 1.00 90.25 754 GLU A C 1
ATOM 5954 O O . GLU A 1 754 ? -2.273 14.810 -22.631 1.00 90.25 754 GLU A O 1
ATOM 5959 N N . ALA A 1 755 ? -2.414 12.947 -23.875 1.00 88.38 755 ALA A N 1
ATOM 5960 C CA . ALA A 1 755 ? -2.953 12.113 -22.807 1.00 88.38 755 ALA A CA 1
ATOM 5961 C C . ALA A 1 755 ? -1.968 11.983 -21.647 1.00 88.38 755 ALA A C 1
ATOM 5963 O O . ALA A 1 755 ? -2.328 12.270 -20.504 1.00 88.38 755 ALA A O 1
ATOM 5964 N N . ARG A 1 756 ? -0.711 11.649 -21.948 1.00 84.56 756 ARG A N 1
ATOM 5965 C CA . ARG A 1 756 ? 0.365 11.537 -20.963 1.00 84.56 756 ARG A CA 1
ATOM 5966 C C . ARG A 1 756 ? 0.583 12.847 -20.210 1.00 84.56 756 ARG A C 1
ATOM 5968 O O . ARG A 1 756 ? 0.623 12.832 -18.984 1.00 84.56 756 ARG A O 1
ATOM 5975 N N . ASP A 1 757 ? 0.671 13.967 -20.923 1.00 79.69 757 ASP A N 1
ATOM 5976 C CA . ASP A 1 757 ? 0.903 15.287 -20.330 1.00 79.69 757 ASP A CA 1
ATOM 5977 C C . ASP A 1 757 ? -0.294 15.719 -19.447 1.00 79.69 757 ASP A C 1
ATOM 5979 O O . ASP A 1 757 ? -0.124 16.437 -18.465 1.00 79.69 757 ASP A O 1
ATOM 5983 N N . SER A 1 758 ? -1.504 15.218 -19.731 1.00 74.00 758 SER A N 1
ATOM 5984 C CA . SER A 1 758 ? -2.695 15.407 -18.886 1.00 74.00 758 SER A CA 1
ATOM 5985 C C . SER A 1 758 ? -2.859 14.367 -17.763 1.00 74.00 758 SER A C 1
ATOM 5987 O O . SER A 1 758 ? -3.792 14.468 -16.958 1.00 74.00 758 SER A O 1
ATOM 5989 N N . GLY A 1 759 ? -1.989 13.355 -17.699 1.00 78.25 759 GLY A N 1
ATOM 5990 C CA . GLY A 1 759 ? -2.083 12.220 -16.777 1.00 78.25 759 GLY A CA 1
ATOM 5991 C C . GLY A 1 759 ? -3.280 11.291 -17.028 1.00 78.25 759 GLY A C 1
ATOM 5992 O O . GLY A 1 759 ? -3.752 10.663 -16.084 1.00 78.25 759 GLY A O 1
ATOM 5993 N N . ALA A 1 760 ? -3.818 11.249 -18.249 1.00 82.19 760 ALA A N 1
ATOM 5994 C CA . ALA A 1 760 ? -4.900 10.348 -18.639 1.00 82.19 760 ALA A CA 1
ATOM 5995 C C . ALA A 1 760 ? -4.363 8.983 -19.102 1.00 82.19 760 ALA A C 1
ATOM 5997 O O . ALA A 1 760 ? -3.327 8.896 -19.761 1.00 82.19 760 ALA A O 1
ATOM 5998 N N . VAL A 1 761 ? -5.099 7.917 -18.788 1.00 88.50 761 VAL A N 1
ATOM 5999 C CA . VAL A 1 761 ? -4.875 6.569 -19.325 1.00 88.50 761 VAL A CA 1
ATOM 6000 C C . VAL A 1 761 ? -5.585 6.449 -20.670 1.00 88.50 761 VAL A C 1
ATOM 6002 O O . VAL A 1 761 ? -6.734 6.867 -20.800 1.00 88.50 761 VAL A O 1
ATOM 6005 N N . VAL A 1 762 ? -4.911 5.865 -21.661 1.00 94.56 762 VAL A N 1
ATOM 6006 C CA . VAL A 1 762 ? -5.465 5.642 -23.002 1.00 94.56 762 VAL A CA 1
ATOM 6007 C C . VAL A 1 762 ? -5.761 4.161 -23.208 1.00 94.56 762 VAL A C 1
ATOM 6009 O O . VAL A 1 762 ? -4.859 3.333 -23.079 1.00 94.56 762 VAL A O 1
ATOM 6012 N N . LEU A 1 763 ? -7.004 3.853 -23.574 1.00 95.75 763 LEU A N 1
ATOM 6013 C CA . LEU A 1 763 ? -7.395 2.589 -24.192 1.00 95.75 763 LEU A CA 1
ATOM 6014 C C . LEU A 1 763 ? -7.250 2.757 -25.706 1.00 95.75 763 LEU A C 1
ATOM 6016 O O . LEU A 1 763 ? -8.024 3.490 -26.326 1.00 95.75 763 LEU A O 1
ATOM 6020 N N . GLY A 1 764 ? -6.225 2.142 -26.292 1.00 97.69 764 GLY A N 1
ATOM 6021 C CA . GLY A 1 764 ? -6.096 2.085 -27.743 1.00 97.69 764 GLY A CA 1
ATOM 6022 C C . GLY A 1 764 ? -7.040 1.037 -28.321 1.00 97.69 764 GLY A C 1
ATOM 6023 O O . GLY A 1 764 ? -7.204 -0.026 -27.724 1.00 97.69 764 GLY A O 1
ATOM 6024 N N . MET A 1 765 ? -7.629 1.313 -29.482 1.00 98.38 765 MET A N 1
ATOM 6025 C CA . MET A 1 765 ? -8.266 0.281 -30.297 1.00 98.38 765 MET A CA 1
ATOM 6026 C C . MET A 1 765 ? -7.954 0.474 -31.783 1.00 98.38 765 MET A C 1
ATOM 6028 O O . MET A 1 765 ? -7.917 1.605 -32.272 1.00 98.38 765 MET A O 1
ATOM 6032 N N . MET A 1 766 ? -7.706 -0.627 -32.488 1.00 97.81 766 MET A N 1
ATOM 6033 C CA . MET A 1 766 ? -7.354 -0.668 -33.912 1.00 97.81 766 MET A CA 1
ATOM 6034 C C . MET A 1 766 ? -7.668 -2.056 -34.459 1.00 97.81 766 MET A C 1
ATOM 6036 O O . MET A 1 766 ? -7.544 -3.019 -33.721 1.00 97.81 766 MET A O 1
ATOM 6040 N N . HIS A 1 767 ? -8.023 -2.186 -35.734 1.00 98.19 767 HIS A N 1
ATOM 6041 C CA . HIS A 1 767 ? -8.368 -3.496 -36.282 1.00 98.19 767 HIS A CA 1
ATOM 6042 C C . HIS A 1 767 ? -7.174 -4.465 -36.370 1.00 98.19 767 HIS A C 1
ATOM 6044 O O . HIS A 1 767 ? -7.196 -5.534 -35.762 1.00 98.19 767 HIS A O 1
ATOM 6050 N N . HIS A 1 768 ? -6.103 -4.072 -37.066 1.00 97.88 768 HIS A N 1
ATOM 6051 C CA . HIS A 1 768 ? -4.879 -4.871 -37.199 1.00 97.88 768 HIS A CA 1
ATOM 6052 C C . HIS A 1 768 ? -4.090 -4.963 -35.887 1.00 97.88 768 HIS A C 1
ATOM 6054 O O . HIS A 1 768 ? -4.066 -4.014 -35.100 1.00 97.88 768 HIS A O 1
ATOM 6060 N N . GLY A 1 769 ? -3.357 -6.062 -35.693 1.00 96.44 769 GLY A N 1
ATOM 6061 C CA . GLY A 1 769 ? -2.475 -6.244 -34.541 1.00 96.44 769 GLY A CA 1
ATOM 6062 C C . GLY A 1 769 ? -1.389 -5.164 -34.469 1.00 96.44 769 GLY A C 1
ATOM 6063 O O . GLY A 1 769 ? -0.700 -4.890 -35.454 1.00 96.44 769 GLY A O 1
ATOM 6064 N N . LEU A 1 770 ? -1.195 -4.546 -33.300 1.00 96.25 770 LEU A N 1
ATOM 6065 C CA . LEU A 1 770 ? -0.115 -3.569 -33.093 1.00 96.25 770 LEU A CA 1
ATOM 6066 C C . LEU A 1 770 ? 1.257 -4.246 -32.973 1.00 96.25 770 LEU A C 1
ATOM 6068 O O . LEU A 1 770 ? 2.280 -3.634 -33.285 1.00 96.25 770 LEU A O 1
ATOM 6072 N N . THR A 1 771 ? 1.281 -5.490 -32.497 1.00 94.75 771 THR A N 1
ATOM 6073 C CA . THR A 1 771 ? 2.492 -6.298 -32.339 1.00 94.75 771 THR A CA 1
ATOM 6074 C C . THR A 1 771 ? 2.239 -7.740 -32.748 1.00 94.75 771 THR A C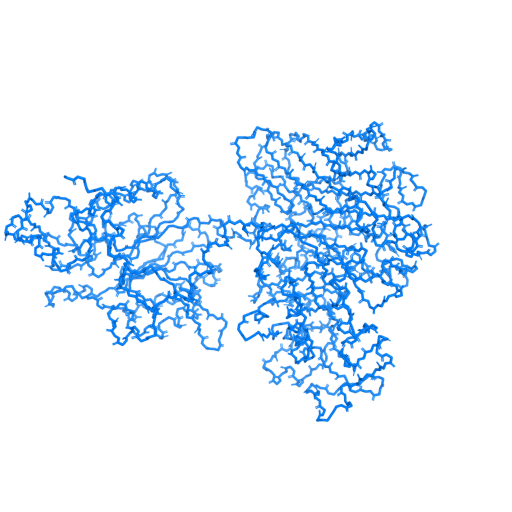 1
ATOM 6076 O O . THR A 1 771 ? 1.090 -8.143 -32.905 1.00 94.75 771 THR A O 1
ATOM 6079 N N . GLU A 1 772 ? 3.308 -8.513 -32.933 1.00 94.19 772 GLU A N 1
ATOM 6080 C CA . GLU A 1 772 ? 3.180 -9.950 -33.155 1.00 94.19 772 GLU A CA 1
ATOM 6081 C C . GLU A 1 772 ? 2.624 -10.672 -31.916 1.00 94.19 772 GLU A C 1
ATOM 6083 O O . GLU A 1 772 ? 3.116 -10.504 -30.796 1.00 94.19 772 GLU A O 1
ATOM 6088 N N . HIS A 1 773 ? 1.645 -11.537 -32.152 1.00 91.75 773 HIS A N 1
ATOM 6089 C CA . HIS A 1 773 ? 1.059 -12.461 -31.182 1.00 91.75 773 HIS A CA 1
ATOM 6090 C C . HIS A 1 773 ? 1.865 -13.762 -31.044 1.00 91.75 773 HIS A C 1
ATOM 6092 O O . HIS A 1 773 ? 1.789 -14.465 -30.043 1.00 91.75 773 HIS A O 1
ATOM 6098 N N . TYR A 1 774 ? 2.712 -14.069 -32.025 1.00 90.31 774 TYR A N 1
ATOM 6099 C CA . TYR A 1 774 ? 3.725 -15.114 -31.926 1.00 90.31 774 TYR A CA 1
ATOM 6100 C C . TYR A 1 774 ? 4.930 -14.764 -32.791 1.00 90.31 774 TYR A C 1
ATOM 6102 O O . TYR A 1 774 ? 4.818 -14.064 -33.798 1.00 90.31 774 TYR A O 1
ATOM 6110 N N . VAL A 1 775 ? 6.094 -15.279 -32.399 1.00 88.38 775 VAL A N 1
ATOM 6111 C CA . VAL A 1 775 ? 7.366 -14.995 -33.070 1.00 88.38 775 VAL A CA 1
ATOM 6112 C C . VAL A 1 775 ? 7.274 -15.339 -34.557 1.00 88.38 775 VAL A C 1
ATOM 6114 O O . VAL A 1 775 ? 7.019 -16.488 -34.919 1.00 88.38 775 VAL A O 1
ATOM 6117 N N . GLY A 1 776 ? 7.511 -14.343 -35.414 1.00 88.44 776 GLY A N 1
ATOM 6118 C CA . GLY A 1 776 ? 7.511 -14.513 -36.868 1.00 88.44 776 GLY A CA 1
ATOM 6119 C C . GLY A 1 776 ? 6.133 -14.409 -37.526 1.00 88.44 776 GLY A C 1
ATOM 6120 O O . GLY A 1 776 ? 6.025 -14.677 -38.725 1.00 88.44 776 GLY A O 1
ATOM 6121 N N . GLN A 1 777 ? 5.087 -13.999 -36.796 1.00 93.88 777 GLN A N 1
ATOM 6122 C CA . GLN A 1 777 ? 3.765 -13.742 -37.376 1.00 93.88 777 GLN A CA 1
ATOM 6123 C C . GLN A 1 777 ? 3.844 -12.759 -38.546 1.00 93.88 777 GLN A C 1
ATOM 6125 O O . GLN A 1 777 ? 3.276 -13.036 -39.593 1.00 93.88 777 GLN A O 1
ATOM 6130 N N . SER A 1 778 ? 4.599 -11.666 -38.429 1.00 91.25 778 SER A N 1
ATOM 6131 C CA . SER A 1 778 ? 4.719 -10.670 -39.501 1.00 91.25 778 SER A CA 1
ATOM 6132 C C . SER A 1 778 ? 5.499 -11.169 -40.724 1.00 91.25 778 SER A C 1
ATOM 6134 O O . SER A 1 778 ? 5.468 -10.524 -41.766 1.00 91.25 778 SER A O 1
ATOM 6136 N N . ALA A 1 779 ? 6.178 -12.318 -40.633 1.00 90.56 779 ALA A N 1
ATOM 6137 C CA . ALA A 1 779 ? 6.807 -12.973 -41.779 1.00 90.56 779 ALA A CA 1
ATOM 6138 C C . ALA A 1 779 ? 5.874 -13.987 -42.459 1.00 90.56 779 ALA A C 1
ATOM 6140 O O . ALA A 1 779 ? 5.924 -14.147 -43.676 1.00 90.56 779 ALA A O 1
ATOM 6141 N N . LEU A 1 780 ? 5.047 -14.684 -41.676 1.00 92.38 780 LEU A N 1
ATOM 6142 C CA . LEU A 1 780 ? 4.162 -15.745 -42.166 1.00 92.38 780 LEU A CA 1
ATOM 6143 C C . LEU A 1 780 ? 2.781 -15.228 -42.587 1.00 92.38 780 LEU A C 1
ATOM 6145 O O . LEU A 1 780 ? 2.202 -15.748 -43.535 1.00 92.38 780 LEU A O 1
ATOM 6149 N N . PHE A 1 781 ? 2.278 -14.221 -41.876 1.00 93.69 781 PHE A N 1
ATOM 6150 C CA . PHE A 1 781 ? 0.950 -13.626 -42.015 1.00 93.69 781 PHE A CA 1
ATOM 6151 C C . PHE A 1 781 ? 1.038 -12.093 -41.835 1.00 93.69 781 PHE A C 1
ATOM 6153 O O . PHE A 1 781 ? 0.457 -11.533 -40.896 1.00 93.69 781 PHE A O 1
ATOM 6160 N N . PRO A 1 782 ? 1.838 -11.405 -42.678 1.00 92.44 782 PRO A N 1
ATOM 6161 C CA . PRO A 1 782 ? 2.109 -9.966 -42.577 1.00 92.44 782 PRO A CA 1
ATOM 6162 C C . PRO A 1 782 ? 0.857 -9.090 -42.618 1.00 92.44 782 PRO A C 1
ATOM 6164 O O . PRO A 1 782 ? 0.868 -7.990 -42.078 1.00 92.44 782 PRO A O 1
ATOM 6167 N N . GLU A 1 783 ? -0.208 -9.554 -43.261 1.00 93.75 783 GLU A N 1
ATOM 6168 C CA . GLU A 1 783 ? -1.459 -8.826 -43.420 1.00 93.75 783 GLU A CA 1
ATOM 6169 C C . GLU A 1 783 ? -2.190 -8.600 -42.091 1.00 93.75 783 GLU A C 1
ATOM 6171 O O . GLU A 1 783 ? -2.926 -7.623 -41.991 1.00 93.75 783 GLU A O 1
ATOM 6176 N N . TYR A 1 784 ? -1.922 -9.415 -41.059 1.00 94.75 784 TYR A N 1
ATOM 6177 C CA . TYR A 1 784 ? -2.641 -9.347 -39.783 1.00 94.75 784 TYR A CA 1
ATOM 6178 C C . TYR A 1 784 ? -2.041 -8.400 -38.742 1.00 94.75 784 TYR A C 1
ATOM 6180 O O . TYR A 1 784 ? -2.678 -8.081 -37.735 1.00 94.75 784 TYR A O 1
ATOM 6188 N N . VAL A 1 785 ? -0.813 -7.945 -38.976 1.00 94.19 785 VAL A N 1
ATOM 6189 C CA . VAL A 1 785 ? -0.067 -7.071 -38.071 1.00 94.19 785 VAL A CA 1
ATOM 6190 C C . VAL A 1 785 ? 0.242 -5.777 -38.814 1.00 94.19 785 VAL A C 1
ATOM 6192 O O . VAL A 1 785 ? 0.535 -5.782 -40.007 1.00 94.19 785 VAL A O 1
ATOM 6195 N N . ILE A 1 786 ? 0.182 -4.642 -38.124 1.00 94.56 786 ILE A N 1
ATOM 6196 C CA . ILE A 1 786 ? 0.419 -3.348 -38.756 1.00 94.56 786 ILE A CA 1
ATOM 6197 C C . ILE A 1 786 ? 1.803 -3.286 -39.426 1.00 94.56 786 ILE A C 1
ATOM 6199 O O . ILE A 1 786 ? 2.824 -3.691 -38.872 1.00 94.56 786 ILE A O 1
ATOM 6203 N N . LYS A 1 787 ? 1.876 -2.742 -40.639 1.00 91.00 787 LYS A N 1
ATOM 6204 C CA . LYS A 1 787 ? 3.134 -2.628 -41.378 1.00 91.00 787 LYS A CA 1
ATOM 6205 C C . LYS A 1 787 ? 4.110 -1.721 -40.626 1.00 91.00 787 LYS A C 1
ATOM 6207 O O . LYS A 1 787 ? 3.799 -0.569 -40.343 1.00 91.00 787 LYS A O 1
ATOM 6212 N N . GLY A 1 788 ? 5.309 -2.230 -40.332 1.00 89.88 788 GLY A N 1
ATOM 6213 C CA . GLY A 1 788 ? 6.280 -1.531 -39.477 1.00 89.88 788 GLY A CA 1
ATOM 6214 C C . GLY A 1 788 ? 5.931 -1.592 -37.986 1.00 89.88 788 GLY A C 1
ATOM 6215 O O . GLY A 1 788 ? 6.268 -0.673 -37.233 1.00 89.88 788 GLY A O 1
ATOM 6216 N N . TRP A 1 789 ? 5.225 -2.650 -37.567 1.00 92.94 789 TRP A N 1
ATOM 6217 C CA . TRP A 1 789 ? 4.782 -2.886 -36.192 1.00 92.94 789 TRP A CA 1
ATOM 6218 C C . TRP A 1 789 ? 5.874 -2.672 -35.157 1.00 92.94 789 TRP A C 1
ATOM 6220 O O . TRP A 1 789 ? 5.610 -2.116 -34.097 1.00 92.94 789 TRP A O 1
ATOM 6230 N N . ASP A 1 790 ? 7.107 -3.064 -35.458 1.00 89.94 790 ASP A N 1
ATOM 6231 C CA . ASP A 1 790 ? 8.236 -2.978 -34.547 1.00 89.94 790 ASP A CA 1
ATOM 6232 C C . ASP A 1 790 ? 8.510 -1.528 -34.114 1.00 89.94 790 ASP A C 1
ATOM 6234 O O . ASP A 1 790 ? 8.648 -1.228 -32.922 1.00 89.94 790 ASP A O 1
ATOM 6238 N N . THR A 1 791 ? 8.518 -0.624 -35.085 1.00 90.69 791 THR A N 1
ATOM 6239 C CA . THR A 1 791 ? 8.788 0.796 -34.922 1.00 90.69 791 THR A CA 1
ATOM 6240 C C . THR A 1 791 ? 7.555 1.512 -34.391 1.00 90.69 791 THR A C 1
ATOM 6242 O O . THR A 1 791 ? 7.657 2.315 -33.461 1.00 90.69 791 THR A O 1
ATOM 6245 N N . ILE A 1 792 ? 6.378 1.208 -34.943 1.00 94.25 792 ILE A N 1
ATOM 6246 C CA . ILE A 1 792 ? 5.121 1.861 -34.564 1.00 94.25 792 ILE A CA 1
ATOM 6247 C C . ILE A 1 792 ? 4.767 1.544 -33.112 1.00 94.25 792 ILE A C 1
ATOM 6249 O O . ILE A 1 792 ? 4.577 2.467 -32.320 1.00 94.25 792 ILE A O 1
ATOM 6253 N N . SER A 1 793 ? 4.749 0.265 -32.732 1.00 93.06 793 SER A N 1
ATOM 6254 C CA . SER A 1 793 ? 4.456 -0.146 -31.355 1.00 93.06 793 SER A CA 1
ATOM 6255 C C . SER A 1 793 ? 5.460 0.434 -30.364 1.00 93.06 793 SER A C 1
ATOM 6257 O O . SER A 1 793 ? 5.060 0.932 -29.312 1.00 93.06 793 SER A O 1
ATOM 6259 N N . ALA A 1 794 ? 6.754 0.462 -30.708 1.00 88.12 794 ALA A N 1
ATOM 6260 C CA . ALA A 1 794 ? 7.773 1.061 -29.857 1.00 88.12 794 ALA A CA 1
ATOM 6261 C C . ALA A 1 794 ? 7.539 2.565 -29.661 1.00 88.12 794 ALA A C 1
ATOM 6263 O O . ALA A 1 794 ? 7.651 3.068 -28.542 1.00 88.12 794 ALA A O 1
ATOM 6264 N N . ASN A 1 795 ? 7.181 3.288 -30.720 1.00 91.25 795 ASN A N 1
ATOM 6265 C CA . ASN A 1 795 ? 6.951 4.727 -30.646 1.00 91.25 795 ASN A CA 1
ATOM 6266 C C . ASN A 1 795 ? 5.640 5.071 -29.930 1.00 91.25 795 ASN A C 1
ATOM 6268 O O . ASN A 1 795 ? 5.626 6.003 -29.128 1.00 91.25 795 ASN A O 1
ATOM 6272 N N . PHE A 1 796 ? 4.572 4.297 -30.130 1.00 94.19 796 PHE A N 1
ATOM 6273 C CA . PHE A 1 796 ? 3.321 4.463 -29.381 1.00 94.19 796 PHE A CA 1
ATOM 6274 C C . PHE A 1 796 ? 3.523 4.171 -27.892 1.00 94.19 796 PHE A C 1
ATOM 6276 O O . PHE A 1 796 ? 3.086 4.952 -27.046 1.00 94.19 796 PHE A O 1
ATOM 6283 N N . THR A 1 797 ? 4.273 3.114 -27.567 1.00 88.62 797 THR A N 1
ATOM 6284 C CA . THR A 1 797 ? 4.650 2.781 -26.185 1.00 88.62 797 THR A CA 1
ATOM 6285 C C . THR A 1 797 ? 5.428 3.927 -25.534 1.00 88.62 797 THR A C 1
ATOM 6287 O O . THR A 1 797 ? 5.066 4.395 -24.457 1.00 88.62 797 THR A O 1
ATOM 6290 N N . LYS A 1 798 ? 6.456 4.459 -26.215 1.00 84.19 798 LYS A N 1
ATOM 6291 C CA . LYS A 1 798 ? 7.226 5.632 -25.748 1.00 84.19 798 LYS A CA 1
ATOM 6292 C C . LYS A 1 798 ? 6.360 6.885 -25.585 1.00 84.19 798 LYS A C 1
ATOM 6294 O O . LYS A 1 798 ? 6.632 7.719 -24.724 1.00 84.19 798 LYS A O 1
ATOM 6299 N N . ALA A 1 799 ? 5.323 7.034 -26.406 1.00 83.00 799 ALA A N 1
ATOM 6300 C CA . ALA A 1 799 ? 4.385 8.146 -26.314 1.00 83.00 799 ALA A CA 1
ATOM 6301 C C . ALA A 1 799 ? 3.379 8.001 -25.156 1.00 83.00 799 ALA A C 1
ATOM 6303 O O . ALA A 1 799 ? 2.713 8.979 -24.830 1.00 83.00 799 ALA A O 1
ATOM 6304 N N . GLY A 1 800 ? 3.321 6.841 -24.490 1.00 83.44 800 GLY A N 1
ATOM 6305 C CA . GLY A 1 800 ? 2.515 6.610 -23.288 1.00 83.44 800 GLY A CA 1
ATOM 6306 C C . GLY A 1 800 ? 1.378 5.598 -23.454 1.00 83.44 800 GLY A C 1
ATOM 6307 O O . GLY A 1 800 ? 0.596 5.429 -22.519 1.00 83.44 800 GLY A O 1
ATOM 6308 N N . LEU A 1 801 ? 1.271 4.922 -24.603 1.00 92.25 801 LEU A N 1
ATOM 6309 C CA . LEU A 1 801 ? 0.300 3.843 -24.794 1.00 92.25 801 LEU A CA 1
ATOM 6310 C C . LEU A 1 801 ? 0.711 2.605 -23.984 1.00 92.25 801 LEU A C 1
ATOM 6312 O O . LEU A 1 801 ? 1.848 2.153 -24.090 1.00 92.25 801 LEU A O 1
ATOM 6316 N N . LYS A 1 802 ? -0.225 2.045 -23.209 1.00 86.19 802 LYS A N 1
ATOM 6317 C CA . LYS A 1 802 ? 0.006 0.845 -22.384 1.00 86.19 802 LYS A CA 1
ATOM 6318 C C . LYS A 1 802 ? -0.849 -0.362 -22.775 1.00 86.19 802 LYS A C 1
ATOM 6320 O O . LYS A 1 802 ? -0.520 -1.472 -22.370 1.00 86.19 802 LYS A O 1
ATOM 6325 N N . MET A 1 803 ? -1.933 -0.149 -23.520 1.00 93.06 803 MET A N 1
ATOM 6326 C CA . MET A 1 803 ? -2.895 -1.188 -23.889 1.00 93.06 803 MET A CA 1
ATOM 6327 C C . MET A 1 803 ? -3.534 -0.871 -25.243 1.00 93.06 803 MET A C 1
ATOM 6329 O O . MET A 1 803 ? -3.994 0.257 -25.451 1.00 93.06 803 MET A O 1
ATOM 6333 N N . MET A 1 804 ? -3.564 -1.854 -26.138 1.00 96.94 804 MET A N 1
ATOM 6334 C CA . MET A 1 804 ? -4.193 -1.782 -27.453 1.00 96.94 804 MET A CA 1
ATOM 6335 C C . MET A 1 804 ? -5.100 -2.996 -27.675 1.00 96.94 804 MET A C 1
ATOM 6337 O O . MET A 1 804 ? -4.637 -4.129 -27.730 1.00 96.94 804 MET A O 1
ATOM 6341 N N . PHE A 1 805 ? -6.396 -2.759 -27.857 1.00 97.81 805 PHE A N 1
ATOM 6342 C CA . PHE A 1 805 ? -7.345 -3.800 -28.238 1.00 97.81 805 PHE A CA 1
ATOM 6343 C C . PHE A 1 805 ? -7.397 -3.928 -29.758 1.00 97.81 805 PHE A C 1
ATOM 6345 O O . PHE A 1 805 ? -7.650 -2.944 -30.456 1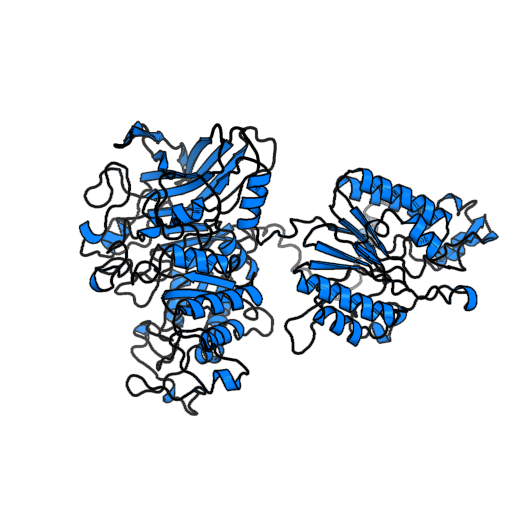.00 97.81 805 PHE A O 1
ATOM 6352 N N . THR A 1 806 ? -7.157 -5.139 -30.257 1.00 97.25 806 THR A N 1
ATOM 6353 C CA . THR A 1 806 ? -7.156 -5.442 -31.694 1.00 97.25 806 THR A CA 1
ATOM 6354 C C . THR A 1 806 ? -8.028 -6.645 -32.023 1.00 97.25 806 THR A C 1
ATOM 6356 O O . THR A 1 806 ? -8.538 -7.299 -31.112 1.00 97.25 806 THR A O 1
ATOM 6359 N N . GLY A 1 807 ? -8.244 -6.890 -33.313 1.00 95.19 807 GLY A N 1
ATOM 6360 C CA . GLY A 1 807 ? -9.054 -7.992 -33.820 1.00 95.19 807 GLY A CA 1
ATOM 6361 C C . GLY A 1 807 ? -8.368 -8.687 -34.985 1.00 95.19 807 GLY A C 1
ATOM 6362 O O . GLY A 1 807 ? -7.187 -9.030 -34.894 1.00 95.19 807 GLY A O 1
ATOM 6363 N N . HIS A 1 808 ? -9.110 -8.881 -36.077 1.00 96.75 808 HIS A N 1
ATOM 6364 C CA . HIS A 1 808 ? -8.645 -9.278 -37.408 1.00 96.75 808 HIS A CA 1
ATOM 6365 C C . HIS A 1 808 ? -8.129 -10.726 -37.533 1.00 96.75 808 HIS A C 1
ATOM 6367 O O . HIS A 1 808 ? -8.464 -11.443 -38.473 1.00 96.75 808 HIS A O 1
ATOM 6373 N N . TYR A 1 809 ? -7.342 -11.214 -36.570 1.00 94.12 809 TYR A N 1
ATOM 6374 C CA . TYR A 1 809 ? -6.803 -12.581 -36.566 1.00 94.12 809 TYR A CA 1
ATOM 6375 C C . TYR A 1 809 ? -7.799 -13.632 -36.029 1.00 94.12 809 TYR A C 1
ATOM 6377 O O . TYR A 1 809 ? -7.555 -14.833 -36.137 1.00 94.12 809 TYR A O 1
ATOM 6385 N N . HIS A 1 810 ? -8.923 -13.194 -35.443 1.00 93.62 810 HIS A N 1
ATOM 6386 C CA . HIS A 1 810 ? -9.985 -14.029 -34.848 1.00 93.62 810 HIS A CA 1
ATOM 6387 C C . HIS A 1 810 ? -9.498 -15.034 -33.783 1.00 93.62 810 HIS A C 1
ATOM 6389 O O . HIS A 1 810 ? -10.123 -16.075 -33.557 1.00 93.62 810 HIS A O 1
ATOM 6395 N N . ALA A 1 811 ? -8.381 -14.734 -33.119 1.00 88.44 811 ALA A N 1
ATOM 6396 C CA . ALA A 1 811 ? -7.850 -15.524 -32.017 1.00 88.44 811 ALA A CA 1
ATOM 6397 C C . ALA A 1 811 ? -7.992 -14.755 -30.702 1.00 88.44 811 ALA A C 1
ATOM 6399 O O . ALA A 1 811 ? -7.752 -13.551 -30.650 1.00 88.44 811 ALA A O 1
ATOM 6400 N N . ASN A 1 812 ? -8.353 -15.463 -29.632 1.00 90.56 812 ASN A N 1
ATOM 6401 C CA . ASN A 1 812 ? -8.279 -14.911 -28.286 1.00 90.56 812 ASN A CA 1
ATOM 6402 C C . ASN A 1 812 ? -6.847 -15.080 -27.771 1.00 90.56 812 ASN A C 1
ATOM 6404 O O . ASN A 1 812 ? -6.459 -16.190 -27.405 1.00 90.56 812 ASN A O 1
ATOM 6408 N N . ASP A 1 813 ? -6.072 -14.003 -27.793 1.00 92.31 813 ASP A N 1
ATOM 6409 C CA . ASP A 1 813 ? -4.664 -14.017 -27.420 1.00 92.31 813 ASP A CA 1
ATOM 6410 C C . ASP A 1 813 ? -4.233 -12.681 -26.800 1.00 92.31 813 ASP A C 1
ATOM 6412 O O . ASP A 1 813 ? -4.842 -11.638 -27.044 1.00 92.31 813 ASP A O 1
ATOM 6416 N N . ILE A 1 814 ? -3.173 -12.717 -25.991 1.00 93.38 814 ILE A N 1
ATOM 6417 C CA . ILE A 1 814 ? -2.552 -11.532 -25.401 1.00 93.38 814 ILE A CA 1
ATOM 6418 C C . ILE A 1 814 ? -1.040 -11.615 -25.573 1.00 93.38 814 ILE A C 1
ATOM 6420 O O . ILE A 1 814 ? -0.401 -12.596 -25.196 1.00 93.38 814 ILE A O 1
ATOM 6424 N N . THR A 1 815 ? -0.456 -10.541 -26.084 1.00 91.38 815 THR A N 1
ATOM 6425 C CA . THR A 1 815 ? 0.990 -10.386 -26.205 1.00 91.38 815 THR A CA 1
ATOM 6426 C C . THR A 1 815 ? 1.433 -9.164 -25.410 1.00 91.38 815 THR A C 1
ATOM 6428 O O . THR A 1 815 ? 0.636 -8.296 -25.070 1.00 91.38 815 THR A O 1
ATOM 6431 N N . ARG A 1 816 ? 2.708 -9.118 -25.030 1.00 89.81 816 ARG A N 1
ATOM 6432 C CA . ARG A 1 816 ? 3.302 -7.963 -24.352 1.00 89.81 816 ARG A CA 1
ATOM 6433 C C . ARG A 1 816 ? 4.600 -7.625 -25.047 1.00 89.81 816 ARG A C 1
ATOM 6435 O O . ARG A 1 816 ? 5.528 -8.435 -25.059 1.00 89.81 816 ARG A O 1
ATOM 6442 N N . ARG A 1 817 ? 4.713 -6.392 -25.531 1.00 83.06 817 ARG A N 1
ATOM 6443 C CA . ARG A 1 817 ? 5.963 -5.874 -26.087 1.00 83.06 817 ARG A CA 1
ATOM 6444 C C . ARG A 1 817 ? 6.593 -4.869 -25.137 1.00 83.06 817 ARG A C 1
ATOM 6446 O O . ARG A 1 817 ? 6.041 -3.803 -24.873 1.00 83.06 817 ARG A O 1
ATOM 6453 N N . SER A 1 818 ? 7.792 -5.198 -24.672 1.00 81.31 818 SER A N 1
ATOM 6454 C CA . SER A 1 818 ? 8.667 -4.275 -23.947 1.00 81.31 818 SER A CA 1
ATOM 6455 C C . SER A 1 818 ? 9.611 -3.579 -24.926 1.00 81.31 818 SER A C 1
ATOM 6457 O O . SER A 1 818 ? 10.131 -4.208 -25.849 1.00 81.31 818 SER A O 1
ATOM 6459 N N . VAL A 1 819 ? 9.870 -2.289 -24.722 1.00 74.50 819 VAL A N 1
ATOM 6460 C CA . VAL A 1 819 ? 10.834 -1.535 -25.535 1.00 74.50 819 VAL A CA 1
ATOM 6461 C C . VAL A 1 819 ? 12.195 -1.548 -24.831 1.00 74.50 819 VAL A C 1
ATOM 6463 O O . VAL A 1 819 ? 12.316 -1.029 -23.726 1.00 74.50 819 VAL A O 1
ATOM 6466 N N . GLN A 1 820 ? 13.224 -2.144 -25.449 1.00 49.25 820 GLN A N 1
ATOM 6467 C CA . GLN A 1 820 ? 14.574 -2.232 -24.866 1.00 49.25 820 GLN A CA 1
ATOM 6468 C C . GLN A 1 820 ? 15.118 -0.852 -24.454 1.00 49.25 820 GLN A C 1
ATOM 6470 O O . GLN A 1 820 ? 15.055 0.105 -25.226 1.00 49.25 820 GLN A O 1
ATOM 6475 N N . GLY A 1 821 ? 15.667 -0.773 -23.237 1.00 45.56 821 GLY A N 1
ATOM 6476 C CA . GLY A 1 821 ? 16.250 0.446 -22.666 1.00 45.56 821 GLY A CA 1
ATOM 6477 C C . GLY A 1 821 ? 15.283 1.337 -21.876 1.00 45.56 821 GLY A C 1
ATOM 6478 O O . GLY A 1 821 ? 15.716 2.372 -21.387 1.00 45.56 821 GLY A O 1
ATOM 6479 N N . ASN A 1 822 ? 14.006 0.956 -21.726 1.00 46.03 822 ASN A N 1
ATOM 6480 C CA . ASN A 1 822 ? 13.019 1.657 -20.893 1.00 46.03 822 ASN A CA 1
ATOM 6481 C C . ASN A 1 822 ? 12.064 0.658 -20.206 1.00 46.03 822 ASN A C 1
ATOM 6483 O O . ASN A 1 822 ? 11.767 -0.398 -20.755 1.00 46.03 822 ASN A O 1
ATOM 6487 N N . THR A 1 823 ? 11.502 1.006 -19.044 1.00 52.78 823 THR A N 1
ATOM 6488 C CA . THR A 1 823 ? 10.469 0.212 -18.330 1.00 52.78 823 THR A CA 1
ATOM 6489 C C . THR A 1 823 ? 9.087 0.232 -19.014 1.00 52.78 823 THR A C 1
ATOM 6491 O O . THR A 1 823 ? 8.102 -0.275 -18.476 1.00 52.78 823 THR A O 1
ATOM 6494 N N . SER A 1 824 ? 8.983 0.821 -20.210 1.00 66.81 824 SER A N 1
ATOM 6495 C CA . SER A 1 824 ? 7.730 1.013 -20.945 1.00 66.81 824 SER A CA 1
ATOM 6496 C C . SER A 1 824 ? 7.337 -0.230 -21.752 1.00 66.81 824 SER A C 1
ATOM 6498 O O . SER A 1 824 ? 8.152 -0.802 -22.481 1.00 66.81 824 SER A O 1
ATOM 6500 N N . PHE A 1 825 ? 6.065 -0.613 -21.662 1.00 79.69 825 PHE A N 1
ATOM 6501 C CA . PHE A 1 825 ? 5.479 -1.736 -22.390 1.00 79.69 825 PHE A CA 1
ATOM 6502 C C . PHE A 1 825 ? 4.098 -1.370 -22.934 1.00 79.69 825 PHE A C 1
ATOM 6504 O O . PHE A 1 825 ? 3.426 -0.492 -22.388 1.00 79.69 825 PHE A O 1
ATOM 6511 N N . VAL A 1 826 ? 3.676 -2.094 -23.965 1.00 81.94 826 VAL A N 1
ATOM 6512 C CA . VAL A 1 826 ? 2.289 -2.140 -24.432 1.00 81.94 826 VAL A CA 1
ATOM 6513 C C . VAL A 1 826 ? 1.818 -3.592 -24.417 1.00 81.94 826 VAL A C 1
ATOM 6515 O O . VAL A 1 826 ? 2.587 -4.492 -24.776 1.00 81.94 826 VAL A O 1
ATOM 6518 N N . TYR A 1 827 ? 0.597 -3.795 -23.926 1.00 83.56 827 TYR A N 1
ATOM 6519 C CA . TYR A 1 827 ? -0.181 -5.011 -24.149 1.00 83.56 827 TYR A CA 1
ATOM 6520 C C . TYR A 1 827 ? -0.980 -4.873 -25.438 1.00 83.56 827 TYR A C 1
ATOM 6522 O O . TYR A 1 827 ? -1.614 -3.799 -25.598 1.00 83.56 827 TYR A O 1
#

Foldseek 3Di:
DDDDPPVVVPVPPDDPPDPPPPVPPPPDPPPPPDLWDWFWEFQAADFLLALFAHAPVVQLVLCVVLPGQEYEDAYAFAWHFFDRHCGHPVNVDTDGQVVDPPRPAFWDFDDDPRGTIHGPLCCQFPPVLVVQVVSCVVPVSGHYHYWHQACQQQFHTKRKGFCPQCDDDRRTRNVRSLLSCAQGLNYPTDGRSVVVVHDHDPDHSHLVSNLVSLLVCLVPRLQRMAIAAACRQQQPRDALLSLLSSCVSRVSHYQEYAQLHALCFAQQGNNQAVVSVGDVGGAFLSGHPQPLDFQFQQQVCVLQLANYAYDHHNNRRDPRSTDRTSQFKIKIFIFNGSNDSSSVSLRVLLQLIKMWTQCQWDDKDWWKDAPPPPDPQIWGFSEEGAAAFGKMKIKIKTFRAPDFGSPPPDPPGRFYWFKKFKKKFFHPHHDDSPDPCSRPRGDPRIDGDAMEGQPWQDAFPVGHTHDYWDDPDNRMTIDMDIDGGDQTKMKIKMKTWSDDAPDPQAHHSRRRGHGCVSVGSHHSVNSSVRIMMIGHIYIYGNHRVSSVVSVVNSPPVPPPPVQQEAEDEQLQADDQVLAVDDADQVVVVVVPDPDPHNCSVVVLVVVLVVLLVVQGQEYEYAENQHNAQALVRLLVSVVSVVSSCVSVRYAAAYAYALRHALGLPQWGDDHNDTDHHDGHHQVSNCVSCVRRAVVQFPDAQPPFRWGWHPSDQQEIETEAEQADNPCCVVVVHRQLAGHRDPSSLVVLLVVLLVSVVSNHAYEAEHAAALDDLDPCCCVVPVSRHHDVSVVSQLSSQVSPAAEYDYHSVPDDGDDKDDDPPDPTIHD

Sequence (827 aa):
MRMKKKDILKILTKMPVLLAICTAFLGNTNTNCQNSGYLKGDFHQHSTYTDGSYSIDTVLKSNHKFGLDWWANSEHGGGFNRHGKFSGLDLGINTYWDSFLPNPIIGTLSMSSGHQNMWRWQSIRDYSFNDILAIRALYPNKMVFQALEWNMPGHEHCSMGIIDNQFGTNPNVNPVAEFEYKFDASDLDLLGGASQGWIKSTNGNNHTKTLEAIAWVQQNYPYSSWIIPAHPERKGMNNIAGFRDMNNAGPTVCFGFESMPGHQKGPDRGEYKTAYNTYGRTTYGGCGIYAAKVGGVWDALLSEGRAWWLFASSDFHSDSPDFWPGEYQKTYTYITDKTNPQSYVDGLRSGNSFIVNGDLIDSLIFEIAPQNNTSNLVAKMGQTLPVCGQTRVLHIKVRDPQGINNNIYSSYNNPELNHIDVICGRVKGKIQPNDPNYNEPSVSTTKVIARFDSNGGITDNNGLTSTKWVDLGNGWKQMSLVLNNYSDTMYYRLRGTNHGLNVQNETDENGNPLSDSLMYPNTPAKAFADLWFYSNPIFVASNINDSIATAQYVQNQSVLGNTKIAVATDLHYMDPSLLINDGVAFQTYLAYDRKLIKESHAIMQELSEKIYNERPEILLIPGDLTKDGEKISHQNLTQFLSYIESNGVTKVYVAPGNHDINNVHAYSYNGSIINKVDSVSPSDFKTIYSQFGYAEASKTDTVSLSYLAKPKQKLWVLSIDACSYDSNMILNKPVTESGLKLSTYKWVLDRLKEARDSGAVVLGMMHHGLTEHYVGQSALFPEYVIKGWDTISANFTKAGLKMMFTGHYHANDITRRSVQGNTSFVY